Protein AF-0000000079570698 (afdb_homodimer)

Sequence (794 aa):
MSSHGIKDRVAIIGMGCTRFAEHWDKGADDLIVDAVTEALDSAGVARDAIDAYWLGTLTSGYSGMMLSSALKLDYKPVTRVENFCASGSESFRNACYAVASGAYDMVMAVGVEKLKDSGYSGLTRANPPDDGTSTSLSAPARFSMLVPAYAEKYGVDRGDIKKAMTRVAYKNHYNGARNSRAQFQAEVSEEKIAGAPAVAGDLGVFDCSGVSDGAAAAIIVRAEDAHKYTDNPLYVKALAFAAGPGTGTYDPAYDYTTFGEVVQSARDAYQQAEVDSPADELMMAEVHDCFTPTELVLMEDLGFSERGEAVADTMADKYALSGALPVNPDGGLKSFGHPIGASGLRMLYECWLQLREEAPPERQIAAKGKRYGLTHNLGGGPGECVSFVAIVGAEQGMSSHGIKDRVAIIGMGCTRFAEHWDKGADDLIVDAVTEALDSAGVARDAIDAYWLGTLTSGYSGMMLSSALKLDYKPVTRVENFCASGSESFRNACYAVASGAYDMVMAVGVEKLKDSGYSGLTRANPPDDGTSTSLSAPARFSMLVPAYAEKYGVDRGDIKKAMTRVAYKNHYNGARNSRAQFQAEVSEEKIAGAPAVAGDLGVFDCSGVSDGAAAAIIVRAEDAHKYTDNPLYVKALAFAAGPGTGTYDPAYDYTTFGEVVQSARDAYQQAEVDSPADELMMAEVHDCFTPTELVLMEDLGFSERGEAVADTMADKYALSGALPVNPDGGLKSFGHPIGASGLRMLYECWLQLREEAPPERQIAAKGKRYGLTHNLGGGPGECVSFVAIVGAEQG

Organism: NCBI:txid1891644

pLDDT: mean 91.13, std 14.53, range [31.05, 98.94]

Nearest PDB structures (foldseek):
  4yzo-assembly2_D  TM=9.457E-01  e=1.440E-38  Sulfurisphaera tokodaii str. 7
  4yzo-assembly2_B  TM=9.291E-01  e=1.626E-37  Sulfurisphaera tokodaii str. 7
  4yzo-assembly1_A  TM=9.042E-01  e=2.211E-36  Sulfurisphaera tokodaii str. 7
  6ok1-assembly1_C  TM=8.524E-01  e=3.784E-29  Thermomonospora curvata DSM 43183
  6ok1-assembly1_A  TM=8.498E-01  e=9.611E-29  Thermomonospora curvata DSM 43183

Secondary structure (DSSP, 8-state):
------TTSEEEEEEEEPPPB--SS--HHHHHHHHHHHHHHHHT--GGG--EEEEE-SSS--TTHHHHHHHT-SS--EEEE-BTBTHHHHHHHHHHHHHHTTS-SEEEEEEEE--GGG--SS---------S-S----HHHHHHTHHHHHHHHHT--HHHHHHHHHHHHHHHHHHHTT-TTSS--S---HHHHHTSPEEETTEEGGGBPPP-BEEEEEEEEEGGGGGGT-SSPEEEEEEEEEE--S-TTT-TT--SS--HHHHHHHHHHHHHHT-S-HHHHEEEEE---SBHHHHHHHHHHTTSS-TT-HHHHHHTTTTSTTSSS-B-TT-HHHHT---HHHHHHHHHHHHHHHHTT-S-GGGPPP-TT--EEEEEEEEEETTEEEEEEEEEESS--/------TTSEEEEEEEEPPPB--SS--HHHHHHHHHHHHHHHHT--GGG--EEEEE-SSS--TTHHHHHHHT-SS--EEEE-BTBTHHHHHHHHHHHHHHTTS-SEEEEEEEE--GGG--SS---------S-S----HHHHHHTHHHHHHHHHT--HHHHHHHHHHHHHHHHHHHTT-TTSS--S---HHHHHTSPEEETTEEGGGBPPP-BEEEEEEEEEGGGGGGT-SS-EEEEEEEEEE--S-TTT-TT--SS--HHHHHHHHHHHHHHT-S-HHHHEEEEE---SBHHHHHHHHHHTTSS-TT-HHHHHHTTTTSTTSSS-B-TT-HHHHT---HHHHHHHHHHHHHHHHTT-S-GGGPPP-TT--EEEEEEEEEETTEEEEEEEEEESS--

Foldseek 3Di:
DFDLFLALFKWFQFKFKAQKAQDPPDAQLRQQCRGVVRRCVSLVHDPVLAQAEEEFAAPSDDDQCSHCVSVVPDPHYYHYAYAFLCRQVVRVVVQQVCQSVVVHFKHKRKFWFNCVVVVDQAPPPPPDPDVPPPPPDGQVQQLLLQQVLLCVPQVNDSVLVLLLLLLLLQQLQVLQLQAPRAHRNDHDDSVCCSPADADYRSFHPSQAFGAITIMMMTMMGTSVCSVVRPPWIKTWQFKFKFFDPLCQVVDPPNRSLADPQLLVRLVSRCVSNVNDQCLQAALEEEEARRGSSVVLSSCCSNRNDPRSCSSVCSVVVCQHLAHSYPYNSNSHCRTRHRRSRHRQNVRVVVVVCQLRVNPPPVRRHDCVVHFKYKYKDWGDGRSGIMIIIIIIGRDHD/DFDLFLALFKWFQFKFKAQKAQDPPDAQLRQQCRGVVRRCVSLVHDPVLAQAEEEFAAPSDDDQCSHCVSVVPDPHYYHYAYAFLCRQVVRVVVQQVCQSVVVHFKHKRKFWFNCVVVVDQAPPDPPDPDVPPDPPDGQVQQLLLQQVLLCVVQVNDSVLVLLLLLLLLQQLLVLQLQAPRAHRNDHDDSVCCSPADADYRSFHPSQAFGAITIMMMTMMGTSVCSVVRPPWIKTWQFKFKFFDPLCQVVDPPNRSLAAPQLLVRLVSRCVSNVNDQCLQAALEEEEARRGSSVVLSSCCSNRNDPRSCSSVCSVVVCQHLAHSYPYNSNSHCRTRHRRSRHRQNVRVVVVVCQQRVNPPPVRRHDCVVHFKYKYKDWGDGRSGIMIIIIIIGRDHD

Structure (mmCIF, N/CA/C/O backbone):
data_AF-0000000079570698-model_v1
#
loop_
_entity.id
_entity.type
_entity.pdbx_description
1 polymer 'Acetyl-CoA acetyltransferase'
#
loop_
_atom_site.group_PDB
_atom_site.id
_atom_site.type_symbol
_atom_site.label_atom_id
_atom_site.label_alt_id
_atom_site.label_comp_id
_atom_site.label_asym_id
_atom_site.label_entity_id
_atom_site.label_seq_id
_atom_site.pdbx_PDB_ins_code
_atom_site.Cartn_x
_atom_site.Cartn_y
_atom_site.Cartn_z
_atom_site.occupancy
_atom_site.B_iso_or_equiv
_atom_site.auth_seq_id
_atom_site.auth_comp_id
_atom_site.auth_asym_id
_atom_site.auth_atom_id
_atom_site.pdbx_PDB_model_num
ATOM 1 N N . MET A 1 1 ? 19.641 -10.32 5.941 1 47.25 1 MET A N 1
ATOM 2 C CA . MET A 1 1 ? 18.609 -10.148 6.969 1 47.25 1 MET A CA 1
ATOM 3 C C . MET A 1 1 ? 17.219 -10.469 6.418 1 47.25 1 MET A C 1
ATOM 5 O O . MET A 1 1 ? 16.719 -9.773 5.531 1 47.25 1 MET A O 1
ATOM 9 N N . SER A 1 2 ? 16.891 -11.742 6.594 1 63.78 2 SER A N 1
ATOM 10 C CA . SER A 1 2 ? 15.664 -12.414 6.141 1 63.78 2 SER A CA 1
ATOM 11 C C . SER A 1 2 ? 14.453 -11.938 6.93 1 63.78 2 SER A C 1
ATOM 13 O O . SER A 1 2 ? 14.586 -11.445 8.055 1 63.78 2 SER A O 1
ATOM 15 N N . SER A 1 3 ? 13.359 -11.641 6.336 1 85.81 3 SER A N 1
ATOM 16 C CA . SER A 1 3 ? 12.078 -11.398 6.996 1 85.81 3 SER A CA 1
ATOM 17 C C . SER A 1 3 ? 11.805 -12.453 8.062 1 85.81 3 SER A C 1
ATOM 19 O O . SER A 1 3 ? 12.211 -13.609 7.926 1 85.81 3 SER A O 1
ATOM 21 N N . HIS A 1 4 ? 11.367 -12.086 9.266 1 91.75 4 HIS A N 1
ATOM 22 C CA . HIS A 1 4 ? 10.922 -13.023 10.289 1 91.75 4 HIS A CA 1
ATOM 23 C C . HIS A 1 4 ? 9.617 -13.703 9.875 1 91.75 4 HIS A C 1
ATOM 25 O O . HIS A 1 4 ? 9.305 -14.789 10.367 1 91.75 4 HIS A O 1
ATOM 31 N N . GLY A 1 5 ? 8.977 -13.086 8.969 1 94.25 5 GLY A N 1
ATOM 32 C CA . GLY A 1 5 ? 7.656 -13.547 8.57 1 94.25 5 GLY A CA 1
ATOM 33 C C . GLY A 1 5 ? 6.625 -13.438 9.68 1 94.25 5 GLY A C 1
ATOM 34 O O . GLY A 1 5 ? 6.871 -12.797 10.703 1 94.25 5 GLY A O 1
ATOM 35 N N . ILE A 1 6 ? 5.391 -13.906 9.422 1 98.19 6 ILE A N 1
ATOM 36 C CA . ILE A 1 6 ? 4.301 -13.93 10.391 1 98.19 6 ILE A CA 1
ATOM 37 C C . ILE A 1 6 ? 3.588 -15.281 10.336 1 98.19 6 ILE A C 1
ATOM 39 O O . ILE A 1 6 ? 2.357 -15.336 10.344 1 98.19 6 ILE A O 1
ATOM 43 N N . LYS A 1 7 ? 4.367 -16.344 10.273 1 98.12 7 LYS A N 1
ATOM 44 C CA . LYS A 1 7 ? 3.85 -17.688 10.094 1 98.12 7 LYS A CA 1
ATOM 45 C C . LYS A 1 7 ? 2.789 -18.031 11.141 1 98.12 7 LYS A C 1
ATOM 47 O O . LYS A 1 7 ? 3.039 -17.906 12.344 1 98.12 7 LYS A O 1
ATOM 52 N N . ASP A 1 8 ? 1.589 -18.406 10.766 1 98.38 8 ASP A N 1
ATOM 53 C CA . ASP A 1 8 ? 0.497 -18.953 11.57 1 98.38 8 ASP A CA 1
ATOM 54 C C . ASP A 1 8 ? -0.104 -17.875 12.477 1 98.38 8 ASP A C 1
ATOM 56 O O . ASP A 1 8 ? -0.759 -18.188 13.469 1 98.38 8 ASP A O 1
ATOM 60 N N . ARG A 1 9 ? 0.149 -16.609 12.141 1 98.56 9 ARG A N 1
ATOM 61 C CA . ARG A 1 9 ? -0.371 -15.555 12.992 1 98.56 9 ARG A CA 1
ATOM 62 C C . ARG A 1 9 ? -1.714 -15.047 12.477 1 98.56 9 ARG A C 1
ATOM 64 O O . ARG A 1 9 ? -2.492 -14.461 13.234 1 98.56 9 ARG A O 1
ATOM 71 N N . VAL A 1 10 ? -1.968 -15.234 11.164 1 98.88 10 VAL A N 1
ATOM 72 C CA . VAL A 1 10 ? -3.225 -14.789 10.57 1 98.88 10 VAL A CA 1
ATOM 73 C C . VAL A 1 10 ? -3.811 -15.914 9.711 1 98.88 10 VAL A C 1
ATOM 75 O O . VAL A 1 10 ? -3.109 -16.859 9.359 1 98.88 10 VAL A O 1
ATOM 78 N N . ALA A 1 11 ? -5.105 -15.797 9.414 1 98.94 11 ALA A N 1
ATOM 79 C CA . ALA A 1 11 ? -5.809 -16.812 8.641 1 98.94 11 ALA A CA 1
ATOM 80 C C . ALA A 1 11 ? -6.848 -16.188 7.719 1 98.94 11 ALA A C 1
ATOM 82 O O . ALA A 1 11 ? -7.363 -15.102 8.008 1 98.94 11 ALA A O 1
ATOM 83 N N . ILE A 1 12 ? -7.027 -16.828 6.648 1 98.94 12 ILE A N 1
ATOM 84 C CA . ILE A 1 12 ? -8.102 -16.484 5.727 1 98.94 12 ILE A CA 1
ATOM 85 C C . ILE A 1 12 ? -9.375 -17.234 6.117 1 98.94 12 ILE A C 1
ATOM 87 O O . ILE A 1 12 ? -9.352 -18.469 6.289 1 98.94 12 ILE A O 1
ATOM 91 N N . ILE A 1 13 ? -10.516 -16.484 6.195 1 98.88 13 ILE A N 1
ATOM 92 C CA . ILE A 1 13 ? -11.727 -17.156 6.656 1 98.88 13 ILE A CA 1
ATOM 93 C C . ILE A 1 13 ? -12.797 -17.109 5.566 1 98.88 13 ILE A C 1
ATOM 95 O O . ILE A 1 13 ? -13.852 -17.734 5.691 1 98.88 13 ILE A O 1
ATOM 99 N N . GLY A 1 14 ? -12.57 -16.375 4.523 1 98.81 14 GLY A N 1
ATOM 100 C CA . GLY A 1 14 ? -13.492 -16.281 3.398 1 98.81 14 GLY A CA 1
ATOM 101 C C . GLY A 1 14 ? -12.859 -15.633 2.178 1 98.81 14 GLY A C 1
ATOM 102 O O . GLY A 1 14 ? -11.992 -14.766 2.303 1 98.81 14 GLY A O 1
ATOM 103 N N . MET A 1 15 ? -13.336 -16.062 1.006 1 98.81 15 MET A N 1
ATOM 104 C CA . MET A 1 15 ? -12.828 -15.477 -0.233 1 98.81 15 MET A CA 1
ATOM 105 C C . MET A 1 15 ? -13.945 -15.352 -1.268 1 98.81 15 MET A C 1
ATOM 107 O O . MET A 1 15 ? -14.961 -16.031 -1.173 1 98.81 15 MET A O 1
ATOM 111 N N . GLY A 1 16 ? -13.773 -14.406 -2.139 1 98.69 16 GLY A N 1
ATOM 112 C CA . GLY A 1 16 ? -14.602 -14.227 -3.32 1 98.69 16 GLY A CA 1
ATOM 113 C C . GLY A 1 16 ? -13.797 -13.977 -4.582 1 98.69 16 GLY A C 1
ATOM 114 O O . GLY A 1 16 ? -12.688 -13.445 -4.52 1 98.69 16 GLY A O 1
ATOM 115 N N . CYS A 1 17 ? -14.289 -14.383 -5.707 1 98.44 17 CYS A N 1
ATOM 116 C CA . CYS A 1 17 ? -13.648 -14.219 -7.004 1 98.44 17 CYS A CA 1
ATOM 117 C C . CYS A 1 17 ? -14.688 -14.156 -8.117 1 98.44 17 CYS A C 1
ATOM 119 O O . CYS A 1 17 ? -15.523 -15.062 -8.242 1 98.44 17 CYS A O 1
ATOM 121 N N . THR A 1 18 ? -14.594 -13.172 -8.891 1 98.06 18 THR A N 1
ATOM 122 C CA . THR A 1 18 ? -15.516 -13.055 -10.016 1 98.06 18 THR A CA 1
ATOM 123 C C . THR A 1 18 ? -15.086 -13.961 -11.164 1 98.06 18 THR A C 1
ATOM 125 O O . THR A 1 18 ? -13.953 -14.438 -11.188 1 98.06 18 THR A O 1
ATOM 128 N N . ARG A 1 19 ? -16.047 -14.188 -12.039 1 96.44 19 ARG A N 1
ATOM 129 C CA . ARG A 1 19 ? -15.633 -14.734 -13.328 1 96.44 19 ARG A CA 1
ATOM 130 C C . ARG A 1 19 ? -14.742 -13.75 -14.078 1 96.44 19 ARG A C 1
ATOM 132 O O . ARG A 1 19 ? -15.031 -12.547 -14.125 1 96.44 19 ARG A O 1
ATOM 139 N N . PHE A 1 20 ? -13.641 -14.258 -14.555 1 95.62 20 PHE A N 1
ATOM 140 C CA . PHE A 1 20 ? -12.789 -13.398 -15.375 1 95.62 20 PHE A CA 1
ATOM 141 C C . PHE A 1 20 ? -13.227 -13.445 -16.844 1 95.62 20 PHE A C 1
ATOM 143 O O . PHE A 1 20 ? -13.492 -14.523 -17.375 1 95.62 20 PHE A O 1
ATOM 150 N N . ALA A 1 21 ? -13.422 -12.367 -17.391 1 92.94 21 ALA A N 1
ATOM 151 C CA . ALA A 1 21 ? -13.883 -12.203 -18.766 1 92.94 21 ALA A CA 1
ATOM 152 C C . ALA A 1 21 ? -13.711 -10.766 -19.234 1 92.94 21 ALA A C 1
ATOM 154 O O . ALA A 1 21 ? -13.227 -9.914 -18.484 1 92.94 21 ALA A O 1
ATOM 155 N N . GLU A 1 22 ? -14 -10.656 -20.5 1 88.62 22 GLU A N 1
ATOM 156 C CA . GLU A 1 22 ? -14.203 -9.289 -20.969 1 88.62 22 GLU A CA 1
ATOM 157 C C . GLU A 1 22 ? -15.594 -8.781 -20.594 1 88.62 22 GLU A C 1
ATOM 159 O O . GLU A 1 22 ? -16.547 -8.953 -21.344 1 88.62 22 GLU A O 1
ATOM 164 N N . HIS A 1 23 ? -15.633 -8.164 -19.453 1 89.06 23 HIS A N 1
ATOM 165 C CA . HIS A 1 23 ? -16.938 -7.695 -18.969 1 89.06 23 HIS A CA 1
ATOM 166 C C . HIS A 1 23 ? -17.297 -6.355 -19.594 1 89.06 23 HIS A C 1
ATOM 168 O O . HIS A 1 23 ? -16.875 -5.301 -19.125 1 89.06 23 HIS A O 1
ATOM 174 N N . TRP A 1 24 ? -18.219 -6.355 -20.453 1 83.81 24 TRP A N 1
ATOM 175 C CA . TRP A 1 24 ? -18.625 -5.125 -21.125 1 83.81 24 TRP A CA 1
ATOM 176 C C . TRP A 1 24 ? -19.766 -4.434 -20.375 1 83.81 24 TRP A C 1
ATOM 178 O O . TRP A 1 24 ? -19.953 -3.225 -20.5 1 83.81 24 TRP A O 1
ATOM 188 N N . ASP A 1 25 ? -20.406 -5.156 -19.531 1 88 25 ASP A N 1
ATOM 189 C CA . ASP A 1 25 ? -21.609 -4.652 -18.875 1 88 25 ASP A CA 1
ATOM 190 C C . ASP A 1 25 ? -21.328 -4.309 -17.406 1 88 25 ASP A C 1
ATOM 192 O O . ASP A 1 25 ? -22.234 -3.939 -16.672 1 88 25 ASP A O 1
ATOM 196 N N . LYS A 1 26 ? -20.141 -4.461 -17 1 90.56 26 LYS A N 1
ATOM 197 C CA . LYS A 1 26 ? -19.781 -4.195 -15.609 1 90.56 26 LYS A CA 1
ATOM 198 C C . LYS A 1 26 ? -18.578 -3.25 -15.531 1 90.56 26 LYS A C 1
ATOM 200 O O . LYS A 1 26 ? -17.656 -3.336 -16.344 1 90.56 26 LYS A O 1
ATOM 205 N N . GLY A 1 27 ? -18.703 -2.291 -14.625 1 91.75 27 GLY A N 1
ATOM 206 C CA . GLY A 1 27 ? -17.547 -1.482 -14.289 1 91.75 27 GLY A CA 1
ATOM 207 C C . GLY A 1 27 ? -16.703 -2.068 -13.164 1 91.75 27 GLY A C 1
ATOM 208 O O . GLY A 1 27 ? -17.047 -3.115 -12.617 1 91.75 27 GLY A O 1
ATOM 209 N N . ALA A 1 28 ? -15.578 -1.452 -12.945 1 93.25 28 ALA A N 1
ATOM 210 C CA . ALA A 1 28 ? -14.711 -1.875 -11.844 1 93.25 28 ALA A CA 1
ATOM 211 C C . ALA A 1 28 ? -15.484 -1.918 -10.523 1 93.25 28 ALA A C 1
ATOM 213 O O . ALA A 1 28 ? -15.266 -2.807 -9.703 1 93.25 28 ALA A O 1
ATOM 214 N N . ASP A 1 29 ? -16.375 -0.951 -10.328 1 95.5 29 ASP A N 1
ATOM 215 C CA . ASP A 1 29 ? -17.188 -0.89 -9.109 1 95.5 29 ASP A CA 1
ATOM 216 C C . ASP A 1 29 ? -18.047 -2.139 -8.961 1 95.5 29 ASP A C 1
ATOM 218 O O . ASP A 1 29 ? -18.141 -2.707 -7.875 1 95.5 29 ASP A O 1
ATOM 222 N N . ASP A 1 30 ? -18.672 -2.545 -10.023 1 96.62 30 ASP A N 1
ATOM 223 C CA . ASP A 1 30 ? -19.516 -3.738 -10.016 1 96.62 30 ASP A CA 1
ATOM 224 C C . ASP A 1 30 ? -18.703 -4.98 -9.656 1 96.62 30 ASP A C 1
ATOM 226 O O . ASP A 1 30 ? -19.156 -5.832 -8.898 1 96.62 30 ASP A O 1
ATOM 230 N N . LEU A 1 31 ? -17.562 -5.066 -10.258 1 97.69 31 LEU A N 1
ATOM 231 C CA . LEU A 1 31 ? -16.703 -6.219 -10.016 1 97.69 31 LEU A CA 1
ATOM 232 C C . LEU A 1 31 ? -16.266 -6.277 -8.555 1 97.69 31 LEU A C 1
ATOM 234 O O . LEU A 1 31 ? -16.219 -7.355 -7.961 1 97.69 31 LEU A O 1
ATOM 238 N N . ILE A 1 32 ? -15.906 -5.098 -7.992 1 98.31 32 ILE A N 1
ATOM 239 C CA . ILE A 1 32 ? -15.531 -5.016 -6.586 1 98.31 32 ILE A CA 1
ATOM 240 C C . ILE A 1 32 ? -16.688 -5.496 -5.719 1 98.31 32 ILE A C 1
ATOM 242 O O . ILE A 1 32 ? -16.5 -6.332 -4.828 1 98.31 32 ILE A O 1
ATOM 246 N N . VAL A 1 33 ? -17.875 -5.012 -5.984 1 98.44 33 VAL A N 1
ATOM 247 C CA . VAL A 1 33 ? -19.062 -5.359 -5.203 1 98.44 33 VAL A CA 1
ATOM 248 C C . VAL A 1 33 ? -19.297 -6.867 -5.273 1 98.44 33 VAL A C 1
ATOM 250 O O . VAL A 1 33 ? -19.578 -7.504 -4.254 1 98.44 33 VAL A O 1
ATOM 253 N N . ASP A 1 34 ? -19.188 -7.434 -6.457 1 98.38 34 ASP A N 1
ATOM 254 C CA . ASP A 1 34 ? -19.422 -8.859 -6.648 1 98.38 34 ASP A CA 1
ATOM 255 C C . ASP A 1 34 ? -18.422 -9.695 -5.836 1 98.38 34 ASP A C 1
ATOM 257 O O . ASP A 1 34 ? -18.828 -10.617 -5.121 1 98.38 34 ASP A O 1
ATOM 261 N N . ALA A 1 35 ? -17.156 -9.406 -5.957 1 98.69 35 ALA A N 1
ATOM 262 C CA . ALA A 1 35 ? -16.109 -10.172 -5.262 1 98.69 35 ALA A CA 1
ATOM 263 C C . ALA A 1 35 ? -16.25 -10.039 -3.75 1 98.69 35 ALA A C 1
ATOM 265 O O . ALA A 1 35 ? -16.125 -11.023 -3.018 1 98.69 35 ALA A O 1
ATOM 266 N N . VAL A 1 36 ? -16.484 -8.812 -3.266 1 98.81 36 VAL A N 1
ATOM 267 C CA . VAL A 1 36 ? -16.609 -8.539 -1.838 1 98.81 36 VAL A CA 1
ATOM 268 C C . VAL A 1 36 ? -17.828 -9.266 -1.282 1 98.81 36 VAL A C 1
ATOM 270 O O . VAL A 1 36 ? -17.766 -9.891 -0.221 1 98.81 36 VAL A O 1
ATOM 273 N N . THR A 1 37 ? -18.922 -9.18 -1.988 1 98.69 37 THR A N 1
ATOM 274 C CA . THR A 1 37 ? -20.156 -9.836 -1.553 1 98.69 37 THR A CA 1
ATOM 275 C C . THR A 1 37 ? -19.938 -11.344 -1.424 1 98.69 37 THR A C 1
ATOM 277 O O . THR A 1 37 ? -20.359 -11.953 -0.435 1 98.69 37 THR A O 1
ATOM 280 N N . GLU A 1 38 ? -19.328 -11.906 -2.422 1 98.69 38 GLU A N 1
ATOM 281 C CA . GLU A 1 38 ? -19.062 -13.336 -2.379 1 98.69 38 GLU A CA 1
ATOM 282 C C . GLU A 1 38 ? -18.156 -13.703 -1.207 1 98.69 38 GLU A C 1
ATOM 284 O O . GLU A 1 38 ? -18.344 -14.734 -0.567 1 98.69 38 GLU A O 1
ATOM 289 N N . ALA A 1 39 ? -17.156 -12.914 -0.932 1 98.81 39 ALA A N 1
ATOM 290 C CA . ALA A 1 39 ? -16.25 -13.164 0.195 1 98.81 39 ALA A CA 1
ATOM 291 C C . ALA A 1 39 ? -17.016 -13.109 1.52 1 98.81 39 ALA A C 1
ATOM 293 O O . ALA A 1 39 ? -16.797 -13.953 2.396 1 98.81 39 ALA A O 1
ATOM 294 N N . LEU A 1 40 ? -17.844 -12.086 1.688 1 98.69 40 LEU A N 1
ATOM 295 C CA . LEU A 1 40 ? -18.656 -11.945 2.896 1 98.69 40 LEU A CA 1
ATOM 296 C C . LEU A 1 40 ? -19.562 -13.156 3.084 1 98.69 40 LEU A C 1
ATOM 298 O O . LEU A 1 40 ? -19.672 -13.688 4.188 1 98.69 40 LEU A O 1
ATOM 302 N N . ASP A 1 41 ? -20.172 -13.57 1.98 1 98.38 41 ASP A N 1
ATOM 303 C CA . ASP A 1 41 ? -21.047 -14.734 2.02 1 98.38 41 ASP A CA 1
ATOM 304 C C . ASP A 1 41 ? -20.25 -15.992 2.402 1 98.38 41 ASP A C 1
ATOM 306 O O . ASP A 1 41 ? -20.734 -16.812 3.188 1 98.38 41 ASP A O 1
ATOM 310 N N . SER A 1 42 ? -19.094 -16.109 1.868 1 97.75 42 SER A N 1
ATOM 311 C CA . SER A 1 42 ? -18.234 -17.266 2.129 1 97.75 42 SER A CA 1
ATOM 312 C C . SER A 1 42 ? -17.859 -17.359 3.605 1 97.75 42 SER A C 1
ATOM 314 O O . SER A 1 42 ? -17.797 -18.453 4.168 1 97.75 42 SER A O 1
ATOM 316 N N . ALA A 1 43 ? -17.625 -16.281 4.258 1 97.94 43 ALA A N 1
ATOM 317 C CA . ALA A 1 43 ? -17.203 -16.219 5.656 1 97.94 43 ALA A CA 1
ATOM 318 C C . ALA A 1 43 ? -18.422 -16.172 6.59 1 97.94 43 ALA A C 1
ATOM 320 O O . ALA A 1 43 ? -18.297 -16.438 7.789 1 97.94 43 ALA A O 1
ATOM 321 N N . GLY A 1 44 ? -19.578 -15.773 6.027 1 97.94 44 GLY A N 1
ATOM 322 C CA . GLY A 1 44 ? -20.766 -15.586 6.844 1 97.94 44 GLY A CA 1
ATOM 323 C C . GLY A 1 44 ? -20.672 -14.383 7.758 1 97.94 44 GLY A C 1
ATOM 324 O O . GLY A 1 44 ? -21.125 -14.438 8.906 1 97.94 44 GLY A O 1
ATOM 325 N N . VAL A 1 45 ? -20.062 -13.359 7.348 1 97.75 45 VAL A N 1
ATOM 326 C CA . VAL A 1 45 ? -19.922 -12.164 8.18 1 97.75 45 VAL A CA 1
ATOM 327 C C . VAL A 1 45 ? -20.547 -10.969 7.465 1 97.75 45 VAL A C 1
ATOM 329 O O . VAL A 1 45 ? -20.641 -10.945 6.238 1 97.75 45 VAL A O 1
ATOM 332 N N . ALA A 1 46 ? -21 -9.992 8.281 1 97.44 46 ALA A N 1
ATOM 333 C CA . ALA A 1 46 ? -21.547 -8.75 7.746 1 97.44 46 ALA A CA 1
ATOM 334 C C . ALA A 1 46 ? -20.438 -7.793 7.328 1 97.44 46 ALA A C 1
ATOM 336 O O . ALA A 1 46 ? -19.328 -7.848 7.867 1 97.44 46 ALA A O 1
ATOM 337 N N . ARG A 1 47 ? -20.719 -6.977 6.391 1 96.69 47 ARG A N 1
ATOM 338 C CA . ARG A 1 47 ? -19.734 -6.02 5.898 1 96.69 47 ARG A CA 1
ATOM 339 C C . ARG A 1 47 ? -19.219 -5.141 7.031 1 96.69 47 ARG A C 1
ATOM 341 O O . ARG A 1 47 ? -18.047 -4.773 7.047 1 96.69 47 ARG A O 1
ATOM 348 N N . ASP A 1 48 ? -20.078 -4.754 7.973 1 95.75 48 ASP A N 1
ATOM 349 C CA . ASP A 1 48 ? -19.719 -3.859 9.07 1 95.75 48 ASP A CA 1
ATOM 350 C C . ASP A 1 48 ? -18.672 -4.496 9.977 1 95.75 48 ASP A C 1
ATOM 352 O O . ASP A 1 48 ? -18.016 -3.801 10.766 1 95.75 48 ASP A O 1
ATOM 356 N N . ALA A 1 49 ? -18.5 -5.824 9.891 1 96.69 49 ALA A N 1
ATOM 357 C CA . ALA A 1 49 ? -17.516 -6.527 10.711 1 96.69 49 ALA A CA 1
ATOM 358 C C . ALA A 1 49 ? -16.094 -6.27 10.211 1 96.69 49 ALA A C 1
ATOM 360 O O . ALA A 1 49 ? -15.117 -6.473 10.938 1 96.69 49 ALA A O 1
ATOM 361 N N . ILE A 1 50 ? -15.977 -5.895 8.969 1 98.31 50 ILE A N 1
ATOM 362 C CA . ILE A 1 50 ? -14.664 -5.629 8.398 1 98.31 50 ILE A CA 1
ATOM 363 C C . ILE A 1 50 ? -14.141 -4.289 8.914 1 98.31 50 ILE A C 1
ATOM 365 O O . ILE A 1 50 ? -14.797 -3.256 8.75 1 98.31 50 ILE A O 1
ATOM 369 N N . ASP A 1 51 ? -12.969 -4.289 9.438 1 98.12 51 ASP A N 1
ATOM 370 C CA . ASP A 1 51 ? -12.422 -3.104 10.094 1 98.12 51 ASP A CA 1
ATOM 371 C C . ASP A 1 51 ? -11.703 -2.203 9.086 1 98.12 51 ASP A C 1
ATOM 373 O O . ASP A 1 51 ? -11.648 -0.986 9.273 1 98.12 51 ASP A O 1
ATOM 377 N N . ALA A 1 52 ? -11.086 -2.75 8.133 1 98.62 52 ALA A N 1
ATOM 378 C CA . ALA A 1 52 ? -10.25 -2.018 7.184 1 98.62 52 ALA A CA 1
ATOM 379 C C . ALA A 1 52 ? -10.094 -2.801 5.883 1 98.62 52 ALA A C 1
ATOM 381 O O . ALA A 1 52 ? -10.328 -4.012 5.844 1 98.62 52 ALA A O 1
ATOM 382 N N . TYR A 1 53 ? -9.695 -2.113 4.836 1 98.81 53 TYR A N 1
ATOM 383 C CA . TYR A 1 53 ? -9.57 -2.701 3.51 1 98.81 53 TYR A CA 1
ATOM 384 C C . TYR A 1 53 ? -8.227 -2.344 2.883 1 98.81 53 TYR A C 1
ATOM 386 O O . TYR A 1 53 ? -7.68 -1.267 3.137 1 98.81 53 TYR A O 1
ATOM 394 N N . TRP A 1 54 ? -7.652 -3.178 2.104 1 98.88 54 TRP A N 1
ATOM 395 C CA . TRP A 1 54 ? -6.543 -2.943 1.187 1 98.88 54 TRP A CA 1
ATOM 396 C C . TRP A 1 54 ? -6.941 -3.277 -0.247 1 98.88 54 TRP A C 1
ATOM 398 O O . TRP A 1 54 ? -7.453 -4.367 -0.518 1 98.88 54 TRP A O 1
ATOM 408 N N . LEU A 1 55 ? -6.691 -2.375 -1.169 1 98.81 55 LEU A N 1
ATOM 409 C CA . LEU A 1 55 ? -7.094 -2.508 -2.564 1 98.81 55 LEU A CA 1
ATOM 410 C C . LEU A 1 55 ? -5.879 -2.549 -3.48 1 98.81 55 LEU A C 1
ATOM 412 O O . LEU A 1 55 ? -5.031 -1.654 -3.436 1 98.81 55 LEU A O 1
ATOM 416 N N . GLY A 1 56 ? -5.77 -3.6 -4.273 1 98.31 56 GLY A N 1
ATOM 417 C CA . GLY A 1 56 ? -4.75 -3.682 -5.305 1 98.31 56 GLY A CA 1
ATOM 418 C C . GLY A 1 56 ? -5.289 -3.43 -6.703 1 98.31 56 GLY A C 1
ATOM 419 O O . GLY A 1 56 ? -6.195 -4.129 -7.16 1 98.31 56 GLY A O 1
ATOM 420 N N . THR A 1 57 ? -4.781 -2.469 -7.41 1 96.25 57 THR A N 1
ATOM 421 C CA . THR A 1 57 ? -5.109 -2.191 -8.805 1 96.25 57 THR A CA 1
ATOM 422 C C . THR A 1 57 ? -3.986 -1.415 -9.484 1 96.25 57 THR A C 1
ATOM 424 O O . THR A 1 57 ? -3.264 -0.659 -8.828 1 96.25 57 THR A O 1
ATOM 427 N N . LEU A 1 58 ? -3.811 -1.636 -10.734 1 91.5 58 LEU A N 1
ATOM 428 C CA . LEU A 1 58 ? -2.773 -0.93 -11.477 1 91.5 58 LEU A CA 1
ATOM 429 C C . LEU A 1 58 ? -3.299 0.397 -12.016 1 91.5 58 LEU A C 1
ATOM 431 O O . LEU A 1 58 ? -2.764 1.459 -11.688 1 91.5 58 LEU A O 1
ATOM 435 N N . THR A 1 59 ? -4.418 0.327 -12.766 1 86.06 59 THR A N 1
ATOM 436 C CA . THR A 1 59 ? -4.789 1.548 -13.477 1 86.06 59 THR A CA 1
ATOM 437 C C . THR A 1 59 ? -6.297 1.773 -13.414 1 86.06 59 THR A C 1
ATOM 439 O O . THR A 1 59 ? -6.82 2.68 -14.07 1 86.06 59 THR A O 1
ATOM 442 N N . SER A 1 60 ? -6.984 0.951 -12.695 1 87.75 60 SER A N 1
ATOM 443 C CA . SER A 1 60 ? -8.438 1.038 -12.758 1 87.75 60 SER A CA 1
ATOM 444 C C . SER A 1 60 ? -8.961 2.221 -11.953 1 87.75 60 SER A C 1
ATOM 446 O O . SER A 1 60 ? -10.125 2.596 -12.078 1 87.75 60 SER A O 1
ATOM 448 N N . GLY A 1 61 ? -8.156 2.773 -11.18 1 87.12 61 GLY A N 1
ATOM 449 C CA . GLY A 1 61 ? -8.539 3.914 -10.359 1 87.12 61 GLY A CA 1
ATOM 450 C C . GLY A 1 61 ? -7.473 4.316 -9.359 1 87.12 61 GLY A C 1
ATOM 451 O O . GLY A 1 61 ? -6.434 3.664 -9.258 1 87.12 61 GLY A O 1
ATOM 452 N N . TYR A 1 62 ? -7.801 5.422 -8.695 1 90.75 62 TYR A N 1
ATOM 453 C CA . TYR A 1 62 ? -6.867 5.961 -7.711 1 90.75 62 TYR A CA 1
ATOM 454 C C . TYR A 1 62 ? -7.504 6.016 -6.328 1 90.75 62 TYR A C 1
ATOM 456 O O . TYR A 1 62 ? -8.727 5.992 -6.199 1 90.75 62 TYR A O 1
ATOM 464 N N . SER A 1 63 ? -6.559 5.941 -5.344 1 94.12 63 SER A N 1
ATOM 465 C CA . SER A 1 63 ? -6.965 6.117 -3.953 1 94.12 63 SER A CA 1
ATOM 466 C C . SER A 1 63 ? -7.863 4.977 -3.488 1 94.12 63 SER A C 1
ATOM 468 O O . SER A 1 63 ? -8.453 4.27 -4.309 1 94.12 63 SER A O 1
ATOM 470 N N . GLY A 1 64 ? -7.906 4.781 -2.221 1 95.5 64 GLY A N 1
ATOM 471 C CA . GLY A 1 64 ? -8.844 3.854 -1.61 1 95.5 64 GLY A CA 1
ATOM 472 C C . GLY A 1 64 ? -10.297 4.238 -1.841 1 95.5 64 GLY A C 1
ATOM 473 O O . GLY A 1 64 ? -11.195 3.418 -1.653 1 95.5 64 GLY A O 1
ATOM 474 N N . MET A 1 65 ? -10.539 5.434 -2.361 1 94.19 65 MET A N 1
ATOM 475 C CA . MET A 1 65 ? -11.898 5.902 -2.627 1 94.19 65 MET A CA 1
ATOM 476 C C . MET A 1 65 ? -12.57 5.039 -3.689 1 94.19 65 MET A C 1
ATOM 478 O O . MET A 1 65 ? -13.789 4.867 -3.674 1 94.19 65 MET A O 1
ATOM 482 N N . MET A 1 66 ? -11.773 4.457 -4.555 1 93.94 66 MET A N 1
ATOM 483 C CA . MET A 1 66 ? -12.336 3.559 -5.562 1 93.94 66 MET A CA 1
ATOM 484 C C . MET A 1 66 ? -13.164 2.455 -4.91 1 93.94 66 MET A C 1
ATOM 486 O O . MET A 1 66 ? -14.266 2.148 -5.367 1 93.94 66 MET A O 1
ATOM 490 N N . LEU A 1 67 ? -12.625 1.943 -3.875 1 97.62 67 LEU A N 1
ATOM 491 C CA . LEU A 1 67 ? -13.297 0.856 -3.178 1 97.62 67 LEU A CA 1
ATOM 492 C C . LEU A 1 67 ? -14.359 1.398 -2.225 1 97.62 67 LEU A C 1
ATOM 494 O O . LEU A 1 67 ? -15.477 0.885 -2.178 1 97.62 67 LEU A O 1
ATOM 498 N N . SER A 1 68 ? -14.016 2.434 -1.415 1 97.25 68 SER A N 1
ATOM 499 C CA . SER A 1 68 ? -14.938 2.939 -0.406 1 97.25 68 SER A CA 1
ATOM 500 C C . SER A 1 68 ? -16.203 3.49 -1.046 1 97.25 68 SER A C 1
ATOM 502 O O . SER A 1 68 ? -17.297 3.322 -0.506 1 97.25 68 SER A O 1
ATOM 504 N N . SER A 1 69 ? -16.078 4.16 -2.18 1 94.81 69 SER A N 1
ATOM 505 C CA . SER A 1 69 ? -17.25 4.699 -2.875 1 94.81 69 SER A CA 1
ATOM 506 C C . SER A 1 69 ? -18.109 3.584 -3.461 1 94.81 69 SER A C 1
ATOM 508 O O . SER A 1 69 ? -19.344 3.652 -3.412 1 94.81 69 SER A O 1
ATOM 510 N N . ALA A 1 70 ? -17.422 2.551 -4.074 1 95.19 70 ALA A N 1
ATOM 511 C CA . ALA A 1 70 ? -18.156 1.429 -4.668 1 95.19 70 ALA A CA 1
ATOM 512 C C . ALA A 1 70 ? -18.984 0.698 -3.625 1 95.19 70 ALA A C 1
ATOM 514 O O . ALA A 1 70 ? -20.109 0.266 -3.908 1 95.19 70 ALA A O 1
ATOM 515 N N . LEU A 1 71 ? -18.438 0.582 -2.432 1 97.06 71 LEU A N 1
ATOM 516 C CA . LEU A 1 71 ? -19.094 -0.18 -1.375 1 97.06 71 LEU A CA 1
ATOM 517 C C . LEU A 1 71 ? -19.891 0.74 -0.456 1 97.06 71 LEU A C 1
ATOM 519 O O . LEU A 1 71 ? -20.594 0.27 0.442 1 97.06 71 LEU A O 1
ATOM 523 N N . LYS A 1 72 ? -19.75 2.061 -0.59 1 94.94 72 LYS A N 1
ATOM 524 C CA . LYS A 1 72 ? -20.375 3.062 0.267 1 94.94 72 LYS A CA 1
ATOM 525 C C . LYS A 1 72 ? -20 2.842 1.731 1 94.94 72 LYS A C 1
ATOM 527 O O . LYS A 1 72 ? -20.875 2.783 2.598 1 94.94 72 LYS A O 1
ATOM 532 N N . LEU A 1 73 ? -18.719 2.682 1.879 1 95.19 73 LEU A N 1
ATOM 533 C CA . LEU A 1 73 ? -18.234 2.426 3.227 1 95.19 73 LEU A CA 1
ATOM 534 C C . LEU A 1 73 ? -18.344 3.674 4.098 1 95.19 73 LEU A C 1
ATOM 536 O O . LEU A 1 73 ? -18.125 4.789 3.623 1 95.19 73 LEU A O 1
ATOM 540 N N . ASP A 1 74 ? -18.719 3.471 5.344 1 93.31 74 ASP A N 1
ATOM 541 C CA . ASP A 1 74 ? -18.828 4.566 6.301 1 93.31 74 ASP A CA 1
ATOM 542 C C . ASP A 1 74 ? -17.484 4.812 6.996 1 93.31 74 ASP A C 1
ATOM 544 O O . ASP A 1 74 ? -17.312 4.441 8.156 1 93.31 74 ASP A O 1
ATOM 548 N N . TYR A 1 75 ? -16.562 5.492 6.336 1 95.5 75 TYR A N 1
ATOM 549 C CA . TYR A 1 75 ? -15.312 6.047 6.82 1 95.5 75 TYR A CA 1
ATOM 550 C C . TYR A 1 75 ? -14.367 4.941 7.277 1 95.5 75 TYR A C 1
ATOM 552 O O . TYR A 1 75 ? -13.539 5.152 8.164 1 95.5 75 TYR A O 1
ATOM 560 N N . LYS A 1 76 ? -14.477 3.705 6.754 1 97.5 76 LYS A N 1
ATOM 561 C CA . LYS A 1 76 ? -13.5 2.65 7.016 1 97.5 76 LYS A CA 1
ATOM 562 C C . LYS A 1 76 ? -12.195 2.916 6.273 1 97.5 76 LYS A C 1
ATOM 564 O O . LYS A 1 76 ? -12.195 3.447 5.16 1 97.5 76 LYS A O 1
ATOM 569 N N . PRO A 1 77 ? -11.094 2.6 6.938 1 98.12 77 PRO A N 1
ATOM 570 C CA . PRO A 1 77 ? -9.82 2.791 6.246 1 98.12 77 PRO A CA 1
ATOM 571 C C . PRO A 1 77 ? -9.68 1.905 5.008 1 98.12 77 PRO A C 1
ATOM 573 O O . PRO A 1 77 ? -10.031 0.722 5.047 1 98.12 77 PRO A O 1
ATOM 576 N N . VAL A 1 78 ? -9.219 2.461 3.863 1 98.56 78 VAL A N 1
ATOM 577 C CA . VAL A 1 78 ? -8.922 1.728 2.639 1 98.56 78 VAL A CA 1
ATOM 578 C C . VAL A 1 78 ? -7.562 2.168 2.094 1 98.56 78 VAL A C 1
ATOM 580 O O . VAL A 1 78 ? -7.383 3.328 1.719 1 98.56 78 VAL A O 1
ATOM 583 N N . THR A 1 79 ? -6.613 1.287 2.072 1 98.56 79 THR A N 1
ATOM 584 C CA . THR A 1 79 ? -5.305 1.537 1.477 1 98.56 79 THR A CA 1
ATOM 585 C C . THR A 1 79 ? -5.258 1.022 0.04 1 98.56 79 THR A C 1
ATOM 587 O O . THR A 1 79 ? -5.664 -0.109 -0.233 1 98.56 79 THR A O 1
ATOM 590 N N . ARG A 1 80 ? -4.789 1.827 -0.858 1 98.38 80 ARG A N 1
ATOM 591 C CA . ARG A 1 80 ? -4.539 1.345 -2.213 1 98.38 80 ARG A CA 1
ATOM 592 C C . ARG A 1 80 ? -3.059 1.066 -2.434 1 98.38 80 ARG A C 1
ATOM 594 O O . ARG A 1 80 ? -2.211 1.91 -2.131 1 98.38 80 ARG A O 1
ATOM 601 N N . VAL A 1 81 ? -2.762 -0.084 -3.006 1 98.31 81 VAL A N 1
ATOM 602 C CA . VAL A 1 81 ? -1.39 -0.472 -3.316 1 98.31 81 VAL A CA 1
ATOM 603 C C . VAL A 1 81 ? -1.27 -0.794 -4.805 1 98.31 81 VAL A C 1
ATOM 605 O O . VAL A 1 81 ? -2.264 -1.124 -5.457 1 98.31 81 VAL A O 1
ATOM 608 N N . GLU A 1 82 ? -0.091 -0.652 -5.336 1 96.81 82 GLU A N 1
ATOM 609 C CA . GLU A 1 82 ? 0.213 -0.983 -6.727 1 96.81 82 GLU A CA 1
ATOM 610 C C . GLU A 1 82 ? 1.654 -1.461 -6.879 1 96.81 82 GLU A C 1
ATOM 612 O O . GLU A 1 82 ? 2.582 -0.82 -6.379 1 96.81 82 GLU A O 1
ATOM 617 N N . ASN A 1 83 ? 1.843 -2.594 -7.449 1 97.69 83 ASN A N 1
ATOM 618 C CA . ASN A 1 83 ? 3.154 -3.16 -7.742 1 97.69 83 ASN A CA 1
ATOM 619 C C . ASN A 1 83 ? 3.113 -4.07 -8.961 1 97.69 83 ASN A C 1
ATOM 621 O O . ASN A 1 83 ? 3.484 -5.242 -8.883 1 97.69 83 ASN A O 1
ATOM 625 N N . PHE A 1 84 ? 2.725 -3.484 -10.102 1 95.69 84 PHE A N 1
ATOM 626 C CA . PHE A 1 84 ? 2.543 -4.219 -11.344 1 95.69 84 PHE A CA 1
ATOM 627 C C . PHE A 1 84 ? 1.653 -5.438 -11.133 1 95.69 84 PHE A C 1
ATOM 629 O O . PHE A 1 84 ? 0.617 -5.348 -10.469 1 95.69 84 PHE A O 1
ATOM 636 N N . CYS A 1 85 ? 1.989 -6.582 -11.727 1 95.69 85 CYS A N 1
ATOM 637 C CA . CYS A 1 85 ? 1.14 -7.77 -11.711 1 95.69 85 CYS A CA 1
ATOM 638 C C . CYS A 1 85 ? 1.082 -8.375 -10.312 1 95.69 85 CYS A C 1
ATOM 640 O O . CYS A 1 85 ? 0.278 -9.273 -10.055 1 95.69 85 CYS A O 1
ATOM 642 N N . ALA A 1 86 ? 1.824 -7.828 -9.375 1 97.75 86 ALA A N 1
ATOM 643 C CA . ALA A 1 86 ? 1.804 -8.344 -8 1 97.75 86 ALA A CA 1
ATOM 644 C C . ALA A 1 86 ? 0.873 -7.516 -7.121 1 97.75 86 ALA A C 1
ATOM 646 O O . ALA A 1 86 ? 0.844 -7.691 -5.902 1 97.75 86 ALA A O 1
ATOM 647 N N . SER A 1 87 ? 0.081 -6.621 -7.699 1 97.88 87 SER A N 1
ATOM 648 C CA . SER A 1 87 ? -0.729 -5.668 -6.949 1 97.88 87 SER A CA 1
ATOM 649 C C . SER A 1 87 ? -1.729 -6.383 -6.043 1 97.88 87 SER A C 1
ATOM 651 O O . SER A 1 87 ? -1.883 -6.023 -4.875 1 97.88 87 SER A O 1
ATOM 653 N N . GLY A 1 88 ? -2.445 -7.363 -6.586 1 98.31 88 GLY A N 1
ATOM 654 C CA . GLY A 1 88 ? -3.381 -8.109 -5.762 1 98.31 88 GLY A CA 1
ATOM 655 C C . GLY A 1 88 ? -2.713 -8.82 -4.602 1 98.31 88 GLY A C 1
ATOM 656 O O . GLY A 1 88 ? -3.246 -8.836 -3.488 1 98.31 88 GLY A O 1
ATOM 657 N N . SER A 1 89 ? -1.567 -9.406 -4.824 1 98.5 89 SER A N 1
ATOM 658 C CA . SER A 1 89 ? -0.796 -10.086 -3.789 1 98.5 89 SER A CA 1
ATOM 659 C C . SER A 1 89 ? -0.305 -9.102 -2.732 1 98.5 89 SER A C 1
ATOM 661 O O . SER A 1 89 ? -0.26 -9.422 -1.545 1 98.5 89 SER A O 1
ATOM 663 N N . GLU A 1 90 ? 0.036 -7.91 -3.174 1 98.19 90 GLU A N 1
ATOM 664 C CA . GLU A 1 90 ? 0.498 -6.871 -2.26 1 98.19 90 GLU A CA 1
ATOM 665 C C . GLU A 1 90 ? -0.623 -6.41 -1.331 1 98.19 90 GLU A C 1
ATOM 667 O O . GLU A 1 90 ? -0.376 -6.066 -0.174 1 98.19 90 GLU A O 1
ATOM 672 N N . SER A 1 91 ? -1.857 -6.285 -1.906 1 98.81 91 SER A N 1
ATOM 673 C CA . SER A 1 91 ? -2.982 -5.953 -1.038 1 98.81 91 SER A CA 1
ATOM 674 C C . SER A 1 91 ? -3.15 -6.984 0.071 1 98.81 91 SER A C 1
ATOM 676 O O . SER A 1 91 ? -3.371 -6.629 1.23 1 98.81 91 SER A O 1
ATOM 678 N N . PHE A 1 92 ? -2.977 -8.242 -0.254 1 98.94 92 PHE A N 1
ATOM 679 C CA . PHE A 1 92 ? -3.059 -9.336 0.704 1 98.94 92 PHE A CA 1
ATOM 680 C C . PHE A 1 92 ? -1.936 -9.25 1.729 1 98.94 92 PHE A C 1
ATOM 682 O O . PHE A 1 92 ? -2.182 -9.312 2.936 1 98.94 92 PHE A O 1
ATOM 689 N N . ARG A 1 93 ? -0.665 -9.062 1.29 1 98.88 93 ARG A N 1
ATOM 690 C CA . ARG A 1 93 ? 0.514 -9.016 2.148 1 98.88 93 ARG A CA 1
ATOM 691 C C . ARG A 1 93 ? 0.384 -7.906 3.189 1 98.88 93 ARG A C 1
ATOM 693 O O . ARG A 1 93 ? 0.574 -8.141 4.383 1 98.88 93 ARG A O 1
ATOM 700 N N . ASN A 1 94 ? -0.011 -6.766 2.791 1 98.88 94 ASN A N 1
ATOM 701 C CA . ASN A 1 94 ? -0.107 -5.633 3.701 1 98.88 94 ASN A CA 1
ATOM 702 C C . ASN A 1 94 ? -1.292 -5.773 4.652 1 98.88 94 ASN A C 1
ATOM 704 O O . ASN A 1 94 ? -1.2 -5.406 5.824 1 98.88 94 ASN A O 1
ATOM 708 N N . ALA A 1 95 ? -2.412 -6.293 4.145 1 98.88 95 ALA A N 1
ATOM 709 C CA . ALA A 1 95 ? -3.557 -6.562 5.016 1 98.88 95 ALA A CA 1
ATOM 710 C C . ALA A 1 95 ? -3.182 -7.535 6.129 1 98.88 95 ALA A C 1
ATOM 712 O O . ALA A 1 95 ? -3.576 -7.352 7.281 1 98.88 95 ALA A O 1
ATOM 713 N N . CYS A 1 96 ? -2.428 -8.547 5.777 1 98.94 96 CYS A N 1
ATOM 714 C CA . CYS A 1 96 ? -1.983 -9.523 6.762 1 98.94 96 CYS A CA 1
ATOM 715 C C . CYS A 1 96 ? -1.152 -8.859 7.855 1 98.94 96 CYS A C 1
ATOM 717 O O . CYS A 1 96 ? -1.311 -9.172 9.039 1 98.94 96 CYS A O 1
ATOM 719 N N . TYR A 1 97 ? -0.226 -7.938 7.473 1 98.81 97 TYR A N 1
ATOM 720 C CA . TYR A 1 97 ? 0.597 -7.25 8.461 1 98.81 97 TYR A CA 1
ATOM 721 C C . TYR A 1 97 ? -0.266 -6.434 9.414 1 98.81 97 TYR A C 1
ATOM 723 O O . TYR A 1 97 ? 0.021 -6.363 10.617 1 98.81 97 TYR A O 1
ATOM 731 N N . ALA A 1 98 ? -1.333 -5.809 8.906 1 98.69 98 ALA A N 1
ATOM 732 C CA . ALA A 1 98 ? -2.207 -4.977 9.727 1 98.69 98 ALA A CA 1
ATOM 733 C C . ALA A 1 98 ? -2.898 -5.805 10.805 1 98.69 98 ALA A C 1
ATOM 735 O O . ALA A 1 98 ? -3.031 -5.363 11.953 1 98.69 98 ALA A O 1
ATOM 736 N N . VAL A 1 99 ? -3.301 -7 10.461 1 98.75 99 VAL A N 1
ATOM 737 C CA . VAL A 1 99 ? -3.949 -7.883 11.43 1 98.75 99 VAL A CA 1
ATOM 738 C C . VAL A 1 99 ? -2.91 -8.445 12.398 1 98.75 99 VAL A C 1
ATOM 740 O O . VAL A 1 99 ? -3.125 -8.453 13.609 1 98.75 99 VAL A O 1
ATOM 743 N N . ALA A 1 100 ? -1.801 -8.914 11.828 1 98.69 100 ALA A N 1
ATOM 744 C CA . ALA A 1 100 ? -0.755 -9.516 12.656 1 98.69 100 ALA A CA 1
ATOM 745 C C . ALA A 1 100 ? -0.22 -8.508 13.672 1 98.69 100 ALA A C 1
ATOM 747 O O . ALA A 1 100 ? 0.206 -8.891 14.766 1 98.6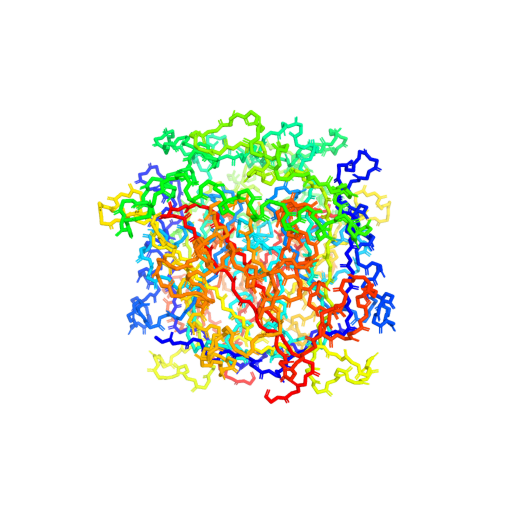9 100 ALA A O 1
ATOM 748 N N . SER A 1 101 ? -0.231 -7.219 13.367 1 98.25 101 SER A N 1
ATOM 749 C CA . SER A 1 101 ? 0.251 -6.164 14.258 1 98.25 101 SER A CA 1
ATOM 750 C C . SER A 1 101 ? -0.7 -5.953 15.43 1 98.25 101 SER A C 1
ATOM 752 O O . SER A 1 101 ? -0.331 -5.336 16.438 1 98.25 101 SER A O 1
ATOM 754 N N . GLY A 1 102 ? -1.951 -6.414 15.258 1 97.5 102 GLY A N 1
ATOM 755 C CA . GLY A 1 102 ? -2.973 -6.184 16.266 1 97.5 102 GLY A CA 1
ATOM 756 C C . GLY A 1 102 ? -3.752 -4.898 16.047 1 97.5 102 GLY A C 1
ATOM 757 O O . GLY A 1 102 ? -4.66 -4.578 16.812 1 97.5 102 GLY A O 1
ATOM 758 N N . ALA A 1 103 ? -3.455 -4.18 14.984 1 98 103 ALA A N 1
ATOM 759 C CA . ALA A 1 103 ? -4.137 -2.918 14.711 1 98 103 ALA A CA 1
ATOM 760 C C . ALA A 1 103 ? -5.617 -3.145 14.422 1 98 103 ALA A C 1
ATOM 762 O O . ALA A 1 103 ? -6.457 -2.311 14.766 1 98 103 ALA A O 1
ATOM 763 N N . TYR A 1 104 ? -5.922 -4.215 13.727 1 98 104 TYR A N 1
ATOM 764 C CA . TYR A 1 104 ? -7.285 -4.562 13.344 1 98 104 TYR A CA 1
ATOM 765 C C . TYR A 1 104 ? -7.578 -6.027 13.633 1 98 104 TYR A C 1
ATOM 767 O O . TYR A 1 104 ? -6.66 -6.855 13.664 1 98 104 TYR A O 1
ATOM 775 N N . ASP A 1 105 ? -8.836 -6.391 13.859 1 97.69 105 ASP A N 1
ATOM 776 C CA . ASP A 1 105 ? -9.234 -7.77 14.117 1 97.69 105 ASP A CA 1
ATOM 777 C C . ASP A 1 105 ? -9.586 -8.5 12.82 1 97.69 105 ASP A C 1
ATOM 779 O O . ASP A 1 105 ? -9.25 -9.672 12.648 1 97.69 105 ASP A O 1
ATOM 783 N N . MET A 1 106 ? -10.305 -7.84 11.961 1 98.38 106 MET A N 1
ATOM 784 C CA . MET A 1 106 ? -10.766 -8.422 10.703 1 98.38 106 MET A CA 1
ATOM 785 C C . MET A 1 106 ? -10.609 -7.426 9.555 1 98.38 106 MET A C 1
ATOM 787 O O . MET A 1 106 ? -11.141 -6.312 9.617 1 98.38 106 MET A O 1
ATOM 791 N N . VAL A 1 107 ? -9.859 -7.82 8.523 1 98.81 107 VAL A N 1
ATOM 792 C CA . VAL A 1 107 ? -9.664 -6.93 7.387 1 98.81 107 VAL A CA 1
ATOM 793 C C . VAL A 1 107 ? -9.969 -7.672 6.09 1 98.81 107 VAL A C 1
ATOM 795 O O . VAL A 1 107 ? -10.203 -8.883 6.102 1 98.81 107 VAL A O 1
ATOM 798 N N . MET A 1 108 ? -10.047 -6.914 4.984 1 98.88 108 MET A N 1
ATOM 799 C CA . MET A 1 108 ? -10.305 -7.516 3.68 1 98.88 108 MET A CA 1
ATOM 800 C C . MET A 1 108 ? -9.289 -7.027 2.65 1 98.88 108 MET A C 1
ATOM 802 O O . MET A 1 108 ? -9.023 -5.828 2.555 1 98.88 108 MET A O 1
ATOM 806 N N . ALA A 1 109 ? -8.602 -7.93 2.01 1 98.94 109 ALA A N 1
ATOM 807 C CA . ALA A 1 109 ? -7.824 -7.621 0.813 1 98.94 109 ALA A CA 1
ATOM 808 C C . ALA A 1 109 ? -8.672 -7.758 -0.446 1 98.94 109 ALA A C 1
ATOM 810 O O . ALA A 1 109 ? -9.375 -8.758 -0.622 1 98.94 109 ALA A O 1
ATOM 811 N N . VAL A 1 110 ? -8.648 -6.762 -1.297 1 98.88 110 VAL A N 1
ATOM 812 C CA . VAL A 1 110 ? -9.43 -6.75 -2.527 1 98.88 110 VAL A CA 1
ATOM 813 C C . VAL A 1 110 ? -8.523 -6.434 -3.715 1 98.88 110 VAL A C 1
ATOM 815 O O . VAL A 1 110 ? -7.598 -5.629 -3.6 1 98.88 110 VAL A O 1
ATOM 818 N N . GLY A 1 111 ? -8.641 -7.109 -4.805 1 98.62 111 GLY A N 1
ATOM 819 C CA . GLY A 1 111 ? -7.992 -6.828 -6.074 1 98.62 111 GLY A CA 1
ATOM 820 C C . GLY A 1 111 ? -8.969 -6.695 -7.227 1 98.62 111 GLY A C 1
ATOM 821 O O . GLY A 1 111 ? -9.961 -7.43 -7.297 1 98.62 111 GLY A O 1
ATOM 822 N N . VAL A 1 112 ? -8.711 -5.691 -8.07 1 98.12 112 VAL A N 1
ATOM 823 C CA . VAL A 1 112 ? -9.594 -5.5 -9.219 1 98.12 112 VAL A CA 1
ATOM 824 C C . VAL A 1 112 ? -8.805 -4.906 -10.383 1 98.12 112 VAL A C 1
ATOM 826 O O . VAL A 1 112 ? -7.863 -4.141 -10.18 1 98.12 112 VAL A O 1
ATOM 829 N N . GLU A 1 113 ? -9.141 -5.281 -11.562 1 95.38 113 GLU A N 1
ATOM 830 C CA . GLU A 1 113 ? -8.664 -4.594 -12.766 1 95.38 113 GLU A CA 1
ATOM 831 C C . GLU A 1 113 ? -9.711 -4.637 -13.875 1 95.38 113 GLU A C 1
ATOM 833 O O . GLU A 1 113 ? -10.32 -5.68 -14.117 1 95.38 113 GLU A O 1
ATOM 838 N N . LYS A 1 114 ? -9.93 -3.521 -14.398 1 91.31 114 LYS A N 1
ATOM 839 C CA . LYS A 1 114 ? -10.75 -3.363 -15.594 1 91.31 114 LYS A CA 1
ATOM 840 C C . LYS A 1 114 ? -9.906 -2.881 -16.781 1 91.31 114 LYS A C 1
ATOM 842 O O . LYS A 1 114 ? -9.648 -1.684 -16.906 1 91.31 114 LYS A O 1
ATOM 847 N N . LEU A 1 115 ? -9.516 -3.668 -17.656 1 74.19 115 LEU A N 1
ATOM 848 C CA . LEU A 1 115 ? -8.562 -3.348 -18.719 1 74.19 115 LEU A CA 1
ATOM 849 C C . LEU A 1 115 ? -9.281 -2.93 -19.984 1 74.19 115 LEU A C 1
ATOM 851 O O . LEU A 1 115 ? -8.758 -2.137 -20.766 1 74.19 115 LEU A O 1
ATOM 855 N N . LYS A 1 116 ? -10.398 -3.48 -20.297 1 60.22 116 LYS A N 1
ATOM 856 C CA . LYS A 1 116 ? -11.078 -3.25 -21.578 1 60.22 116 LYS A CA 1
ATOM 857 C C . LYS A 1 116 ? -11.484 -1.786 -21.719 1 60.22 116 LYS A C 1
ATOM 859 O O . LYS A 1 116 ? -11.508 -1.25 -22.828 1 60.22 116 LYS A O 1
ATOM 864 N N . ASP A 1 117 ? -11.875 -1.326 -20.578 1 48.09 117 ASP A N 1
ATOM 865 C CA . ASP A 1 117 ? -12.352 0.048 -20.688 1 48.09 117 ASP A CA 1
ATOM 866 C C . ASP A 1 117 ? -11.227 0.99 -21.109 1 48.09 117 ASP A C 1
ATOM 868 O O . ASP A 1 117 ? -11.469 2.141 -21.469 1 48.09 117 ASP A O 1
ATOM 872 N N . SER A 1 118 ? -10.016 0.467 -20.844 1 45.34 118 SER A N 1
ATOM 873 C CA . SER A 1 118 ? -8.914 1.344 -21.234 1 45.34 118 SER A CA 1
ATOM 874 C C . SER A 1 118 ? -8.742 1.37 -22.75 1 45.34 118 SER A C 1
ATOM 876 O O . SER A 1 118 ? -7.996 2.193 -23.281 1 45.34 118 SER A O 1
ATOM 878 N N . GLY A 1 119 ? -9.734 0.874 -23.5 1 38.94 119 GLY A N 1
ATOM 879 C CA . GLY A 1 119 ? -9.859 0.891 -24.953 1 38.94 119 GLY A CA 1
ATOM 880 C C . GLY A 1 119 ? -8.875 -0.028 -25.656 1 38.94 119 GLY A C 1
ATOM 881 O O . GLY A 1 119 ? -8.938 -0.204 -26.875 1 38.94 119 GLY A O 1
ATOM 882 N N . TYR A 1 120 ? -7.504 0.017 -25.281 1 36.47 120 TYR A N 1
ATOM 883 C CA . TYR A 1 120 ? -6.559 -0.575 -26.219 1 36.47 120 TYR A CA 1
ATOM 884 C C . TYR A 1 120 ? -6.41 -2.072 -25.984 1 36.47 120 TYR A C 1
ATOM 886 O O . TYR A 1 120 ? -6.531 -2.535 -24.844 1 36.47 120 TYR A O 1
ATOM 894 N N . SER A 1 121 ? -6.648 -2.826 -26.938 1 34.66 121 SER A N 1
ATOM 895 C CA . SER A 1 121 ? -6.441 -4.27 -26.953 1 34.66 121 SER A CA 1
ATOM 896 C C . SER A 1 121 ? -5.215 -4.66 -26.125 1 34.66 121 SER A C 1
ATOM 898 O O . SER A 1 121 ? -5.133 -5.781 -25.625 1 34.66 121 SER A O 1
ATOM 900 N N . GLY A 1 122 ? -3.994 -4.078 -26.281 1 34.69 122 GLY A N 1
ATOM 901 C CA . GLY A 1 122 ? -2.736 -4.461 -25.656 1 34.69 122 GLY A CA 1
ATOM 902 C C . GLY A 1 122 ? -2.486 -3.754 -24.344 1 34.69 122 GLY A C 1
ATOM 903 O O . GLY A 1 122 ? -3.16 -2.773 -24.016 1 34.69 122 GLY A O 1
ATOM 904 N N . LEU A 1 123 ? -1.855 -4.363 -23.359 1 38.5 123 LEU A N 1
ATOM 905 C CA . LEU A 1 123 ? -1.442 -3.754 -22.109 1 38.5 123 LEU A CA 1
ATOM 906 C C . LEU A 1 123 ? -0.892 -2.35 -22.328 1 38.5 123 LEU A C 1
ATOM 908 O O . LEU A 1 123 ? 0.275 -2.188 -22.703 1 38.5 123 LEU A O 1
ATOM 912 N N . THR A 1 124 ? -1.515 -1.425 -22.938 1 32.38 124 THR A N 1
ATOM 913 C CA . THR A 1 124 ? -0.862 -0.124 -23.047 1 32.38 124 THR A CA 1
ATOM 914 C C . THR A 1 124 ? -0.717 0.511 -21.656 1 32.38 124 THR A C 1
ATOM 916 O O . THR A 1 124 ? -1.713 0.754 -20.969 1 32.38 124 THR A O 1
ATOM 919 N N . ARG A 1 125 ? 0.257 0.2 -20.953 1 38.41 125 ARG A N 1
ATOM 920 C CA . ARG A 1 125 ? 0.644 0.878 -19.734 1 38.41 125 ARG A CA 1
ATOM 921 C C . ARG A 1 125 ? 0.774 2.381 -19.953 1 38.41 125 ARG A C 1
ATOM 923 O O . ARG A 1 125 ? 1.378 2.82 -20.922 1 38.41 125 ARG A O 1
ATOM 930 N N . ALA A 1 126 ? 0.036 3.24 -19.438 1 34.41 126 ALA A N 1
ATOM 931 C CA . ALA A 1 126 ? 0.399 4.656 -19.422 1 34.41 126 ALA A CA 1
ATOM 932 C C . ALA A 1 126 ? 1.8 4.855 -18.859 1 34.41 126 ALA A C 1
ATOM 934 O O . ALA A 1 126 ? 2.055 4.527 -17.688 1 34.41 126 ALA A O 1
ATOM 935 N N . ASN A 1 127 ? 2.939 4.629 -19.594 1 35.5 127 ASN A N 1
ATOM 936 C CA . ASN A 1 127 ? 4.305 4.898 -19.156 1 35.5 127 ASN A CA 1
ATOM 937 C C . ASN A 1 127 ? 4.418 6.266 -18.484 1 35.5 127 ASN A C 1
ATOM 939 O O . ASN A 1 127 ? 3.889 7.254 -18.984 1 35.5 127 ASN A O 1
ATOM 943 N N . PRO A 1 128 ? 4.727 6.324 -17.25 1 39.09 128 PRO A N 1
ATOM 944 C CA . PRO A 1 128 ? 5.082 7.676 -16.828 1 39.09 128 PRO A CA 1
ATOM 945 C C . PRO A 1 128 ? 5.91 8.43 -17.859 1 39.09 128 PRO A C 1
ATOM 947 O O . PRO A 1 128 ? 6.594 7.812 -18.672 1 39.09 128 PRO A O 1
ATOM 950 N N . PRO A 1 129 ? 5.723 9.711 -18.031 1 31.2 129 PRO A N 1
ATOM 951 C CA . PRO A 1 129 ? 6.551 10.438 -19 1 31.2 129 PRO A CA 1
ATOM 952 C C . PRO A 1 129 ? 8.047 10.188 -18.797 1 31.2 129 PRO A C 1
ATOM 954 O O . PRO A 1 129 ? 8.547 10.297 -17.688 1 31.2 129 PRO A O 1
ATOM 957 N N . ASP A 1 130 ? 8.539 9.062 -19.094 1 32.66 130 ASP A N 1
ATOM 958 C CA . ASP A 1 130 ? 10 8.961 -19.156 1 32.66 130 ASP A CA 1
ATOM 959 C C . ASP A 1 130 ? 10.547 9.781 -20.328 1 32.66 130 ASP A C 1
ATOM 961 O O . ASP A 1 130 ? 9.812 10.133 -21.25 1 32.66 130 ASP A O 1
ATOM 965 N N . ASP A 1 131 ? 11.648 10.344 -20.047 1 35.03 131 ASP A N 1
ATOM 966 C CA . ASP A 1 131 ? 12.336 11.125 -21.062 1 35.03 131 ASP A CA 1
ATOM 967 C C . ASP A 1 131 ? 12.438 10.352 -22.375 1 35.03 131 ASP A C 1
ATOM 969 O O . ASP A 1 131 ? 13.18 10.75 -23.281 1 35.03 131 ASP A O 1
ATOM 973 N N . GLY A 1 132 ? 11.68 9.406 -22.656 1 34.78 132 GLY A N 1
ATOM 974 C CA . GLY A 1 132 ? 11.664 8.758 -23.953 1 34.78 132 GLY A CA 1
ATOM 975 C C . GLY A 1 132 ? 12.766 7.723 -24.125 1 34.78 132 GLY A C 1
ATOM 976 O O . GLY A 1 132 ? 12.898 7.117 -25.188 1 34.78 132 GLY A O 1
ATOM 977 N N . THR A 1 133 ? 13.758 7.672 -23.375 1 34.03 133 THR A N 1
ATOM 978 C CA . THR A 1 133 ? 14.883 6.793 -23.688 1 34.03 133 THR A CA 1
ATOM 979 C C . THR A 1 133 ? 14.562 5.352 -23.297 1 34.03 133 THR A C 1
ATOM 981 O O . THR A 1 133 ? 15.383 4.457 -23.484 1 34.03 133 THR A O 1
ATOM 984 N N . SER A 1 134 ? 13.586 5 -22.562 1 38.69 134 SER A N 1
ATOM 985 C CA . SER A 1 134 ? 13.391 3.611 -22.156 1 38.69 134 SER A CA 1
ATOM 986 C C . SER A 1 134 ? 13.016 2.74 -23.344 1 38.69 134 SER A C 1
ATOM 988 O O . SER A 1 134 ? 12.203 3.141 -24.188 1 38.69 134 SER A O 1
ATOM 990 N N . THR A 1 135 ? 13.773 1.909 -23.75 1 39.97 135 THR A N 1
ATOM 991 C CA . THR A 1 135 ? 13.531 0.987 -24.859 1 39.97 135 THR A CA 1
ATOM 992 C C . THR A 1 135 ? 12.141 0.368 -24.75 1 39.97 135 THR A C 1
ATOM 994 O O . THR A 1 135 ? 11.719 -0.04 -23.672 1 39.97 135 THR A O 1
ATOM 997 N N . SER A 1 136 ? 11.234 0.756 -25.547 1 41.25 136 SER A N 1
ATOM 998 C CA . SER A 1 136 ? 9.836 0.403 -25.75 1 41.25 136 SER A CA 1
ATOM 999 C C . SER A 1 136 ? 9.68 -1.085 -26.047 1 41.25 136 SER A C 1
ATOM 1001 O O . SER A 1 136 ? 9.078 -1.462 -27.062 1 41.25 136 SER A O 1
ATOM 1003 N N . LEU A 1 137 ? 10.594 -2.002 -25.594 1 46.59 137 LEU A N 1
ATOM 1004 C CA . LEU A 1 137 ? 10.203 -3.352 -25.984 1 46.59 137 LEU A CA 1
ATOM 1005 C C . LEU A 1 137 ? 8.906 -3.764 -25.312 1 46.59 137 LEU A C 1
ATOM 1007 O O . LEU A 1 137 ? 8.727 -3.543 -24.109 1 46.59 137 LEU A O 1
ATOM 1011 N N . SER A 1 138 ? 7.977 -4.109 -26.109 1 54.06 138 SER A N 1
ATOM 1012 C CA . SER A 1 138 ? 6.715 -4.652 -25.609 1 54.06 138 SER A CA 1
ATOM 1013 C C . SER A 1 138 ? 6.945 -5.824 -24.672 1 54.06 138 SER A C 1
ATOM 1015 O O . SER A 1 138 ? 8.039 -6.402 -24.641 1 54.06 138 SER A O 1
ATOM 1017 N N . ALA A 1 139 ? 6.109 -6.117 -23.797 1 69.44 139 ALA A N 1
ATOM 1018 C CA . ALA A 1 139 ? 6.203 -7.227 -22.859 1 69.44 139 ALA A CA 1
ATOM 1019 C C . ALA A 1 139 ? 6.48 -8.539 -23.578 1 69.44 139 ALA A C 1
ATOM 1021 O O . ALA A 1 139 ? 7.422 -9.266 -23.234 1 69.44 139 ALA A O 1
ATOM 1022 N N . PRO A 1 140 ? 5.832 -8.836 -24.656 1 65.81 140 PRO A N 1
ATOM 1023 C CA . PRO A 1 140 ? 6.105 -10.109 -25.344 1 65.81 140 PRO A CA 1
ATOM 1024 C C . PRO A 1 140 ? 7.531 -10.188 -25.891 1 65.81 140 PRO A C 1
ATOM 1026 O O . PRO A 1 140 ? 8.148 -11.258 -25.844 1 65.81 140 PRO A O 1
ATOM 1029 N N . ALA A 1 141 ? 7.992 -9.078 -26.375 1 68.56 141 ALA A N 1
ATOM 1030 C CA . ALA A 1 141 ? 9.352 -9.07 -26.906 1 68.56 141 ALA A CA 1
ATOM 1031 C C . ALA A 1 141 ? 10.367 -9.383 -25.812 1 68.56 141 ALA A C 1
ATOM 1033 O O . ALA A 1 141 ? 11.305 -10.164 -26.031 1 68.56 141 ALA A O 1
ATOM 1034 N N . ARG A 1 142 ? 10.219 -8.945 -24.75 1 76.44 142 ARG A N 1
ATOM 1035 C CA . ARG A 1 142 ? 11.148 -9.148 -23.641 1 76.44 142 ARG A CA 1
ATOM 1036 C C . ARG A 1 142 ? 11.125 -10.594 -23.156 1 76.44 142 ARG A C 1
ATOM 1038 O O . ARG A 1 142 ? 12.18 -11.188 -22.922 1 76.44 142 ARG A O 1
ATOM 1045 N N . PHE A 1 143 ? 10.023 -11.102 -23.125 1 83.69 143 PHE A N 1
ATOM 1046 C CA . PHE A 1 143 ? 9.883 -12.461 -22.609 1 83.69 143 PHE A CA 1
ATOM 1047 C C . PHE A 1 143 ? 10.25 -13.492 -23.656 1 83.69 143 PHE A C 1
ATOM 1049 O O . PHE A 1 143 ? 10.57 -14.633 -23.344 1 83.69 143 PHE A O 1
ATOM 1056 N N . SER A 1 144 ? 10.219 -13.086 -24.906 1 82.94 144 SER A N 1
ATOM 1057 C CA . SER A 1 144 ? 10.594 -13.992 -25.984 1 82.94 144 SER A CA 1
ATOM 1058 C C . SER A 1 144 ? 12.086 -14.328 -25.922 1 82.94 144 SER A C 1
ATOM 1060 O O . SER A 1 144 ? 12.516 -15.336 -26.484 1 82.94 144 SER A O 1
ATOM 1062 N N . MET A 1 145 ? 12.812 -13.492 -25.281 1 87.06 145 MET A N 1
ATOM 1063 C CA . MET A 1 145 ? 14.25 -13.695 -25.188 1 87.06 145 MET A CA 1
ATOM 1064 C C . MET A 1 145 ? 14.578 -14.859 -24.266 1 87.06 145 MET A C 1
ATOM 1066 O O . MET A 1 145 ? 15.695 -15.383 -24.297 1 87.06 145 MET A O 1
ATOM 1070 N N . LEU A 1 146 ? 13.68 -15.32 -23.5 1 91.38 146 LEU A N 1
ATOM 1071 C CA . LEU A 1 146 ? 13.898 -16.406 -22.562 1 91.38 146 LEU A CA 1
ATOM 1072 C C . LEU A 1 146 ? 14.203 -17.719 -23.297 1 91.38 146 LEU A C 1
ATOM 1074 O O . LEU A 1 146 ? 15.023 -18.516 -22.844 1 91.38 146 LEU A O 1
ATOM 1078 N N . VAL A 1 147 ? 13.602 -17.891 -24.484 1 92.81 147 VAL A N 1
ATOM 1079 C CA . VAL A 1 147 ? 13.664 -19.156 -25.188 1 92.81 147 VAL A CA 1
ATOM 1080 C C . VAL A 1 147 ? 15.07 -19.375 -25.75 1 92.81 147 VAL A C 1
ATOM 1082 O O . VAL A 1 147 ? 15.734 -20.359 -25.422 1 92.81 147 VAL A O 1
ATOM 1085 N N . PRO A 1 148 ? 15.562 -18.438 -26.562 1 93 148 PRO A N 1
ATOM 1086 C CA . PRO A 1 148 ? 16.922 -18.641 -27.062 1 93 148 PRO A CA 1
ATOM 1087 C C . PRO A 1 148 ? 17.969 -18.641 -25.953 1 93 148 PRO A C 1
ATOM 1089 O O . PRO A 1 148 ? 18.969 -19.375 -26.031 1 93 148 PRO A O 1
ATOM 1092 N N . ALA A 1 149 ? 17.797 -17.859 -24.938 1 93.75 149 ALA A N 1
ATOM 1093 C CA . ALA A 1 149 ? 18.734 -17.781 -23.812 1 93.75 149 ALA A CA 1
ATOM 1094 C C . ALA A 1 149 ? 18.797 -19.109 -23.062 1 93.75 149 ALA A C 1
ATOM 1096 O O . ALA A 1 149 ? 19.875 -19.609 -22.75 1 93.75 149 ALA A O 1
ATOM 1097 N N . TYR A 1 150 ? 17.656 -19.641 -22.828 1 94.88 150 TYR A N 1
ATOM 1098 C CA . TYR A 1 150 ? 17.547 -20.906 -22.125 1 94.88 150 TYR A CA 1
ATOM 1099 C C . TYR A 1 150 ? 18.172 -22.031 -22.953 1 94.88 150 TYR A C 1
ATOM 1101 O O . TYR A 1 150 ? 18.922 -22.859 -22.406 1 94.88 150 TYR A O 1
ATOM 1109 N N . ALA A 1 151 ? 17.875 -22.078 -24.203 1 95.44 151 ALA A N 1
ATOM 1110 C CA . ALA A 1 151 ? 18.438 -23.062 -25.109 1 95.44 151 ALA A CA 1
ATOM 1111 C C . ALA A 1 151 ? 19.969 -23.031 -25.109 1 95.44 151 ALA A C 1
ATOM 1113 O O . ALA A 1 151 ? 20.609 -24.078 -25.016 1 95.44 151 ALA A O 1
ATOM 1114 N N . GLU A 1 152 ? 20.469 -21.891 -25.203 1 95.44 152 GLU A N 1
ATOM 1115 C CA . GLU A 1 152 ? 21.922 -21.703 -25.266 1 95.44 152 GLU A CA 1
ATOM 1116 C C . GLU A 1 152 ? 22.578 -22.094 -23.953 1 95.44 152 GLU A C 1
ATOM 1118 O O . GLU A 1 152 ? 23.578 -22.828 -23.938 1 95.44 152 GLU A O 1
ATOM 1123 N N . LYS A 1 153 ? 22.094 -21.719 -22.859 1 95.56 153 LYS A N 1
ATOM 1124 C CA . LYS A 1 153 ? 22.703 -21.922 -21.562 1 95.56 153 LYS A CA 1
ATOM 1125 C C . LYS A 1 153 ? 22.734 -23.391 -21.188 1 95.56 153 LYS A C 1
ATOM 1127 O O . LYS A 1 153 ? 23.719 -23.891 -20.656 1 95.56 153 LYS A O 1
ATOM 1132 N N . TYR A 1 154 ? 21.625 -24.047 -21.453 1 96.31 154 TYR A N 1
ATOM 1133 C CA . TYR A 1 154 ? 21.5 -25.391 -20.922 1 96.31 154 TYR A CA 1
ATOM 1134 C C . TYR A 1 154 ? 21.625 -26.438 -22.031 1 96.31 154 TYR A C 1
ATOM 1136 O O . TYR A 1 154 ? 21.516 -27.641 -21.781 1 96.31 154 TYR A O 1
ATOM 1144 N N . GLY A 1 155 ? 21.797 -26.031 -23.234 1 95.94 155 GLY A N 1
ATOM 1145 C CA . GLY A 1 155 ? 21.984 -26.938 -24.344 1 95.94 155 GLY A CA 1
ATOM 1146 C C . GLY A 1 155 ? 20.719 -27.719 -24.688 1 95.94 155 GLY A C 1
ATOM 1147 O O . GLY A 1 155 ? 20.797 -28.906 -25.047 1 95.94 155 GLY A O 1
ATOM 1148 N N . VAL A 1 156 ? 19.625 -27.109 -24.5 1 95.81 156 VAL A N 1
ATOM 1149 C CA . VAL A 1 156 ? 18.344 -27.734 -24.828 1 95.81 156 VAL A CA 1
ATOM 1150 C C . VAL A 1 156 ? 17.906 -27.328 -26.219 1 95.81 156 VAL A C 1
ATOM 1152 O O . VAL A 1 156 ? 17.984 -26.141 -26.594 1 95.81 156 VAL A O 1
ATOM 1155 N N . ASP A 1 157 ? 17.5 -28.312 -27.031 1 95.75 157 ASP A N 1
ATOM 1156 C CA . ASP A 1 157 ? 17.047 -28.031 -28.391 1 95.75 157 ASP A CA 1
ATOM 1157 C C . ASP A 1 157 ? 15.844 -27.094 -28.375 1 95.75 157 ASP A C 1
ATOM 1159 O O . ASP A 1 157 ? 14.922 -27.266 -27.578 1 95.75 157 ASP A O 1
ATOM 1163 N N . ARG A 1 158 ? 15.836 -26.141 -29.25 1 94.44 158 ARG A N 1
ATOM 1164 C CA . ARG A 1 158 ? 14.758 -25.156 -29.312 1 94.44 158 ARG A CA 1
ATOM 1165 C C . ARG A 1 158 ? 13.422 -25.828 -29.625 1 94.44 158 ARG A C 1
ATOM 1167 O O . ARG A 1 158 ? 12.375 -25.375 -29.156 1 94.44 158 ARG A O 1
ATOM 1174 N N . GLY A 1 159 ? 13.516 -26.812 -30.469 1 94.44 159 GLY A N 1
ATOM 1175 C CA . GLY A 1 159 ? 12.312 -27.578 -30.766 1 94.44 159 GLY A CA 1
ATOM 1176 C C . GLY A 1 159 ? 11.703 -28.219 -29.531 1 94.44 159 GLY A C 1
ATOM 1177 O O . GLY A 1 159 ? 10.477 -28.281 -29.391 1 94.44 159 GLY A O 1
ATOM 1178 N N . ASP A 1 160 ? 12.531 -28.734 -28.672 1 96.5 160 ASP A N 1
ATOM 1179 C CA . ASP A 1 160 ? 12.062 -29.344 -27.422 1 96.5 160 ASP A CA 1
ATOM 1180 C C . ASP A 1 160 ? 11.453 -28.281 -26.5 1 96.5 160 ASP A C 1
ATOM 1182 O O . ASP A 1 160 ? 10.461 -28.562 -25.812 1 96.5 160 ASP A O 1
ATOM 1186 N N . ILE A 1 161 ? 12.062 -27.125 -26.5 1 96.56 161 ILE A N 1
ATOM 1187 C CA . ILE A 1 161 ? 11.523 -26.031 -25.703 1 96.56 161 ILE A CA 1
ATOM 1188 C C . ILE A 1 161 ? 10.133 -25.656 -26.219 1 96.56 161 ILE A C 1
ATOM 1190 O O . ILE A 1 161 ? 9.203 -25.453 -25.438 1 96.56 161 ILE A O 1
ATOM 1194 N N . LYS A 1 162 ? 10 -25.547 -27.531 1 95 162 LYS A N 1
ATOM 1195 C CA . LYS A 1 162 ? 8.711 -25.234 -28.125 1 95 162 LYS A CA 1
ATOM 1196 C C . LYS A 1 162 ? 7.652 -26.266 -27.766 1 95 162 LYS A C 1
ATOM 1198 O O . LYS A 1 162 ? 6.496 -25.922 -27.516 1 95 162 LYS A O 1
ATOM 1203 N N . LYS A 1 163 ? 8.047 -27.516 -27.797 1 96.69 163 LYS A N 1
ATOM 1204 C CA . LYS A 1 163 ? 7.129 -28.578 -27.391 1 96.69 163 LYS A CA 1
ATOM 1205 C C . LYS A 1 163 ? 6.684 -28.406 -25.953 1 96.69 163 LYS A C 1
ATOM 1207 O O . LYS A 1 163 ? 5.512 -28.609 -25.625 1 96.69 163 LYS A O 1
ATOM 1212 N N . ALA A 1 164 ? 7.629 -28.094 -25.109 1 97.56 164 ALA A N 1
ATOM 1213 C CA . ALA A 1 164 ? 7.305 -27.875 -23.688 1 97.56 164 ALA A CA 1
ATOM 1214 C C . ALA A 1 164 ? 6.371 -26.688 -23.516 1 97.56 164 ALA A C 1
ATOM 1216 O O . ALA A 1 164 ? 5.457 -26.719 -22.688 1 97.56 164 ALA A O 1
ATOM 1217 N N . MET A 1 165 ? 6.668 -25.625 -24.25 1 96.81 165 MET A N 1
ATOM 1218 C CA . MET A 1 165 ? 5.789 -24.453 -24.234 1 96.81 165 MET A CA 1
ATOM 1219 C C . MET A 1 165 ? 4.371 -24.828 -24.641 1 96.81 165 MET A C 1
ATOM 1221 O O . MET A 1 165 ? 3.404 -24.391 -24.016 1 96.81 165 MET A O 1
ATOM 1225 N N . THR A 1 166 ? 4.262 -25.609 -25.688 1 96.62 166 THR A N 1
ATOM 1226 C CA . THR A 1 166 ? 2.965 -26.094 -26.156 1 96.62 166 THR A CA 1
ATOM 1227 C C . THR A 1 166 ? 2.273 -26.906 -25.062 1 96.62 166 THR A C 1
ATOM 1229 O O . THR A 1 166 ? 1.07 -26.766 -24.844 1 96.62 166 THR A O 1
ATOM 1232 N N . ARG A 1 167 ? 3.051 -27.766 -24.406 1 97.5 167 ARG A N 1
ATOM 1233 C CA . ARG A 1 167 ? 2.516 -28.578 -23.328 1 97.5 167 ARG A CA 1
ATOM 1234 C C . ARG A 1 167 ? 1.998 -27.719 -22.188 1 97.5 167 ARG A C 1
ATOM 1236 O O . ARG A 1 167 ? 0.974 -28.031 -21.578 1 97.5 167 ARG A O 1
ATOM 1243 N N . VAL A 1 168 ? 2.709 -26.656 -21.828 1 97.5 168 VAL A N 1
ATOM 1244 C CA . VAL A 1 168 ? 2.275 -25.719 -20.797 1 97.5 168 VAL A CA 1
ATOM 1245 C C . VAL A 1 168 ? 0.926 -25.109 -21.188 1 97.5 168 VAL A C 1
ATOM 1247 O O . VAL A 1 168 ? 0.005 -25.062 -20.359 1 97.5 168 VAL A O 1
ATOM 1250 N N . ALA A 1 169 ? 0.861 -24.625 -22.422 1 96.25 169 ALA A N 1
ATOM 1251 C CA . ALA A 1 169 ? -0.39 -24.047 -22.906 1 96.25 169 ALA A CA 1
ATOM 1252 C C . ALA A 1 169 ? -1.519 -25.062 -22.875 1 96.25 169 ALA A C 1
ATOM 1254 O O . ALA A 1 169 ? -2.637 -24.766 -22.453 1 96.25 169 ALA A O 1
ATOM 1255 N N . TYR A 1 170 ? -1.206 -26.234 -23.359 1 97 170 TYR A N 1
ATOM 1256 C CA . TYR A 1 170 ? -2.186 -27.312 -23.375 1 97 170 TYR A CA 1
ATOM 1257 C C . TYR A 1 170 ? -2.703 -27.594 -21.969 1 97 170 TYR A C 1
ATOM 1259 O O . TYR A 1 170 ? -3.914 -27.641 -21.734 1 97 170 TYR A O 1
ATOM 1267 N N . LYS A 1 171 ? -1.84 -27.781 -21.016 1 97 171 LYS A N 1
ATOM 1268 C CA . LYS A 1 171 ? -2.17 -28.047 -19.625 1 97 171 LYS A CA 1
ATOM 1269 C C . LYS A 1 171 ? -3.068 -26.953 -19.047 1 97 171 LYS A C 1
ATOM 1271 O O . LYS A 1 171 ? -4.082 -27.25 -18.406 1 97 171 LYS A O 1
ATOM 1276 N N . ASN A 1 172 ? -2.701 -25.719 -19.234 1 96.56 172 ASN A N 1
ATOM 1277 C CA . ASN A 1 172 ? -3.439 -24.609 -18.656 1 96.56 172 ASN A CA 1
ATOM 1278 C C . ASN A 1 172 ? -4.816 -24.453 -19.281 1 96.56 172 ASN A C 1
ATOM 1280 O O . ASN A 1 172 ? -5.785 -24.109 -18.609 1 96.56 172 ASN A O 1
ATOM 1284 N N . HIS A 1 173 ? -4.926 -24.688 -20.578 1 95.75 173 HIS A N 1
ATOM 1285 C CA . HIS A 1 173 ? -6.23 -24.656 -21.234 1 95.75 173 HIS A CA 1
ATOM 1286 C C . HIS A 1 173 ? -7.09 -25.844 -20.797 1 95.75 173 HIS A C 1
ATOM 1288 O O . HIS A 1 173 ? -8.312 -25.719 -20.688 1 95.75 173 HIS A O 1
ATOM 1294 N N . TYR A 1 174 ? -6.469 -26.969 -20.656 1 96.12 174 TYR A N 1
ATOM 1295 C CA . TYR A 1 174 ? -7.18 -28.125 -20.141 1 96.12 174 TYR A CA 1
ATOM 1296 C C . TYR A 1 174 ? -7.789 -27.828 -18.766 1 96.12 174 TYR A C 1
ATOM 1298 O O . TYR A 1 174 ? -8.961 -28.109 -18.531 1 96.12 174 TYR A O 1
ATOM 1306 N N . ASN A 1 175 ? -7.016 -27.312 -17.875 1 96.44 175 ASN A N 1
ATOM 1307 C CA . ASN A 1 175 ? -7.461 -26.953 -16.531 1 96.44 175 ASN A CA 1
ATOM 1308 C C . ASN A 1 175 ? -8.523 -25.859 -16.562 1 96.44 175 ASN A C 1
ATOM 1310 O O . ASN A 1 175 ? -9.523 -25.922 -15.852 1 96.44 175 ASN A O 1
ATOM 1314 N N . GLY A 1 176 ? -8.289 -24.812 -17.406 1 95.06 176 GLY A N 1
ATOM 1315 C CA . GLY A 1 176 ? -9.25 -23.719 -17.531 1 95.06 176 GLY A CA 1
ATOM 1316 C C . GLY A 1 176 ? -10.602 -24.172 -18.062 1 95.06 176 GLY A C 1
ATOM 1317 O O . GLY A 1 176 ? -11.633 -23.625 -17.672 1 95.06 176 GLY A O 1
ATOM 1318 N N . ALA A 1 177 ? -10.602 -25.172 -18.906 1 95.12 177 ALA A N 1
ATOM 1319 C CA . ALA A 1 177 ? -11.828 -25.703 -19.5 1 95.12 177 ALA A CA 1
ATOM 1320 C C . ALA A 1 177 ? -12.727 -26.312 -18.438 1 95.12 177 ALA A C 1
ATOM 1322 O O . ALA A 1 177 ? -13.938 -26.469 -18.656 1 95.12 177 ALA A O 1
ATOM 1323 N N . ARG A 1 178 ? -12.211 -26.594 -17.375 1 95 178 ARG A N 1
ATOM 1324 C CA . ARG A 1 178 ? -12.945 -27.234 -16.281 1 95 178 ARG A CA 1
ATOM 1325 C C . ARG A 1 178 ? -13.203 -26.266 -15.148 1 95 178 ARG A C 1
ATOM 1327 O O . ARG A 1 178 ? -13.531 -26.672 -14.031 1 95 178 ARG A O 1
ATOM 1334 N N . ASN A 1 179 ? -12.992 -25.031 -15.359 1 95.31 179 ASN A N 1
ATOM 1335 C CA . ASN A 1 179 ? -13.203 -23.953 -14.398 1 95.31 179 ASN A CA 1
ATOM 1336 C C . ASN A 1 179 ? -14.25 -22.953 -14.891 1 95.31 179 ASN A C 1
ATOM 1338 O O . ASN A 1 179 ? -13.984 -22.188 -15.812 1 95.31 179 ASN A O 1
ATOM 1342 N N . SER A 1 180 ? -15.406 -22.891 -14.281 1 94.56 180 SER A N 1
ATOM 1343 C CA . SER A 1 180 ? -16.531 -22.078 -14.727 1 94.56 180 SER A CA 1
ATOM 1344 C C . SER A 1 180 ? -16.234 -20.594 -14.578 1 94.56 180 SER A C 1
ATOM 1346 O O . SER A 1 180 ? -16.922 -19.75 -15.148 1 94.56 180 SER A O 1
ATOM 1348 N N . ARG A 1 181 ? -15.18 -20.203 -13.891 1 95.75 181 ARG A N 1
ATOM 1349 C CA . ARG A 1 181 ? -14.852 -18.797 -13.68 1 95.75 181 ARG A CA 1
ATOM 1350 C C . ARG A 1 181 ? -13.766 -18.344 -14.641 1 95.75 181 ARG A C 1
ATOM 1352 O O . ARG A 1 181 ? -13.461 -17.141 -14.711 1 95.75 181 ARG A O 1
ATOM 1359 N N . ALA A 1 182 ? -13.188 -19.266 -15.375 1 95.31 182 ALA A N 1
ATOM 1360 C CA . ALA A 1 182 ? -12.094 -18.938 -16.281 1 95.31 182 ALA A CA 1
ATOM 1361 C C . ALA A 1 182 ? -12.609 -18.219 -17.531 1 95.31 182 ALA A C 1
ATOM 1363 O O . ALA A 1 182 ? -13.742 -18.438 -17.953 1 95.31 182 ALA A O 1
ATOM 1364 N N . GLN A 1 183 ? -11.797 -17.375 -18.047 1 92.81 183 GLN A N 1
ATOM 1365 C CA . GLN A 1 183 ? -12.109 -16.656 -19.281 1 92.81 183 GLN A CA 1
ATOM 1366 C C . GLN A 1 183 ? -12.25 -17.625 -20.453 1 92.81 183 GLN A C 1
ATOM 1368 O O . GLN A 1 183 ? -13.188 -17.5 -21.25 1 92.81 183 GLN A O 1
ATOM 1373 N N . PHE A 1 184 ? -11.297 -18.531 -20.594 1 91.44 184 PHE A N 1
ATOM 1374 C CA . PHE A 1 184 ? -11.312 -19.516 -21.672 1 91.44 184 PHE A CA 1
ATOM 1375 C C . PHE A 1 184 ? -11.688 -20.891 -21.125 1 91.44 184 PHE A C 1
ATOM 1377 O O . PHE A 1 184 ? -10.922 -21.5 -20.375 1 91.44 184 PHE A O 1
ATOM 1384 N N . GLN A 1 185 ? -12.781 -21.469 -21.641 1 91.75 185 GLN A N 1
ATOM 1385 C CA . GLN A 1 185 ? -13.32 -22.703 -21.078 1 91.75 185 GLN A CA 1
ATOM 1386 C C . GLN A 1 185 ? -13.359 -23.812 -22.125 1 91.75 185 GLN A C 1
ATOM 1388 O O . GLN A 1 185 ? -14.188 -24.734 -22.031 1 91.75 185 GLN A O 1
ATOM 1393 N N . ALA A 1 186 ? -12.523 -23.641 -23.078 1 92.25 186 ALA A N 1
ATOM 1394 C CA . ALA A 1 186 ? -12.422 -24.672 -24.109 1 92.25 186 ALA A CA 1
ATOM 1395 C C . ALA A 1 186 ? -11.055 -25.344 -24.062 1 92.25 186 ALA A C 1
ATOM 1397 O O . ALA A 1 186 ? -10.031 -24.688 -23.891 1 92.25 186 ALA A O 1
ATOM 1398 N N . GLU A 1 187 ? -11.086 -26.625 -24.203 1 94.5 187 GLU A N 1
ATOM 1399 C CA . GLU A 1 187 ? -9.82 -27.328 -24.406 1 94.5 187 GLU A CA 1
ATOM 1400 C C . GLU A 1 187 ? -9.227 -27.016 -25.781 1 94.5 187 GLU A C 1
ATOM 1402 O O . GLU A 1 187 ? -9.969 -26.75 -26.734 1 94.5 187 GLU A O 1
ATOM 1407 N N . VAL A 1 188 ? -7.988 -26.969 -25.844 1 93.81 188 VAL A N 1
ATOM 1408 C CA . VAL A 1 188 ? -7.289 -26.75 -27.109 1 93.81 188 VAL A CA 1
ATOM 1409 C C . VAL A 1 188 ? -6.25 -27.844 -27.328 1 93.81 188 VAL A C 1
ATOM 1411 O O . VAL A 1 188 ? -5.457 -28.141 -26.438 1 93.81 188 VAL A O 1
ATOM 1414 N N . SER A 1 189 ? -6.25 -28.391 -28.5 1 95 189 SER A N 1
ATOM 1415 C CA . SER A 1 189 ? -5.316 -29.484 -28.781 1 95 189 SER A CA 1
ATOM 1416 C C . SER A 1 189 ? -3.889 -28.969 -28.906 1 95 189 SER A C 1
ATOM 1418 O O . SER A 1 189 ? -3.676 -27.797 -29.25 1 95 189 SER A O 1
ATOM 1420 N N . GLU A 1 190 ? -2.955 -29.859 -28.641 1 95.62 190 GLU A N 1
ATOM 1421 C CA . GLU A 1 190 ? -1.553 -29.484 -28.797 1 95.62 190 GLU A CA 1
ATOM 1422 C C . GLU A 1 190 ? -1.239 -29.109 -30.234 1 95.62 190 GLU A C 1
ATOM 1424 O O . GLU A 1 190 ? -0.437 -28.203 -30.484 1 95.62 190 GLU A O 1
ATOM 1429 N N . GLU A 1 191 ? -1.832 -29.828 -31.172 1 94.56 191 GLU A N 1
ATOM 1430 C CA . GLU A 1 191 ? -1.623 -29.531 -32.594 1 94.56 191 GLU A CA 1
ATOM 1431 C C . GLU A 1 191 ? -2.055 -28.109 -32.938 1 94.56 191 GLU A C 1
ATOM 1433 O O . GLU A 1 191 ? -1.339 -27.406 -33.625 1 94.56 191 GLU A O 1
ATOM 1438 N N . LYS A 1 192 ? -3.184 -27.75 -32.469 1 93.69 192 LYS A N 1
ATOM 1439 C CA . LYS A 1 192 ? -3.689 -26.406 -32.719 1 93.69 192 LYS A CA 1
ATOM 1440 C C . LYS A 1 192 ? -2.785 -25.359 -32.062 1 93.69 192 LYS A C 1
ATOM 1442 O O . LYS A 1 192 ? -2.535 -24.297 -32.656 1 93.69 192 LYS A O 1
ATOM 1447 N N . ILE A 1 193 ? -2.318 -25.609 -30.844 1 93.81 193 ILE A N 1
ATOM 1448 C CA . ILE A 1 193 ? -1.452 -24.688 -30.125 1 93.81 193 ILE A CA 1
ATOM 1449 C C . ILE A 1 193 ? -0.132 -24.531 -30.875 1 93.81 193 ILE A C 1
ATOM 1451 O O . ILE A 1 193 ? 0.337 -23.406 -31.078 1 93.81 193 ILE A O 1
ATOM 1455 N N . ALA A 1 194 ? 0.423 -25.609 -31.297 1 91.81 194 ALA A N 1
ATOM 1456 C CA . ALA A 1 194 ? 1.714 -25.594 -31.969 1 91.81 194 ALA A CA 1
ATOM 1457 C C . ALA A 1 194 ? 1.623 -24.875 -33.312 1 91.81 194 ALA A C 1
ATOM 1459 O O . ALA A 1 194 ? 2.596 -24.281 -33.781 1 91.81 194 ALA A O 1
ATOM 1460 N N . GLY A 1 195 ? 0.471 -24.906 -33.906 1 88.69 195 GLY A N 1
ATOM 1461 C CA . GLY A 1 195 ? 0.282 -24.344 -35.25 1 88.69 195 GLY A CA 1
ATOM 1462 C C . GLY A 1 195 ? -0.197 -22.906 -35.219 1 88.69 195 GLY A C 1
ATOM 1463 O O . GLY A 1 195 ? -0.395 -22.281 -36.25 1 88.69 195 GLY A O 1
ATOM 1464 N N . ALA A 1 196 ? -0.329 -22.438 -34.062 1 88.56 196 ALA A N 1
ATOM 1465 C CA . ALA A 1 196 ? -0.872 -21.094 -33.938 1 88.56 196 ALA A CA 1
ATOM 1466 C C . ALA A 1 196 ? 0.088 -20.047 -34.5 1 88.56 196 ALA A C 1
ATOM 1468 O O . ALA A 1 196 ? 1.305 -20.25 -34.5 1 88.56 196 ALA A O 1
ATOM 1469 N N . PRO A 1 197 ? -0.453 -18.906 -35.031 1 85.56 197 PRO A N 1
ATOM 1470 C CA . PRO A 1 197 ? 0.39 -17.844 -35.594 1 85.56 197 PRO A CA 1
ATOM 1471 C C . PRO A 1 197 ? 1.376 -17.266 -34.594 1 85.56 197 PRO A C 1
ATOM 1473 O O . PRO A 1 197 ? 1.045 -17.125 -33.406 1 85.56 197 PRO A O 1
ATOM 1476 N N . ALA A 1 198 ? 2.479 -16.797 -35.094 1 82.12 198 ALA A N 1
ATOM 1477 C CA . ALA A 1 198 ? 3.529 -16.219 -34.281 1 82.12 198 ALA A CA 1
ATOM 1478 C C . ALA A 1 198 ? 3.178 -14.781 -33.875 1 82.12 198 ALA A C 1
ATOM 1480 O O . ALA A 1 198 ? 2.623 -14.023 -34.656 1 82.12 198 ALA A O 1
ATOM 1481 N N . VAL A 1 199 ? 3.52 -14.414 -32.625 1 76.81 199 VAL A N 1
ATOM 1482 C CA . VAL A 1 199 ? 3.336 -13.062 -32.094 1 76.81 199 VAL A CA 1
ATOM 1483 C C . VAL A 1 199 ? 4.691 -12.375 -31.969 1 76.81 199 VAL A C 1
ATOM 1485 O O . VAL A 1 199 ? 4.867 -11.242 -32.406 1 76.81 199 VAL A O 1
ATOM 1488 N N . ALA A 1 200 ? 5.66 -12.961 -31.391 1 75.19 200 ALA A N 1
ATOM 1489 C CA . ALA A 1 200 ? 7.004 -12.445 -31.156 1 75.19 200 ALA A CA 1
ATOM 1490 C C . ALA A 1 200 ? 8.016 -13.578 -31.016 1 75.19 200 ALA A C 1
ATOM 1492 O O . ALA A 1 200 ? 7.895 -14.414 -30.125 1 75.19 200 ALA A O 1
ATOM 1493 N N . GLY A 1 201 ? 8.984 -13.531 -31.828 1 74.06 201 GLY A N 1
ATOM 1494 C CA . GLY A 1 201 ? 9.953 -14.617 -31.781 1 74.06 201 GLY A CA 1
ATOM 1495 C C . GLY A 1 201 ? 9.312 -15.992 -31.875 1 74.06 201 GLY A C 1
ATOM 1496 O O . GLY A 1 201 ? 8.531 -16.266 -32.781 1 74.06 201 GLY A O 1
ATOM 1497 N N . ASP A 1 202 ? 9.547 -16.766 -30.797 1 80.56 202 ASP A N 1
ATOM 1498 C CA . ASP A 1 202 ? 9.047 -18.141 -30.75 1 80.56 202 ASP A CA 1
ATOM 1499 C C . ASP A 1 202 ? 7.668 -18.203 -30.094 1 80.56 202 ASP A C 1
ATOM 1501 O O . ASP A 1 202 ? 7.098 -19.281 -29.922 1 80.56 202 ASP A O 1
ATOM 1505 N N . LEU A 1 203 ? 7.141 -17.109 -29.797 1 85.44 203 LEU A N 1
ATOM 1506 C CA . LEU A 1 203 ? 5.871 -17.094 -29.062 1 85.44 203 LEU A CA 1
ATOM 1507 C C . LEU A 1 203 ? 4.699 -16.984 -30.031 1 85.44 203 LEU A C 1
ATOM 1509 O O . LEU A 1 203 ? 4.699 -16.109 -30.922 1 85.44 203 LEU A O 1
ATOM 1513 N N . GLY A 1 204 ? 3.791 -17.875 -29.922 1 84.94 204 GLY A N 1
ATOM 1514 C CA . GLY A 1 204 ? 2.514 -17.781 -30.609 1 84.94 204 GLY A CA 1
ATOM 1515 C C . GLY A 1 204 ? 1.41 -17.203 -29.734 1 84.94 204 GLY A C 1
ATOM 1516 O O . GLY A 1 204 ? 1.636 -16.891 -28.562 1 84.94 204 GLY A O 1
ATOM 1517 N N . VAL A 1 205 ? 0.231 -17.078 -30.297 1 84.75 205 VAL A N 1
ATOM 1518 C CA . VAL A 1 205 ? -0.911 -16.453 -29.625 1 84.75 205 VAL A CA 1
ATOM 1519 C C . VAL A 1 205 ? -1.231 -17.234 -28.344 1 84.75 205 VAL A C 1
ATOM 1521 O O . VAL A 1 205 ? -1.569 -16.641 -27.312 1 84.75 205 VAL A O 1
ATOM 1524 N N . PHE A 1 206 ? -1.064 -18.547 -28.359 1 88.25 206 PHE A N 1
ATOM 1525 C CA . PHE A 1 206 ? -1.422 -19.359 -27.219 1 88.25 206 PHE A CA 1
ATOM 1526 C C . PHE A 1 206 ? -0.311 -19.344 -26.172 1 88.25 206 PHE A C 1
ATOM 1528 O O . PHE A 1 206 ? -0.457 -19.938 -25.094 1 88.25 206 PHE A O 1
ATOM 1535 N N . ASP A 1 207 ? 0.763 -18.641 -26.469 1 88.75 207 ASP A N 1
ATOM 1536 C CA . ASP A 1 207 ? 1.854 -18.5 -25.516 1 88.75 207 ASP A CA 1
ATOM 1537 C C . ASP A 1 207 ? 1.665 -17.266 -24.656 1 88.75 207 ASP A C 1
ATOM 1539 O O . ASP A 1 207 ? 2.412 -17.047 -23.703 1 88.75 207 ASP A O 1
ATOM 1543 N N . CYS A 1 208 ? 0.658 -16.5 -24.969 1 84.94 208 CYS A N 1
ATOM 1544 C CA . CYS A 1 208 ? 0.425 -15.219 -24.297 1 84.94 208 CYS A CA 1
ATOM 1545 C C . CYS A 1 208 ? -0.885 -15.242 -23.516 1 84.94 208 CYS A C 1
ATOM 1547 O O . CYS A 1 208 ? -1.873 -15.82 -23.969 1 84.94 208 CYS A O 1
ATOM 1549 N N . SER A 1 209 ? -0.794 -14.586 -22.359 1 82.69 209 SER A N 1
ATOM 1550 C CA . SER A 1 209 ? -2.018 -14.516 -21.578 1 82.69 209 SER A CA 1
ATOM 1551 C C . SER A 1 209 ? -3.008 -13.523 -22.172 1 82.69 209 SER A C 1
ATOM 1553 O O . SER A 1 209 ? -2.611 -12.57 -22.844 1 82.69 209 SER A O 1
ATOM 1555 N N . GLY A 1 210 ? -4.266 -13.82 -21.953 1 74.94 210 GLY A N 1
ATOM 1556 C CA . GLY A 1 210 ? -5.316 -12.93 -22.438 1 74.94 210 GLY A CA 1
ATOM 1557 C C . GLY A 1 210 ? -5.535 -11.734 -21.531 1 74.94 210 GLY A C 1
ATOM 1558 O O . GLY A 1 210 ? -4.98 -11.672 -20.422 1 74.94 210 GLY A O 1
ATOM 1559 N N . VAL A 1 211 ? -6.191 -10.766 -22.078 1 78.62 211 VAL A N 1
ATOM 1560 C CA . VAL A 1 211 ? -6.625 -9.602 -21.312 1 78.62 211 VAL A CA 1
ATOM 1561 C C . VAL A 1 211 ? -8 -9.867 -20.703 1 78.62 211 VAL A C 1
ATOM 1563 O O . VAL A 1 211 ? -8.914 -10.312 -21.391 1 78.62 211 VAL A O 1
ATOM 1566 N N . SER A 1 212 ? -8.109 -9.672 -19.438 1 90.19 212 SER A N 1
ATOM 1567 C CA . SER A 1 212 ? -9.383 -9.945 -18.781 1 90.19 212 SER A CA 1
ATOM 1568 C C . SER A 1 212 ? -9.656 -8.938 -17.672 1 90.19 212 SER A C 1
ATOM 1570 O O . SER A 1 212 ? -8.75 -8.227 -17.234 1 90.19 212 SER A O 1
ATOM 1572 N N . ASP A 1 213 ? -10.969 -8.828 -17.359 1 94.19 213 ASP A N 1
ATOM 1573 C CA . ASP A 1 213 ? -11.461 -8.078 -16.203 1 94.19 213 ASP A CA 1
ATOM 1574 C C . ASP A 1 213 ? -11.859 -9.023 -15.062 1 94.19 213 ASP A C 1
ATOM 1576 O O . ASP A 1 213 ? -12.336 -10.133 -15.305 1 94.19 213 ASP A O 1
ATOM 1580 N N . GLY A 1 214 ? -11.633 -8.555 -13.906 1 96.88 214 GLY A N 1
ATOM 1581 C CA . GLY A 1 214 ? -12.055 -9.375 -12.781 1 96.88 214 GLY A CA 1
ATOM 1582 C C . GLY A 1 214 ? -11.664 -8.781 -11.438 1 96.88 214 GLY A C 1
ATOM 1583 O O . GLY A 1 214 ? -10.984 -7.754 -11.375 1 96.88 214 GLY A O 1
ATOM 1584 N N . ALA A 1 215 ? -12.219 -9.344 -10.43 1 98.38 215 ALA A N 1
ATOM 1585 C CA . ALA A 1 215 ? -11.93 -8.961 -9.055 1 98.38 215 ALA A CA 1
ATOM 1586 C C . ALA A 1 215 ? -11.906 -10.18 -8.133 1 98.38 215 ALA A C 1
ATOM 1588 O O . ALA A 1 215 ? -12.5 -11.219 -8.453 1 98.38 215 ALA A O 1
ATOM 1589 N N . ALA A 1 216 ? -11.195 -10.117 -7.121 1 98.81 216 ALA A N 1
ATOM 1590 C CA . ALA A 1 216 ? -11.133 -11.133 -6.074 1 98.81 216 ALA A CA 1
ATOM 1591 C C . ALA A 1 216 ? -10.914 -10.492 -4.707 1 98.81 216 ALA A C 1
ATOM 1593 O O . ALA A 1 216 ? -10.461 -9.352 -4.613 1 98.81 216 ALA A O 1
ATOM 1594 N N . ALA A 1 217 ? -11.305 -11.188 -3.633 1 98.94 217 ALA A N 1
ATOM 1595 C CA . ALA A 1 217 ? -11.219 -10.648 -2.277 1 98.94 217 ALA A CA 1
ATOM 1596 C C . ALA A 1 217 ? -10.945 -11.75 -1.264 1 98.94 217 ALA A C 1
ATOM 1598 O O . ALA A 1 217 ? -11.359 -12.898 -1.461 1 98.94 217 ALA A O 1
ATOM 1599 N N . ALA A 1 218 ? -10.25 -11.438 -0.213 1 98.94 218 ALA A N 1
ATOM 1600 C CA . ALA A 1 218 ? -9.953 -12.336 0.897 1 98.94 218 ALA A CA 1
ATOM 1601 C C . ALA A 1 218 ? -10.203 -11.656 2.238 1 98.94 218 ALA A C 1
ATOM 1603 O O . ALA A 1 218 ? -9.805 -10.5 2.438 1 98.94 218 ALA A O 1
ATOM 1604 N N . ILE A 1 219 ? -10.883 -12.289 3.137 1 98.94 219 ILE A N 1
ATOM 1605 C CA . ILE A 1 219 ? -11.094 -11.805 4.496 1 98.94 219 ILE A CA 1
ATOM 1606 C C . ILE A 1 219 ? -10.078 -12.445 5.438 1 98.94 219 ILE A C 1
ATOM 1608 O O . ILE A 1 219 ? -9.969 -13.672 5.504 1 98.94 219 ILE A O 1
ATOM 1612 N N . ILE A 1 220 ? -9.383 -11.648 6.207 1 98.94 220 ILE A N 1
ATOM 1613 C CA . ILE A 1 220 ? -8.266 -12.078 7.035 1 98.94 220 ILE A CA 1
ATOM 1614 C C . ILE A 1 220 ? -8.539 -11.734 8.5 1 98.94 220 ILE A C 1
ATOM 1616 O O . ILE A 1 220 ? -8.977 -10.625 8.805 1 98.94 220 ILE A O 1
ATOM 1620 N N . VAL A 1 221 ? -8.305 -12.609 9.391 1 98.81 221 VAL A N 1
ATOM 1621 C CA . VAL A 1 221 ? -8.43 -12.406 10.836 1 98.81 221 VAL A CA 1
ATOM 1622 C C . VAL A 1 221 ? -7.184 -12.945 11.539 1 98.81 221 VAL A C 1
ATOM 1624 O O . VAL A 1 221 ? -6.289 -13.5 10.898 1 98.81 221 VAL A O 1
ATOM 1627 N N . ARG A 1 222 ? -7.098 -12.703 12.898 1 98.38 222 ARG A N 1
ATOM 1628 C CA . ARG A 1 222 ? -6.07 -13.375 13.688 1 98.38 222 ARG A CA 1
ATOM 1629 C C . ARG A 1 222 ? -6.277 -14.883 13.68 1 98.38 222 ARG A C 1
ATOM 1631 O O . ARG A 1 222 ? -7.41 -15.359 13.766 1 98.38 222 ARG A O 1
ATOM 1638 N N . ALA A 1 223 ? -5.176 -15.594 13.516 1 98.38 223 ALA A N 1
ATOM 1639 C CA . ALA A 1 223 ? -5.27 -17.047 13.445 1 98.38 223 ALA A CA 1
ATOM 1640 C C . ALA A 1 223 ? -6.059 -17.609 14.625 1 98.38 223 ALA A C 1
ATOM 1642 O O . ALA A 1 223 ? -6.84 -18.547 14.477 1 98.38 223 ALA A O 1
ATOM 1643 N N . GLU A 1 224 ? -5.879 -17.031 15.797 1 97.38 224 GLU A N 1
ATOM 1644 C CA . GLU A 1 224 ? -6.527 -17.531 17 1 97.38 224 GLU A CA 1
ATOM 1645 C C . GLU A 1 224 ? -8.039 -17.328 16.953 1 97.38 224 GLU A C 1
ATOM 1647 O O . GLU A 1 224 ? -8.789 -17.984 17.672 1 97.38 224 GLU A O 1
ATOM 1652 N N . ASP A 1 225 ? -8.508 -16.453 16.109 1 97.44 225 ASP A N 1
ATOM 1653 C CA . ASP A 1 225 ? -9.938 -16.141 16.016 1 97.44 225 ASP A CA 1
ATOM 1654 C C . ASP A 1 225 ? -10.578 -16.859 14.828 1 97.44 225 ASP A C 1
ATOM 1656 O O . ASP A 1 225 ? -11.789 -16.797 14.633 1 97.44 225 ASP A O 1
ATOM 1660 N N . ALA A 1 226 ? -9.836 -17.547 14.047 1 98.19 226 ALA A N 1
ATOM 1661 C CA . ALA A 1 226 ? -10.289 -18.062 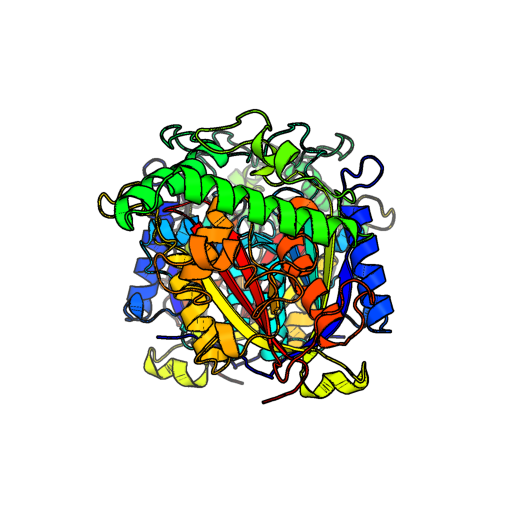12.758 1 98.19 226 ALA A CA 1
ATOM 1662 C C . ALA A 1 226 ? -11.477 -19.016 12.93 1 98.19 226 ALA A C 1
ATOM 1664 O O . ALA A 1 226 ? -12.43 -18.969 12.148 1 98.19 226 ALA A O 1
ATOM 1665 N N . HIS A 1 227 ? -11.477 -19.828 13.945 1 97.94 227 HIS A N 1
ATOM 1666 C CA . HIS A 1 227 ? -12.484 -20.859 14.109 1 97.94 227 HIS A CA 1
ATOM 1667 C C . HIS A 1 227 ? -13.789 -20.297 14.648 1 97.94 227 HIS A C 1
ATOM 1669 O O . HIS A 1 227 ? -14.812 -20.984 14.688 1 97.94 227 HIS A O 1
ATOM 1675 N N . LYS A 1 228 ? -13.773 -19.016 15.031 1 97.5 228 LYS A N 1
ATOM 1676 C CA . LYS A 1 228 ? -15.031 -18.328 15.344 1 97.5 228 LYS A CA 1
ATOM 1677 C C . LYS A 1 228 ? -15.898 -18.188 14.094 1 97.5 228 LYS A C 1
ATOM 1679 O O . LYS A 1 228 ? -17.125 -18.031 14.195 1 97.5 228 LYS A O 1
ATOM 1684 N N . TYR A 1 229 ? -15.25 -18.344 12.93 1 97.19 229 TYR A N 1
ATOM 1685 C CA . TYR A 1 229 ? -15.969 -17.984 11.711 1 97.19 229 TYR A CA 1
ATOM 1686 C C . TYR A 1 229 ? -16.094 -19.188 10.773 1 97.19 229 TYR A C 1
ATOM 1688 O O . TYR A 1 229 ? -17.031 -19.266 9.977 1 97.19 229 TYR A O 1
ATOM 1696 N N . THR A 1 230 ? -15.117 -20.031 10.828 1 97.19 230 THR A N 1
ATOM 1697 C CA . THR A 1 230 ? -15.125 -21.188 9.945 1 97.19 230 THR A CA 1
ATOM 1698 C C . THR A 1 230 ? -14.359 -22.359 10.57 1 97.19 230 THR A C 1
ATOM 1700 O O . THR A 1 230 ? -13.461 -22.141 11.391 1 97.19 230 THR A O 1
ATOM 1703 N N . ASP A 1 231 ? -14.688 -23.594 10.148 1 96.69 231 ASP A N 1
ATOM 1704 C CA . ASP A 1 231 ? -14 -24.781 10.641 1 96.69 231 ASP A CA 1
ATOM 1705 C C . ASP A 1 231 ? -12.75 -25.078 9.812 1 96.69 231 ASP A C 1
ATOM 1707 O O . ASP A 1 231 ? -11.891 -25.859 10.234 1 96.69 231 ASP A O 1
ATOM 1711 N N . ASN A 1 232 ? -12.695 -24.453 8.648 1 96.69 232 ASN A N 1
ATOM 1712 C CA . ASN A 1 232 ? -11.609 -24.781 7.727 1 96.69 232 ASN A CA 1
ATOM 1713 C C . ASN A 1 232 ? -10.906 -23.531 7.223 1 96.69 232 ASN A C 1
ATOM 1715 O O . ASN A 1 232 ? -10.852 -23.281 6.016 1 96.69 232 ASN A O 1
ATOM 1719 N N . PRO A 1 233 ? -10.305 -22.766 8.125 1 98.5 233 PRO A N 1
ATOM 1720 C CA . PRO A 1 233 ? -9.539 -21.594 7.664 1 98.5 233 PRO A CA 1
ATOM 1721 C C . PRO A 1 233 ? -8.25 -21.984 6.953 1 98.5 233 PRO A C 1
ATOM 1723 O O . PRO A 1 233 ? -7.836 -23.156 7.004 1 98.5 233 PRO A O 1
ATOM 1726 N N . LEU A 1 234 ? -7.699 -21.109 6.191 1 98.69 234 LEU A N 1
ATOM 1727 C CA . LEU A 1 234 ? -6.332 -21.25 5.703 1 98.69 234 LEU A CA 1
ATOM 1728 C C . LEU A 1 234 ? -5.375 -20.344 6.473 1 98.69 234 LEU A C 1
ATOM 1730 O O . LEU A 1 234 ? -5.633 -19.156 6.617 1 98.69 234 LEU A O 1
ATOM 1734 N N . TYR A 1 235 ? -4.324 -20.938 6.938 1 98.81 235 TYR A N 1
ATOM 1735 C CA . TYR A 1 235 ? -3.316 -20.188 7.684 1 98.81 235 TYR A CA 1
ATOM 1736 C C . TYR A 1 235 ? -2.219 -19.672 6.758 1 98.81 235 TYR A C 1
ATOM 1738 O O . TYR A 1 235 ? -1.792 -20.391 5.84 1 98.81 235 TYR A O 1
ATOM 1746 N N . VAL A 1 236 ? -1.847 -18.469 6.961 1 98.88 236 VAL A N 1
ATOM 1747 C CA . VAL A 1 236 ? -0.753 -17.875 6.191 1 98.88 236 VAL A CA 1
ATOM 1748 C C . VAL A 1 236 ? 0.586 -18.344 6.762 1 98.88 236 VAL A C 1
ATOM 1750 O O . VAL A 1 236 ? 0.868 -18.125 7.945 1 98.88 236 VAL A O 1
ATOM 1753 N N . LYS A 1 237 ? 1.392 -18.953 5.887 1 98.69 237 LYS A N 1
ATOM 1754 C CA . LYS A 1 237 ? 2.656 -19.531 6.332 1 98.69 237 LYS A CA 1
ATOM 1755 C C . LYS A 1 237 ? 3.834 -18.641 5.945 1 98.69 237 LYS A C 1
ATOM 1757 O O . LYS A 1 237 ? 4.867 -18.641 6.621 1 98.69 237 LYS A O 1
ATOM 1762 N N . ALA A 1 238 ? 3.689 -17.969 4.863 1 98.62 238 ALA A N 1
ATOM 1763 C CA . ALA A 1 238 ? 4.77 -17.109 4.371 1 98.62 238 ALA A CA 1
ATOM 1764 C C . ALA A 1 238 ? 4.23 -16.016 3.459 1 98.62 238 ALA A C 1
ATOM 1766 O O . ALA A 1 238 ? 3.266 -16.219 2.721 1 98.62 238 ALA A O 1
ATOM 1767 N N . LEU A 1 239 ? 4.758 -14.883 3.551 1 98.75 239 LEU A N 1
ATOM 1768 C CA . LEU A 1 239 ? 4.598 -13.742 2.654 1 98.75 239 LEU A CA 1
ATOM 1769 C C . LEU A 1 239 ? 5.949 -13.125 2.305 1 98.75 239 LEU A C 1
ATOM 1771 O O . LEU A 1 239 ? 6.562 -12.453 3.135 1 98.75 239 LEU A O 1
ATOM 1775 N N . ALA A 1 240 ? 6.41 -13.312 1.047 1 98.56 240 ALA A N 1
ATOM 1776 C CA . ALA A 1 240 ? 7.73 -12.82 0.658 1 98.56 240 ALA A CA 1
ATOM 1777 C C . ALA A 1 240 ? 7.648 -11.969 -0.604 1 98.56 240 ALA A C 1
ATOM 1779 O O . ALA A 1 240 ? 6.922 -12.305 -1.542 1 98.56 240 ALA A O 1
ATOM 1780 N N . PHE A 1 241 ? 8.297 -10.844 -0.609 1 98.31 241 PHE A N 1
ATOM 1781 C CA . PHE A 1 241 ? 8.336 -9.914 -1.731 1 98.31 241 PHE A CA 1
ATOM 1782 C C . PHE A 1 241 ? 9.773 -9.484 -2.025 1 98.31 241 PHE A C 1
ATOM 1784 O O . PHE A 1 241 ? 10.562 -9.273 -1.104 1 98.31 241 PHE A O 1
ATOM 1791 N N . ALA A 1 242 ? 10.133 -9.414 -3.279 1 97.94 242 ALA A N 1
ATOM 1792 C CA . ALA A 1 242 ? 11.453 -8.953 -3.707 1 97.94 242 ALA A CA 1
ATOM 1793 C C . ALA A 1 242 ? 11.344 -7.977 -4.871 1 97.94 242 ALA A C 1
ATOM 1795 O O . ALA A 1 242 ? 10.625 -8.227 -5.84 1 97.94 242 ALA A O 1
ATOM 1796 N N . ALA A 1 243 ? 11.953 -6.852 -4.723 1 97.38 243 ALA A N 1
ATOM 1797 C CA . ALA A 1 243 ? 12.109 -5.895 -5.816 1 97.38 243 ALA A CA 1
ATOM 1798 C C . ALA A 1 243 ? 13.531 -5.906 -6.355 1 97.38 243 ALA A C 1
ATOM 1800 O O . ALA A 1 243 ? 14.492 -5.809 -5.59 1 97.38 243 ALA A O 1
ATOM 1801 N N . GLY A 1 244 ? 13.672 -6.047 -7.645 1 94.69 244 GLY A N 1
ATOM 1802 C CA . GLY A 1 244 ? 14.992 -6.109 -8.25 1 94.69 244 GLY A CA 1
ATOM 1803 C C . GLY A 1 244 ? 15.68 -4.758 -8.328 1 94.69 244 GLY A C 1
ATOM 1804 O O . GLY A 1 244 ? 15.023 -3.719 -8.25 1 94.69 244 GLY A O 1
ATOM 1805 N N . PRO A 1 245 ? 17 -4.797 -8.398 1 92 245 PRO A N 1
ATOM 1806 C CA . PRO A 1 245 ? 17.75 -3.547 -8.484 1 92 245 PRO A CA 1
ATOM 1807 C C . PRO A 1 245 ? 17.562 -2.832 -9.82 1 92 245 PRO A C 1
ATOM 1809 O O . PRO A 1 245 ? 17.984 -1.679 -9.969 1 92 245 PRO A O 1
ATOM 1812 N N . GLY A 1 246 ? 16.953 -3.455 -10.781 1 85.81 246 GLY A N 1
ATOM 1813 C CA . GLY A 1 246 ? 16.688 -2.857 -12.078 1 85.81 246 GLY A CA 1
ATOM 1814 C C . GLY A 1 246 ? 17.922 -2.768 -12.961 1 85.81 246 GLY A C 1
ATOM 1815 O O . GLY A 1 246 ? 18.016 -1.883 -13.812 1 85.81 246 GLY A O 1
ATOM 1816 N N . THR A 1 247 ? 18.891 -3.604 -12.742 1 78.44 247 THR A N 1
ATOM 1817 C CA . THR A 1 247 ? 20.141 -3.529 -13.477 1 78.44 247 THR A CA 1
ATOM 1818 C C . THR A 1 247 ? 20.141 -4.496 -14.656 1 78.44 247 THR A C 1
ATOM 1820 O O . THR A 1 247 ? 21.016 -4.445 -15.516 1 78.44 247 THR A O 1
ATOM 1823 N N . GLY A 1 248 ? 19.172 -5.297 -14.742 1 68.56 248 GLY A N 1
ATOM 1824 C CA . GLY A 1 248 ? 19.219 -6.445 -15.633 1 68.56 248 GLY A CA 1
ATOM 1825 C C . GLY A 1 248 ? 19.281 -6.059 -17.094 1 68.56 248 GLY A C 1
ATOM 1826 O O . GLY A 1 248 ? 20.016 -6.672 -17.875 1 68.56 248 GLY A O 1
ATOM 1827 N N . THR A 1 249 ? 18.75 -4.922 -17.422 1 69.25 249 THR A N 1
ATOM 1828 C CA . THR A 1 249 ? 18.734 -4.59 -18.844 1 69.25 249 THR A CA 1
ATOM 1829 C C . THR A 1 249 ? 20.047 -3.955 -19.266 1 69.25 249 THR A C 1
ATOM 1831 O O . THR A 1 249 ? 20.391 -3.938 -20.438 1 69.25 249 THR A O 1
ATOM 1834 N N . TYR A 1 250 ? 20.719 -3.629 -18.172 1 70.75 250 TYR A N 1
ATOM 1835 C CA . TYR A 1 250 ? 22 -2.971 -18.469 1 70.75 250 TYR A CA 1
ATOM 1836 C C . TYR A 1 250 ? 23.172 -3.844 -18.047 1 70.75 250 TYR A C 1
ATOM 1838 O O . TYR A 1 250 ? 24.328 -3.52 -18.328 1 70.75 250 TYR A O 1
ATOM 1846 N N . ASP A 1 251 ? 22.828 -4.906 -17.375 1 73.25 251 ASP A N 1
ATOM 1847 C CA . ASP A 1 251 ? 23.859 -5.812 -16.875 1 73.25 251 ASP A CA 1
ATOM 1848 C C . ASP A 1 251 ? 24.234 -6.844 -17.938 1 73.25 251 ASP A C 1
ATOM 1850 O O . ASP A 1 251 ? 23.422 -7.699 -18.297 1 73.25 251 ASP A O 1
ATOM 1854 N N . PRO A 1 252 ? 25.359 -6.688 -18.391 1 71.44 252 PRO A N 1
ATOM 1855 C CA . PRO A 1 252 ? 25.781 -7.656 -19.391 1 71.44 252 PRO A CA 1
ATOM 1856 C C . PRO A 1 252 ? 25.797 -9.094 -18.875 1 71.44 252 PRO A C 1
ATOM 1858 O O . PRO A 1 252 ? 25.766 -10.039 -19.656 1 71.44 252 PRO A O 1
ATOM 1861 N N . ALA A 1 253 ? 25.812 -9.172 -17.641 1 77.19 253 ALA A N 1
ATOM 1862 C CA . ALA A 1 253 ? 25.891 -10.5 -17.047 1 77.19 253 ALA A CA 1
ATOM 1863 C C . ALA A 1 253 ? 24.5 -11.133 -16.922 1 77.19 253 ALA A C 1
ATOM 1865 O O . ALA A 1 253 ? 24.391 -12.336 -16.688 1 77.19 253 ALA A O 1
ATOM 1866 N N . TYR A 1 254 ? 23.547 -10.367 -17.156 1 82.62 254 TYR A N 1
ATOM 1867 C CA . TYR A 1 254 ? 22.188 -10.93 -17.109 1 82.62 254 TYR A CA 1
ATOM 1868 C C . TYR A 1 254 ? 21.922 -11.773 -18.359 1 82.62 254 TYR A C 1
ATOM 1870 O O . TYR A 1 254 ? 22.031 -11.289 -19.484 1 82.62 254 TYR A O 1
ATOM 1878 N N . ASP A 1 255 ? 21.5 -12.984 -18.203 1 85.75 255 ASP A N 1
ATOM 1879 C CA . ASP A 1 255 ? 21.484 -13.906 -19.344 1 85.75 255 ASP A CA 1
ATOM 1880 C C . ASP A 1 255 ? 20.062 -14.328 -19.688 1 85.75 255 ASP A C 1
ATOM 1882 O O . ASP A 1 255 ? 19.859 -15.234 -20.5 1 85.75 255 ASP A O 1
ATOM 1886 N N . TYR A 1 256 ? 19.031 -13.719 -19.016 1 88.19 256 TYR A N 1
ATOM 1887 C CA . TYR A 1 256 ? 17.625 -13.914 -19.344 1 88.19 256 TYR A CA 1
ATOM 1888 C C . TYR A 1 256 ? 17.188 -15.352 -19.078 1 88.19 256 TYR A C 1
ATOM 1890 O O . TYR A 1 256 ? 16.234 -15.844 -19.688 1 88.19 256 TYR A O 1
ATOM 1898 N N . THR A 1 257 ? 17.875 -16.094 -18.203 1 92.31 257 THR A N 1
ATOM 1899 C CA . THR A 1 257 ? 17.5 -17.484 -17.953 1 92.31 257 THR A CA 1
ATOM 1900 C C . THR A 1 257 ? 16.922 -17.641 -16.547 1 92.31 257 THR A C 1
ATOM 1902 O O . THR A 1 257 ? 16.484 -18.734 -16.172 1 92.31 257 THR A O 1
ATOM 1905 N N . THR A 1 258 ? 16.969 -16.547 -15.859 1 94.25 258 THR A N 1
ATOM 1906 C CA . THR A 1 258 ? 16.516 -16.562 -14.477 1 94.25 258 THR A CA 1
ATOM 1907 C C . THR A 1 258 ? 15.977 -15.195 -14.07 1 94.25 258 THR A C 1
ATOM 1909 O O . THR A 1 258 ? 16.375 -14.172 -14.633 1 94.25 258 THR A O 1
ATOM 1912 N N . PHE A 1 259 ? 14.961 -15.25 -13.266 1 95.25 259 PHE A N 1
ATOM 1913 C CA . PHE A 1 259 ? 14.539 -14.047 -12.555 1 95.25 259 PHE A CA 1
ATOM 1914 C C . PHE A 1 259 ? 15.102 -14.039 -11.141 1 95.25 259 PHE A C 1
ATOM 1916 O O . PHE A 1 259 ? 14.578 -14.711 -10.25 1 95.25 259 PHE A O 1
ATOM 1923 N N . GLY A 1 260 ? 16.141 -13.227 -10.93 1 95.44 260 GLY A N 1
ATOM 1924 C CA . GLY A 1 260 ? 16.734 -13.164 -9.609 1 95.44 260 GLY A CA 1
ATOM 1925 C C . GLY A 1 260 ? 15.742 -12.812 -8.516 1 95.44 260 GLY A C 1
ATOM 1926 O O . GLY A 1 260 ? 15.844 -13.312 -7.395 1 95.44 260 GLY A O 1
ATOM 1927 N N . GLU A 1 261 ? 14.781 -11.961 -8.812 1 96.69 261 GLU A N 1
ATOM 1928 C CA . GLU A 1 261 ? 13.727 -11.562 -7.887 1 96.69 261 GLU A CA 1
ATOM 1929 C C . GLU A 1 261 ? 12.906 -12.773 -7.426 1 96.69 261 GLU A C 1
ATOM 1931 O O . GLU A 1 261 ? 12.547 -12.875 -6.254 1 96.69 261 GLU A O 1
ATOM 1936 N N . VAL A 1 262 ? 12.648 -13.734 -8.328 1 98.06 262 VAL A N 1
ATOM 1937 C CA . VAL A 1 262 ? 11.852 -14.922 -8.023 1 98.06 262 VAL A CA 1
ATOM 1938 C C . VAL A 1 262 ? 12.648 -15.844 -7.105 1 98.06 262 VAL A C 1
ATOM 1940 O O . VAL A 1 262 ? 12.109 -16.359 -6.117 1 98.06 262 VAL A O 1
ATOM 1943 N N . VAL A 1 263 ? 13.883 -16.016 -7.426 1 97.88 263 VAL A N 1
ATOM 1944 C CA . VAL A 1 263 ? 14.742 -16.875 -6.621 1 97.88 263 VAL A CA 1
ATOM 1945 C C . VAL A 1 263 ? 14.797 -16.359 -5.188 1 97.88 263 VAL A C 1
ATOM 1947 O O . VAL A 1 263 ? 14.672 -17.125 -4.234 1 97.88 263 VAL A O 1
ATOM 1950 N N . GLN A 1 264 ? 14.938 -15.078 -5.055 1 97.56 264 GLN A N 1
ATOM 1951 C CA . GLN A 1 264 ? 15.078 -14.477 -3.734 1 97.56 264 GLN A CA 1
ATOM 1952 C C . GLN A 1 264 ? 13.766 -14.547 -2.957 1 97.56 264 GLN A C 1
ATOM 1954 O O . GLN A 1 264 ? 13.758 -14.867 -1.767 1 97.56 264 GLN A O 1
ATOM 1959 N N . SER A 1 265 ? 12.648 -14.164 -3.576 1 98.06 265 SER A N 1
ATOM 1960 C CA . SER A 1 265 ? 11.367 -14.211 -2.879 1 98.06 265 SER A CA 1
ATOM 1961 C C . SER A 1 265 ? 11 -15.641 -2.498 1 98.06 265 SER A C 1
ATOM 1963 O O . SER A 1 265 ? 10.445 -15.883 -1.425 1 98.06 265 SER A O 1
ATOM 1965 N N . ALA A 1 266 ? 11.289 -16.609 -3.375 1 98.44 266 ALA A N 1
ATOM 1966 C CA . ALA A 1 266 ? 11.031 -18.016 -3.061 1 98.44 266 ALA A CA 1
ATOM 1967 C C . ALA A 1 266 ? 11.859 -18.469 -1.858 1 98.44 266 ALA A C 1
ATOM 1969 O O . ALA A 1 266 ? 11.328 -19.094 -0.938 1 98.44 266 ALA A O 1
ATOM 1970 N N . ARG A 1 267 ? 13.133 -18.172 -1.92 1 97.81 267 ARG A N 1
ATOM 1971 C CA . ARG A 1 267 ? 14.016 -18.531 -0.813 1 97.81 267 ARG A CA 1
ATOM 1972 C C . ARG A 1 267 ? 13.492 -17.969 0.507 1 97.81 267 ARG A C 1
ATOM 1974 O O . ARG A 1 267 ? 13.445 -18.688 1.513 1 97.81 267 ARG A O 1
ATOM 1981 N N . ASP A 1 268 ? 13.109 -16.734 0.508 1 98.12 268 ASP A N 1
ATOM 1982 C CA . ASP A 1 268 ? 12.586 -16.078 1.707 1 98.12 268 ASP A CA 1
ATOM 1983 C C . ASP A 1 268 ? 11.297 -16.75 2.178 1 98.12 268 ASP A C 1
ATOM 1985 O O . ASP A 1 268 ? 11.117 -17 3.371 1 98.12 268 ASP A O 1
ATOM 1989 N N . ALA A 1 269 ? 10.406 -17.031 1.26 1 98.5 269 ALA A N 1
ATOM 1990 C CA . ALA A 1 269 ? 9.141 -17.672 1.6 1 98.5 269 ALA A CA 1
ATOM 1991 C C . ALA A 1 269 ? 9.367 -19.062 2.201 1 98.5 269 ALA A C 1
ATOM 1993 O O . ALA A 1 269 ? 8.727 -19.422 3.186 1 98.5 269 ALA A O 1
ATOM 1994 N N . TYR A 1 270 ? 10.242 -19.828 1.579 1 98.19 270 TYR A N 1
ATOM 1995 C CA . TYR A 1 270 ? 10.539 -21.172 2.068 1 98.19 270 TYR A CA 1
ATOM 1996 C C . TYR A 1 270 ? 11.141 -21.125 3.469 1 98.19 270 TYR A C 1
ATOM 1998 O O . TYR A 1 270 ? 10.828 -21.969 4.312 1 98.19 270 TYR A O 1
ATOM 2006 N N . GLN A 1 271 ? 11.992 -20.172 3.697 1 97.62 271 GLN A N 1
ATOM 2007 C CA . GLN A 1 271 ? 12.547 -20 5.035 1 97.62 271 GLN A CA 1
ATOM 2008 C C . GLN A 1 271 ? 11.453 -19.688 6.051 1 97.62 271 GLN A C 1
ATOM 2010 O O . GLN A 1 271 ? 11.422 -20.281 7.137 1 97.62 271 GLN A O 1
ATOM 2015 N N . GLN A 1 272 ? 10.555 -18.766 5.73 1 97.56 272 GLN A N 1
ATOM 2016 C CA . GLN A 1 272 ? 9.461 -18.391 6.621 1 97.56 272 GLN A CA 1
ATOM 2017 C C . GLN A 1 272 ? 8.578 -19.594 6.953 1 97.56 272 GLN A C 1
ATOM 2019 O O . GLN A 1 272 ? 8.188 -19.781 8.102 1 97.56 272 GLN A O 1
ATOM 2024 N N . ALA A 1 273 ? 8.281 -20.375 5.961 1 97.38 273 ALA A N 1
ATOM 2025 C CA . ALA A 1 273 ? 7.332 -21.484 6.098 1 97.38 273 ALA A CA 1
ATOM 2026 C C . ALA A 1 273 ? 8.039 -22.766 6.543 1 97.38 273 ALA A C 1
ATOM 2028 O O . ALA A 1 273 ? 7.387 -23.781 6.805 1 97.38 273 ALA A O 1
ATOM 2029 N N . GLU A 1 274 ? 9.383 -22.734 6.578 1 96.19 274 GLU A N 1
ATOM 2030 C CA . GLU A 1 274 ? 10.195 -23.906 6.91 1 96.19 274 GLU A CA 1
ATOM 2031 C C . GLU A 1 274 ? 9.977 -25.031 5.906 1 96.19 274 GLU A C 1
ATOM 2033 O O . GLU A 1 274 ? 9.703 -26.172 6.289 1 96.19 274 GLU A O 1
ATOM 2038 N N . VAL A 1 275 ? 10.016 -24.656 4.668 1 96.81 275 VAL A N 1
ATOM 2039 C CA . VAL A 1 275 ? 9.945 -25.609 3.557 1 96.81 275 VAL A CA 1
ATOM 2040 C C . VAL A 1 275 ? 11.344 -25.859 3.002 1 96.81 275 VAL A C 1
ATOM 2042 O O . VAL A 1 275 ? 12.031 -24.938 2.574 1 96.81 275 VAL A O 1
ATOM 2045 N N . ASP A 1 276 ? 11.766 -27.078 2.953 1 96.25 276 ASP A N 1
ATOM 2046 C CA . ASP A 1 276 ? 13.102 -27.438 2.5 1 96.25 276 ASP A CA 1
ATOM 2047 C C . ASP A 1 276 ? 13.086 -27.922 1.053 1 96.25 276 ASP A C 1
ATOM 2049 O O . ASP A 1 276 ? 13.984 -27.609 0.274 1 96.25 276 ASP A O 1
ATOM 2053 N N . SER A 1 277 ? 12.117 -28.703 0.758 1 96.12 277 SER A N 1
ATOM 2054 C CA . SER A 1 277 ? 11.961 -29.266 -0.583 1 96.12 277 SER A CA 1
ATOM 2055 C C . SER A 1 277 ? 10.594 -28.922 -1.169 1 96.12 277 SER A C 1
ATOM 2057 O O . SER A 1 277 ? 9.656 -29.719 -1.097 1 96.12 277 SER A O 1
ATOM 2059 N N . PRO A 1 278 ? 10.555 -27.766 -1.843 1 96.69 278 PRO A N 1
ATOM 2060 C CA . PRO A 1 278 ? 9.25 -27.297 -2.311 1 96.69 278 PRO A CA 1
ATOM 2061 C C . PRO A 1 278 ? 8.562 -28.281 -3.248 1 96.69 278 PRO A C 1
ATOM 2063 O O . PRO A 1 278 ? 7.359 -28.531 -3.123 1 96.69 278 PRO A O 1
ATOM 2066 N N . ALA A 1 279 ? 9.242 -28.938 -4.129 1 94.44 279 ALA A N 1
ATOM 2067 C CA . ALA A 1 279 ? 8.656 -29.891 -5.082 1 94.44 279 ALA A CA 1
ATOM 2068 C C . ALA A 1 279 ? 8 -31.062 -4.363 1 94.44 279 ALA A C 1
ATOM 2070 O O . ALA A 1 279 ? 7.023 -31.625 -4.852 1 94.44 279 ALA A O 1
ATOM 2071 N N . ASP A 1 280 ? 8.453 -31.359 -3.158 1 94.25 280 ASP A N 1
ATOM 2072 C CA . ASP A 1 280 ? 7.973 -32.531 -2.426 1 94.25 280 ASP A CA 1
ATOM 2073 C C . ASP A 1 280 ? 6.965 -32.125 -1.352 1 94.25 280 ASP A C 1
ATOM 2075 O O . ASP A 1 280 ? 6.164 -32.969 -0.908 1 94.25 280 ASP A O 1
ATOM 2079 N N . GLU A 1 281 ? 7.012 -30.906 -0.97 1 95.56 281 GLU A N 1
ATOM 2080 C CA . GLU A 1 281 ? 6.242 -30.516 0.214 1 95.56 281 GLU A CA 1
ATOM 2081 C C . GLU A 1 281 ? 5 -29.719 -0.167 1 95.56 281 GLU A C 1
ATOM 2083 O O . GLU A 1 281 ? 4.051 -29.625 0.615 1 95.56 281 GLU A O 1
ATOM 2088 N N . LEU A 1 282 ? 4.973 -29.141 -1.315 1 97.81 282 LEU A N 1
ATOM 2089 C CA . LEU A 1 282 ? 3.82 -28.359 -1.758 1 97.81 282 LEU A CA 1
ATOM 2090 C C . LEU A 1 282 ? 2.768 -29.266 -2.396 1 97.81 282 LEU A C 1
ATOM 2092 O O . LEU A 1 282 ? 3.1 -30.156 -3.184 1 97.81 282 LEU A O 1
ATOM 2096 N N . MET A 1 283 ? 1.538 -29.062 -2.037 1 97.69 283 MET A N 1
ATOM 2097 C CA . MET A 1 283 ? 0.421 -29.781 -2.652 1 97.69 283 MET A CA 1
ATOM 2098 C C . MET A 1 283 ? 0.142 -29.25 -4.055 1 97.69 283 MET A C 1
ATOM 2100 O O . MET A 1 283 ? -0.225 -30.016 -4.949 1 97.69 283 MET A O 1
ATOM 2104 N N . MET A 1 284 ? 0.301 -27.984 -4.215 1 98.25 284 MET A N 1
ATOM 2105 C CA . MET A 1 284 ? 0.014 -27.297 -5.477 1 98.25 284 MET A CA 1
ATOM 2106 C C . MET A 1 284 ? 0.734 -25.953 -5.551 1 98.25 284 MET A C 1
ATOM 2108 O O . MET A 1 284 ? 1.229 -25.453 -4.539 1 98.25 284 MET A O 1
ATOM 2112 N N . ALA A 1 285 ? 0.764 -25.422 -6.738 1 98.69 285 ALA A N 1
ATOM 2113 C CA . ALA A 1 285 ? 1.281 -24.078 -6.91 1 98.69 285 ALA A CA 1
ATOM 2114 C C . ALA A 1 285 ? 0.508 -23.328 -7.988 1 98.69 285 ALA A C 1
ATOM 2116 O O . ALA A 1 285 ? 0.091 -23.922 -8.984 1 98.69 285 ALA A O 1
ATOM 2117 N N . GLU A 1 286 ? 0.211 -22.094 -7.734 1 98.69 286 GLU A N 1
ATOM 2118 C CA . GLU A 1 286 ? -0.19 -21.141 -8.75 1 98.69 286 GLU A CA 1
ATOM 2119 C C . GLU A 1 286 ? 0.966 -20.203 -9.125 1 98.69 286 GLU A C 1
ATOM 2121 O O . GLU A 1 286 ? 1.493 -19.5 -8.266 1 98.69 286 GLU A O 1
ATOM 2126 N N . VAL A 1 287 ? 1.376 -20.234 -10.367 1 98.56 287 VAL A N 1
ATOM 2127 C CA . VAL A 1 287 ? 2.533 -19.422 -10.75 1 98.56 287 VAL A CA 1
ATOM 2128 C C . VAL A 1 287 ? 2.139 -18.453 -11.859 1 98.56 287 VAL A C 1
ATOM 2130 O O . VAL A 1 287 ? 1.13 -18.641 -12.539 1 98.56 287 VAL A O 1
ATOM 2133 N N . HIS A 1 288 ? 2.904 -17.406 -12 1 97.5 288 HIS A N 1
ATOM 2134 C CA . HIS A 1 288 ? 2.637 -16.312 -12.922 1 97.5 288 HIS A CA 1
ATOM 2135 C C . HIS A 1 288 ? 2.982 -16.703 -14.359 1 97.5 288 HIS A C 1
ATOM 2137 O O . HIS A 1 288 ? 4.008 -16.266 -14.891 1 97.5 288 HIS A O 1
ATOM 2143 N N . ASP A 1 289 ? 2.08 -17.266 -15.023 1 94.88 289 ASP A N 1
ATOM 2144 C CA . ASP A 1 289 ? 2.32 -17.781 -16.375 1 94.88 289 ASP A CA 1
ATOM 2145 C C . ASP A 1 289 ? 1.798 -16.812 -17.422 1 94.88 289 ASP A C 1
ATOM 2147 O O . ASP A 1 289 ? 1.076 -17.219 -18.344 1 94.88 289 ASP A O 1
ATOM 2151 N N . CYS A 1 290 ? 2.26 -15.609 -17.375 1 90.81 290 CYS A N 1
ATOM 2152 C CA . CYS A 1 290 ? 1.828 -14.633 -18.359 1 90.81 290 CYS A CA 1
ATOM 2153 C C . CYS A 1 290 ? 2.248 -15.055 -19.766 1 90.81 290 CYS A C 1
ATOM 2155 O O . CYS A 1 290 ? 1.578 -14.727 -20.75 1 90.81 290 CYS A O 1
ATOM 2157 N N . PHE A 1 291 ? 3.367 -15.789 -19.891 1 92.69 291 PHE A N 1
ATOM 2158 C CA . PHE A 1 291 ? 3.857 -16.438 -21.109 1 92.69 291 PHE A CA 1
ATOM 2159 C C . PHE A 1 291 ? 4.316 -17.859 -20.812 1 92.69 291 PHE A C 1
ATOM 2161 O O . PHE A 1 291 ? 4.777 -18.156 -19.719 1 92.69 291 PHE A O 1
ATOM 2168 N N . THR A 1 292 ? 4.227 -18.703 -21.797 1 94.94 292 THR A N 1
ATOM 2169 C CA . THR A 1 292 ? 4.551 -20.109 -21.594 1 94.94 292 THR A CA 1
ATOM 2170 C C . THR A 1 292 ? 6.02 -20.281 -21.219 1 94.94 292 THR A C 1
ATOM 2172 O O . THR A 1 292 ? 6.355 -21.109 -20.359 1 94.94 292 THR A O 1
ATOM 2175 N N . PRO A 1 293 ? 6.973 -19.562 -21.875 1 94.81 293 PRO A N 1
ATOM 2176 C CA . PRO A 1 293 ? 8.367 -19.719 -21.453 1 94.81 293 PRO A CA 1
ATOM 2177 C C . PRO A 1 293 ? 8.609 -19.25 -20.031 1 94.81 293 PRO A C 1
ATOM 2179 O O . PRO A 1 293 ? 9.516 -19.734 -19.344 1 94.81 293 PRO A O 1
ATOM 2182 N N . THR A 1 294 ? 7.824 -18.25 -19.609 1 95.69 294 THR A N 1
ATOM 2183 C CA . THR A 1 294 ? 7.953 -17.766 -18.234 1 95.69 294 THR A CA 1
ATOM 2184 C C . THR A 1 294 ? 7.648 -18.891 -17.234 1 95.69 294 THR A C 1
ATOM 2186 O O . THR A 1 294 ? 8.359 -19.047 -16.234 1 95.69 294 THR A O 1
ATOM 2189 N N . GLU A 1 295 ? 6.574 -19.625 -17.469 1 97.56 295 GLU A N 1
ATOM 2190 C CA . GLU A 1 295 ? 6.258 -20.75 -16.578 1 97.56 295 GLU A CA 1
ATOM 2191 C C . GLU A 1 295 ? 7.418 -21.734 -16.5 1 97.56 295 GLU A C 1
ATOM 2193 O O . GLU A 1 295 ? 7.742 -22.234 -15.422 1 97.56 295 GLU A O 1
ATOM 2198 N N . LEU A 1 296 ? 8.039 -22.047 -17.656 1 97.5 296 LEU A N 1
ATOM 2199 C CA . LEU A 1 296 ? 9.156 -22.984 -17.656 1 97.5 296 LEU A CA 1
ATOM 2200 C C . LEU A 1 296 ? 10.281 -22.5 -16.75 1 97.5 296 LEU A C 1
ATOM 2202 O O . LEU A 1 296 ? 10.766 -23.25 -15.906 1 97.5 296 LEU A O 1
ATOM 2206 N N . VAL A 1 297 ? 10.656 -21.25 -16.891 1 97.31 297 VAL A N 1
ATOM 2207 C CA . VAL A 1 297 ? 11.75 -20.672 -16.109 1 97.31 297 VAL A CA 1
ATOM 2208 C C . VAL A 1 297 ? 11.359 -20.641 -14.633 1 97.31 297 VAL A C 1
ATOM 2210 O O . VAL A 1 297 ? 12.195 -20.891 -13.758 1 97.31 297 VAL A O 1
ATOM 2213 N N . LEU A 1 298 ? 10.125 -20.375 -14.352 1 98.38 298 LEU A N 1
ATOM 2214 C CA . LEU A 1 298 ? 9.641 -20.281 -12.977 1 98.38 298 LEU A CA 1
ATOM 2215 C C . LEU A 1 298 ? 9.719 -21.641 -12.281 1 98.38 298 LEU A C 1
ATOM 2217 O O . LEU A 1 298 ? 9.93 -21.703 -11.07 1 98.38 298 LEU A O 1
ATOM 2221 N N . MET A 1 299 ? 9.516 -22.766 -13.055 1 98.62 299 MET A N 1
ATOM 2222 C CA . MET A 1 299 ? 9.633 -24.094 -12.438 1 98.62 299 MET A CA 1
ATOM 2223 C C . MET A 1 299 ? 11 -24.266 -11.789 1 98.62 299 MET A C 1
ATOM 2225 O O . MET A 1 299 ? 11.125 -24.906 -10.742 1 98.62 299 MET A O 1
ATOM 2229 N N . GLU A 1 300 ? 11.953 -23.719 -12.43 1 98.31 300 GLU A N 1
ATOM 2230 C CA . GLU A 1 300 ? 13.32 -23.828 -11.93 1 98.31 300 GLU A CA 1
ATOM 2231 C C . GLU A 1 300 ? 13.602 -22.781 -10.844 1 98.31 300 GLU A C 1
ATOM 2233 O O . GLU A 1 300 ? 14.156 -23.109 -9.797 1 98.31 300 GLU A O 1
ATOM 2238 N N . ASP A 1 301 ? 13.18 -21.531 -11.078 1 98.38 301 ASP A N 1
ATOM 2239 C CA . ASP A 1 301 ? 13.438 -20.438 -10.156 1 98.38 301 ASP A CA 1
ATOM 2240 C C . ASP A 1 301 ? 12.734 -20.672 -8.82 1 98.38 301 ASP A C 1
ATOM 2242 O O . ASP A 1 301 ? 13.234 -20.25 -7.77 1 98.38 301 ASP A O 1
ATOM 2246 N N . LEU A 1 302 ? 11.602 -21.375 -8.797 1 98.75 302 LEU A N 1
ATOM 2247 C CA . LEU A 1 302 ? 10.828 -21.625 -7.59 1 98.75 302 LEU A CA 1
ATOM 2248 C C . LEU A 1 302 ? 11.258 -22.938 -6.941 1 98.75 302 LEU A C 1
ATOM 2250 O O . LEU A 1 302 ? 10.758 -23.297 -5.875 1 98.75 302 LEU A O 1
ATOM 2254 N N . GLY A 1 303 ? 12.117 -23.641 -7.586 1 98.31 303 GLY A N 1
ATOM 2255 C CA . GLY A 1 303 ? 12.68 -24.859 -7 1 98.31 303 GLY A CA 1
ATOM 2256 C C . GLY A 1 303 ? 11.859 -26.094 -7.289 1 98.31 303 GLY A C 1
ATOM 2257 O O . GLY A 1 303 ? 12.008 -27.109 -6.605 1 98.31 303 GLY A O 1
ATOM 2258 N N . PHE A 1 304 ? 11 -26.078 -8.273 1 98.5 304 PHE A N 1
ATOM 2259 C CA . PHE A 1 304 ? 10.172 -27.219 -8.617 1 98.5 304 PHE A CA 1
ATOM 2260 C C . PHE A 1 304 ? 10.93 -28.203 -9.508 1 98.5 304 PHE A C 1
ATOM 2262 O O . PHE A 1 304 ? 10.633 -29.391 -9.531 1 98.5 304 PHE A O 1
ATOM 2269 N N . SER A 1 305 ? 11.828 -27.688 -10.258 1 98.12 305 SER A N 1
ATOM 2270 C CA . SER A 1 305 ? 12.742 -28.438 -11.109 1 98.12 305 SER A CA 1
ATOM 2271 C C . SER A 1 305 ? 14.18 -27.984 -10.906 1 98.12 305 SER A C 1
ATOM 2273 O O . SER A 1 305 ? 14.43 -26.844 -10.508 1 98.12 305 SER A O 1
ATOM 2275 N N . GLU A 1 306 ? 15.109 -28.906 -11.18 1 97.44 306 GLU A N 1
ATOM 2276 C CA . GLU A 1 306 ? 16.516 -28.5 -11.242 1 97.44 306 GLU A CA 1
ATOM 2277 C C . GLU A 1 306 ? 16.766 -27.594 -12.453 1 97.44 306 GLU A C 1
ATOM 2279 O O . GLU A 1 306 ? 16.016 -27.641 -13.43 1 97.44 306 GLU A O 1
ATOM 2284 N N . ARG A 1 307 ? 17.812 -26.797 -12.336 1 97.19 307 ARG A N 1
ATOM 2285 C CA . ARG A 1 307 ? 18.188 -25.922 -13.445 1 97.19 307 ARG A CA 1
ATOM 2286 C C . ARG A 1 307 ? 18.406 -26.734 -14.719 1 97.19 307 ARG A C 1
ATOM 2288 O O . ARG A 1 307 ? 19.125 -27.734 -14.703 1 97.19 307 ARG A O 1
ATOM 2295 N N . GLY A 1 308 ? 17.703 -26.344 -15.742 1 96.88 308 GLY A N 1
ATOM 2296 C CA . GLY A 1 308 ? 17.875 -26.984 -17.031 1 96.88 308 GLY A CA 1
ATOM 2297 C C . GLY A 1 308 ? 16.938 -28.172 -17.234 1 96.88 308 GLY A C 1
ATOM 2298 O O . GLY A 1 308 ? 16.906 -28.766 -18.312 1 96.88 308 GLY A O 1
ATOM 2299 N N . GLU A 1 309 ? 16.109 -28.453 -16.266 1 97.88 309 GLU A N 1
ATOM 2300 C CA . GLU A 1 309 ? 15.312 -29.672 -16.344 1 97.88 309 GLU A CA 1
ATOM 2301 C C . GLU A 1 309 ? 13.828 -29.375 -16.484 1 97.88 309 GLU A C 1
ATOM 2303 O O . GLU A 1 309 ? 13.008 -30.281 -16.594 1 97.88 309 GLU A O 1
ATOM 2308 N N . ALA A 1 310 ? 13.438 -28.156 -16.547 1 97.94 310 ALA A N 1
ATOM 2309 C CA . ALA A 1 310 ? 12.031 -27.766 -16.594 1 97.94 310 ALA A CA 1
ATOM 2310 C C . ALA A 1 310 ? 11.359 -28.328 -17.844 1 97.94 310 ALA A C 1
ATOM 2312 O O . ALA A 1 310 ? 10.188 -28.734 -17.812 1 97.94 310 ALA A O 1
ATOM 2313 N N . VAL A 1 311 ? 12.07 -28.312 -18.953 1 98.06 311 VAL A N 1
ATOM 2314 C CA . VAL A 1 311 ? 11.531 -28.797 -20.219 1 98.06 311 VAL A CA 1
ATOM 2315 C C . VAL A 1 311 ? 11.195 -30.281 -20.094 1 98.06 311 VAL A C 1
ATOM 2317 O O . VAL A 1 311 ? 10.078 -30.703 -20.406 1 98.06 311 VAL A O 1
ATOM 2320 N N . ALA A 1 312 ? 12.133 -31.062 -19.641 1 98.31 312 ALA A N 1
ATOM 2321 C CA . ALA A 1 312 ? 11.93 -32.5 -19.484 1 98.31 312 ALA A CA 1
ATOM 2322 C C . ALA A 1 312 ? 10.82 -32.781 -18.484 1 98.31 312 ALA A C 1
ATOM 2324 O O . ALA A 1 312 ? 9.984 -33.656 -18.703 1 98.31 312 ALA A O 1
ATOM 2325 N N . ASP A 1 313 ? 10.797 -32.125 -17.375 1 98.56 313 ASP A N 1
ATOM 2326 C CA . ASP A 1 313 ? 9.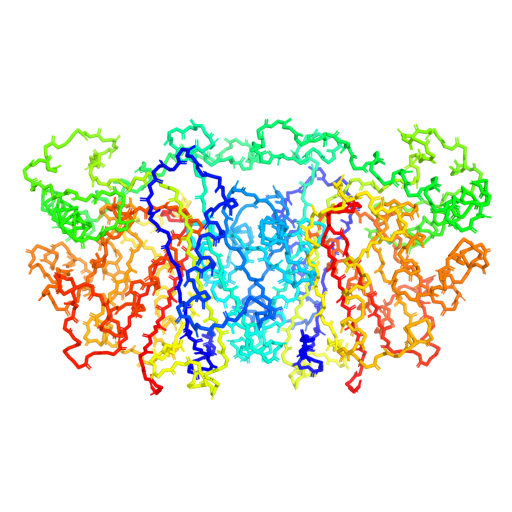805 -32.344 -16.328 1 98.56 313 ASP A CA 1
ATOM 2327 C C . ASP A 1 313 ? 8.406 -31.969 -16.828 1 98.56 313 ASP A C 1
ATOM 2329 O O . ASP A 1 313 ? 7.43 -32.656 -16.469 1 98.56 313 ASP A O 1
ATOM 2333 N N . THR A 1 314 ? 8.312 -30.906 -17.578 1 98.44 314 THR A N 1
ATOM 2334 C CA . THR A 1 314 ? 7.031 -30.5 -18.156 1 98.44 314 THR A CA 1
ATOM 2335 C C . THR A 1 314 ? 6.512 -31.562 -19.109 1 98.44 314 THR A C 1
ATOM 2337 O O . THR A 1 314 ? 5.332 -31.922 -19.062 1 98.44 314 THR A O 1
ATOM 2340 N N . MET A 1 315 ? 7.406 -32.094 -19.953 1 98.12 315 MET A N 1
ATOM 2341 C CA . MET A 1 315 ? 7.02 -33.094 -20.938 1 98.12 315 MET A CA 1
ATOM 2342 C C . MET A 1 315 ? 6.656 -34.406 -20.25 1 98.12 315 MET A C 1
ATOM 2344 O O . MET A 1 315 ? 5.887 -35.219 -20.797 1 98.12 315 MET A O 1
ATOM 2348 N N . ALA A 1 316 ? 7.152 -34.594 -19.078 1 98.31 316 ALA A N 1
ATOM 2349 C CA . ALA A 1 316 ? 6.84 -35.781 -18.297 1 98.31 316 ALA A CA 1
ATOM 2350 C C . ALA A 1 316 ? 5.574 -35.594 -17.469 1 98.31 316 ALA A C 1
ATOM 2352 O O . ALA A 1 316 ? 5.215 -36.438 -16.656 1 98.31 316 ALA A O 1
ATOM 2353 N N . ASP A 1 317 ? 4.898 -34.5 -17.531 1 98 317 ASP A N 1
ATOM 2354 C CA . ASP A 1 317 ? 3.629 -34.156 -16.891 1 98 317 ASP A CA 1
ATOM 2355 C C . ASP A 1 317 ? 3.785 -34.062 -15.375 1 98 317 ASP A C 1
ATOM 2357 O O . ASP A 1 317 ? 2.863 -34.406 -14.625 1 98 317 ASP A O 1
ATOM 2361 N N . LYS A 1 318 ? 4.965 -33.656 -14.953 1 97.88 318 LYS A N 1
ATOM 2362 C CA . LYS A 1 318 ? 5.227 -33.438 -13.531 1 97.88 318 LYS A CA 1
ATOM 2363 C C . LYS A 1 318 ? 4.27 -32.406 -12.945 1 97.88 318 LYS A C 1
ATOM 2365 O O . LYS A 1 318 ? 3.904 -32.469 -11.766 1 97.88 318 LYS A O 1
ATOM 2370 N N . TYR A 1 319 ? 3.795 -31.484 -13.766 1 98.12 319 TYR A N 1
ATOM 2371 C CA . TYR A 1 319 ? 3.059 -30.328 -13.266 1 98.12 319 TYR A CA 1
ATOM 2372 C C . TYR A 1 319 ? 1.585 -30.406 -13.648 1 98.12 319 TYR A C 1
ATOM 2374 O O . TYR A 1 319 ? 0.825 -29.469 -13.43 1 98.12 319 TYR A O 1
ATOM 2382 N N . ALA A 1 320 ? 1.155 -31.516 -14.273 1 96.56 320 ALA A N 1
ATOM 2383 C CA . ALA A 1 320 ? -0.25 -31.75 -14.594 1 96.56 320 ALA A CA 1
ATOM 2384 C C . ALA A 1 320 ? -1.076 -31.953 -13.328 1 96.56 320 ALA A C 1
ATOM 2386 O O . ALA A 1 320 ? -0.522 -32.125 -12.234 1 96.56 320 ALA A O 1
ATOM 2387 N N . LEU A 1 321 ? -2.34 -31.938 -13.398 1 94.81 321 LEU A N 1
ATOM 2388 C CA . LEU A 1 321 ? -3.246 -32.062 -12.258 1 94.81 321 LEU A CA 1
ATOM 2389 C C . LEU A 1 321 ? -2.934 -33.344 -11.461 1 94.81 321 LEU A C 1
ATOM 2391 O O . LEU A 1 321 ? -3.014 -33.344 -10.234 1 94.81 321 LEU A O 1
ATOM 2395 N N . SER A 1 322 ? -2.59 -34.406 -12.188 1 93.31 322 SER A N 1
ATOM 2396 C CA . SER A 1 322 ? -2.314 -35.656 -11.547 1 93.31 322 SER A CA 1
ATOM 2397 C C . SER A 1 322 ? -0.819 -35.875 -11.328 1 93.31 322 SER A C 1
ATOM 2399 O O . SER A 1 322 ? -0.386 -36.938 -10.906 1 93.31 322 SER A O 1
ATOM 2401 N N . GLY A 1 323 ? -0.049 -34.844 -11.656 1 95.62 323 GLY A N 1
ATOM 2402 C CA . GLY A 1 323 ? 1.396 -34.969 -11.555 1 95.62 323 GLY A CA 1
ATOM 2403 C C . GLY A 1 323 ? 1.906 -34.844 -10.133 1 95.62 323 GLY A C 1
ATOM 2404 O O . GLY A 1 323 ? 1.117 -34.781 -9.188 1 95.62 323 GLY A O 1
ATOM 2405 N N . ALA A 1 324 ? 3.205 -34.844 -9.953 1 96.06 324 ALA A N 1
ATOM 2406 C CA . ALA A 1 324 ? 3.863 -34.781 -8.648 1 96.06 324 ALA A CA 1
ATOM 2407 C C . ALA A 1 324 ? 3.598 -33.438 -7.965 1 96.06 324 ALA A C 1
ATOM 2409 O O . ALA A 1 324 ? 3.455 -33.375 -6.742 1 96.06 324 ALA A O 1
ATOM 2410 N N . LEU A 1 325 ? 3.541 -32.344 -8.758 1 97.75 325 LEU A N 1
ATOM 2411 C CA . LEU A 1 325 ? 3.248 -31 -8.266 1 97.75 325 LEU A CA 1
ATOM 2412 C C . LEU A 1 325 ? 2.34 -30.25 -9.242 1 97.75 325 LEU A C 1
ATOM 2414 O O . LEU A 1 325 ? 2.822 -29.562 -10.141 1 97.75 325 LEU A O 1
ATOM 2418 N N . PRO A 1 326 ? 1.038 -30.391 -9.047 1 98.06 326 PRO A N 1
ATOM 2419 C CA . PRO A 1 326 ? 0.124 -29.672 -9.93 1 98.06 326 PRO A CA 1
ATOM 2420 C C . PRO A 1 326 ? 0.375 -28.156 -9.93 1 98.06 326 PRO A C 1
ATOM 2422 O O . PRO A 1 326 ? 0.476 -27.547 -8.859 1 98.06 326 PRO A O 1
ATOM 2425 N N . VAL A 1 327 ? 0.527 -27.578 -11.094 1 98.31 327 VAL A N 1
ATOM 2426 C CA . VAL A 1 327 ? 0.756 -26.156 -11.281 1 98.31 327 VAL A CA 1
ATOM 2427 C C . VAL A 1 327 ? -0.382 -25.547 -12.102 1 98.31 327 VAL A C 1
ATOM 2429 O O . VAL A 1 327 ? -0.734 -26.062 -13.164 1 98.31 327 VAL A O 1
ATOM 2432 N N . ASN A 1 328 ? -0.949 -24.453 -11.57 1 98 328 ASN A N 1
ATOM 2433 C CA . ASN A 1 328 ? -2.033 -23.703 -12.203 1 98 328 ASN A CA 1
ATOM 2434 C C . ASN A 1 328 ? -3.234 -24.609 -12.492 1 98 328 ASN A C 1
ATOM 2436 O O . ASN A 1 328 ? -3.732 -24.641 -13.617 1 98 328 ASN A O 1
ATOM 2440 N N . PRO A 1 329 ? -3.729 -25.234 -11.43 1 97.56 329 PRO A N 1
ATOM 2441 C CA . PRO A 1 329 ? -4.867 -26.125 -11.625 1 97.56 329 PRO A CA 1
ATOM 2442 C C . PRO A 1 329 ? -6.129 -25.391 -12.07 1 97.56 329 PRO A C 1
ATOM 2444 O O . PRO A 1 329 ? -7.078 -26.016 -12.547 1 97.56 329 PRO A O 1
ATOM 2447 N N . ASP A 1 330 ? -6.18 -24.094 -11.906 1 96.94 330 ASP A N 1
ATOM 2448 C CA . ASP A 1 330 ? -7.371 -23.344 -12.273 1 96.94 330 ASP A CA 1
ATOM 2449 C C . ASP A 1 330 ? -7.277 -22.828 -13.711 1 96.94 330 ASP A C 1
ATOM 2451 O O . ASP A 1 330 ? -8.203 -22.188 -14.211 1 96.94 330 ASP A O 1
ATOM 2455 N N . GLY A 1 331 ? -6.207 -23.031 -14.352 1 96.06 331 GLY A N 1
ATOM 2456 C CA . GLY A 1 331 ? -6 -22.578 -15.719 1 96.06 331 GLY A CA 1
ATOM 2457 C C . GLY A 1 331 ? -4.957 -21.484 -15.828 1 96.06 331 GLY A C 1
ATOM 2458 O O . GLY A 1 331 ? -4.57 -21.109 -16.938 1 96.06 331 GLY A O 1
ATOM 2459 N N . GLY A 1 332 ? -4.52 -20.969 -14.695 1 96.12 332 GLY A N 1
ATOM 2460 C CA . GLY A 1 332 ? -3.463 -19.969 -14.672 1 96.12 332 GLY A CA 1
ATOM 2461 C C . GLY A 1 332 ? -3.863 -18.656 -15.336 1 96.12 332 GLY A C 1
ATOM 2462 O O . GLY A 1 332 ? -5.035 -18.453 -15.648 1 96.12 332 GLY A O 1
ATOM 2463 N N . LEU A 1 333 ? -2.9 -17.766 -15.477 1 94.62 333 LEU A N 1
ATOM 2464 C CA . LEU A 1 333 ? -3.152 -16.469 -16.125 1 94.62 333 LEU A CA 1
ATOM 2465 C C . LEU A 1 333 ? -3.574 -16.672 -17.578 1 94.62 333 LEU A C 1
ATOM 2467 O O . LEU A 1 333 ? -4.379 -15.891 -18.094 1 94.62 333 LEU A O 1
ATOM 2471 N N . LYS A 1 334 ? -3.061 -17.672 -18.141 1 91.12 334 LYS A N 1
ATOM 2472 C CA . LYS A 1 334 ? -3.225 -17.922 -19.562 1 91.12 334 LYS A CA 1
ATOM 2473 C C . LYS A 1 334 ? -4.68 -18.219 -19.906 1 91.12 334 LYS A C 1
ATOM 2475 O O . LYS A 1 334 ? -5.23 -17.656 -20.859 1 91.12 334 LYS A O 1
ATOM 2480 N N . SER A 1 335 ? -5.242 -19.109 -19.172 1 92.5 335 SER A N 1
ATOM 2481 C CA . SER A 1 335 ? -6.586 -19.562 -19.531 1 92.5 335 SER A CA 1
ATOM 2482 C C . SER A 1 335 ? -7.633 -18.922 -18.625 1 92.5 335 SER A C 1
ATOM 2484 O O . SER A 1 335 ? -8.703 -18.516 -19.094 1 92.5 335 SER A O 1
ATOM 2486 N N . PHE A 1 336 ? -7.395 -18.875 -17.297 1 94.31 336 PHE A N 1
ATOM 2487 C CA . PHE A 1 336 ? -8.328 -18.25 -16.375 1 94.31 336 PHE A CA 1
ATOM 2488 C C . PHE A 1 336 ? -8.469 -16.766 -16.656 1 94.31 336 PHE A C 1
ATOM 2490 O O . PHE A 1 336 ? -9.578 -16.234 -16.641 1 94.31 336 PHE A O 1
ATOM 2497 N N . GLY A 1 337 ? -7.32 -16.141 -16.828 1 92.38 337 GLY A N 1
ATOM 2498 C CA . GLY A 1 337 ? -7.281 -14.711 -17.078 1 92.38 337 GLY A CA 1
ATOM 2499 C C . GLY A 1 337 ? -6.324 -13.969 -16.172 1 92.38 337 GLY A C 1
ATOM 2500 O O . GLY A 1 337 ? -5.934 -14.484 -15.125 1 92.38 337 GLY A O 1
ATOM 2501 N N . HIS A 1 338 ? -6.035 -12.719 -16.703 1 92.5 338 HIS A N 1
ATOM 2502 C CA . HIS A 1 338 ? -5.004 -12.008 -15.961 1 92.5 338 HIS A CA 1
ATOM 2503 C C . HIS A 1 338 ? -5.379 -10.539 -15.773 1 92.5 338 HIS A C 1
ATOM 2505 O O . HIS A 1 338 ? -4.648 -9.648 -16.219 1 92.5 338 HIS A O 1
ATOM 2511 N N . PRO A 1 339 ? -6.469 -10.273 -15.078 1 93.75 339 PRO A N 1
ATOM 2512 C CA . PRO A 1 339 ? -6.605 -8.898 -14.586 1 93.75 339 PRO A CA 1
ATOM 2513 C C . PRO A 1 339 ? -5.562 -8.547 -13.523 1 93.75 339 PRO A C 1
ATOM 2515 O O . PRO A 1 339 ? -5.598 -9.086 -12.414 1 93.75 339 PRO A O 1
ATOM 2518 N N . ILE A 1 340 ? -4.742 -7.613 -13.805 1 92.19 340 ILE A N 1
ATOM 2519 C CA . ILE A 1 340 ? -3.49 -7.352 -13.102 1 92.19 340 ILE A CA 1
ATOM 2520 C C . ILE A 1 340 ? -3.752 -7.234 -11.602 1 92.19 340 ILE A C 1
ATOM 2522 O O . ILE A 1 340 ? -3.133 -7.938 -10.797 1 92.19 340 ILE A O 1
ATOM 2526 N N . GLY A 1 341 ? -4.691 -6.434 -11.203 1 95.62 341 GLY A N 1
ATOM 2527 C CA . GLY A 1 341 ? -4.934 -6.172 -9.797 1 95.62 341 GLY A CA 1
ATOM 2528 C C . GLY A 1 341 ? -5.609 -7.328 -9.086 1 95.62 341 GLY A C 1
ATOM 2529 O O . GLY A 1 341 ? -5.582 -7.406 -7.852 1 95.62 341 GLY A O 1
ATOM 2530 N N . ALA A 1 342 ? -6.172 -8.289 -9.789 1 97.25 342 ALA A N 1
ATOM 2531 C CA . ALA A 1 342 ? 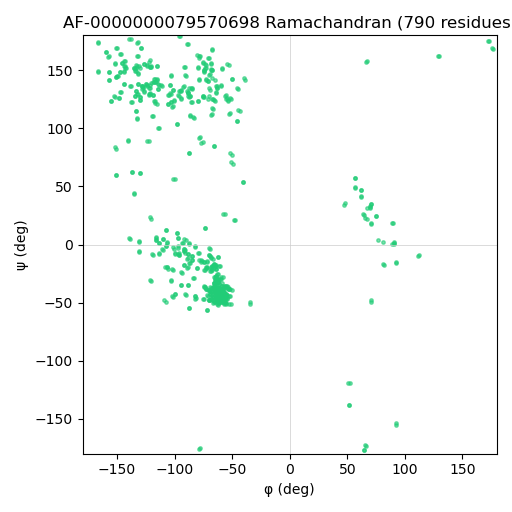-7 -9.328 -9.18 1 97.25 342 ALA A CA 1
ATOM 2532 C C . ALA A 1 342 ? -6.273 -10.672 -9.172 1 97.25 342 ALA A C 1
ATOM 2534 O O . ALA A 1 342 ? -6.613 -11.562 -8.391 1 97.25 342 ALA A O 1
ATOM 2535 N N . SER A 1 343 ? -5.297 -10.797 -10 1 97.12 343 SER A N 1
ATOM 2536 C CA . SER A 1 343 ? -4.703 -12.094 -10.297 1 97.12 343 SER A CA 1
ATOM 2537 C C . SER A 1 343 ? -4.141 -12.75 -9.039 1 97.12 343 SER A C 1
ATOM 2539 O O . SER A 1 343 ? -4.34 -13.945 -8.82 1 97.12 343 SER A O 1
ATOM 2541 N N . GLY A 1 344 ? -3.42 -11.938 -8.25 1 98.12 344 GLY A N 1
ATOM 2542 C CA . GLY A 1 344 ? -2.824 -12.5 -7.047 1 98.12 344 GLY A CA 1
ATOM 2543 C C . GLY A 1 344 ? -3.846 -13.102 -6.102 1 98.12 344 GLY A C 1
ATOM 2544 O O . GLY A 1 344 ? -3.635 -14.188 -5.559 1 98.12 344 GLY A O 1
ATOM 2545 N N . LEU A 1 345 ? -4.914 -12.453 -5.879 1 98.81 345 LEU A N 1
ATOM 2546 C CA . LEU A 1 345 ? -5.949 -12.938 -4.973 1 98.81 345 LEU A CA 1
ATOM 2547 C C . LEU A 1 345 ? -6.723 -14.094 -5.598 1 98.81 345 LEU A C 1
ATOM 2549 O O . LEU A 1 345 ? -7.16 -15.008 -4.895 1 98.81 345 LEU A O 1
ATOM 2553 N N . ARG A 1 346 ? -6.953 -14.023 -6.938 1 98.38 346 ARG A N 1
ATOM 2554 C CA . ARG A 1 346 ? -7.559 -15.156 -7.629 1 98.38 346 ARG A CA 1
ATOM 2555 C C . ARG A 1 346 ? -6.73 -16.422 -7.43 1 98.38 346 ARG A C 1
ATOM 2557 O O . ARG A 1 346 ? -7.285 -17.5 -7.195 1 98.38 346 ARG A O 1
ATOM 2564 N N . MET A 1 347 ? -5.406 -16.328 -7.523 1 98.44 347 MET A N 1
ATOM 2565 C CA . MET A 1 347 ? -4.52 -17.469 -7.297 1 98.44 347 MET A CA 1
ATOM 2566 C C . MET A 1 347 ? -4.691 -18.016 -5.887 1 98.44 347 MET A C 1
ATOM 2568 O O . MET A 1 347 ? -4.734 -19.234 -5.691 1 98.44 347 MET A O 1
ATOM 2572 N N . LEU A 1 348 ? -4.801 -17.141 -4.918 1 98.75 348 LEU A N 1
ATOM 2573 C CA . LEU A 1 348 ? -5.055 -17.547 -3.541 1 98.75 348 LEU A CA 1
ATOM 2574 C C . LEU A 1 348 ? -6.402 -18.25 -3.418 1 98.75 348 LEU A C 1
ATOM 2576 O O . LEU A 1 348 ? -6.559 -19.172 -2.607 1 98.75 348 LEU A O 1
ATOM 2580 N N . TYR A 1 349 ? -7.379 -17.766 -4.168 1 98.75 349 TYR A N 1
ATOM 2581 C CA . TYR A 1 349 ? -8.711 -18.375 -4.188 1 98.75 349 TYR A CA 1
ATOM 2582 C C . TYR A 1 349 ? -8.641 -19.844 -4.59 1 98.75 349 TYR A C 1
ATOM 2584 O O . TYR A 1 349 ? -9.359 -20.672 -4.039 1 98.75 349 TYR A O 1
ATOM 2592 N N . GLU A 1 350 ? -7.805 -20.141 -5.555 1 98.44 350 GLU A N 1
ATOM 2593 C CA . GLU A 1 350 ? -7.629 -21.531 -5.93 1 98.44 350 GLU A CA 1
ATOM 2594 C C . GLU A 1 350 ? -7.059 -22.359 -4.773 1 98.44 350 GLU A C 1
ATOM 2596 O O . GLU A 1 350 ? -7.504 -23.469 -4.516 1 98.44 350 GLU A O 1
ATOM 2601 N N . CYS A 1 351 ? -6.039 -21.828 -4.129 1 98.56 351 CYS A N 1
ATOM 2602 C CA . CYS A 1 351 ? -5.527 -22.5 -2.941 1 98.56 351 CYS A CA 1
ATOM 2603 C C . CYS A 1 351 ? -6.633 -22.719 -1.917 1 98.56 351 CYS A C 1
ATOM 2605 O O . CYS A 1 351 ? -6.707 -23.781 -1.291 1 98.56 351 CYS A O 1
ATOM 2607 N N . TRP A 1 352 ? -7.449 -21.703 -1.735 1 98.44 352 TRP A N 1
ATOM 2608 C CA . TRP A 1 352 ? -8.57 -21.75 -0.808 1 98.44 352 TRP A CA 1
ATOM 2609 C C . TRP A 1 352 ? -9.5 -22.906 -1.123 1 98.44 352 TRP A C 1
ATOM 2611 O O . TRP A 1 352 ? -9.859 -23.688 -0.233 1 98.44 352 TRP A O 1
ATOM 2621 N N . LEU A 1 353 ? -9.836 -23.078 -2.365 1 97.75 353 LEU A N 1
ATOM 2622 C CA . LEU A 1 353 ? -10.727 -24.172 -2.771 1 97.75 353 LEU A CA 1
ATOM 2623 C C . LEU A 1 353 ? -10.055 -25.516 -2.611 1 97.75 353 LEU A C 1
ATOM 2625 O O . LEU A 1 353 ? -10.633 -26.438 -2.033 1 97.75 353 LEU A O 1
ATOM 2629 N N . GLN A 1 354 ? -8.844 -25.656 -3.088 1 97.88 354 GLN A N 1
ATOM 2630 C CA . GLN A 1 354 ? -8.148 -26.938 -3.158 1 97.88 354 GLN A CA 1
ATOM 2631 C C . GLN A 1 354 ? -7.809 -27.453 -1.764 1 97.88 354 GLN A C 1
ATOM 2633 O O . GLN A 1 354 ? -8.039 -28.625 -1.455 1 97.88 354 GLN A O 1
ATOM 2638 N N . LEU A 1 355 ? -7.262 -26.594 -0.912 1 97.44 355 LEU A N 1
ATOM 2639 C CA . LEU A 1 355 ? -6.789 -27.016 0.401 1 97.44 355 LEU A CA 1
ATOM 2640 C C . LEU A 1 355 ? -7.965 -27.312 1.33 1 97.44 355 LEU A C 1
ATOM 2642 O O . LEU A 1 355 ? -7.816 -28.031 2.318 1 97.44 355 LEU A O 1
ATOM 2646 N N . ARG A 1 356 ? -9.117 -26.781 0.983 1 96.31 356 ARG A N 1
ATOM 2647 C CA . ARG A 1 356 ? -10.32 -27.016 1.769 1 96.31 356 ARG A CA 1
ATOM 2648 C C . ARG A 1 356 ? -11.148 -28.156 1.168 1 96.31 356 ARG A C 1
ATOM 2650 O O . ARG A 1 356 ? -12.227 -28.469 1.674 1 96.31 356 ARG A O 1
ATOM 2657 N N . GLU A 1 357 ? -10.703 -28.688 0.052 1 95.56 357 GLU A N 1
ATOM 2658 C CA . GLU A 1 357 ? -11.375 -29.766 -0.666 1 95.56 357 GLU A CA 1
ATOM 2659 C C . GLU A 1 357 ? -12.758 -29.344 -1.145 1 95.56 357 GLU A C 1
ATOM 2661 O O . GLU A 1 357 ? -13.734 -30.078 -0.994 1 95.56 357 GLU A O 1
ATOM 2666 N N . GLU A 1 358 ? -12.758 -28.109 -1.622 1 95.44 358 GLU A N 1
ATOM 2667 C CA . GLU A 1 358 ? -14.008 -27.547 -2.115 1 95.44 358 GLU A CA 1
ATOM 2668 C C . GLU A 1 358 ? -13.93 -27.25 -3.611 1 95.44 358 GLU A C 1
ATOM 2670 O O . GLU A 1 358 ? -14.859 -26.672 -4.184 1 95.44 358 GLU A O 1
ATOM 2675 N N . ALA A 1 359 ? -12.797 -27.625 -4.234 1 95.5 359 ALA A N 1
ATOM 2676 C CA . ALA A 1 359 ? -12.711 -27.484 -5.684 1 95.5 359 ALA A CA 1
ATOM 2677 C C . ALA A 1 359 ? -13.656 -28.469 -6.383 1 95.5 359 ALA A C 1
ATOM 2679 O O . ALA A 1 359 ? -14.008 -29.5 -5.824 1 95.5 359 ALA A O 1
ATOM 2680 N N . PRO A 1 360 ? -14.133 -28.078 -7.555 1 91.56 360 PRO A N 1
ATOM 2681 C CA . PRO A 1 360 ? -14.922 -29.062 -8.305 1 91.56 360 PRO A CA 1
ATOM 2682 C C . PRO A 1 360 ? -14.227 -30.406 -8.43 1 91.56 360 PRO A C 1
ATOM 2684 O O . PRO A 1 360 ? -13.008 -30.453 -8.633 1 91.56 360 PRO A O 1
ATOM 2687 N N . PRO A 1 361 ? -15 -31.453 -8.344 1 91.75 361 PRO A N 1
ATOM 2688 C CA . PRO A 1 361 ? -14.414 -32.812 -8.32 1 91.75 361 PRO A CA 1
ATOM 2689 C C . PRO A 1 361 ? -13.484 -33.062 -9.5 1 91.75 361 PRO A C 1
ATOM 2691 O O . PRO A 1 361 ? -12.461 -33.75 -9.344 1 91.75 361 PRO A O 1
ATOM 2694 N N . GLU A 1 362 ? -13.82 -32.531 -10.617 1 89.25 362 GLU A N 1
ATOM 2695 C CA . GLU A 1 362 ? -13.047 -32.781 -11.836 1 89.25 362 GLU A CA 1
ATOM 2696 C C . GLU A 1 362 ? -11.68 -32.094 -11.773 1 89.25 362 GLU A C 1
ATOM 2698 O O . GLU A 1 362 ? -10.789 -32.406 -12.562 1 89.25 362 GLU A O 1
ATOM 2703 N N . ARG A 1 363 ? -11.5 -31.234 -10.734 1 91.62 363 ARG A N 1
ATOM 2704 C CA . ARG A 1 363 ? -10.234 -30.5 -10.672 1 91.62 363 ARG A CA 1
ATOM 2705 C C . ARG A 1 363 ? -9.617 -30.594 -9.281 1 91.62 363 ARG A C 1
ATOM 2707 O O . ARG A 1 363 ? -8.57 -30 -9.016 1 91.62 363 ARG A O 1
ATOM 2714 N N . GLN A 1 364 ? -10.266 -31.328 -8.43 1 95.5 364 GLN A N 1
ATOM 2715 C CA . GLN A 1 364 ? -9.742 -31.453 -7.074 1 95.5 364 GLN A CA 1
ATOM 2716 C C . GLN A 1 364 ? -8.414 -32.219 -7.066 1 95.5 364 GLN A C 1
ATOM 2718 O O . GLN A 1 364 ? -8.312 -33.312 -7.629 1 95.5 364 GLN A O 1
ATOM 2723 N N . ILE A 1 365 ? -7.391 -31.594 -6.477 1 95.75 365 ILE A N 1
ATOM 2724 C CA . ILE A 1 365 ? -6.055 -32.156 -6.371 1 95.75 365 ILE A CA 1
ATOM 2725 C C . ILE A 1 365 ? -5.973 -33.062 -5.141 1 95.75 365 ILE A C 1
ATOM 2727 O O . ILE A 1 365 ? -6.441 -32.688 -4.062 1 95.75 365 ILE A O 1
ATOM 2731 N N . ALA A 1 366 ? -5.395 -34.25 -5.293 1 91.56 366 ALA A N 1
ATOM 2732 C CA . ALA A 1 366 ? -5.152 -35.094 -4.148 1 91.56 366 ALA A CA 1
ATOM 2733 C C . ALA A 1 366 ? -4.062 -34.531 -3.244 1 91.56 366 ALA A C 1
ATOM 2735 O O . ALA A 1 366 ? -2.998 -34.125 -3.721 1 91.56 366 ALA A O 1
ATOM 2736 N N . ALA A 1 367 ? -4.352 -34.406 -1.947 1 86.88 367 ALA A N 1
ATOM 2737 C CA . ALA A 1 367 ? -3.41 -33.781 -1.007 1 86.88 367 ALA A CA 1
ATOM 2738 C C . ALA A 1 367 ? -2.117 -34.594 -0.938 1 86.88 367 ALA A C 1
ATOM 2740 O O . ALA A 1 367 ? -1.031 -34.031 -0.796 1 86.88 367 ALA A O 1
ATOM 2741 N N . LYS A 1 368 ? -2.086 -35.875 -1.082 1 88.31 368 LYS A N 1
ATOM 2742 C CA . LYS A 1 368 ? -0.944 -36.781 -1.056 1 88.31 368 LYS A CA 1
ATOM 2743 C C . LYS A 1 368 ? -0.05 -36.5 0.151 1 88.31 368 LYS A C 1
ATOM 2745 O O . LYS A 1 368 ? 1.176 -36.469 0.026 1 88.31 368 LYS A O 1
ATOM 2750 N N . GLY A 1 369 ? -0.613 -36.125 1.285 1 89.56 369 GLY A N 1
ATOM 2751 C CA . GLY A 1 369 ? 0.114 -35.812 2.512 1 89.56 369 GLY A CA 1
ATOM 2752 C C . GLY A 1 369 ? 0.771 -34.469 2.506 1 89.56 369 GLY A C 1
ATOM 2753 O O . GLY A 1 369 ? 1.493 -34.094 3.441 1 89.56 369 GLY A O 1
ATOM 2754 N N . LYS A 1 370 ? 0.558 -33.75 1.479 1 91.94 370 LYS A N 1
ATOM 2755 C CA . LYS A 1 370 ? 1.103 -32.375 1.373 1 91.94 370 LYS A CA 1
ATOM 2756 C C . LYS A 1 370 ? 0.109 -31.359 1.889 1 91.94 370 LYS A C 1
ATOM 2758 O O . LYS A 1 370 ? -1.102 -31.578 1.873 1 91.94 370 LYS A O 1
ATOM 2763 N N . ARG A 1 371 ? 0.686 -30.219 2.363 1 88.12 371 ARG A N 1
ATOM 2764 C CA . ARG A 1 371 ? -0.226 -29.391 3.156 1 88.12 371 ARG A CA 1
ATOM 2765 C C . ARG A 1 371 ? -0.184 -27.938 2.707 1 88.12 371 ARG A C 1
ATOM 2767 O O . ARG A 1 371 ? -0.945 -27.109 3.207 1 88.12 371 ARG A O 1
ATOM 2774 N N . TYR A 1 372 ? 0.675 -27.594 1.811 1 97.38 372 TYR A N 1
ATOM 2775 C CA . TYR A 1 372 ? 0.845 -26.172 1.517 1 97.38 372 TYR A CA 1
ATOM 2776 C C . TYR A 1 372 ? 0.486 -25.875 0.067 1 97.38 372 TYR A C 1
ATOM 2778 O O . TYR A 1 372 ? 0.69 -26.703 -0.817 1 97.38 372 TYR A O 1
ATOM 2786 N N . GLY A 1 373 ? -0.161 -24.812 -0.153 1 98.56 373 GLY A N 1
ATOM 2787 C CA . GLY A 1 373 ? -0.281 -24.188 -1.465 1 98.56 373 GLY A CA 1
ATOM 2788 C C . GLY A 1 373 ? 0.592 -22.953 -1.628 1 98.56 373 GLY A C 1
ATOM 2789 O O . GLY A 1 373 ? 0.739 -22.172 -0.694 1 98.56 373 GLY A O 1
ATOM 2790 N N . LEU A 1 374 ? 1.229 -22.844 -2.789 1 98.88 374 LEU A N 1
ATOM 2791 C CA . LEU A 1 374 ? 2.088 -21.703 -3.076 1 98.88 374 LEU A CA 1
ATOM 2792 C C . LEU A 1 374 ? 1.507 -20.859 -4.207 1 98.88 374 LEU A C 1
ATOM 2794 O O . LEU A 1 374 ? 1.015 -21.391 -5.199 1 98.88 374 LEU A O 1
ATOM 2798 N N . THR A 1 375 ? 1.475 -19.547 -4.035 1 98.88 375 THR A N 1
ATOM 2799 C CA . THR A 1 375 ? 1.142 -18.625 -5.117 1 98.88 375 THR A CA 1
ATOM 2800 C C . THR A 1 375 ? 2.324 -17.719 -5.441 1 98.88 375 THR A C 1
ATOM 2802 O O . THR A 1 375 ? 3.059 -17.312 -4.543 1 98.88 375 THR A O 1
ATOM 2805 N N . HIS A 1 376 ? 2.561 -17.469 -6.695 1 98.81 376 HIS A N 1
ATOM 2806 C CA . HIS A 1 376 ? 3.656 -16.625 -7.148 1 98.81 376 HIS A CA 1
ATOM 2807 C C . HIS A 1 376 ? 3.18 -15.609 -8.188 1 98.81 376 HIS A C 1
ATOM 2809 O O . HIS A 1 376 ? 2.475 -15.969 -9.133 1 98.81 376 HIS A O 1
ATOM 2815 N N . ASN A 1 377 ? 3.512 -14.344 -7.969 1 98.44 377 ASN A N 1
ATOM 2816 C CA . ASN A 1 377 ? 3.287 -13.289 -8.953 1 98.44 377 ASN A CA 1
ATOM 2817 C C . ASN A 1 377 ? 4.594 -12.609 -9.344 1 98.44 377 ASN A C 1
ATOM 2819 O O . ASN A 1 377 ? 5.457 -12.375 -8.5 1 98.44 377 ASN A O 1
ATOM 2823 N N . LEU A 1 378 ? 4.695 -12.359 -10.609 1 96.62 378 LEU A N 1
ATOM 2824 C CA . LEU A 1 378 ? 5.801 -11.617 -11.195 1 96.62 378 LEU A CA 1
ATOM 2825 C C . LEU A 1 378 ? 5.305 -10.32 -11.828 1 96.62 378 LEU A C 1
ATOM 2827 O O . LEU A 1 378 ? 4.363 -10.328 -12.633 1 96.62 378 LEU A O 1
ATOM 2831 N N . GLY A 1 379 ? 5.863 -9.18 -11.344 1 94.06 379 GLY A N 1
ATOM 2832 C CA . GLY A 1 379 ? 5.559 -7.898 -11.969 1 94.06 379 GLY A CA 1
ATOM 2833 C C . GLY A 1 379 ? 6.742 -7.289 -12.688 1 94.06 379 GLY A C 1
ATOM 2834 O O . GLY A 1 379 ? 7.855 -7.27 -12.164 1 94.06 379 GLY A O 1
ATOM 2835 N N . GLY A 1 380 ? 6.48 -6.738 -13.914 1 91.06 3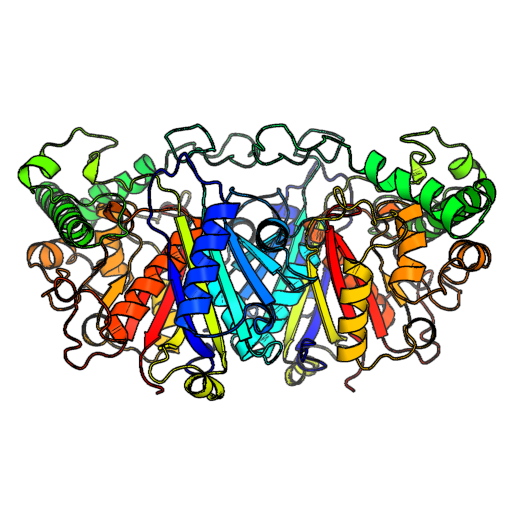80 GLY A N 1
ATOM 2836 C CA . GLY A 1 380 ? 7.57 -6.273 -14.766 1 91.06 380 GLY A CA 1
ATOM 2837 C C . GLY A 1 380 ? 8.062 -7.328 -15.734 1 91.06 380 GLY A C 1
ATOM 2838 O O . GLY A 1 380 ? 7.277 -8.133 -16.234 1 91.06 380 GLY A O 1
ATOM 2839 N N . GLY A 1 381 ? 9.32 -7.223 -16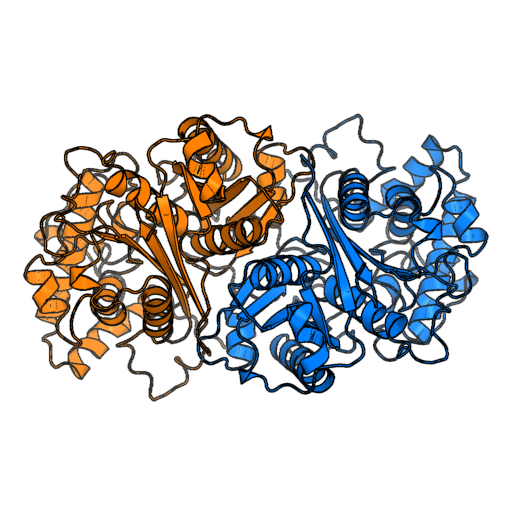.141 1 88.5 381 GLY A N 1
ATOM 2840 C CA . GLY A 1 381 ? 9.898 -8.164 -17.078 1 88.5 381 GLY A CA 1
ATOM 2841 C C . GLY A 1 381 ? 11.328 -8.547 -16.75 1 88.5 381 GLY A C 1
ATOM 2842 O O . GLY A 1 381 ? 11.891 -8.062 -15.758 1 88.5 381 GLY A O 1
ATOM 2843 N N . PRO A 1 382 ? 11.828 -9.422 -17.531 1 88.06 382 PRO A N 1
ATOM 2844 C CA . PRO A 1 382 ? 13.18 -9.93 -17.266 1 88.06 382 PRO A CA 1
ATOM 2845 C C . PRO A 1 382 ? 14.195 -8.805 -17.062 1 88.06 382 PRO A C 1
ATOM 2847 O O . PRO A 1 382 ? 14.336 -7.938 -17.938 1 88.06 382 PRO A O 1
ATOM 2850 N N . GLY A 1 383 ? 14.891 -8.852 -15.938 1 87.5 383 GLY A N 1
ATOM 2851 C CA . GLY A 1 383 ? 15.914 -7.859 -15.633 1 87.5 383 GLY A CA 1
ATOM 2852 C C . GLY A 1 383 ? 15.391 -6.68 -14.844 1 87.5 383 GLY A C 1
ATOM 2853 O O . GLY A 1 383 ? 16.172 -5.891 -14.297 1 87.5 383 GLY A O 1
ATOM 2854 N N . GLU A 1 384 ? 14.133 -6.52 -14.797 1 90.75 384 GLU A N 1
ATOM 2855 C CA . GLU A 1 384 ? 13.477 -5.43 -14.078 1 90.75 384 GLU A CA 1
ATOM 2856 C C . GLU A 1 384 ? 12.086 -5.836 -13.617 1 90.75 384 GLU A C 1
ATOM 2858 O O . GLU A 1 384 ? 11.086 -5.5 -14.258 1 90.75 384 GLU A O 1
ATOM 2863 N N . CYS A 1 385 ? 12.086 -6.508 -12.469 1 94.38 385 CYS A N 1
ATOM 2864 C CA . CYS A 1 385 ? 10.773 -6.988 -12.055 1 94.38 385 CYS A CA 1
ATOM 2865 C C . CYS A 1 385 ? 10.688 -7.082 -10.531 1 94.38 385 CYS A C 1
ATOM 2867 O O . CYS A 1 385 ? 11.641 -6.742 -9.828 1 94.38 385 CYS A O 1
ATOM 2869 N N . VAL A 1 386 ? 9.523 -7.281 -10.078 1 97.19 386 VAL A N 1
ATOM 2870 C CA . VAL A 1 386 ? 9.227 -7.621 -8.688 1 97.19 386 VAL A CA 1
ATOM 2871 C C . VAL A 1 386 ? 8.633 -9.031 -8.609 1 97.19 386 VAL A C 1
ATOM 2873 O O . VAL A 1 386 ? 8.141 -9.555 -9.617 1 97.19 386 VAL A O 1
ATOM 2876 N N . SER A 1 387 ? 8.82 -9.633 -7.488 1 98.19 387 SER A N 1
ATOM 2877 C CA . SER A 1 387 ? 8.312 -10.992 -7.289 1 98.19 387 SER A CA 1
ATOM 2878 C C . SER A 1 387 ? 7.684 -11.148 -5.906 1 98.19 387 SER A C 1
ATOM 2880 O O . SER A 1 387 ? 8.203 -10.617 -4.922 1 98.19 387 SER A O 1
ATOM 2882 N N . PHE A 1 388 ? 6.551 -11.797 -5.891 1 98.69 388 PHE A N 1
ATOM 2883 C CA . PHE A 1 388 ? 5.855 -12.117 -4.652 1 98.69 388 PHE A CA 1
ATOM 2884 C C . PHE A 1 388 ? 5.602 -13.617 -4.547 1 98.69 388 PHE A C 1
ATOM 2886 O O . PHE A 1 388 ? 5.238 -14.266 -5.531 1 98.69 388 PHE A O 1
ATOM 2893 N N . VAL A 1 389 ? 5.832 -14.211 -3.342 1 98.81 389 VAL A N 1
ATOM 2894 C CA . VAL A 1 389 ? 5.492 -15.602 -3.051 1 98.81 389 VAL A CA 1
ATOM 2895 C C . VAL A 1 389 ? 4.703 -15.68 -1.745 1 98.81 389 VAL A C 1
ATOM 2897 O O . VAL A 1 389 ? 5.117 -15.117 -0.729 1 98.81 389 VAL A O 1
ATOM 2900 N N . ALA A 1 390 ? 3.574 -16.297 -1.774 1 98.81 390 ALA A N 1
ATOM 2901 C CA . ALA A 1 390 ? 2.826 -16.625 -0.567 1 98.81 390 ALA A CA 1
ATOM 2902 C C . ALA A 1 390 ? 2.684 -18.141 -0.415 1 98.81 390 ALA A C 1
ATOM 2904 O O . ALA A 1 390 ? 2.602 -18.859 -1.409 1 98.81 390 ALA A O 1
ATOM 2905 N N . ILE A 1 391 ? 2.762 -18.609 0.795 1 98.81 391 ILE A N 1
ATOM 2906 C CA . ILE A 1 391 ? 2.475 -19.984 1.137 1 98.81 391 ILE A CA 1
ATOM 2907 C C . ILE A 1 391 ? 1.359 -20.047 2.178 1 98.81 391 ILE A C 1
ATOM 2909 O O . ILE A 1 391 ? 1.398 -19.328 3.178 1 98.81 391 ILE A O 1
ATOM 2913 N N . VAL A 1 392 ? 0.338 -20.844 1.927 1 98.81 392 VAL A N 1
ATOM 2914 C CA . VAL A 1 392 ? -0.784 -21.031 2.842 1 98.81 392 VAL A CA 1
ATOM 2915 C C . VAL A 1 392 ? -0.983 -22.516 3.131 1 98.81 392 VAL A C 1
ATOM 2917 O O . VAL A 1 392 ? -0.525 -23.375 2.367 1 98.81 392 VAL A O 1
ATOM 2920 N N . GLY A 1 393 ? -1.578 -22.812 4.25 1 98.19 393 GLY A N 1
ATOM 2921 C CA . GLY A 1 393 ? -1.856 -24.188 4.648 1 98.19 393 GLY A CA 1
ATOM 2922 C C . GLY A 1 393 ? -3.133 -24.312 5.457 1 98.19 393 GLY A C 1
ATOM 2923 O O . GLY A 1 393 ? -3.629 -23.344 6.016 1 98.19 393 GLY A O 1
ATOM 2924 N N . ALA A 1 394 ? -3.625 -25.531 5.578 1 96.25 394 ALA A N 1
ATOM 2925 C CA . ALA A 1 394 ? -4.918 -25.797 6.203 1 96.25 394 ALA A CA 1
ATOM 2926 C C . ALA A 1 394 ? -4.773 -26 7.707 1 96.25 394 ALA A C 1
ATOM 2928 O O . ALA A 1 394 ? -5.762 -25.984 8.445 1 96.25 394 ALA A O 1
ATOM 2929 N N . GLU A 1 395 ? -3.535 -26.141 8.156 1 95.12 395 GLU A N 1
ATOM 2930 C CA . GLU A 1 395 ? -3.299 -26.391 9.578 1 95.12 395 GLU A CA 1
ATOM 2931 C C . GLU A 1 395 ? -2.168 -25.5 10.102 1 95.12 395 GLU A C 1
ATOM 2933 O O . GLU A 1 395 ? -1.28 -25.109 9.344 1 95.12 395 GLU A O 1
ATOM 2938 N N . GLN A 1 396 ? -2.297 -25.219 11.383 1 93.94 396 GLN A N 1
ATOM 2939 C CA . GLN A 1 396 ? -1.188 -24.516 12.016 1 93.94 396 GLN A CA 1
ATOM 2940 C C . GLN A 1 396 ? 0.014 -25.438 12.211 1 93.94 396 GLN A C 1
ATOM 2942 O O . GLN A 1 396 ? -0.139 -26.656 12.289 1 93.94 396 GLN A O 1
ATOM 2947 N N . GLY A 1 397 ? 1.245 -24.812 12.211 1 87.62 397 GLY A N 1
ATOM 2948 C CA . GLY A 1 397 ? 2.475 -25.562 12.406 1 87.62 397 GLY A CA 1
ATOM 2949 C C . GLY A 1 397 ? 3.252 -25.781 11.117 1 87.62 397 GLY A C 1
ATOM 2950 O O . GLY A 1 397 ? 2.703 -25.641 10.023 1 87.62 397 GLY A O 1
ATOM 2951 N N . MET B 1 1 ? -16.547 0.102 15.312 1 45.88 1 MET B N 1
ATOM 2952 C CA . MET B 1 1 ? -15.406 -0.695 15.742 1 45.88 1 MET B CA 1
ATOM 2953 C C . MET B 1 1 ? -14.094 0.018 15.422 1 45.88 1 MET B C 1
ATOM 2955 O O . MET B 1 1 ? -13.859 0.403 14.281 1 45.88 1 MET B O 1
ATOM 2959 N N . SER B 1 2 ? -13.578 0.664 16.453 1 62.62 2 SER B N 1
ATOM 2960 C CA . SER B 1 2 ? -12.375 1.487 16.469 1 62.62 2 SER B CA 1
ATOM 2961 C C . SER B 1 2 ? -11.125 0.635 16.297 1 62.62 2 SER B C 1
ATOM 2963 O O . SER B 1 2 ? -11.133 -0.556 16.625 1 62.62 2 SER B O 1
ATOM 2965 N N . SER B 1 3 ? -10.203 0.986 15.445 1 84.69 3 SER B N 1
ATOM 2966 C CA . SER B 1 3 ? -8.875 0.38 15.383 1 84.69 3 SER B CA 1
ATOM 2967 C C . SER B 1 3 ? -8.273 0.238 16.766 1 84.69 3 SER B C 1
ATOM 2969 O O . SER B 1 3 ? -8.547 1.044 17.656 1 84.69 3 SER B O 1
ATOM 2971 N N . HIS B 1 4 ? -7.68 -0.883 17.125 1 91.19 4 HIS B N 1
ATOM 2972 C CA . HIS B 1 4 ? -6.934 -1.057 18.359 1 91.19 4 HIS B CA 1
ATOM 2973 C C . HIS B 1 4 ? -5.676 -0.192 18.375 1 91.19 4 HIS B C 1
ATOM 2975 O O . HIS B 1 4 ? -5.16 0.146 19.438 1 91.19 4 HIS B O 1
ATOM 2981 N N . GLY B 1 5 ? -5.301 0.178 17.219 1 93.94 5 GLY B N 1
ATOM 2982 C CA . GLY B 1 5 ? -4.051 0.907 17.062 1 93.94 5 GLY B CA 1
ATOM 2983 C C . GLY B 1 5 ? -2.83 0.087 17.438 1 93.94 5 GLY B C 1
ATOM 2984 O O . GLY B 1 5 ? -2.92 -1.131 17.594 1 93.94 5 GLY B O 1
ATOM 2985 N N . ILE B 1 6 ? -1.635 0.706 17.391 1 98.12 6 ILE B N 1
ATOM 2986 C CA . ILE B 1 6 ? -0.373 0.077 17.766 1 98.12 6 ILE B CA 1
ATOM 2987 C C . ILE B 1 6 ? 0.445 1.034 18.641 1 98.12 6 ILE B C 1
ATOM 2989 O O . ILE B 1 6 ? 1.651 1.188 18.438 1 98.12 6 ILE B O 1
ATOM 2993 N N . LYS B 1 7 ? -0.214 1.676 19.578 1 98.06 7 LYS B N 1
ATOM 2994 C CA . LYS B 1 7 ? 0.387 2.715 20.406 1 98.06 7 LYS B CA 1
ATOM 2995 C C . LYS B 1 7 ? 1.664 2.213 21.078 1 98.06 7 LYS B C 1
ATOM 2997 O O . LYS B 1 7 ? 1.653 1.184 21.75 1 98.06 7 LYS B O 1
ATOM 3002 N N . ASP B 1 8 ? 2.799 2.865 20.906 1 98.38 8 ASP B N 1
ATOM 3003 C CA . ASP B 1 8 ? 4.078 2.688 21.594 1 98.38 8 ASP B CA 1
ATOM 3004 C C . ASP B 1 8 ? 4.742 1.376 21.172 1 98.38 8 ASP B C 1
ATOM 3006 O O . ASP B 1 8 ? 5.613 0.869 21.891 1 98.38 8 ASP B O 1
ATOM 3010 N N . ARG B 1 9 ? 4.301 0.825 20.062 1 98.5 9 ARG B N 1
ATOM 3011 C CA . ARG B 1 9 ? 4.875 -0.45 19.641 1 98.5 9 ARG B CA 1
ATOM 3012 C C . ARG B 1 9 ? 6.027 -0.24 18.672 1 98.5 9 ARG B C 1
ATOM 3014 O O . ARG B 1 9 ? 6.883 -1.114 18.5 1 98.5 9 ARG B O 1
ATOM 3021 N N . VAL B 1 10 ? 6.027 0.911 17.969 1 98.88 10 VAL B N 1
ATOM 3022 C CA . VAL B 1 10 ? 7.09 1.22 17.016 1 98.88 10 VAL B CA 1
ATOM 3023 C C . VAL B 1 10 ? 7.594 2.641 17.25 1 98.88 10 VAL B C 1
ATOM 3025 O O . VAL B 1 10 ? 6.934 3.441 17.922 1 98.88 10 VAL B O 1
ATOM 3028 N N . ALA B 1 11 ? 8.781 2.932 16.719 1 98.94 11 ALA B N 1
ATOM 3029 C CA . ALA B 1 11 ? 9.406 4.234 16.906 1 98.94 11 ALA B CA 1
ATOM 3030 C C . ALA B 1 11 ? 10.172 4.656 15.648 1 98.94 11 ALA B C 1
ATOM 3032 O O . ALA B 1 11 ? 10.625 3.807 14.875 1 98.94 11 ALA B O 1
ATOM 3033 N N . ILE B 1 12 ? 10.203 5.906 15.477 1 98.94 12 ILE B N 1
ATOM 3034 C CA . ILE B 1 12 ? 11.039 6.508 14.438 1 98.94 12 ILE B CA 1
ATOM 3035 C C . ILE B 1 12 ? 12.43 6.801 14.992 1 98.94 12 ILE B C 1
ATOM 3037 O O . ILE B 1 12 ? 12.562 7.43 16.047 1 98.94 12 ILE B O 1
ATOM 3041 N N . ILE B 1 13 ? 13.477 6.387 14.227 1 98.88 13 ILE B N 1
ATOM 3042 C CA . ILE B 1 13 ? 14.82 6.566 14.781 1 98.88 13 ILE B CA 1
ATOM 3043 C C . ILE B 1 13 ? 15.633 7.48 13.867 1 98.88 13 ILE B C 1
ATOM 3045 O O . ILE B 1 13 ? 16.75 7.875 14.211 1 98.88 13 ILE B O 1
ATOM 3049 N N . GLY B 1 14 ? 15.133 7.812 12.727 1 98.75 14 GLY B N 1
ATOM 3050 C CA . GLY B 1 14 ? 15.789 8.711 11.781 1 98.75 14 GLY B CA 1
ATOM 3051 C C . GLY B 1 14 ? 14.867 9.188 10.68 1 98.75 14 GLY B C 1
ATOM 3052 O O . GLY B 1 14 ? 13.969 8.461 10.25 1 98.75 14 GLY B O 1
ATOM 3053 N N . MET B 1 15 ? 15.133 10.414 10.227 1 98.81 15 MET B N 1
ATOM 3054 C CA . MET B 1 15 ? 14.336 10.953 9.125 1 98.81 15 MET B CA 1
ATOM 3055 C C . MET B 1 15 ? 15.195 11.781 8.188 1 98.81 15 MET B C 1
ATOM 3057 O O . MET B 1 15 ? 16.281 12.234 8.562 1 98.81 15 MET B O 1
ATOM 3061 N N . GLY B 1 16 ? 14.766 11.852 6.961 1 98.69 16 GLY B N 1
ATOM 3062 C CA . GLY B 1 16 ? 15.32 12.734 5.949 1 98.69 16 GLY B CA 1
ATOM 3063 C C . GLY B 1 16 ? 14.258 13.469 5.156 1 98.69 16 GLY B C 1
ATOM 3064 O O . GLY B 1 16 ? 13.133 12.984 5.008 1 98.69 16 GLY B O 1
ATOM 3065 N N . CYS B 1 17 ? 14.547 14.648 4.707 1 98.38 17 CYS B N 1
ATOM 3066 C CA . CYS B 1 17 ? 13.648 15.484 3.926 1 98.38 17 CYS B CA 1
ATOM 3067 C C . CYS B 1 17 ? 14.43 16.422 3.004 1 98.38 17 CYS B C 1
ATOM 3069 O O . CYS B 1 17 ? 15.297 17.156 3.457 1 98.38 17 CYS B O 1
ATOM 3071 N N . THR B 1 18 ? 14.086 16.375 1.799 1 98.06 18 THR B N 1
ATOM 3072 C CA . THR B 1 18 ? 14.742 17.266 0.85 1 98.06 18 THR B CA 1
ATOM 3073 C C . THR B 1 18 ? 14.18 18.688 0.948 1 98.06 18 THR B C 1
ATOM 3075 O O . THR B 1 18 ? 13.109 18.891 1.521 1 98.06 18 THR B O 1
ATOM 3078 N N . ARG B 1 19 ? 14.961 19.594 0.4 1 96.38 19 ARG B N 1
ATOM 3079 C CA . ARG B 1 19 ? 14.352 20.891 0.134 1 96.38 19 ARG B CA 1
ATOM 3080 C C . ARG B 1 19 ? 13.234 20.781 -0.903 1 96.38 19 ARG B C 1
ATOM 3082 O O . ARG B 1 19 ? 13.398 20.094 -1.914 1 96.38 19 ARG B O 1
ATOM 3089 N N . PHE B 1 20 ? 12.117 21.344 -0.573 1 95.44 20 PHE B N 1
ATOM 3090 C CA . PHE B 1 20 ? 11.039 21.359 -1.556 1 95.44 20 PHE B CA 1
ATOM 3091 C C . PHE B 1 20 ? 11.172 22.562 -2.482 1 95.44 20 PHE B C 1
ATOM 3093 O O . PHE B 1 20 ? 11.414 23.688 -2.023 1 95.44 20 PHE B O 1
ATOM 3100 N N . ALA B 1 21 ? 11.156 22.344 -3.691 1 92.75 21 ALA B N 1
ATOM 3101 C CA . ALA B 1 21 ? 11.305 23.359 -4.734 1 92.75 21 ALA B CA 1
ATOM 3102 C C . ALA B 1 21 ? 10.906 22.797 -6.098 1 92.75 21 ALA B C 1
ATOM 3104 O O . ALA B 1 21 ? 10.5 21.641 -6.207 1 92.75 21 ALA B O 1
ATOM 3105 N N . GLU B 1 22 ? 10.922 23.734 -7 1 88.5 22 GLU B N 1
ATOM 3106 C CA . GLU B 1 22 ? 10.898 23.266 -8.383 1 88.5 22 GLU B CA 1
ATOM 3107 C C . GLU B 1 22 ? 12.281 22.781 -8.82 1 88.5 22 GLU B C 1
ATOM 3109 O O . GLU B 1 22 ? 13.086 23.578 -9.32 1 88.5 22 GLU B O 1
ATOM 3114 N N . HIS B 1 23 ? 12.477 21.516 -8.641 1 88.94 23 HIS B N 1
ATOM 3115 C CA . HIS B 1 23 ? 13.789 20.984 -8.969 1 88.94 23 HIS B CA 1
ATOM 3116 C C . HIS B 1 23 ? 13.891 20.656 -10.461 1 88.94 23 HIS B C 1
ATOM 3118 O O . HIS B 1 23 ? 13.453 19.594 -10.906 1 88.94 23 HIS B O 1
ATOM 3124 N N . TRP B 1 24 ? 14.633 21.406 -11.156 1 83.62 24 TRP B N 1
ATOM 3125 C CA . TRP B 1 24 ? 14.773 21.203 -12.594 1 83.62 24 TRP B CA 1
ATOM 3126 C C . TRP B 1 24 ? 15.961 20.297 -12.898 1 83.62 24 TRP B C 1
ATOM 3128 O O . TRP B 1 24 ? 16.016 19.672 -13.961 1 83.62 24 TRP B O 1
ATOM 3138 N N . ASP B 1 25 ? 16.828 20.156 -11.969 1 87.94 25 ASP B N 1
ATOM 3139 C CA . ASP B 1 25 ? 18.094 19.453 -12.203 1 87.94 25 ASP B CA 1
ATOM 3140 C C . ASP B 1 25 ? 18.078 18.078 -11.539 1 87.94 25 ASP B C 1
ATOM 3142 O O . ASP B 1 25 ? 19.078 17.375 -11.555 1 87.94 25 ASP B O 1
ATOM 3146 N N . LYS B 1 26 ? 17.031 17.734 -10.93 1 90.5 26 LYS B N 1
ATOM 3147 C CA . LYS B 1 26 ? 16.922 16.469 -10.234 1 90.5 26 LYS B CA 1
ATOM 3148 C C . LYS B 1 26 ? 15.68 15.695 -10.672 1 90.5 26 LYS B C 1
ATOM 3150 O O . LYS B 1 26 ? 14.633 16.281 -10.906 1 90.5 26 LYS B O 1
ATOM 3155 N N . GLY B 1 27 ? 15.891 14.414 -10.898 1 91.75 27 GLY B N 1
ATOM 3156 C CA . GLY B 1 27 ? 14.742 13.539 -11.094 1 91.75 27 GLY B CA 1
ATOM 3157 C C . GLY B 1 27 ? 14.211 12.953 -9.797 1 91.75 27 GLY B C 1
ATOM 3158 O O . GLY B 1 27 ? 14.758 13.211 -8.727 1 91.75 27 GLY B O 1
ATOM 3159 N N . ALA B 1 28 ? 13.086 12.289 -9.914 1 93.12 28 ALA B N 1
ATOM 3160 C CA . ALA B 1 28 ? 12.508 11.617 -8.75 1 93.12 28 ALA B CA 1
ATOM 3161 C C . ALA B 1 28 ? 13.523 10.695 -8.078 1 93.12 28 ALA B C 1
ATOM 3163 O O . ALA B 1 28 ? 13.555 10.594 -6.855 1 93.12 28 ALA B O 1
ATOM 3164 N N . ASP B 1 29 ? 14.336 10.031 -8.883 1 95.44 29 ASP B N 1
ATOM 3165 C CA . ASP B 1 29 ? 15.352 9.125 -8.367 1 95.44 29 ASP B CA 1
ATOM 3166 C C . ASP B 1 29 ? 16.344 9.875 -7.48 1 95.44 29 ASP B C 1
ATOM 3168 O O . ASP B 1 29 ? 16.719 9.391 -6.41 1 95.44 29 ASP B O 1
ATOM 3172 N N . ASP B 1 30 ? 16.797 11.016 -7.941 1 96.56 30 ASP B N 1
ATOM 3173 C CA . ASP B 1 30 ? 17.734 11.836 -7.18 1 96.56 30 ASP B CA 1
ATOM 3174 C C . ASP B 1 30 ? 17.125 12.258 -5.84 1 96.56 30 ASP B C 1
ATOM 3176 O O . ASP B 1 30 ? 17.812 12.242 -4.816 1 96.56 30 ASP B O 1
ATOM 3180 N N . LEU B 1 31 ? 15.914 12.664 -5.902 1 97.62 31 LEU B N 1
ATOM 3181 C CA . LEU B 1 31 ? 15.234 13.117 -4.691 1 97.62 31 LEU B CA 1
ATOM 3182 C C . LEU B 1 31 ? 15.102 11.977 -3.682 1 97.62 31 LEU B C 1
ATOM 3184 O O . LEU B 1 31 ? 15.289 12.188 -2.48 1 97.62 31 LEU B O 1
ATOM 3188 N N . ILE B 1 32 ? 14.75 10.773 -4.184 1 98.31 32 ILE B N 1
ATOM 3189 C CA . ILE B 1 32 ? 14.664 9.594 -3.328 1 98.31 32 ILE B CA 1
ATOM 3190 C C . ILE B 1 32 ? 16.016 9.336 -2.666 1 98.31 32 ILE B C 1
ATOM 3192 O O . ILE B 1 32 ? 16.094 9.156 -1.449 1 98.31 32 ILE B O 1
ATOM 3196 N N . VAL B 1 33 ? 17.062 9.352 -3.445 1 98.44 33 VAL B N 1
ATOM 3197 C CA . VAL B 1 33 ? 18.406 9.078 -2.943 1 98.44 33 VAL B CA 1
ATOM 3198 C C . VAL B 1 33 ? 18.781 10.094 -1.867 1 98.44 33 VAL B C 1
ATOM 3200 O O . VAL B 1 33 ? 19.328 9.734 -0.82 1 98.44 33 VAL B O 1
ATOM 3203 N N . ASP B 1 34 ? 18.484 11.359 -2.113 1 98.38 34 ASP B N 1
ATOM 3204 C CA . ASP B 1 34 ? 18.828 12.422 -1.171 1 98.38 34 ASP B CA 1
ATOM 3205 C C . ASP B 1 34 ? 18.109 12.219 0.161 1 98.38 34 ASP B C 1
ATOM 3207 O O . ASP B 1 34 ? 18.719 12.281 1.224 1 98.38 34 ASP B O 1
ATOM 3211 N N . ALA B 1 35 ? 16.797 12.008 0.122 1 98.69 35 ALA B N 1
ATOM 3212 C CA . ALA B 1 35 ? 16 11.852 1.338 1 98.69 35 ALA B CA 1
ATOM 3213 C C . ALA B 1 35 ? 16.438 10.609 2.113 1 98.69 35 ALA B C 1
ATOM 3215 O O . ALA B 1 35 ? 16.547 10.648 3.342 1 98.69 35 ALA B O 1
ATOM 3216 N N . VAL B 1 36 ? 16.625 9.484 1.414 1 98.81 36 VAL B N 1
ATOM 3217 C CA . VAL B 1 36 ? 17.016 8.227 2.031 1 98.81 36 VAL B CA 1
ATOM 3218 C C . VAL B 1 36 ? 18.391 8.367 2.68 1 98.81 36 VAL B C 1
ATOM 3220 O O . VAL B 1 36 ? 18.609 7.926 3.812 1 98.81 36 VAL B O 1
ATOM 3223 N N . THR B 1 37 ? 19.312 8.969 1.971 1 98.69 37 THR B N 1
ATOM 3224 C CA . THR B 1 37 ? 20.656 9.156 2.494 1 98.69 37 THR B CA 1
ATOM 3225 C C . THR B 1 37 ? 20.625 9.977 3.781 1 98.69 37 THR B C 1
ATOM 3227 O O . THR B 1 37 ? 21.297 9.633 4.762 1 98.69 37 THR B O 1
ATOM 3230 N N . GLU B 1 38 ? 19.875 11.039 3.74 1 98.69 38 GLU B N 1
ATOM 3231 C CA . GLU B 1 38 ? 19.766 11.883 4.93 1 98.69 38 GLU B CA 1
ATOM 3232 C C . GLU B 1 38 ? 19.156 11.109 6.094 1 98.69 38 GLU B C 1
ATOM 3234 O O . GLU B 1 38 ? 19.562 11.281 7.242 1 98.69 38 GLU B O 1
ATOM 3239 N N . ALA B 1 39 ? 18.156 10.305 5.852 1 98.75 39 ALA B N 1
ATOM 3240 C CA . ALA B 1 39 ? 17.531 9.5 6.902 1 98.75 39 ALA B CA 1
ATOM 3241 C C . ALA B 1 39 ? 18.531 8.516 7.504 1 98.75 39 ALA B C 1
ATOM 3243 O O . ALA B 1 39 ? 18.578 8.344 8.727 1 98.75 39 ALA B O 1
ATOM 3244 N N . LEU B 1 40 ? 19.281 7.832 6.648 1 98.62 40 LEU B N 1
ATOM 3245 C CA . LEU B 1 40 ? 20.297 6.887 7.105 1 98.62 40 LEU B CA 1
ATOM 3246 C C . LEU B 1 40 ? 21.344 7.59 7.969 1 98.62 40 LEU B C 1
ATOM 3248 O O . LEU B 1 40 ? 21.719 7.078 9.023 1 98.62 40 LEU B O 1
ATOM 3252 N N . ASP B 1 41 ? 21.75 8.758 7.504 1 98.38 41 ASP B N 1
ATOM 3253 C CA . ASP B 1 41 ? 22.719 9.547 8.266 1 98.38 41 ASP B CA 1
ATOM 3254 C C . ASP B 1 41 ? 22.141 9.953 9.617 1 98.38 41 ASP B C 1
ATOM 3256 O O . ASP B 1 41 ? 22.844 9.914 10.633 1 98.38 41 ASP B O 1
ATOM 3260 N N . SER B 1 42 ? 20.922 10.336 9.617 1 97.69 42 SER B N 1
ATOM 3261 C CA . SER B 1 42 ? 20.234 10.766 10.836 1 97.69 42 SER B CA 1
ATOM 3262 C C . SER B 1 42 ? 20.188 9.641 11.867 1 97.69 42 SER B C 1
ATOM 3264 O O . SER B 1 42 ? 20.344 9.883 13.062 1 97.69 42 SER B O 1
ATOM 3266 N N . ALA B 1 43 ? 19.969 8.438 11.469 1 97.94 43 ALA B N 1
ATOM 3267 C CA . ALA B 1 43 ? 19.844 7.285 12.352 1 97.94 43 ALA B CA 1
ATOM 3268 C C . ALA B 1 43 ? 21.203 6.652 12.633 1 97.94 43 ALA B C 1
ATOM 3270 O O . ALA B 1 43 ? 21.359 5.879 13.586 1 97.94 43 ALA B O 1
ATOM 3271 N N . GLY B 1 44 ? 22.188 6.953 11.758 1 97.88 44 GLY B N 1
ATOM 3272 C CA . GLY B 1 44 ? 23.5 6.324 11.867 1 97.88 44 GLY B CA 1
ATOM 3273 C C . GLY B 1 44 ? 23.484 4.852 11.5 1 97.88 44 GLY B C 1
ATOM 3274 O O . GLY B 1 44 ? 24.156 4.039 12.148 1 97.88 44 GLY B O 1
ATOM 3275 N N . VAL B 1 45 ? 22.703 4.465 10.578 1 97.81 45 VAL B N 1
ATOM 3276 C CA . VAL B 1 45 ? 22.625 3.061 10.188 1 97.81 45 VAL B CA 1
ATOM 3277 C C . VAL B 1 45 ? 22.969 2.924 8.703 1 97.81 45 VAL B C 1
ATOM 3279 O O . VAL B 1 45 ? 22.828 3.877 7.934 1 97.81 45 VAL B O 1
ATOM 3282 N N . ALA B 1 46 ? 23.484 1.726 8.344 1 97.38 46 ALA B N 1
ATOM 3283 C CA . ALA B 1 46 ? 23.781 1.419 6.949 1 97.38 46 ALA B CA 1
ATOM 3284 C C . ALA B 1 46 ? 22.516 1.036 6.188 1 97.38 46 ALA B C 1
ATOM 3286 O O . ALA B 1 46 ? 21.547 0.545 6.777 1 97.38 46 ALA B O 1
ATOM 3287 N N . ARG B 1 47 ? 22.531 1.275 4.934 1 96.62 47 ARG B N 1
ATOM 3288 C CA . ARG B 1 47 ? 21.375 0.962 4.098 1 96.62 47 ARG B CA 1
ATOM 3289 C C . ARG B 1 47 ? 21.016 -0.514 4.203 1 96.62 47 ARG B C 1
ATOM 3291 O O . ARG B 1 47 ? 19.828 -0.869 4.16 1 96.62 47 ARG B O 1
ATOM 3298 N N . ASP B 1 48 ? 21.984 -1.401 4.309 1 95.75 48 ASP B N 1
ATOM 3299 C CA . ASP B 1 48 ? 21.781 -2.844 4.344 1 95.75 48 ASP B CA 1
ATOM 3300 C C . ASP B 1 48 ? 21 -3.252 5.594 1 95.75 48 ASP B C 1
ATOM 3302 O O . ASP B 1 48 ? 20.453 -4.355 5.66 1 95.75 48 ASP B O 1
ATOM 3306 N N . ALA B 1 49 ? 20.953 -2.373 6.602 1 96.75 49 ALA B N 1
ATOM 3307 C CA . ALA B 1 49 ? 20.219 -2.66 7.836 1 96.75 49 ALA B CA 1
ATOM 3308 C C . ALA B 1 49 ? 18.703 -2.568 7.617 1 96.75 49 ALA B C 1
ATOM 3310 O O . ALA B 1 49 ? 17.922 -3.104 8.406 1 96.75 49 ALA B O 1
ATOM 3311 N N . ILE B 1 50 ? 18.312 -1.854 6.598 1 98.31 50 ILE B N 1
ATOM 3312 C CA . ILE B 1 50 ? 16.891 -1.708 6.312 1 98.31 50 ILE B CA 1
ATOM 3313 C C . ILE B 1 50 ? 16.359 -2.998 5.691 1 98.31 50 ILE B C 1
ATOM 3315 O O . ILE B 1 50 ? 16.859 -3.457 4.664 1 98.31 50 ILE B O 1
ATOM 3319 N N . ASP B 1 51 ? 15.32 -3.52 6.242 1 98.12 51 ASP B N 1
ATOM 3320 C CA . ASP B 1 51 ? 14.805 -4.82 5.824 1 98.12 51 ASP B CA 1
ATOM 3321 C C . ASP B 1 51 ? 13.812 -4.676 4.668 1 98.12 51 ASP B C 1
ATOM 3323 O O . ASP B 1 51 ? 13.672 -5.582 3.848 1 98.12 51 ASP B O 1
ATOM 3327 N N . ALA B 1 52 ? 13.07 -3.658 4.652 1 98.62 52 ALA B N 1
ATOM 3328 C CA . ALA B 1 52 ? 11.992 -3.459 3.68 1 98.62 52 ALA B CA 1
ATOM 3329 C C . ALA B 1 52 ? 11.656 -1.979 3.539 1 98.62 52 ALA B C 1
ATOM 3331 O O . ALA B 1 52 ? 11.992 -1.171 4.406 1 98.62 52 ALA B O 1
ATOM 3332 N N . TYR B 1 53 ? 10.984 -1.639 2.459 1 98.81 53 TYR B N 1
ATOM 3333 C CA . TYR B 1 53 ? 10.648 -0.255 2.143 1 98.81 53 TYR B CA 1
ATOM 3334 C C . TYR B 1 53 ? 9.18 -0.125 1.76 1 98.81 53 TYR B C 1
ATOM 3336 O O . TYR B 1 53 ? 8.594 -1.051 1.193 1 98.81 53 TYR B O 1
ATOM 3344 N N . TRP B 1 54 ? 8.547 0.946 2.051 1 98.88 54 TRP B N 1
ATOM 3345 C CA . TRP B 1 54 ? 7.258 1.401 1.54 1 98.88 54 TRP B CA 1
ATOM 3346 C C . TRP B 1 54 ? 7.391 2.758 0.857 1 98.88 54 TRP B C 1
ATOM 3348 O O . TRP B 1 54 ? 7.945 3.697 1.432 1 98.88 54 TRP B O 1
ATOM 3358 N N . LEU B 1 55 ? 6.871 2.887 -0.345 1 98.81 55 LEU B N 1
ATOM 3359 C CA . LEU B 1 55 ? 7 4.09 -1.16 1 98.81 55 LEU B CA 1
ATOM 3360 C C . LEU B 1 55 ? 5.629 4.707 -1.435 1 98.81 55 LEU B C 1
ATOM 3362 O O . LEU B 1 55 ? 4.727 4.027 -1.932 1 98.81 55 LEU B O 1
ATOM 3366 N N . GLY B 1 56 ? 5.473 5.957 -1.073 1 98.31 56 GLY B N 1
ATOM 3367 C CA . GLY B 1 56 ? 4.277 6.711 -1.421 1 98.31 56 GLY B CA 1
ATOM 3368 C C . GLY B 1 56 ? 4.496 7.684 -2.562 1 98.31 56 GLY B C 1
ATOM 3369 O O . GLY B 1 56 ? 5.355 8.562 -2.48 1 98.31 56 GLY B O 1
ATOM 3370 N N . THR B 1 57 ? 3.76 7.59 -3.629 1 96.19 57 THR B N 1
ATOM 3371 C CA . THR B 1 57 ? 3.771 8.523 -4.746 1 96.19 57 THR B CA 1
ATOM 3372 C C . THR B 1 57 ? 2.463 8.453 -5.527 1 96.19 57 THR B C 1
ATOM 3374 O O . THR B 1 57 ? 1.815 7.406 -5.57 1 96.19 57 THR B O 1
ATOM 3377 N N . LEU B 1 58 ? 2.068 9.539 -6.07 1 91.44 58 LEU B N 1
ATOM 3378 C CA . LEU B 1 58 ? 0.84 9.578 -6.859 1 91.44 58 LEU B CA 1
ATOM 3379 C C . LEU B 1 58 ? 1.115 9.211 -8.312 1 91.44 58 LEU B C 1
ATOM 3381 O O . LEU B 1 58 ? 0.556 8.234 -8.828 1 91.44 58 LEU B O 1
ATOM 3385 N N . THR B 1 59 ? 2.061 9.938 -8.945 1 85.81 59 THR B N 1
ATOM 3386 C CA . THR B 1 59 ? 2.16 9.75 -10.391 1 85.81 59 THR B CA 1
ATOM 3387 C C . THR B 1 59 ? 3.621 9.719 -10.828 1 85.81 59 THR B C 1
ATOM 3389 O O . THR B 1 59 ? 3.914 9.703 -12.031 1 85.81 59 THR B O 1
ATOM 3392 N N . SER B 1 60 ? 4.516 9.742 -9.898 1 87.25 60 SER B N 1
ATOM 3393 C CA . SER B 1 60 ? 5.91 9.883 -10.297 1 87.25 60 SER B CA 1
ATOM 3394 C C . SER B 1 60 ? 6.465 8.57 -10.844 1 87.25 60 SER B C 1
ATOM 3396 O O . SER B 1 60 ? 7.531 8.555 -11.461 1 87.25 60 SER B O 1
ATOM 3398 N N . GLY B 1 61 ? 5.789 7.551 -10.625 1 86.75 61 GLY B N 1
ATOM 3399 C CA . GLY B 1 61 ? 6.211 6.246 -11.102 1 86.75 61 GLY B CA 1
ATOM 3400 C C . GLY B 1 61 ? 5.336 5.113 -10.594 1 86.75 61 GLY B C 1
ATOM 3401 O O . GLY B 1 61 ? 4.414 5.344 -9.805 1 86.75 61 GLY B O 1
ATOM 3402 N N . TYR B 1 62 ? 5.684 3.932 -11.125 1 90.56 62 TYR B N 1
ATOM 3403 C CA . TYR B 1 62 ? 4.914 2.746 -10.758 1 90.56 62 TYR B CA 1
ATOM 3404 C C . TYR B 1 62 ? 5.809 1.698 -10.102 1 90.56 62 TYR B C 1
ATOM 3406 O O . TYR B 1 62 ? 7.031 1.722 -10.273 1 90.56 62 TYR B O 1
ATOM 3414 N N . SER B 1 63 ? 5.098 0.903 -9.258 1 94 63 SER B N 1
ATOM 3415 C CA . SER B 1 63 ? 5.75 -0.247 -8.641 1 94 63 SER B CA 1
ATOM 3416 C C . SER B 1 63 ? 6.832 0.193 -7.66 1 94 63 SER B C 1
ATOM 3418 O O . SER B 1 63 ? 7.32 1.323 -7.73 1 94 63 SER B O 1
ATOM 3420 N N . GLY B 1 64 ? 7.145 -0.665 -6.758 1 95.44 64 GLY B N 1
ATOM 3421 C CA . GLY B 1 64 ? 8.273 -0.469 -5.863 1 95.44 64 GLY B CA 1
ATOM 3422 C C . GLY B 1 64 ? 9.602 -0.394 -6.59 1 95.44 64 GLY B C 1
ATOM 3423 O O . GLY B 1 64 ? 10.602 0.059 -6.023 1 95.44 64 GLY B O 1
ATOM 3424 N N . MET B 1 65 ? 9.625 -0.715 -7.871 1 94.19 65 MET B N 1
ATOM 3425 C CA . MET B 1 65 ? 10.852 -0.675 -8.664 1 94.19 65 MET B CA 1
ATOM 3426 C C . MET B 1 65 ? 11.375 0.751 -8.773 1 94.19 65 MET B C 1
ATOM 3428 O O . MET B 1 65 ? 12.586 0.963 -8.883 1 94.19 65 MET B O 1
ATOM 3432 N N . MET B 1 66 ? 10.484 1.702 -8.68 1 93.88 66 MET B N 1
ATOM 3433 C CA . MET B 1 66 ? 10.914 3.098 -8.711 1 93.88 66 MET B CA 1
ATOM 3434 C C . MET B 1 66 ? 11.961 3.363 -7.633 1 93.88 66 MET B C 1
ATOM 3436 O O . MET B 1 66 ? 12.977 4.008 -7.898 1 93.88 66 MET B O 1
ATOM 3440 N N . LEU B 1 67 ? 11.688 2.848 -6.508 1 97.56 67 LEU B N 1
ATOM 3441 C CA . LEU B 1 67 ? 12.594 3.057 -5.383 1 97.56 67 LEU B CA 1
ATOM 3442 C C . LEU B 1 67 ? 13.766 2.084 -5.441 1 97.56 67 LEU B C 1
ATOM 3444 O O . LEU B 1 67 ? 14.914 2.477 -5.238 1 97.56 67 LEU B O 1
ATOM 3448 N N . SER B 1 68 ? 13.5 0.778 -5.691 1 97.12 68 SER B N 1
ATOM 3449 C CA . SER B 1 68 ? 14.555 -0.229 -5.664 1 97.12 68 SER B CA 1
ATOM 3450 C C . SER B 1 68 ? 15.609 0.045 -6.73 1 97.12 68 SER B C 1
ATOM 3452 O O . SER B 1 68 ? 16.797 -0.162 -6.5 1 97.12 68 SER B O 1
ATOM 3454 N N . SER B 1 69 ? 15.188 0.491 -7.902 1 94.75 69 SER B N 1
ATOM 3455 C CA . SER B 1 69 ? 16.125 0.808 -8.969 1 94.75 69 SER B CA 1
ATOM 3456 C C . SER B 1 69 ? 16.953 2.043 -8.633 1 94.75 69 SER B C 1
ATOM 3458 O O . SER B 1 69 ? 18.156 2.088 -8.906 1 94.75 69 SER B O 1
ATOM 3460 N N . ALA B 1 70 ? 16.266 3.09 -8.062 1 95.06 70 ALA B N 1
ATOM 3461 C CA . ALA B 1 70 ? 16.969 4.324 -7.695 1 95.06 70 ALA B CA 1
ATOM 3462 C C . ALA B 1 70 ? 18.062 4.055 -6.672 1 95.06 70 ALA B C 1
ATOM 3464 O O . ALA B 1 70 ? 19.141 4.656 -6.734 1 95.06 70 ALA B O 1
ATOM 3465 N N . LEU B 1 71 ? 17.766 3.152 -5.758 1 97 71 LEU B N 1
ATOM 3466 C CA . LEU B 1 71 ? 18.703 2.877 -4.668 1 97 71 LEU B CA 1
ATOM 3467 C C . LEU B 1 71 ? 19.578 1.667 -4.988 1 97 71 LEU B C 1
ATOM 3469 O O . LEU B 1 71 ? 20.484 1.334 -4.227 1 97 71 LEU B O 1
ATOM 3473 N N . LYS B 1 72 ? 19.281 0.934 -6.066 1 94.81 72 LYS B N 1
ATOM 3474 C CA . LYS B 1 72 ? 19.969 -0.297 -6.453 1 94.81 72 LYS B CA 1
ATOM 3475 C C . LYS B 1 72 ? 19.922 -1.326 -5.324 1 94.81 72 LYS B C 1
ATOM 3477 O O . LYS B 1 72 ? 20.953 -1.874 -4.938 1 94.81 72 LYS B O 1
ATOM 3482 N N . LEU B 1 73 ? 18.719 -1.474 -4.855 1 95.19 73 LEU B N 1
ATOM 3483 C CA . LEU B 1 73 ? 18.531 -2.402 -3.744 1 95.19 73 LEU B CA 1
ATOM 3484 C C . LEU B 1 73 ? 18.703 -3.844 -4.207 1 95.19 73 LEU B C 1
ATOM 3486 O O . LEU B 1 73 ? 18.297 -4.203 -5.309 1 95.19 73 LEU B O 1
ATOM 3490 N N . ASP B 1 74 ? 19.344 -4.645 -3.369 1 93.31 74 ASP B N 1
ATOM 3491 C CA . ASP B 1 74 ? 19.531 -6.062 -3.66 1 93.31 74 ASP B CA 1
ATOM 3492 C C . ASP B 1 74 ? 18.344 -6.887 -3.172 1 93.31 74 ASP B C 1
ATOM 3494 O O . ASP B 1 74 ? 18.438 -7.57 -2.15 1 93.31 74 ASP B O 1
ATOM 3498 N N . TYR B 1 75 ? 17.25 -6.887 -3.918 1 95.56 75 TYR B N 1
ATOM 3499 C CA . TYR B 1 75 ? 16.062 -7.734 -3.805 1 95.56 75 TYR B CA 1
ATOM 3500 C C . TYR B 1 75 ? 15.344 -7.492 -2.482 1 95.56 75 TYR B C 1
ATOM 3502 O O . TYR B 1 75 ? 14.695 -8.391 -1.947 1 95.56 75 TYR B O 1
ATOM 3510 N N . LYS B 1 76 ? 15.469 -6.297 -1.864 1 97.56 76 LYS B N 1
ATOM 3511 C CA . LYS B 1 76 ? 14.672 -5.934 -0.693 1 97.56 76 LYS B CA 1
ATOM 3512 C C . LYS B 1 76 ? 13.219 -5.656 -1.077 1 97.56 76 LYS B C 1
ATOM 3514 O O . LYS B 1 76 ? 12.953 -5.129 -2.156 1 97.56 76 LYS B O 1
ATOM 3519 N N . PRO B 1 77 ? 12.32 -6.078 -0.205 1 98.19 77 PRO B N 1
ATOM 3520 C CA . PRO B 1 77 ? 10.922 -5.785 -0.51 1 98.19 77 PRO B CA 1
ATOM 3521 C C . PRO B 1 77 ? 10.625 -4.289 -0.539 1 98.19 77 PRO B C 1
ATOM 3523 O O . PRO B 1 77 ? 11.086 -3.547 0.332 1 98.19 77 PRO B O 1
ATOM 3526 N N . VAL B 1 78 ? 9.883 -3.797 -1.568 1 98.5 78 VAL B N 1
ATOM 3527 C CA . VAL B 1 78 ? 9.414 -2.42 -1.678 1 98.5 78 VAL B CA 1
ATOM 3528 C C . VAL B 1 78 ? 7.938 -2.408 -2.07 1 98.5 78 VAL B C 1
ATOM 3530 O O . VAL B 1 78 ? 7.574 -2.869 -3.154 1 98.5 78 VAL B O 1
ATOM 3533 N N . THR B 1 79 ? 7.094 -1.926 -1.217 1 98.56 79 THR B N 1
ATOM 3534 C CA . THR B 1 79 ? 5.676 -1.749 -1.505 1 98.56 79 THR B CA 1
ATOM 3535 C C . THR B 1 79 ? 5.387 -0.32 -1.956 1 98.56 79 THR B C 1
ATOM 3537 O O . THR B 1 79 ? 5.836 0.638 -1.324 1 98.56 79 THR B O 1
ATOM 3540 N N . ARG B 1 80 ? 4.668 -0.176 -3.027 1 98.38 80 ARG B N 1
ATOM 3541 C CA . ARG B 1 80 ? 4.199 1.151 -3.414 1 98.38 80 ARG B CA 1
ATOM 3542 C C . ARG B 1 80 ? 2.738 1.352 -3.023 1 98.38 80 ARG B C 1
ATOM 3544 O O . ARG B 1 80 ? 1.891 0.506 -3.314 1 98.38 80 ARG B O 1
ATOM 3551 N N . VAL B 1 81 ? 2.449 2.486 -2.418 1 98.31 81 VAL B N 1
ATOM 3552 C CA . VAL B 1 81 ? 1.091 2.84 -2.021 1 98.31 81 VAL B CA 1
ATOM 3553 C C . VAL B 1 81 ? 0.702 4.18 -2.646 1 98.31 81 VAL B C 1
ATOM 3555 O O . VAL B 1 81 ? 1.569 4.988 -2.984 1 98.31 81 VAL B O 1
ATOM 3558 N N . GLU B 1 82 ? -0.565 4.379 -2.842 1 96.81 82 GLU B N 1
ATOM 3559 C CA . GLU B 1 82 ? -1.109 5.633 -3.359 1 96.81 82 GLU B CA 1
ATOM 3560 C C . GLU B 1 82 ? -2.498 5.906 -2.791 1 96.81 82 GLU B C 1
ATOM 3562 O O . GLU B 1 82 ? -3.365 5.031 -2.803 1 96.81 82 GLU B O 1
ATOM 3567 N N . ASN B 1 83 ? -2.686 7.039 -2.217 1 97.69 83 ASN B N 1
ATOM 3568 C CA . ASN B 1 83 ? -3.971 7.488 -1.691 1 97.69 83 ASN B CA 1
ATOM 3569 C C . ASN B 1 83 ? -4.09 9.008 -1.729 1 97.69 83 ASN B C 1
ATOM 3571 O O . ASN B 1 83 ? -4.328 9.641 -0.701 1 97.69 83 ASN B O 1
ATOM 3575 N N . PHE B 1 84 ? -3.998 9.57 -2.939 1 95.69 84 PHE B N 1
ATOM 3576 C CA . PHE B 1 84 ? -4.004 11.016 -3.156 1 95.69 84 PHE B CA 1
ATOM 3577 C C . PHE B 1 84 ? -2.975 11.695 -2.266 1 95.69 84 PHE B C 1
ATOM 3579 O O . PHE B 1 84 ? -1.838 11.234 -2.15 1 95.69 84 PHE B O 1
ATOM 3586 N N . CYS B 1 85 ? -3.303 12.844 -1.663 1 95.69 85 CYS B N 1
ATOM 3587 C CA . CYS B 1 85 ? -2.355 13.656 -0.907 1 95.69 85 CYS B CA 1
ATOM 3588 C C . CYS B 1 85 ? -1.959 12.961 0.391 1 95.69 85 CYS B C 1
ATOM 3590 O O . CYS B 1 85 ? -1.034 13.398 1.076 1 95.69 85 CYS B O 1
ATOM 3592 N N . ALA B 1 86 ? -2.547 11.812 0.674 1 97.75 86 ALA B N 1
ATOM 3593 C CA . ALA B 1 86 ? -2.203 11.078 1.888 1 97.75 86 ALA B CA 1
ATOM 3594 C C . ALA B 1 86 ? -1.197 9.969 1.59 1 97.75 86 ALA B C 1
ATOM 3596 O O . ALA B 1 86 ? -0.902 9.141 2.455 1 97.75 86 ALA B O 1
ATOM 3597 N N . SER B 1 87 ? -0.631 9.93 0.395 1 97.88 87 SER B N 1
ATOM 3598 C CA . SER B 1 87 ? 0.218 8.828 -0.055 1 97.88 87 SER B CA 1
ATOM 3599 C C . SER B 1 87 ? 1.443 8.672 0.84 1 97.88 87 SER B C 1
ATOM 3601 O O . SER B 1 87 ? 1.795 7.562 1.233 1 97.88 87 SER B O 1
ATOM 3603 N N . GLY B 1 88 ? 2.133 9.773 1.133 1 98.31 88 GLY B N 1
ATOM 3604 C CA . GLY B 1 88 ? 3.283 9.703 2.02 1 98.31 88 GLY B CA 1
ATOM 3605 C C . GLY B 1 88 ? 2.938 9.18 3.402 1 98.31 88 GLY B C 1
ATOM 3606 O O . GLY B 1 88 ? 3.684 8.383 3.975 1 98.31 88 GLY B O 1
ATOM 3607 N N . SER B 1 89 ? 1.822 9.609 3.947 1 98.5 89 SER B N 1
ATOM 3608 C CA . SER B 1 89 ? 1.346 9.156 5.25 1 98.5 89 SER B CA 1
ATOM 3609 C C . SER B 1 89 ? 0.985 7.672 5.219 1 98.5 89 SER B C 1
ATOM 3611 O O . SER B 1 89 ? 1.214 6.953 6.195 1 98.5 89 SER B O 1
ATOM 3613 N N . GLU B 1 90 ? 0.453 7.242 4.105 1 98.25 90 GLU B N 1
ATOM 3614 C CA . GLU B 1 90 ? 0.085 5.836 3.947 1 98.25 90 GLU B CA 1
ATOM 3615 C C . GLU B 1 90 ? 1.32 4.941 3.918 1 98.25 90 GLU B C 1
ATOM 3617 O O . GLU B 1 90 ? 1.281 3.805 4.395 1 98.25 90 GLU B O 1
ATOM 3622 N N . SER B 1 91 ? 2.396 5.426 3.221 1 98.75 91 SER B N 1
ATOM 3623 C CA . SER B 1 91 ? 3.635 4.656 3.256 1 98.75 91 SER B CA 1
ATOM 3624 C C . SER B 1 91 ? 4.121 4.461 4.688 1 98.75 91 SER B C 1
ATOM 3626 O O . SER B 1 91 ? 4.539 3.361 5.062 1 98.75 91 SER B O 1
ATOM 3628 N N . PHE B 1 92 ? 4.02 5.477 5.504 1 98.94 92 PHE B N 1
ATOM 3629 C CA . PHE B 1 92 ? 4.402 5.43 6.91 1 98.94 92 PHE B CA 1
ATOM 3630 C C . PHE B 1 92 ? 3.504 4.469 7.68 1 98.94 92 PHE B C 1
ATOM 3632 O O . PHE B 1 92 ? 3.994 3.598 8.398 1 98.94 92 PHE B O 1
ATOM 3639 N N . ARG B 1 93 ? 2.16 4.574 7.535 1 98.88 93 ARG B N 1
ATOM 3640 C CA . ARG B 1 93 ? 1.181 3.76 8.242 1 98.88 93 ARG B CA 1
ATOM 3641 C C . ARG B 1 93 ? 1.408 2.275 7.984 1 98.88 93 ARG B C 1
ATOM 3643 O O . ARG B 1 93 ? 1.488 1.479 8.922 1 98.88 93 ARG B O 1
ATOM 3650 N N . ASN B 1 94 ? 1.598 1.911 6.781 1 98.88 94 ASN B N 1
ATOM 3651 C CA . ASN B 1 94 ? 1.766 0.505 6.43 1 98.88 94 ASN B CA 1
ATOM 3652 C C . ASN B 1 94 ? 3.127 -0.024 6.871 1 98.88 94 ASN B C 1
ATOM 3654 O O . ASN B 1 94 ? 3.24 -1.171 7.309 1 98.88 94 ASN B O 1
ATOM 3658 N N . ALA B 1 95 ? 4.168 0.803 6.75 1 98.88 95 ALA B N 1
ATOM 3659 C CA . ALA B 1 95 ? 5.484 0.41 7.246 1 98.88 95 ALA B CA 1
ATOM 3660 C C . ALA B 1 95 ? 5.445 0.119 8.742 1 98.88 95 ALA B C 1
ATOM 3662 O O . ALA B 1 95 ? 6.043 -0.851 9.211 1 98.88 95 ALA B O 1
ATOM 3663 N N . CYS B 1 96 ? 4.734 0.945 9.469 1 98.94 96 CYS B N 1
ATOM 3664 C CA . CYS B 1 96 ? 4.602 0.75 10.906 1 98.94 96 CYS B CA 1
ATOM 3665 C C . CYS B 1 96 ? 3.945 -0.591 11.219 1 98.94 96 CYS B C 1
ATOM 3667 O O . CYS B 1 96 ? 4.367 -1.295 12.133 1 98.94 96 CYS B O 1
ATOM 3669 N N . TYR B 1 97 ? 2.871 -0.962 10.461 1 98.81 97 TYR B N 1
ATOM 3670 C CA . TYR B 1 97 ? 2.203 -2.238 10.688 1 98.81 97 TYR B CA 1
ATOM 3671 C C . TYR B 1 97 ? 3.156 -3.404 10.453 1 98.81 97 TYR B C 1
ATOM 3673 O O . TYR B 1 97 ? 3.111 -4.406 11.172 1 98.81 97 TYR B O 1
ATOM 3681 N N . ALA B 1 98 ? 4.039 -3.295 9.438 1 98.69 98 ALA B N 1
ATOM 3682 C CA . ALA B 1 98 ? 4.973 -4.367 9.109 1 98.69 98 ALA B CA 1
ATOM 3683 C C . ALA B 1 98 ? 5.945 -4.617 10.258 1 98.69 98 ALA B C 1
ATOM 3685 O O . ALA B 1 98 ? 6.266 -5.766 10.57 1 98.69 98 ALA B O 1
ATOM 3686 N N . VAL B 1 99 ? 6.379 -3.561 10.906 1 98.75 99 VAL B N 1
ATOM 3687 C CA . VAL B 1 99 ? 7.289 -3.691 12.031 1 98.75 99 VAL B CA 1
ATOM 3688 C C . VAL B 1 99 ? 6.523 -4.191 13.258 1 98.75 99 VAL B C 1
ATOM 3690 O O . VAL B 1 99 ? 6.98 -5.105 13.953 1 98.75 99 VAL B O 1
ATOM 3693 N N . ALA B 1 100 ? 5.375 -3.568 13.516 1 98.69 100 ALA B N 1
ATOM 3694 C CA . ALA B 1 100 ? 4.582 -3.938 14.68 1 98.69 100 ALA B CA 1
ATOM 3695 C C . ALA B 1 100 ? 4.164 -5.406 14.625 1 98.69 100 ALA B C 1
ATOM 3697 O O . ALA B 1 100 ? 4.012 -6.055 15.664 1 98.69 100 ALA B O 1
ATOM 3698 N N . SER B 1 101 ? 3.99 -5.977 13.438 1 98.25 101 SER B N 1
ATOM 3699 C CA . SER B 1 101 ? 3.596 -7.371 13.25 1 98.25 101 SER B CA 1
ATOM 3700 C C . SER B 1 101 ? 4.738 -8.32 13.594 1 98.25 101 SER B C 1
ATOM 3702 O O . SER B 1 101 ? 4.523 -9.516 13.789 1 98.25 101 SER B O 1
ATOM 3704 N N . GLY B 1 102 ? 5.965 -7.773 13.602 1 97.56 102 GLY B N 1
ATOM 3705 C CA . GLY B 1 102 ? 7.141 -8.602 13.82 1 97.56 102 GLY B CA 1
ATOM 3706 C C . GLY B 1 102 ? 7.73 -9.148 12.531 1 97.56 102 GLY B C 1
ATOM 3707 O O . GLY B 1 102 ? 8.742 -9.859 12.562 1 97.56 102 GLY B O 1
ATOM 3708 N N . ALA B 1 103 ? 7.156 -8.812 11.406 1 98.06 103 ALA B N 1
ATOM 3709 C CA . ALA B 1 103 ? 7.645 -9.32 10.125 1 98.06 103 ALA B CA 1
ATOM 3710 C C . ALA B 1 103 ? 9.055 -8.805 9.828 1 98.06 103 ALA B C 1
ATOM 3712 O O . ALA B 1 103 ? 9.859 -9.516 9.219 1 98.06 103 ALA B O 1
ATOM 3713 N N . TYR B 1 104 ? 9.312 -7.57 10.18 1 98.06 104 TYR B N 1
ATOM 3714 C CA . TYR B 1 104 ? 10.602 -6.926 9.945 1 98.06 104 TYR B CA 1
ATOM 3715 C C . TYR B 1 104 ? 11.086 -6.203 11.195 1 98.06 104 TYR B C 1
ATOM 3717 O O . TYR B 1 104 ? 10.281 -5.801 12.039 1 98.06 104 TYR B O 1
ATOM 3725 N N . ASP B 1 105 ? 12.398 -6.023 11.352 1 97.81 105 ASP B N 1
ATOM 3726 C CA . ASP B 1 105 ? 12.969 -5.324 12.5 1 97.81 105 ASP B CA 1
ATOM 3727 C C . ASP B 1 105 ? 13.125 -3.832 12.211 1 97.81 105 ASP B C 1
ATOM 3729 O O . ASP B 1 105 ? 12.883 -2.998 13.086 1 97.81 105 ASP B O 1
ATOM 3733 N N . MET B 1 106 ? 13.578 -3.508 11.047 1 98.38 106 MET B N 1
ATOM 3734 C CA . MET B 1 106 ? 13.828 -2.127 10.648 1 98.38 106 MET B CA 1
ATOM 3735 C C . MET B 1 106 ? 13.352 -1.876 9.219 1 98.38 106 MET B C 1
ATOM 3737 O O . MET B 1 106 ? 13.773 -2.568 8.297 1 98.38 106 MET B O 1
ATOM 3741 N N . VAL B 1 107 ? 12.453 -0.904 9.055 1 98.81 107 VAL B N 1
ATOM 3742 C CA . VAL B 1 107 ? 11.945 -0.599 7.727 1 98.81 107 VAL B CA 1
ATOM 3743 C C . VAL B 1 107 ? 12.055 0.901 7.461 1 98.81 107 VAL B C 1
ATOM 3745 O O . VAL B 1 107 ? 12.398 1.673 8.359 1 98.81 107 VAL B O 1
ATOM 3748 N N . MET B 1 108 ? 11.828 1.288 6.191 1 98.88 108 MET B N 1
ATOM 3749 C CA . MET B 1 108 ? 11.875 2.699 5.824 1 98.88 108 MET B CA 1
ATOM 3750 C C . MET B 1 108 ? 10.633 3.094 5.031 1 98.88 108 MET B C 1
ATOM 3752 O O . MET B 1 108 ? 10.242 2.393 4.094 1 98.88 108 MET B O 1
ATOM 3756 N N . ALA B 1 109 ? 9.922 4.082 5.484 1 98.94 109 ALA B N 1
ATOM 3757 C CA . ALA B 1 109 ? 8.891 4.742 4.688 1 98.94 109 ALA B CA 1
ATOM 3758 C C . ALA B 1 109 ? 9.477 5.883 3.865 1 98.94 109 ALA B C 1
ATOM 3760 O O . ALA B 1 109 ? 10.219 6.719 4.391 1 98.94 109 ALA B O 1
ATOM 3761 N N . VAL B 1 110 ? 9.188 5.922 2.588 1 98.88 110 VAL B N 1
ATOM 3762 C CA . VAL B 1 110 ? 9.695 6.941 1.682 1 98.88 110 VAL B CA 1
ATOM 3763 C C . VAL B 1 110 ? 8.547 7.574 0.907 1 98.88 110 VAL B C 1
ATOM 3765 O O . VAL B 1 110 ? 7.586 6.891 0.54 1 98.88 110 VAL B O 1
ATOM 3768 N N . GLY B 1 111 ? 8.508 8.844 0.755 1 98.62 111 GLY B N 1
ATOM 3769 C CA . GLY B 1 111 ? 7.594 9.586 -0.095 1 98.62 111 GLY B CA 1
ATOM 3770 C C . GLY B 1 111 ? 8.305 10.492 -1.086 1 98.62 111 GLY B C 1
ATOM 3771 O O . GLY B 1 111 ? 9.328 11.102 -0.759 1 98.62 111 GLY B O 1
ATOM 3772 N N . VAL B 1 112 ? 7.785 10.508 -2.32 1 98.12 112 VAL B N 1
ATOM 3773 C CA . VAL B 1 112 ? 8.398 11.359 -3.336 1 98.12 112 VAL B CA 1
ATOM 3774 C C . VAL B 1 112 ? 7.332 11.812 -4.332 1 98.12 112 VAL B C 1
ATOM 3776 O O . VAL B 1 112 ? 6.379 11.086 -4.613 1 98.12 112 VAL B O 1
ATOM 3779 N N . GLU B 1 113 ? 7.449 12.992 -4.816 1 95.25 113 GLU B N 1
ATOM 3780 C CA . GLU B 1 113 ? 6.68 13.438 -5.973 1 95.25 113 GLU B CA 1
ATOM 3781 C C . GLU B 1 113 ? 7.48 14.43 -6.82 1 95.25 113 GLU B C 1
ATOM 3783 O O . GLU B 1 113 ? 8.125 15.328 -6.281 1 95.25 113 GLU B O 1
ATOM 3788 N N . LYS B 1 114 ? 7.48 14.172 -8.039 1 91.19 114 LYS B N 1
ATOM 3789 C CA . LYS B 1 114 ? 8.023 15.078 -9.047 1 91.19 114 LYS B CA 1
ATOM 3790 C C . LYS B 1 114 ? 6.922 15.602 -9.961 1 91.19 114 LYS B C 1
ATOM 3792 O O . LYS B 1 114 ? 6.539 14.938 -10.93 1 91.19 114 LYS B O 1
ATOM 3797 N N . LEU B 1 115 ? 6.434 16.734 -9.789 1 74.31 115 LEU B N 1
ATOM 3798 C CA . LEU B 1 115 ? 5.258 17.25 -10.484 1 74.31 115 LEU B CA 1
ATOM 3799 C C . LEU B 1 115 ? 5.668 18.047 -11.719 1 74.31 115 LEU B C 1
ATOM 3801 O O . LEU B 1 115 ? 4.922 18.109 -12.695 1 74.31 115 LEU B O 1
ATOM 3805 N N . LYS B 1 116 ? 6.746 18.75 -11.688 1 60.62 116 LYS B N 1
ATOM 3806 C CA . LYS B 1 116 ? 7.137 19.656 -12.766 1 60.62 116 LYS B CA 1
ATOM 3807 C C . LYS B 1 116 ? 7.363 18.891 -14.07 1 60.62 116 LYS B C 1
ATOM 3809 O O . LYS B 1 116 ? 7.113 19.422 -15.148 1 60.62 116 LYS B O 1
ATOM 3814 N N . ASP B 1 117 ? 7.93 17.766 -13.812 1 48.19 117 ASP B N 1
ATOM 3815 C CA . ASP B 1 117 ? 8.242 17.047 -15.047 1 48.19 117 ASP B CA 1
ATOM 3816 C C . ASP B 1 117 ? 6.973 16.672 -15.805 1 48.19 117 ASP B C 1
ATOM 3818 O O . ASP B 1 117 ? 7.031 16.25 -16.969 1 48.19 117 ASP B O 1
ATOM 3822 N N . SER B 1 118 ? 5.906 16.672 -15.008 1 45.41 118 SER B N 1
ATOM 3823 C CA . SER B 1 118 ? 4.672 16.328 -15.703 1 45.41 118 SER B CA 1
ATOM 3824 C C . SER B 1 118 ? 4.203 17.469 -16.594 1 45.41 118 SER B C 1
ATOM 3826 O O . SER B 1 118 ? 3.281 17.297 -17.391 1 45.41 118 SER B O 1
ATOM 3828 N N . GLY B 1 119 ? 5.059 18.453 -16.859 1 38.81 119 GLY B N 1
ATOM 3829 C CA . GLY B 1 119 ? 4.898 19.594 -17.766 1 38.81 119 GLY B CA 1
ATOM 3830 C C . GLY B 1 119 ? 3.893 20.609 -17.266 1 38.81 119 GLY B C 1
ATOM 3831 O O . GLY B 1 119 ? 3.74 21.672 -17.859 1 38.81 119 GLY B O 1
ATOM 3832 N N . TYR B 1 120 ? 2.619 20.172 -16.844 1 36.44 120 TYR B N 1
ATOM 3833 C CA . TYR B 1 120 ? 1.579 21.188 -16.75 1 36.44 120 TYR B CA 1
ATOM 3834 C C . TYR B 1 120 ? 1.62 21.906 -15.406 1 36.44 120 TYR B C 1
ATOM 3836 O O . TYR B 1 120 ? 1.986 21.297 -14.391 1 36.44 120 TYR B O 1
ATOM 3844 N N . SER B 1 121 ? 1.749 23.125 -15.398 1 34.53 121 SER B N 1
ATOM 3845 C CA . SER B 1 121 ? 1.687 24 -14.234 1 34.53 121 SER B CA 1
ATOM 3846 C C . SER B 1 121 ? 0.68 23.484 -13.211 1 34.53 121 SER B C 1
ATOM 3848 O O . SER B 1 121 ? 0.78 23.797 -12.023 1 34.53 121 SER B O 1
ATOM 3850 N N . GLY B 1 122 ? -0.591 23.125 -13.539 1 34.62 122 GLY B N 1
ATOM 3851 C CA . GLY B 1 122 ? -1.673 22.766 -12.633 1 34.62 122 GLY B CA 1
ATOM 3852 C C . GLY B 1 122 ? -1.734 21.281 -12.328 1 34.62 122 GLY B C 1
ATOM 3853 O O . GLY B 1 122 ? -1.11 20.469 -13.023 1 34.62 122 GLY B O 1
ATOM 3854 N N . LEU B 1 123 ? -2.094 20.859 -11.141 1 38.34 123 LEU B N 1
ATOM 3855 C CA . LEU B 1 123 ? -2.316 19.469 -10.766 1 38.34 123 LEU B CA 1
ATOM 3856 C C . LEU B 1 123 ? -3.037 18.719 -11.883 1 38.34 123 LEU B C 1
ATOM 3858 O O . LEU B 1 123 ? -4.262 18.797 -12 1 38.34 123 LEU B O 1
ATOM 3862 N N . THR B 1 124 ? -2.646 18.672 -13.094 1 32.06 124 THR B N 1
ATOM 3863 C CA . THR B 1 124 ? -3.426 17.859 -14.023 1 32.06 124 THR B CA 1
ATOM 3864 C C . THR B 1 124 ? -3.338 16.391 -13.656 1 32.06 124 THR B C 1
ATOM 3866 O O . THR B 1 124 ? -2.25 15.805 -13.641 1 32.06 124 THR B O 1
ATOM 3869 N N . ARG B 1 125 ? -4.109 15.945 -12.797 1 38.78 125 ARG B N 1
ATOM 3870 C CA . ARG B 1 125 ? -4.289 14.523 -12.516 1 38.78 125 ARG B CA 1
ATOM 3871 C C . ARG B 1 125 ? -4.609 13.75 -13.789 1 38.78 125 ARG B C 1
ATOM 3873 O O . ARG B 1 125 ? -5.453 14.172 -14.586 1 38.78 125 ARG B O 1
ATOM 3880 N N . ALA B 1 126 ? -3.875 12.914 -14.328 1 34.38 126 ALA B N 1
ATOM 3881 C CA . ALA B 1 126 ? -4.367 11.984 -15.336 1 34.38 126 ALA B CA 1
ATOM 3882 C C . ALA B 1 126 ? -5.633 11.273 -14.867 1 34.38 126 ALA B C 1
ATOM 3884 O O . ALA B 1 126 ? -5.605 10.539 -13.867 1 34.38 126 ALA B O 1
ATOM 3885 N N . ASN B 1 127 ? -6.859 11.867 -14.867 1 35.22 127 ASN B N 1
ATOM 3886 C CA . ASN B 1 127 ? -8.125 11.219 -14.539 1 35.22 127 ASN B CA 1
ATOM 3887 C C . ASN B 1 127 ? -8.227 9.836 -15.18 1 35.22 127 ASN B C 1
ATOM 3889 O O . ASN B 1 127 ? -7.906 9.672 -16.359 1 35.22 127 ASN B O 1
ATOM 3893 N N . PRO B 1 128 ? -8.266 8.828 -14.438 1 38.97 128 PRO B N 1
ATOM 3894 C CA . PRO B 1 128 ? -8.656 7.613 -15.164 1 38.97 128 PRO B CA 1
ATOM 3895 C C . PRO B 1 128 ? -9.75 7.871 -16.203 1 38.97 128 PRO B C 1
ATOM 3897 O O . PRO B 1 128 ? -10.523 8.82 -16.062 1 38.97 128 PRO B O 1
ATOM 3900 N N . PRO B 1 129 ? -9.719 7.246 -17.359 1 31.05 129 PRO B N 1
ATOM 3901 C CA . PRO B 1 129 ? -10.797 7.457 -18.328 1 31.05 129 PRO B CA 1
ATOM 3902 C C . PRO B 1 129 ? -12.18 7.309 -17.703 1 31.05 129 PRO B C 1
ATOM 3904 O O . PRO B 1 129 ? -12.453 6.316 -17.016 1 31.05 129 PRO B O 1
ATOM 3907 N N . ASP B 1 130 ? -12.617 8.148 -16.875 1 32.28 130 ASP B N 1
ATOM 3908 C CA . ASP B 1 130 ? -14.031 8.117 -16.531 1 32.28 130 ASP B CA 1
ATOM 3909 C C . ASP B 1 130 ? -14.898 8.461 -17.75 1 32.28 130 ASP B C 1
ATOM 3911 O O . ASP B 1 130 ? -14.414 9.039 -18.719 1 32.28 130 ASP B O 1
ATOM 3915 N N . ASP B 1 131 ? -15.945 7.77 -17.812 1 34.28 131 ASP B N 1
ATOM 3916 C CA . ASP B 1 131 ? -16.906 8.008 -18.891 1 34.28 131 ASP B CA 1
ATOM 3917 C C . ASP B 1 131 ? -17.203 9.5 -19.031 1 34.28 131 ASP B C 1
ATOM 3919 O O . ASP B 1 131 ? -18.156 9.883 -19.719 1 34.28 131 ASP B O 1
ATOM 3923 N N . GLY B 1 132 ? -16.438 10.375 -18.609 1 34.88 132 GLY B N 1
ATOM 3924 C CA . GLY B 1 132 ? -16.641 11.797 -18.891 1 34.88 132 GLY B CA 1
ATOM 3925 C C . GLY B 1 132 ? -17.656 12.438 -17.953 1 34.88 132 GLY B C 1
ATOM 3926 O O . GLY B 1 132 ? -17.969 13.625 -18.094 1 34.88 132 GLY B O 1
ATOM 3927 N N . THR B 1 133 ? -18.453 11.766 -17.297 1 34.12 133 THR B N 1
ATOM 3928 C CA . THR B 1 133 ? -19.516 12.422 -16.562 1 34.12 133 THR B CA 1
ATOM 3929 C C . THR B 1 133 ? -19 13.047 -15.273 1 34.12 133 THR B C 1
ATOM 3931 O O . THR B 1 133 ? -19.75 13.672 -14.523 1 34.12 133 THR B O 1
ATOM 3934 N N . SER B 1 134 ? -17.875 12.773 -14.75 1 38.53 134 SER B N 1
ATOM 3935 C CA . SER B 1 134 ? -17.469 13.359 -13.477 1 38.53 134 SER B CA 1
ATOM 3936 C C . SER B 1 134 ? -17.234 14.859 -13.602 1 38.53 134 SER B C 1
ATOM 3938 O O . SER B 1 134 ? -16.641 15.328 -14.578 1 38.53 134 SER B O 1
ATOM 3940 N N . THR B 1 135 ? -17.969 15.641 -13.047 1 39.88 135 THR B N 1
ATOM 3941 C CA . THR B 1 135 ? -17.859 17.094 -13.055 1 39.88 135 THR B CA 1
ATOM 3942 C C . THR B 1 135 ? -16.422 17.531 -12.805 1 39.88 135 THR B C 1
ATOM 3944 O O . THR B 1 135 ? -15.742 16.984 -11.93 1 39.88 135 THR B O 1
ATOM 3947 N N . SER B 1 136 ? -15.734 17.984 -13.766 1 40.84 136 SER B N 1
ATOM 3948 C CA . SER B 1 136 ? -14.383 18.516 -13.914 1 40.84 136 SER B CA 1
ATOM 3949 C C . SER B 1 136 ? -14.148 19.688 -12.969 1 40.84 136 SER B C 1
ATOM 3951 O O . SER B 1 136 ? -13.688 20.75 -13.391 1 40.84 136 SER B O 1
ATOM 3953 N N . LEU B 1 137 ? -14.859 19.797 -11.789 1 46.84 137 LEU B N 1
ATOM 3954 C CA . LEU B 1 137 ? -14.438 20.984 -11.062 1 46.84 137 LEU B CA 1
ATOM 3955 C C . LEU B 1 137 ? -12.992 20.859 -10.594 1 46.84 137 LEU B C 1
ATOM 3957 O O . LEU B 1 137 ? -12.594 19.812 -10.086 1 46.84 137 LEU B O 1
ATOM 3961 N N . SER B 1 138 ? -12.227 21.797 -10.977 1 53.44 138 SER B N 1
ATOM 3962 C CA . SER B 1 138 ? -10.844 21.875 -10.516 1 53.44 138 SER B CA 1
ATOM 3963 C C . SER B 1 138 ? -10.766 21.859 -8.992 1 53.44 138 SER B C 1
ATOM 3965 O O . SER B 1 138 ? -11.773 22.094 -8.312 1 53.44 138 SER B O 1
ATOM 3967 N N . ALA B 1 139 ? -9.758 21.469 -8.406 1 68.75 139 ALA B N 1
ATOM 3968 C CA . ALA B 1 139 ? -9.547 21.422 -6.961 1 68.75 139 ALA B CA 1
ATOM 3969 C C . ALA B 1 139 ? -9.844 22.781 -6.324 1 68.75 139 ALA B C 1
ATOM 3971 O O . ALA B 1 139 ? -10.617 22.875 -5.371 1 68.75 139 ALA B O 1
ATOM 3972 N N . PRO B 1 140 ? -9.406 23.875 -6.883 1 65.19 140 PRO B N 1
ATOM 3973 C CA . PRO B 1 140 ? -9.695 25.172 -6.262 1 65.19 140 PRO B CA 1
ATOM 3974 C C . PRO B 1 140 ? -11.18 25.5 -6.238 1 65.19 140 PRO B C 1
ATOM 3976 O O . PRO B 1 140 ? -11.68 26.078 -5.266 1 65.19 140 PRO B O 1
ATOM 3979 N N . ALA B 1 141 ? -11.836 25.125 -7.309 1 68.12 141 ALA B N 1
ATOM 3980 C CA . ALA B 1 141 ? -13.273 25.391 -7.363 1 68.12 141 ALA B CA 1
ATOM 3981 C C . ALA B 1 141 ? -14.016 24.641 -6.258 1 68.12 141 ALA B C 1
ATOM 3983 O O . ALA B 1 141 ? -14.898 25.203 -5.602 1 68.12 141 ALA B O 1
ATOM 3984 N N . ARG B 1 142 ? -13.68 23.562 -5.973 1 76.12 142 ARG B N 1
ATOM 3985 C CA . ARG B 1 142 ? -14.352 22.75 -4.965 1 76.12 142 ARG B CA 1
ATOM 3986 C C . ARG B 1 142 ? -14.094 23.281 -3.562 1 76.12 142 ARG B C 1
ATOM 3988 O O . ARG B 1 142 ? -15.016 23.375 -2.746 1 76.12 142 ARG B O 1
ATOM 3995 N N . PHE B 1 143 ? -12.961 23.688 -3.365 1 83.06 143 PHE B N 1
ATOM 3996 C CA . PHE B 1 143 ? -12.594 24.156 -2.031 1 83.06 143 PHE B CA 1
ATOM 3997 C C . PHE B 1 143 ? -13.07 25.578 -1.798 1 83.06 143 PHE B C 1
ATOM 3999 O O . PHE B 1 143 ? -13.203 26.016 -0.653 1 83.06 143 PHE B O 1
ATOM 4006 N N . SER B 1 144 ? -13.336 26.281 -2.859 1 82.5 144 SER B N 1
ATOM 4007 C CA . SER B 1 144 ? -13.828 27.641 -2.734 1 82.5 144 SER B CA 1
ATOM 4008 C C . SER B 1 144 ? -15.242 27.672 -2.146 1 82.5 144 SER B C 1
ATOM 4010 O O . SER B 1 144 ? -15.68 28.688 -1.616 1 82.5 144 SER B O 1
ATOM 4012 N N . MET B 1 145 ? -15.891 26.594 -2.26 1 86.69 145 MET B N 1
ATOM 4013 C CA . MET B 1 145 ? -17.266 26.5 -1.758 1 86.69 145 MET B CA 1
ATOM 4014 C C . MET B 1 145 ? -17.281 26.484 -0.233 1 86.69 145 ME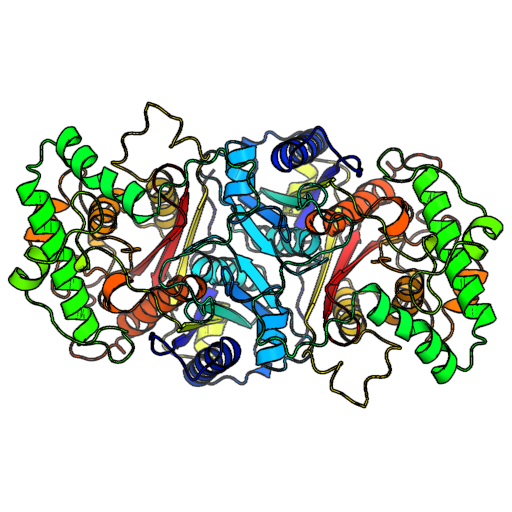T B C 1
ATOM 4016 O O . MET B 1 145 ? -18.328 26.719 0.38 1 86.69 145 MET B O 1
ATOM 4020 N N . LEU B 1 146 ? -16.203 26.266 0.396 1 91.19 146 LEU B N 1
ATOM 4021 C CA . LEU B 1 146 ? -16.109 26.203 1.851 1 91.19 146 LEU B CA 1
ATOM 4022 C C . LEU B 1 146 ? -16.438 27.562 2.473 1 91.19 146 LEU B C 1
ATOM 4024 O O . LEU B 1 146 ? -17.078 27.625 3.527 1 91.19 146 LEU B O 1
ATOM 4028 N N . VAL B 1 147 ? -16.078 28.641 1.77 1 92.62 147 VAL B N 1
ATOM 4029 C CA . VAL B 1 147 ? -16.156 29.984 2.342 1 92.62 147 VAL B CA 1
ATOM 4030 C C . VAL B 1 147 ? -17.609 30.406 2.449 1 92.62 147 VAL B C 1
ATOM 4032 O O . VAL B 1 147 ? -18.109 30.703 3.543 1 92.62 147 VAL B O 1
ATOM 4035 N N . PRO B 1 148 ? -18.344 30.391 1.343 1 92.88 148 PRO B N 1
ATOM 4036 C CA . PRO B 1 148 ? -19.75 30.781 1.476 1 92.88 148 PRO B CA 1
ATOM 4037 C C . PRO B 1 148 ? -20.547 29.828 2.352 1 92.88 148 PRO B C 1
ATOM 4039 O O . PRO B 1 148 ? -21.469 30.25 3.062 1 92.88 148 PRO B O 1
ATOM 4042 N N . ALA B 1 149 ? -20.266 28.562 2.318 1 93.62 149 ALA B N 1
ATOM 4043 C CA . ALA B 1 149 ? -20.969 27.562 3.123 1 93.62 149 ALA B CA 1
ATOM 4044 C C . ALA B 1 149 ? -20.734 27.812 4.613 1 93.62 149 ALA B C 1
ATOM 4046 O O . ALA B 1 149 ? -21.672 27.766 5.41 1 93.62 149 ALA B O 1
ATOM 4047 N N . TYR B 1 150 ? -19.531 28.047 4.93 1 94.75 150 TYR B N 1
ATOM 4048 C CA . TYR B 1 150 ? -19.156 28.328 6.316 1 94.75 150 TYR B CA 1
ATOM 4049 C C . TYR B 1 150 ? -19.828 29.594 6.816 1 94.75 150 TYR B C 1
ATOM 4051 O O . TYR B 1 150 ? -20.359 29.625 7.93 1 94.75 150 TYR B O 1
ATOM 4059 N N . ALA B 1 151 ? -19.781 30.625 6.035 1 95.31 151 ALA B N 1
ATOM 4060 C CA . ALA B 1 151 ? -20.406 31.891 6.371 1 95.31 151 ALA B CA 1
ATOM 4061 C C . ALA B 1 151 ? -21.906 31.719 6.656 1 95.31 151 ALA B C 1
ATOM 4063 O O . ALA B 1 151 ? -22.422 32.25 7.648 1 95.31 151 ALA B O 1
ATOM 4064 N N . GLU B 1 152 ? -22.531 31.031 5.812 1 95.31 152 GLU B N 1
ATOM 4065 C CA . GLU B 1 152 ? -23.969 30.828 5.926 1 95.31 152 GLU B CA 1
ATOM 4066 C C . GLU B 1 152 ? -24.312 29.984 7.152 1 95.31 152 GLU B C 1
ATOM 4068 O O . GLU B 1 152 ? -25.203 30.328 7.922 1 95.31 152 GLU B O 1
ATOM 4073 N N . LYS B 1 153 ? -23.656 28.953 7.414 1 95.56 153 LYS B N 1
ATOM 4074 C CA . LYS B 1 153 ? -23.969 28.016 8.477 1 95.56 153 LYS B CA 1
ATOM 4075 C C . LYS B 1 153 ? -23.766 28.641 9.852 1 95.56 153 LYS B C 1
ATOM 4077 O O . LYS B 1 153 ? -24.578 28.453 10.758 1 95.56 153 LYS B O 1
ATOM 4082 N N . TYR B 1 154 ? -22.688 29.359 9.969 1 96.19 154 TYR B N 1
ATOM 4083 C CA . TYR B 1 154 ? -22.312 29.812 11.305 1 96.19 154 TYR B CA 1
ATOM 4084 C C . TYR B 1 154 ? -22.562 31.297 11.469 1 96.19 154 TYR B C 1
ATOM 4086 O O . TYR B 1 154 ? -22.281 31.875 12.531 1 96.19 154 TYR B O 1
ATOM 4094 N N . GLY B 1 155 ? -23.016 31.953 10.469 1 95.88 155 GLY B N 1
ATOM 4095 C CA . GLY B 1 155 ? -23.344 33.375 10.547 1 95.88 155 GLY B CA 1
ATOM 4096 C C . GLY B 1 155 ? -22.109 34.25 10.695 1 95.88 155 GLY B C 1
ATOM 4097 O O . GLY B 1 155 ? -22.141 35.281 11.398 1 95.88 155 GLY B O 1
ATOM 4098 N N . VAL B 1 156 ? -21.047 33.812 10.117 1 95.75 156 VAL B N 1
ATOM 4099 C CA . VAL B 1 156 ? -19.812 34.594 10.156 1 95.75 156 VAL B CA 1
ATOM 4100 C C . VAL B 1 156 ? -19.703 35.469 8.906 1 95.75 156 VAL B C 1
ATOM 4102 O O . VAL B 1 156 ? -19.984 35 7.793 1 95.75 156 VAL B O 1
ATOM 4105 N N . ASP B 1 157 ? -19.375 36.75 9.102 1 95.62 157 ASP B N 1
ATOM 4106 C CA . ASP B 1 157 ? -19.234 37.656 7.977 1 95.62 157 ASP B CA 1
ATOM 4107 C C . ASP B 1 157 ? -18.156 37.188 7.012 1 95.62 157 ASP B C 1
ATOM 4109 O O . ASP B 1 157 ? -17.078 36.781 7.441 1 95.62 157 ASP B O 1
ATOM 4113 N N . ARG B 1 158 ? -18.422 37.25 5.75 1 94.38 158 ARG B N 1
ATOM 4114 C CA . ARG B 1 158 ? -17.469 36.812 4.734 1 94.38 158 ARG B CA 1
ATOM 4115 C C . ARG B 1 158 ? -16.172 37.594 4.797 1 94.38 158 ARG B C 1
ATOM 4117 O O . ARG B 1 158 ? -15.094 37.062 4.527 1 94.38 158 ARG B O 1
ATOM 4124 N N . GLY B 1 159 ? -16.328 38.875 5.074 1 94.38 159 GLY B N 1
ATOM 4125 C CA . GLY B 1 159 ? -15.141 39.688 5.246 1 94.38 159 GLY B CA 1
ATOM 4126 C C . GLY B 1 159 ? -14.234 39.188 6.363 1 94.38 159 GLY B C 1
ATOM 4127 O O . GLY B 1 159 ? -13.008 39.25 6.242 1 94.38 159 GLY B O 1
ATOM 4128 N N . ASP B 1 160 ? -14.828 38.75 7.445 1 96.44 160 ASP B N 1
ATOM 4129 C CA . ASP B 1 160 ? -14.062 38.219 8.562 1 96.44 160 ASP B CA 1
ATOM 4130 C C . ASP B 1 160 ? -13.375 36.906 8.188 1 96.44 160 ASP B C 1
ATOM 4132 O O . ASP B 1 160 ? -12.25 36.656 8.609 1 96.44 160 ASP B O 1
ATOM 4136 N N . ILE B 1 161 ? -14.086 36.125 7.402 1 96.5 161 ILE B N 1
ATOM 4137 C CA . ILE B 1 161 ? -13.5 34.875 6.922 1 96.5 161 ILE B CA 1
ATOM 4138 C C . ILE B 1 161 ? -12.289 35.188 6.051 1 96.5 161 ILE B C 1
ATOM 4140 O O . ILE B 1 161 ? -11.242 34.531 6.18 1 96.5 161 ILE B O 1
ATOM 4144 N N . LYS B 1 162 ? -12.422 36.156 5.164 1 94.94 162 LYS B N 1
ATOM 4145 C CA . LYS B 1 162 ? -11.32 36.531 4.289 1 94.94 162 LYS B CA 1
ATOM 4146 C C . LYS B 1 162 ? -10.117 37 5.098 1 94.94 162 LYS B C 1
ATOM 4148 O O . LYS B 1 162 ? -8.977 36.719 4.754 1 94.94 162 LYS B O 1
ATOM 4153 N N . LYS B 1 163 ? -10.398 37.781 6.137 1 96.56 163 LYS B N 1
ATOM 4154 C CA . LYS B 1 163 ? -9.32 38.219 7.016 1 96.56 163 LYS B CA 1
ATOM 4155 C C . LYS B 1 163 ? -8.609 37.031 7.664 1 96.56 163 LYS B C 1
ATOM 4157 O O . LYS B 1 163 ? -7.379 37.031 7.777 1 96.56 163 LYS B O 1
ATOM 4162 N N . ALA B 1 164 ? -9.383 36.094 8.102 1 97.44 164 ALA B N 1
ATOM 4163 C CA . ALA B 1 164 ? -8.805 34.906 8.719 1 97.44 164 ALA B CA 1
ATOM 4164 C C . ALA B 1 164 ? -7.977 34.094 7.707 1 97.44 164 ALA B C 1
ATOM 4166 O O . ALA B 1 164 ? -6.918 33.594 8.047 1 97.44 164 ALA B O 1
ATOM 4167 N N . MET B 1 165 ? -8.516 34 6.504 1 96.69 165 MET B N 1
ATOM 4168 C CA . MET B 1 165 ? -7.766 33.312 5.438 1 96.69 165 MET B CA 1
ATOM 4169 C C . MET B 1 165 ? -6.43 34 5.203 1 96.69 165 MET B C 1
ATOM 4171 O O . MET B 1 165 ? -5.402 33.344 5.047 1 96.69 165 MET B O 1
ATOM 4175 N N . THR B 1 166 ? -6.453 35.312 5.145 1 96.5 166 THR B N 1
ATOM 4176 C CA . THR B 1 166 ? -5.238 36.125 4.984 1 96.5 166 THR B CA 1
ATOM 4177 C C . THR B 1 166 ? -4.266 35.844 6.129 1 96.5 166 THR B C 1
ATOM 4179 O O . THR B 1 166 ? -3.062 35.719 5.91 1 96.5 166 THR B O 1
ATOM 4182 N N . ARG B 1 167 ? -4.816 35.781 7.344 1 97.38 167 ARG B N 1
ATOM 4183 C CA . ARG B 1 167 ? -3.998 35.531 8.523 1 97.38 167 ARG B CA 1
ATOM 4184 C C . ARG B 1 167 ? -3.344 34.156 8.438 1 97.38 167 ARG B C 1
ATOM 4186 O O . ARG B 1 167 ? -2.191 33.969 8.836 1 97.38 167 ARG B O 1
ATOM 4193 N N . VAL B 1 168 ? -4.074 33.156 7.961 1 97.38 168 VAL B N 1
ATOM 4194 C CA . VAL B 1 168 ? -3.535 31.797 7.766 1 97.38 168 VAL B CA 1
ATOM 4195 C C . VAL B 1 168 ? -2.354 31.859 6.797 1 97.38 168 VAL B C 1
ATOM 4197 O O . VAL B 1 168 ? -1.296 31.281 7.066 1 97.38 168 VAL B O 1
ATOM 4200 N N . ALA B 1 169 ? -2.586 32.531 5.66 1 96.12 169 ALA B N 1
ATOM 4201 C CA . ALA B 1 169 ? -1.521 32.656 4.668 1 96.12 169 ALA B CA 1
ATOM 4202 C C . ALA B 1 169 ? -0.314 33.375 5.258 1 96.12 169 ALA B C 1
ATOM 4204 O O . ALA B 1 169 ? 0.83 32.969 5.039 1 96.12 169 ALA B O 1
ATOM 4205 N N . TYR B 1 170 ? -0.605 34.469 5.922 1 96.81 170 TYR B N 1
ATOM 4206 C CA . TYR B 1 170 ? 0.453 35.25 6.559 1 96.81 170 TYR B CA 1
ATOM 4207 C C . TYR B 1 170 ? 1.267 34.375 7.512 1 96.81 170 TYR B C 1
ATOM 4209 O O . TYR B 1 170 ? 2.498 34.344 7.445 1 96.81 170 TYR B O 1
ATOM 4217 N N . LYS B 1 171 ? 0.629 33.656 8.398 1 96.88 171 LYS B N 1
ATOM 4218 C CA . LYS B 1 171 ? 1.258 32.781 9.375 1 96.88 171 LYS B CA 1
ATOM 4219 C C . LYS B 1 171 ? 2.145 31.75 8.695 1 96.88 171 LYS B C 1
ATOM 4221 O O . LYS B 1 171 ? 3.291 31.547 9.102 1 96.88 171 LYS B O 1
ATOM 4226 N N . ASN B 1 172 ? 1.632 31.094 7.707 1 96.5 172 ASN B N 1
ATOM 4227 C CA . ASN B 1 172 ? 2.361 30.016 7.055 1 96.5 172 ASN B CA 1
ATOM 4228 C C . ASN B 1 172 ? 3.559 30.531 6.27 1 96.5 172 ASN B C 1
ATOM 4230 O O . ASN B 1 172 ? 4.605 29.891 6.215 1 96.5 172 ASN B O 1
ATOM 4234 N N . HIS B 1 173 ? 3.422 31.703 5.645 1 95.62 173 HIS B N 1
ATOM 4235 C CA . HIS B 1 173 ? 4.562 32.312 4.965 1 95.62 173 HIS B CA 1
ATOM 4236 C C . HIS B 1 173 ? 5.602 32.781 5.965 1 95.62 173 HIS B C 1
ATOM 4238 O O . HIS B 1 173 ? 6.805 32.75 5.695 1 95.62 173 HIS B O 1
ATOM 4244 N N . TYR B 1 174 ? 5.137 33.344 7.055 1 96 174 TYR B N 1
ATOM 4245 C CA . TYR B 1 174 ? 6.051 33.719 8.125 1 96 174 TYR B CA 1
ATOM 4246 C C . TYR B 1 174 ? 6.887 32.531 8.586 1 96 174 TYR B C 1
ATOM 4248 O O . TYR B 1 174 ? 8.109 32.656 8.711 1 96 174 TYR B O 1
ATOM 4256 N N . ASN B 1 175 ? 6.262 31.438 8.875 1 96.31 175 ASN B N 1
ATOM 4257 C CA . ASN B 1 175 ? 6.93 30.219 9.312 1 96.31 175 ASN B CA 1
ATOM 4258 C C . ASN B 1 175 ? 7.855 29.672 8.234 1 96.31 175 ASN B C 1
ATOM 4260 O O . ASN B 1 175 ? 8.977 29.25 8.523 1 96.31 175 ASN B O 1
ATOM 4264 N N . GLY B 1 176 ? 7.355 29.641 6.965 1 94.88 176 GLY B N 1
ATOM 4265 C CA . GLY B 1 176 ? 8.156 29.156 5.852 1 94.88 176 GLY B CA 1
ATOM 4266 C C . GLY B 1 176 ? 9.414 29.969 5.625 1 94.88 176 GLY B C 1
ATOM 4267 O O . GLY B 1 176 ? 10.445 29.422 5.219 1 94.88 176 GLY B O 1
ATOM 4268 N N . ALA B 1 177 ? 9.344 31.25 5.875 1 95 177 ALA B N 1
ATOM 4269 C CA . ALA B 1 177 ? 10.469 32.156 5.68 1 95 177 ALA B CA 1
ATOM 4270 C C . ALA B 1 177 ? 11.617 31.812 6.625 1 95 177 ALA B C 1
ATOM 4272 O O . ALA B 1 177 ? 12.773 32.188 6.375 1 95 177 ALA B O 1
ATOM 4273 N N . ARG B 1 178 ? 11.352 31.109 7.59 1 94.88 178 ARG B N 1
ATOM 4274 C CA . ARG B 1 178 ? 12.344 30.734 8.594 1 94.88 178 ARG B CA 1
ATOM 4275 C C . ARG B 1 178 ? 12.734 29.281 8.461 1 94.88 178 ARG B C 1
ATOM 4277 O O . ARG B 1 178 ? 13.312 28.703 9.391 1 94.88 178 ARG B O 1
ATOM 4284 N N . ASN B 1 179 ? 12.375 28.656 7.418 1 95.12 179 ASN B N 1
ATOM 4285 C CA . ASN B 1 179 ? 12.672 27.25 7.117 1 95.12 179 ASN B CA 1
ATOM 4286 C C . ASN B 1 179 ? 13.484 27.109 5.836 1 95.12 179 ASN B C 1
ATOM 4288 O O . ASN B 1 179 ? 12.969 27.312 4.738 1 95.12 179 ASN B O 1
ATOM 4292 N N . SER B 1 180 ? 14.742 26.719 5.922 1 94.38 180 SER B N 1
ATOM 4293 C CA . SER B 1 180 ? 15.664 26.656 4.793 1 94.38 180 SER B CA 1
ATOM 4294 C C . SER B 1 180 ? 15.25 25.594 3.791 1 94.38 180 SER B C 1
ATOM 4296 O O . SER B 1 180 ? 15.727 25.578 2.654 1 94.38 180 SER B O 1
ATOM 4298 N N . ARG B 1 181 ? 14.328 24.719 4.121 1 95.62 181 ARG B N 1
ATOM 4299 C CA . ARG B 1 181 ? 13.922 23.641 3.227 1 95.62 181 ARG B CA 1
ATOM 4300 C C . ARG B 1 181 ? 12.625 23.984 2.506 1 95.62 181 ARG B C 1
ATOM 4302 O O . ARG B 1 181 ? 12.195 23.266 1.604 1 95.62 181 ARG B O 1
ATOM 4309 N N . ALA B 1 182 ? 12.008 25.078 2.9 1 95 182 ALA B N 1
ATOM 4310 C CA . ALA B 1 182 ? 10.727 25.469 2.32 1 95 182 ALA B CA 1
ATOM 4311 C C . ALA B 1 182 ? 10.906 26.031 0.917 1 95 182 ALA B C 1
ATOM 4313 O O . ALA B 1 182 ? 11.945 26.625 0.608 1 95 182 ALA B O 1
ATOM 4314 N N . GLN B 1 183 ? 9.922 25.828 0.122 1 92.38 183 GLN B N 1
ATOM 4315 C CA . GLN B 1 183 ? 9.914 26.375 -1.234 1 92.38 183 GLN B CA 1
ATOM 4316 C C . GLN B 1 183 ? 9.914 27.906 -1.221 1 92.38 183 GLN B C 1
ATOM 4318 O O . GLN B 1 183 ? 10.648 28.531 -1.98 1 92.38 183 GLN B O 1
ATOM 4323 N N . PHE B 1 184 ? 9.047 28.484 -0.397 1 90.62 184 PHE B N 1
ATOM 4324 C CA . PHE B 1 184 ? 8.945 29.938 -0.275 1 90.62 184 PHE B CA 1
ATOM 4325 C C . PHE B 1 184 ? 9.562 30.406 1.037 1 90.62 184 PHE B C 1
ATOM 4327 O O . PHE B 1 184 ? 9.039 30.125 2.115 1 90.62 184 PHE B O 1
ATOM 4334 N N . GLN B 1 185 ? 10.57 31.266 0.942 1 91.31 185 GLN B N 1
ATOM 4335 C CA . GLN B 1 185 ? 11.336 31.656 2.125 1 91.31 185 GLN B CA 1
ATOM 4336 C C . GLN B 1 185 ? 11.266 33.156 2.355 1 91.31 185 GLN B C 1
ATOM 4338 O O . GLN B 1 185 ? 12.18 33.75 2.951 1 91.31 185 GLN B O 1
ATOM 4343 N N . ALA B 1 186 ? 10.242 33.719 1.804 1 91.69 186 ALA B N 1
ATOM 4344 C CA . ALA B 1 186 ? 10.039 35.156 2.008 1 91.69 186 ALA B CA 1
ATOM 4345 C C . ALA B 1 186 ? 8.773 35.406 2.822 1 91.69 186 ALA B C 1
ATOM 4347 O O . ALA B 1 186 ? 7.75 34.75 2.611 1 91.69 186 ALA B O 1
ATOM 4348 N N . GLU B 1 187 ? 8.898 36.312 3.73 1 94.25 187 GLU B N 1
ATOM 4349 C CA . GLU B 1 187 ? 7.688 36.781 4.402 1 94.25 187 GLU B CA 1
ATOM 4350 C C . GLU B 1 187 ? 6.812 37.594 3.455 1 94.25 187 GLU B C 1
ATOM 4352 O O . GLU B 1 187 ? 7.312 38.25 2.529 1 94.25 187 GLU B O 1
ATOM 4357 N N . VAL B 1 188 ? 5.582 37.5 3.637 1 93.44 188 VAL B N 1
ATOM 4358 C CA . VAL B 1 188 ? 4.625 38.25 2.84 1 93.44 188 VAL B CA 1
ATOM 4359 C C . VAL B 1 188 ? 3.672 39.031 3.764 1 93.44 188 VAL B C 1
ATOM 4361 O O . VAL B 1 188 ? 3.109 38.438 4.695 1 93.44 188 VAL B O 1
ATOM 4364 N N . SER B 1 189 ? 3.488 40.281 3.488 1 94.69 189 SER B N 1
ATOM 4365 C CA . SER B 1 189 ? 2.627 41.062 4.352 1 94.69 189 SER B CA 1
ATOM 4366 C C . SER B 1 189 ? 1.158 40.719 4.156 1 94.69 189 SER B C 1
ATOM 4368 O O . SER B 1 189 ? 0.769 40.219 3.094 1 94.69 189 SER B O 1
ATOM 4370 N N . GLU B 1 190 ? 0.391 40.969 5.195 1 95.38 190 GLU B N 1
ATOM 4371 C CA . GLU B 1 190 ? -1.043 40.719 5.098 1 95.38 190 GLU B CA 1
ATOM 4372 C C . GLU B 1 190 ? -1.677 41.562 3.994 1 95.38 190 GLU B C 1
ATOM 4374 O O . GLU B 1 190 ? -2.594 41.125 3.307 1 95.38 190 GLU B O 1
ATOM 4379 N N . GLU B 1 191 ? -1.221 42.812 3.875 1 94.31 191 GLU B N 1
ATOM 4380 C CA . GLU B 1 191 ? -1.738 43.688 2.848 1 94.31 191 GLU B CA 1
ATOM 4381 C C . GLU B 1 191 ? -1.527 43.125 1.451 1 94.31 191 GLU B C 1
ATOM 4383 O O . GLU B 1 191 ? -2.436 43.125 0.619 1 94.31 191 GLU B O 1
ATOM 4388 N N . LYS B 1 192 ? -0.372 42.625 1.242 1 93.12 192 LYS B N 1
ATOM 4389 C CA . LYS B 1 192 ? -0.057 42.031 -0.049 1 93.12 192 LYS B CA 1
ATOM 4390 C C . LYS B 1 192 ? -0.912 40.781 -0.299 1 93.12 192 LYS B C 1
ATOM 4392 O O . LYS B 1 192 ? -1.379 40.562 -1.418 1 93.12 192 LYS B O 1
ATOM 4397 N N . ILE B 1 193 ? -1.085 39.969 0.724 1 93.56 193 ILE B N 1
ATOM 4398 C CA . ILE B 1 193 ? -1.874 38.75 0.617 1 93.56 193 ILE B CA 1
ATOM 4399 C C . ILE B 1 193 ? -3.328 39.094 0.306 1 93.56 193 ILE B C 1
ATOM 4401 O O . ILE B 1 193 ? -3.936 38.5 -0.594 1 93.56 193 ILE B O 1
ATOM 4405 N N . ALA B 1 194 ? -3.85 40.031 1.007 1 91.44 194 ALA B N 1
ATOM 4406 C CA . ALA B 1 194 ? -5.246 40.438 0.854 1 91.44 194 ALA B CA 1
ATOM 4407 C C . ALA B 1 194 ? -5.5 41.031 -0.527 1 91.44 194 ALA B C 1
ATOM 4409 O O . ALA B 1 194 ? -6.598 40.906 -1.072 1 91.44 194 ALA B O 1
ATOM 4410 N N . GLY B 1 195 ? -4.504 41.625 -1.104 1 88.06 195 GLY B N 1
ATOM 4411 C CA . GLY B 1 195 ? -4.641 42.312 -2.379 1 88.06 195 GLY B CA 1
ATOM 4412 C C . GLY B 1 195 ? -4.312 41.438 -3.568 1 88.06 195 GLY B C 1
ATOM 4413 O O . GLY B 1 195 ? -4.395 41.875 -4.719 1 88.06 195 GLY B O 1
ATOM 4414 N N . ALA B 1 196 ? -3.996 40.25 -3.258 1 88 196 ALA B N 1
ATOM 4415 C CA . ALA B 1 196 ? -3.576 39.375 -4.336 1 88 196 ALA B CA 1
ATOM 4416 C C . ALA B 1 196 ? -4.73 39.062 -5.289 1 88 196 ALA B C 1
ATOM 4418 O O . ALA B 1 196 ? -5.895 39.094 -4.883 1 88 196 ALA B O 1
ATOM 4419 N N . PRO B 1 197 ? -4.41 38.812 -6.598 1 84.62 197 PRO B N 1
ATOM 4420 C CA . PRO B 1 197 ? -5.453 38.5 -7.582 1 84.62 197 PRO B CA 1
ATOM 4421 C C . PRO B 1 197 ? -6.266 37.281 -7.227 1 84.62 197 PRO B C 1
ATOM 4423 O O . PRO B 1 197 ? -5.719 36.312 -6.695 1 84.62 197 PRO B O 1
ATOM 4426 N N . ALA B 1 198 ? -7.492 37.25 -7.672 1 81.56 198 ALA B N 1
ATOM 4427 C CA . ALA B 1 198 ? -8.406 36.156 -7.41 1 81.56 198 ALA B CA 1
ATOM 4428 C C . ALA B 1 198 ? -8.117 34.969 -8.344 1 81.56 198 ALA B C 1
ATOM 4430 O O . ALA B 1 198 ? -7.812 35.156 -9.523 1 81.56 198 ALA B O 1
ATOM 4431 N N . VAL B 1 199 ? -8.234 33.75 -7.828 1 76.19 199 VAL B N 1
ATOM 4432 C CA . VAL B 1 199 ? -8.078 32.531 -8.594 1 76.19 199 VAL B CA 1
ATOM 4433 C C . VAL B 1 199 ? -9.43 31.844 -8.766 1 76.19 199 VAL B C 1
ATOM 4435 O O . VAL B 1 199 ? -9.805 31.469 -9.883 1 76.19 199 VAL B O 1
ATOM 4438 N N . ALA B 1 200 ? -10.203 31.672 -7.781 1 74.44 200 ALA B N 1
ATOM 4439 C CA . ALA B 1 200 ? -11.516 31.031 -7.77 1 74.44 200 ALA B CA 1
ATOM 4440 C C . ALA B 1 200 ? -12.359 31.531 -6.605 1 74.44 200 ALA B C 1
ATOM 4442 O O . ALA B 1 200 ? -11.984 31.375 -5.441 1 74.44 200 ALA B O 1
ATOM 4443 N N . GLY B 1 201 ? -13.477 32.031 -6.926 1 73 201 GLY B N 1
ATOM 4444 C CA . GLY B 1 201 ? -14.305 32.594 -5.867 1 73 201 GLY B CA 1
ATOM 4445 C C . GLY B 1 201 ? -13.562 33.562 -4.984 1 73 201 GLY B C 1
ATOM 4446 O O . GLY B 1 201 ? -12.961 34.531 -5.48 1 73 201 GLY B O 1
ATOM 4447 N N . ASP B 1 202 ? -13.5 33.219 -3.699 1 80.12 202 ASP B N 1
ATOM 4448 C CA . ASP B 1 202 ? -12.867 34.062 -2.711 1 80.12 202 ASP B CA 1
ATOM 4449 C C . ASP B 1 202 ? -11.391 33.75 -2.545 1 80.12 202 ASP B C 1
ATOM 4451 O O . ASP B 1 202 ? -10.695 34.344 -1.721 1 80.12 202 ASP B O 1
ATOM 4455 N N . LEU B 1 203 ? -10.914 32.875 -3.316 1 84.81 203 LEU B N 1
ATOM 4456 C CA . LEU B 1 203 ? -9.531 32.438 -3.148 1 84.81 203 LEU B CA 1
ATOM 4457 C C . LEU B 1 203 ? -8.594 33.219 -4.051 1 84.81 203 LEU B C 1
ATOM 4459 O O . LEU B 1 203 ? -8.852 33.375 -5.25 1 84.81 203 LEU B O 1
ATOM 4463 N N . GLY B 1 204 ? -7.598 33.812 -3.469 1 84.19 204 GLY B N 1
ATOM 4464 C CA . GLY B 1 204 ? -6.504 34.406 -4.215 1 84.19 204 GLY B CA 1
ATOM 4465 C C . GLY B 1 204 ? -5.309 33.469 -4.359 1 84.19 204 GLY B C 1
ATOM 4466 O O . GLY B 1 204 ? -5.32 32.344 -3.854 1 84.19 204 GLY B O 1
ATOM 4467 N N . VAL B 1 205 ? -4.289 33.938 -5.039 1 84.19 205 VAL B N 1
ATOM 4468 C CA . VAL B 1 205 ? -3.102 33.156 -5.34 1 84.19 205 VAL B CA 1
ATOM 4469 C C . VAL B 1 205 ? -2.451 32.688 -4.039 1 84.19 205 VAL B C 1
ATOM 4471 O O . VAL B 1 205 ? -1.972 31.547 -3.949 1 84.19 205 VAL B O 1
ATOM 4474 N N . PHE B 1 206 ? -2.5 33.5 -3.012 1 87.75 206 PHE B N 1
ATOM 4475 C CA . PHE B 1 206 ? -1.84 33.156 -1.756 1 87.75 206 PHE B CA 1
ATOM 4476 C C . PHE B 1 206 ? -2.709 32.219 -0.917 1 87.75 206 PHE B C 1
ATOM 4478 O O . PHE B 1 206 ? -2.291 31.781 0.15 1 87.75 206 PHE B O 1
ATOM 4485 N N . ASP B 1 207 ? -3.883 31.922 -1.425 1 88.19 207 ASP B N 1
ATOM 4486 C CA . ASP B 1 207 ? -4.766 30.984 -0.741 1 88.19 207 ASP B CA 1
ATOM 4487 C C . ASP B 1 207 ? -4.527 29.547 -1.228 1 88.19 207 ASP B C 1
ATOM 4489 O O . ASP B 1 207 ? -5.086 28.594 -0.676 1 88.19 207 ASP B O 1
ATOM 4493 N N . CYS B 1 208 ? -3.686 29.422 -2.199 1 84.5 208 CYS B N 1
ATOM 4494 C CA . CYS B 1 208 ? -3.447 28.125 -2.838 1 84.5 208 CYS B CA 1
ATOM 4495 C C . CYS B 1 208 ? -2.012 27.656 -2.613 1 84.5 208 CYS B C 1
ATOM 4497 O O . CYS B 1 208 ? -1.083 28.469 -2.637 1 84.5 208 CYS B O 1
ATOM 4499 N N . SER B 1 209 ? -1.933 26.344 -2.408 1 82.19 209 SER B N 1
ATOM 4500 C CA . SER B 1 209 ? -0.589 25.812 -2.223 1 82.19 209 SER B CA 1
ATOM 4501 C C . SER B 1 209 ? 0.172 25.75 -3.543 1 82.19 209 SER B C 1
ATOM 4503 O O . SER B 1 209 ? -0.435 25.641 -4.609 1 82.19 209 SER B O 1
ATOM 4505 N N . GLY B 1 210 ? 1.473 25.891 -3.432 1 74.44 210 GLY B N 1
ATOM 4506 C CA . GLY B 1 210 ? 2.326 25.812 -4.605 1 74.44 210 GLY B CA 1
ATOM 4507 C C . GLY B 1 210 ? 2.594 24.375 -5.047 1 74.44 210 GLY B C 1
ATOM 4508 O O . GLY B 1 210 ? 2.289 23.438 -4.316 1 74.44 210 GLY B O 1
ATOM 4509 N N . VAL B 1 211 ? 3.002 24.266 -6.27 1 78.38 211 VAL B N 1
ATOM 4510 C CA . VAL B 1 211 ? 3.461 22.984 -6.805 1 78.38 211 VAL B CA 1
ATOM 4511 C C . VAL B 1 211 ? 4.949 22.812 -6.516 1 78.38 211 VAL B C 1
ATOM 4513 O O . VAL B 1 211 ? 5.75 23.719 -6.777 1 78.38 211 VAL B O 1
ATOM 4516 N N . SER B 1 212 ? 5.293 21.734 -5.926 1 90.12 212 SER B N 1
ATOM 4517 C CA . SER B 1 212 ? 6.695 21.516 -5.578 1 90.12 212 SER B CA 1
ATOM 4518 C C . SER B 1 212 ? 7.09 20.047 -5.75 1 90.12 212 SER B C 1
ATOM 4520 O O . SER B 1 212 ? 6.223 19.172 -5.863 1 90.12 212 SER B O 1
ATOM 4522 N N . ASP B 1 213 ? 8.422 19.859 -5.906 1 94.06 213 ASP B N 1
ATOM 4523 C CA . ASP B 1 213 ? 9.062 18.562 -5.898 1 94.06 213 ASP B CA 1
ATOM 4524 C C . ASP B 1 213 ? 9.773 18.297 -4.57 1 94.06 213 ASP B C 1
ATOM 4526 O O . ASP B 1 213 ? 10.297 19.234 -3.953 1 94.06 213 ASP B O 1
ATOM 4530 N N . GLY B 1 214 ? 9.742 17.094 -4.195 1 96.81 214 GLY B N 1
ATOM 4531 C CA . GLY B 1 214 ? 10.461 16.766 -2.973 1 96.81 214 GLY B CA 1
ATOM 4532 C C . GLY B 1 214 ? 10.289 15.328 -2.549 1 96.81 214 GLY B C 1
ATOM 4533 O O . GLY B 1 214 ? 9.539 14.57 -3.168 1 96.81 214 GLY B O 1
ATOM 4534 N N . ALA B 1 215 ? 11.086 14.953 -1.611 1 98.31 215 ALA B N 1
ATOM 4535 C CA . ALA B 1 215 ? 11.047 13.617 -1.023 1 98.31 215 ALA B CA 1
ATOM 4536 C C . ALA B 1 215 ? 11.328 13.672 0.475 1 98.31 215 ALA B C 1
ATOM 4538 O O . ALA B 1 215 ? 11.938 14.625 0.966 1 98.31 215 ALA B O 1
ATOM 4539 N N . ALA B 1 216 ? 10.828 12.773 1.169 1 98.81 216 ALA B N 1
ATOM 4540 C CA . ALA B 1 216 ? 11.078 12.594 2.598 1 98.81 216 ALA B CA 1
ATOM 4541 C C . ALA B 1 216 ? 11.07 11.109 2.971 1 98.81 216 ALA B C 1
ATOM 4543 O O . ALA B 1 216 ? 10.539 10.281 2.234 1 98.81 216 ALA B O 1
ATOM 4544 N N . ALA B 1 217 ? 11.742 10.75 4.07 1 98.94 217 ALA B N 1
ATOM 4545 C CA . ALA B 1 217 ? 11.883 9.352 4.484 1 98.94 217 ALA B CA 1
ATOM 4546 C C . ALA B 1 217 ? 11.93 9.234 6.004 1 98.94 217 ALA B C 1
ATOM 4548 O O . ALA B 1 217 ? 12.398 10.148 6.691 1 98.94 217 ALA B O 1
ATOM 4549 N N . ALA B 1 218 ? 11.438 8.164 6.527 1 98.94 218 ALA B N 1
ATOM 4550 C CA . ALA B 1 218 ? 11.461 7.836 7.949 1 98.94 218 ALA B CA 1
ATOM 4551 C C . ALA B 1 218 ? 11.898 6.395 8.172 1 98.94 218 ALA B C 1
ATOM 4553 O O . ALA B 1 218 ? 11.445 5.484 7.48 1 98.94 218 ALA B O 1
ATOM 4554 N N . ILE B 1 219 ? 12.812 6.16 9.07 1 98.94 219 ILE B N 1
ATOM 4555 C CA . ILE B 1 219 ? 13.242 4.824 9.469 1 98.94 219 ILE B CA 1
ATOM 4556 C C . ILE B 1 219 ? 12.5 4.395 10.734 1 98.94 219 ILE B C 1
ATOM 4558 O O . ILE B 1 219 ? 12.531 5.102 11.742 1 98.94 219 ILE B O 1
ATOM 4562 N N . ILE B 1 220 ? 11.891 3.238 10.719 1 98.94 220 ILE B N 1
ATOM 4563 C CA . ILE B 1 220 ? 11.016 2.758 11.773 1 98.94 220 ILE B CA 1
ATOM 4564 C C . ILE B 1 220 ? 11.539 1.438 12.328 1 98.94 220 ILE B C 1
ATOM 4566 O O . ILE B 1 220 ? 11.914 0.544 11.562 1 98.94 220 ILE B O 1
ATOM 4570 N N . VAL B 1 221 ? 11.586 1.264 13.594 1 98.81 221 VAL B N 1
ATOM 4571 C CA . VAL B 1 221 ? 11.977 0.038 14.281 1 98.81 221 VAL B CA 1
ATOM 4572 C C . VAL B 1 221 ? 10.961 -0.298 15.367 1 98.81 221 VAL B C 1
ATOM 4574 O O . VAL B 1 221 ? 10.008 0.458 15.594 1 98.81 221 VAL B O 1
ATOM 4577 N N . ARG B 1 222 ? 11.133 -1.506 16.016 1 98.38 222 ARG B N 1
ATOM 4578 C CA . ARG B 1 222 ? 10.359 -1.799 17.203 1 98.38 222 ARG B CA 1
ATOM 4579 C C . ARG B 1 222 ? 10.711 -0.832 18.344 1 98.38 222 ARG B C 1
ATOM 4581 O O . ARG B 1 222 ? 11.875 -0.482 18.531 1 98.38 222 ARG B O 1
ATOM 4588 N N . ALA B 1 223 ? 9.664 -0.374 19 1 98.38 223 ALA B N 1
ATOM 4589 C CA . ALA B 1 223 ? 9.883 0.598 20.078 1 98.38 223 ALA B CA 1
ATOM 4590 C C . ALA B 1 223 ? 10.945 0.106 21.047 1 98.38 223 ALA B C 1
ATOM 4592 O O . ALA B 1 223 ? 11.766 0.889 21.531 1 98.38 223 ALA B O 1
ATOM 4593 N N . GLU B 1 224 ? 10.953 -1.17 21.344 1 97.31 224 GLU B N 1
ATOM 4594 C CA . GLU B 1 224 ? 11.875 -1.732 22.328 1 97.31 224 GLU B CA 1
ATOM 4595 C C . GLU B 1 224 ? 13.312 -1.674 21.828 1 97.31 224 GLU B C 1
ATOM 4597 O O . GLU B 1 224 ? 14.258 -1.746 22.609 1 97.31 224 GLU B O 1
ATOM 4602 N N . ASP B 1 225 ? 13.516 -1.519 20.547 1 97.44 225 ASP B N 1
ATOM 4603 C CA . ASP B 1 225 ? 14.859 -1.499 19.969 1 97.44 225 ASP B CA 1
ATOM 4604 C C . ASP B 1 225 ? 15.312 -0.069 19.672 1 97.44 225 ASP B C 1
ATOM 4606 O O . ASP B 1 225 ? 16.453 0.155 19.266 1 97.44 225 ASP B O 1
ATOM 4610 N N . ALA B 1 226 ? 14.5 0.893 19.906 1 98.19 226 ALA B N 1
ATOM 4611 C CA . ALA B 1 226 ? 14.734 2.254 19.422 1 98.19 226 ALA B CA 1
ATOM 4612 C C . ALA B 1 226 ? 16.016 2.834 20.031 1 98.19 226 ALA B C 1
ATOM 4614 O O . ALA B 1 226 ? 16.781 3.502 19.328 1 98.19 226 ALA B O 1
ATOM 4615 N N . HIS B 1 227 ? 16.312 2.555 21.266 1 97.94 227 HIS B N 1
ATOM 4616 C CA . HIS B 1 227 ? 17.422 3.18 21.969 1 97.94 227 HIS B CA 1
ATOM 4617 C C . HIS B 1 227 ? 18.75 2.533 21.594 1 97.94 227 HIS B C 1
ATOM 4619 O O . HIS B 1 227 ? 19.812 3.037 21.953 1 97.94 227 HIS B O 1
ATOM 4625 N N . LYS B 1 228 ? 18.688 1.431 20.828 1 97.5 228 LYS B N 1
ATOM 4626 C CA . LYS B 1 228 ? 19.906 0.891 20.234 1 97.5 228 LYS B CA 1
ATOM 4627 C C . LYS B 1 228 ? 20.484 1.854 19.203 1 97.5 228 LYS B C 1
ATOM 4629 O O . LYS B 1 228 ? 21.688 1.798 18.906 1 97.5 228 LYS B O 1
ATOM 4634 N N . TYR B 1 229 ? 19.641 2.795 18.766 1 97.19 229 TYR B N 1
ATOM 4635 C CA . TYR B 1 229 ? 20.062 3.584 17.609 1 97.19 229 TYR B CA 1
ATOM 4636 C C . TYR B 1 229 ? 20.094 5.07 17.953 1 97.19 229 TYR B C 1
ATOM 4638 O O . TYR B 1 229 ? 20.859 5.828 17.344 1 97.19 229 TYR B O 1
ATOM 4646 N N . THR B 1 230 ? 19.25 5.457 18.828 1 97.12 230 THR B N 1
ATOM 4647 C CA . THR B 1 230 ? 19.188 6.867 19.188 1 97.12 230 THR B CA 1
ATOM 4648 C C . THR B 1 230 ? 18.688 7.035 20.625 1 97.12 230 THR B C 1
ATOM 4650 O O . THR B 1 230 ? 17.953 6.188 21.141 1 97.12 230 THR B O 1
ATOM 4653 N N . ASP B 1 231 ? 19.031 8.18 21.266 1 96.62 231 ASP B N 1
ATOM 4654 C CA . ASP B 1 231 ? 18.578 8.477 22.609 1 96.62 231 ASP B CA 1
ATOM 4655 C C . ASP B 1 231 ? 17.219 9.18 22.594 1 96.62 231 ASP B C 1
ATOM 4657 O O . ASP B 1 231 ? 16.547 9.25 23.625 1 96.62 231 ASP B O 1
ATOM 4661 N N . ASN B 1 232 ? 16.875 9.672 21.438 1 96.69 232 ASN B N 1
ATOM 4662 C CA . ASN B 1 232 ? 15.664 10.484 21.359 1 96.69 232 ASN B CA 1
ATOM 4663 C C . ASN B 1 232 ? 14.75 10.023 20.219 1 96.69 232 ASN B C 1
ATOM 4665 O O . ASN B 1 232 ? 14.422 10.805 19.328 1 96.69 232 ASN B O 1
ATOM 4669 N N . PRO B 1 233 ? 14.273 8.789 20.281 1 98.5 233 PRO B N 1
ATOM 4670 C CA . PRO B 1 233 ? 13.32 8.344 19.266 1 98.5 233 PRO B CA 1
ATOM 4671 C C . PRO B 1 233 ? 11.953 9.016 19.406 1 98.5 233 PRO B C 1
ATOM 4673 O O . PRO B 1 233 ? 11.672 9.656 20.406 1 98.5 233 PRO B O 1
ATOM 4676 N N . LEU B 1 234 ? 11.18 8.992 18.359 1 98.69 234 LEU B N 1
ATOM 4677 C CA . LEU B 1 234 ? 9.766 9.336 18.469 1 98.69 234 LEU B CA 1
ATOM 4678 C C . LEU B 1 234 ? 8.898 8.078 18.422 1 98.69 234 LEU B C 1
ATOM 4680 O O . LEU B 1 234 ? 9.055 7.242 17.531 1 98.69 234 LEU B O 1
ATOM 4684 N N . TYR B 1 235 ? 8.023 7.98 19.359 1 98.81 235 TYR B N 1
ATOM 4685 C CA . TYR B 1 235 ? 7.117 6.84 19.438 1 98.81 235 TYR B CA 1
ATOM 4686 C C . TYR B 1 235 ? 5.812 7.133 18.719 1 98.81 235 TYR B C 1
ATOM 4688 O O . TYR B 1 235 ? 5.285 8.242 18.797 1 98.81 235 TYR B O 1
ATOM 4696 N N . VAL B 1 236 ? 5.383 6.172 17.969 1 98.88 236 VAL B N 1
ATOM 4697 C CA . VAL B 1 236 ? 4.105 6.301 17.281 1 98.88 236 VAL B CA 1
ATOM 4698 C C . VAL B 1 236 ? 2.961 6.012 18.25 1 98.88 236 VAL B C 1
ATOM 4700 O O . VAL B 1 236 ? 2.902 4.934 18.844 1 98.88 236 VAL B O 1
ATOM 4703 N N . LYS B 1 237 ? 2.055 7.004 18.359 1 98.69 237 LYS B N 1
ATOM 4704 C CA . LYS B 1 237 ? 0.97 6.891 19.328 1 98.69 237 LYS B CA 1
ATOM 4705 C C . LYS B 1 237 ? -0.342 6.52 18.641 1 98.69 237 LYS B C 1
ATOM 4707 O O . LYS B 1 237 ? -1.211 5.895 19.266 1 98.69 237 LYS B O 1
ATOM 4712 N N . ALA B 1 238 ? -0.49 6.945 17.438 1 98.56 238 ALA B N 1
ATOM 4713 C CA . ALA B 1 238 ? -1.725 6.688 16.703 1 98.56 238 ALA B CA 1
ATOM 4714 C C . ALA B 1 238 ? -1.49 6.758 15.203 1 98.56 238 ALA B C 1
ATOM 4716 O O . ALA B 1 238 ? -0.68 7.559 14.734 1 98.56 238 ALA B O 1
ATOM 4717 N N . LEU B 1 239 ? -2.096 5.934 14.492 1 98.75 239 LEU B N 1
ATOM 4718 C CA . LEU B 1 239 ? -2.23 5.93 13.039 1 98.75 239 LEU B CA 1
ATOM 4719 C C . LEU B 1 239 ? -3.68 5.684 12.625 1 98.75 239 LEU B C 1
ATOM 4721 O O . LEU B 1 239 ? -4.176 4.559 12.734 1 98.75 239 LEU B O 1
ATOM 4725 N N . ALA B 1 240 ? -4.363 6.723 12.102 1 98.56 240 ALA B N 1
ATOM 4726 C CA . ALA B 1 240 ? -5.777 6.586 11.758 1 98.56 240 ALA B CA 1
ATOM 4727 C C . ALA B 1 240 ? -6.031 7.039 10.32 1 98.56 240 ALA B C 1
ATOM 4729 O O . ALA B 1 240 ? -5.473 8.039 9.867 1 98.56 240 ALA B O 1
ATOM 4730 N N . PHE B 1 241 ? -6.77 6.273 9.586 1 98.25 241 PHE B N 1
ATOM 4731 C CA . PHE B 1 241 ? -7.129 6.559 8.203 1 98.25 241 PHE B CA 1
ATOM 4732 C C . PHE B 1 241 ? -8.625 6.379 7.984 1 98.25 241 PHE B C 1
ATOM 4734 O O . PHE B 1 241 ? -9.234 5.449 8.523 1 98.25 241 PHE B O 1
ATOM 4741 N N . ALA B 1 242 ? -9.234 7.281 7.25 1 97.94 242 ALA B N 1
ATOM 4742 C CA . ALA B 1 242 ? -10.656 7.195 6.906 1 97.94 242 ALA B CA 1
ATOM 4743 C C . ALA B 1 242 ? -10.875 7.488 5.426 1 97.94 242 ALA B C 1
ATOM 4745 O O . ALA B 1 242 ? -10.344 8.461 4.891 1 97.94 242 ALA B O 1
ATOM 4746 N N . ALA B 1 243 ? -11.562 6.613 4.762 1 97.38 243 ALA B N 1
ATOM 4747 C CA . ALA B 1 243 ? -12.023 6.848 3.396 1 97.38 243 ALA B CA 1
ATOM 4748 C C . ALA B 1 243 ? -13.523 7.133 3.369 1 97.38 243 ALA B C 1
ATOM 4750 O O . ALA B 1 243 ? -14.32 6.383 3.945 1 97.38 243 ALA B O 1
ATOM 4751 N N . GLY B 1 244 ? -13.906 8.211 2.729 1 94.81 244 GLY B N 1
ATOM 4752 C CA . GLY B 1 244 ? -15.312 8.586 2.68 1 94.81 244 GLY B CA 1
ATOM 4753 C C . GLY B 1 244 ? -16.125 7.73 1.725 1 94.81 244 GLY B C 1
ATOM 4754 O O . GLY B 1 244 ? -15.57 7.078 0.84 1 94.81 244 GLY B O 1
ATOM 4755 N N . PRO B 1 245 ? -17.422 7.684 1.967 1 92.06 245 PRO B N 1
ATOM 4756 C CA . PRO B 1 245 ? -18.297 6.887 1.103 1 92.06 245 PRO B CA 1
ATOM 4757 C C . PRO B 1 245 ? -18.453 7.488 -0.293 1 92.06 245 PRO B C 1
ATOM 4759 O O . PRO B 1 245 ? -19 6.84 -1.189 1 92.06 245 PRO B O 1
ATOM 4762 N N . GLY B 1 246 ? -17.984 8.672 -0.525 1 86 246 GLY B N 1
ATOM 4763 C CA . GLY B 1 246 ? -18.047 9.328 -1.824 1 86 246 GLY B CA 1
ATOM 4764 C C . GLY B 1 246 ? -19.422 9.836 -2.174 1 86 246 GLY B C 1
ATOM 4765 O O . GLY B 1 246 ? -19.781 9.938 -3.352 1 86 246 GLY B O 1
ATOM 4766 N N . THR B 1 247 ? -20.234 10.102 -1.201 1 78.75 247 THR B N 1
ATOM 4767 C CA . THR B 1 247 ? -21.625 10.5 -1.444 1 78.75 247 THR B CA 1
ATOM 4768 C C . THR B 1 247 ? -21.75 12.023 -1.399 1 78.75 247 THR B C 1
ATOM 4770 O O . THR B 1 247 ? -22.797 12.57 -1.76 1 78.75 247 THR B O 1
ATOM 4773 N N . GLY B 1 248 ? -20.75 12.672 -1.018 1 68.56 248 GLY B N 1
ATOM 4774 C CA . GLY B 1 248 ? -20.859 14.078 -0.646 1 68.56 248 GLY B CA 1
ATOM 4775 C C . GLY B 1 248 ? -21.266 14.969 -1.804 1 68.56 248 GLY B C 1
ATOM 4776 O O . GLY B 1 248 ? -22.078 15.875 -1.639 1 68.56 248 GLY B O 1
ATOM 4777 N N . THR B 1 249 ? -20.922 14.57 -2.99 1 69.44 249 THR B N 1
ATOM 4778 C CA . THR B 1 249 ? -21.234 15.469 -4.098 1 69.44 249 THR B CA 1
ATOM 4779 C C . THR B 1 249 ? -22.672 15.258 -4.574 1 69.44 249 THR B C 1
ATOM 4781 O O . THR B 1 249 ? -23.25 16.125 -5.23 1 69.44 249 THR B O 1
ATOM 4784 N N . TYR B 1 250 ? -23.125 14.148 -4.043 1 70.94 250 TYR B N 1
ATOM 4785 C CA . TYR B 1 250 ? -24.484 13.828 -4.469 1 70.94 250 TYR B CA 1
ATOM 4786 C C . TYR B 1 250 ? -25.453 13.922 -3.301 1 70.94 250 TYR B C 1
ATOM 4788 O O . TYR B 1 250 ? -26.672 13.82 -3.488 1 70.94 250 TYR B O 1
ATOM 4796 N N . ASP B 1 251 ? -24.891 14.102 -2.148 1 73.25 251 ASP B N 1
ATOM 4797 C CA . ASP B 1 251 ? -25.703 14.188 -0.939 1 73.25 251 ASP B CA 1
ATOM 4798 C C . ASP B 1 251 ? -26.188 15.609 -0.697 1 73.25 251 ASP B C 1
ATOM 4800 O O . ASP B 1 251 ? -25.391 16.5 -0.413 1 73.25 251 ASP B O 1
ATOM 4804 N N . PRO B 1 252 ? -27.391 15.734 -0.847 1 71.31 252 PRO B N 1
ATOM 4805 C CA . PRO B 1 252 ? -27.906 17.078 -0.62 1 71.31 252 PRO B CA 1
ATOM 4806 C C . PRO B 1 252 ? -27.672 17.578 0.806 1 71.31 252 PRO B C 1
ATOM 4808 O O . PRO B 1 252 ? -27.719 18.781 1.062 1 71.31 252 PRO B O 1
ATOM 4811 N N . ALA B 1 253 ? -27.422 16.688 1.616 1 76.75 253 ALA B N 1
ATOM 4812 C CA . ALA B 1 253 ? -27.25 17.047 3.02 1 76.75 253 ALA B CA 1
ATOM 4813 C C . ALA B 1 253 ? -25.812 17.484 3.295 1 76.75 253 ALA B C 1
ATOM 4815 O O . ALA B 1 253 ? -25.516 18.062 4.348 1 76.75 253 ALA B O 1
ATOM 4816 N N . TYR B 1 254 ? -25 17.281 2.361 1 82.38 254 TYR B N 1
ATOM 4817 C CA . TYR B 1 254 ? -23.625 17.734 2.537 1 82.38 254 TYR B CA 1
ATOM 4818 C C . TYR B 1 254 ? -23.531 19.25 2.393 1 82.38 254 TYR B C 1
ATOM 4820 O O . TYR B 1 254 ? -23.922 19.812 1.364 1 82.38 254 TYR B O 1
ATOM 4828 N N . ASP B 1 255 ? -22.969 19.938 3.346 1 85.44 255 ASP B N 1
ATOM 4829 C CA . ASP B 1 255 ? -23.109 21.391 3.373 1 85.44 255 ASP B CA 1
ATOM 4830 C C . ASP B 1 255 ? -21.75 22.078 3.197 1 85.44 255 ASP B C 1
ATOM 4832 O O . ASP B 1 255 ? -21.625 23.281 3.365 1 85.44 255 ASP B O 1
ATOM 4836 N N . TYR B 1 256 ? -20.656 21.266 2.926 1 88.06 256 TYR B N 1
ATOM 4837 C CA . TYR B 1 256 ? -19.344 21.781 2.584 1 88.06 256 TYR B CA 1
ATOM 4838 C C . TYR B 1 256 ? -18.719 22.516 3.771 1 88.06 256 TYR B C 1
ATOM 4840 O O . TYR B 1 256 ? -17.859 23.375 3.594 1 88.06 256 TYR B O 1
ATOM 4848 N N . THR B 1 257 ? -19.141 22.25 5.012 1 92.19 257 THR B N 1
ATOM 4849 C CA . THR B 1 257 ? -18.594 22.953 6.164 1 92.19 257 THR B CA 1
ATOM 4850 C C . THR B 1 257 ? -17.734 22.031 7.016 1 92.19 257 THR B C 1
ATOM 4852 O O . THR B 1 257 ? -17.125 22.469 7.996 1 92.19 257 THR B O 1
ATOM 4855 N N . THR B 1 258 ? -17.75 20.812 6.59 1 94.19 258 THR B N 1
ATOM 4856 C CA . THR B 1 258 ? -17.016 19.797 7.344 1 94.19 258 THR B CA 1
ATOM 4857 C C . THR B 1 258 ? -16.547 18.672 6.422 1 94.19 258 THR B C 1
ATOM 4859 O O . THR B 1 258 ? -17.156 18.422 5.379 1 94.19 258 THR B O 1
ATOM 4862 N N . PHE B 1 259 ? -15.391 18.188 6.742 1 95.19 259 PHE B N 1
ATOM 4863 C CA . PHE B 1 259 ? -14.961 16.922 6.156 1 95.19 259 PHE B CA 1
ATOM 4864 C C . PHE B 1 259 ? -15.227 15.758 7.109 1 95.19 259 PHE B C 1
ATOM 4866 O O . PHE B 1 259 ? -14.469 15.547 8.062 1 95.19 259 PHE B O 1
ATOM 4873 N N . GLY B 1 260 ? -16.281 14.992 6.816 1 95.44 260 GLY B N 1
ATOM 4874 C CA . GLY B 1 260 ? -16.609 13.867 7.684 1 95.44 260 GLY B CA 1
ATOM 4875 C C . GLY B 1 260 ? -15.445 12.906 7.867 1 95.44 260 GLY B C 1
ATOM 4876 O O . GLY B 1 260 ? -15.266 12.344 8.945 1 95.44 260 GLY B O 1
ATOM 4877 N N . GLU B 1 261 ? -14.648 12.695 6.84 1 96.69 261 GLU B N 1
ATOM 4878 C CA . GLU B 1 261 ? -13.469 11.836 6.871 1 96.69 261 GLU B CA 1
ATOM 4879 C C . GLU B 1 261 ? -12.461 12.312 7.914 1 96.69 261 GLU B C 1
ATOM 4881 O O . GLU B 1 261 ? -11.867 11.5 8.625 1 96.69 261 GLU B O 1
ATOM 4886 N N . VAL B 1 262 ? -12.297 13.641 8.07 1 98.06 262 VAL B N 1
ATOM 4887 C CA . VAL B 1 262 ? -11.344 14.227 9.008 1 98.06 262 VAL B CA 1
ATOM 4888 C C . VAL B 1 262 ? -11.836 14.023 10.438 1 98.06 262 VAL B C 1
ATOM 4890 O O . VAL B 1 262 ? -11.07 13.625 11.32 1 98.06 262 VAL B O 1
ATOM 4893 N N . VAL B 1 263 ? -13.086 14.242 10.625 1 97.88 263 VAL B N 1
ATOM 4894 C CA . VAL B 1 263 ? -13.68 14.078 11.945 1 97.88 263 VAL B CA 1
ATOM 4895 C C . VAL B 1 263 ? -13.5 12.633 12.414 1 97.88 263 VAL B C 1
ATOM 4897 O O . VAL B 1 263 ? -13.109 12.391 13.562 1 97.88 263 VAL B O 1
ATOM 4900 N N . GLN B 1 264 ? -13.742 11.727 11.539 1 97.5 264 GLN B N 1
ATOM 4901 C CA . GLN B 1 264 ? -13.664 10.312 11.898 1 97.5 264 GLN B CA 1
ATOM 4902 C C . GLN B 1 264 ? -12.227 9.883 12.148 1 97.5 264 GLN B C 1
ATOM 4904 O O . GLN B 1 264 ? -11.945 9.164 13.109 1 97.5 264 GLN B O 1
ATOM 4909 N N . SER B 1 265 ? -11.297 10.227 11.258 1 98.06 265 SER B N 1
ATOM 4910 C CA . SER B 1 265 ? -9.906 9.844 11.453 1 98.06 265 SER B CA 1
ATOM 4911 C C . SER B 1 265 ? -9.328 10.477 12.711 1 98.06 265 SER B C 1
ATOM 4913 O O . SER B 1 265 ? -8.547 9.852 13.43 1 98.06 265 SER B O 1
ATOM 4915 N N . ALA B 1 266 ? -9.688 11.742 12.992 1 98.38 266 ALA B N 1
ATOM 4916 C CA . ALA B 1 266 ? -9.242 12.398 14.219 1 98.38 266 ALA B CA 1
ATOM 4917 C C . ALA B 1 266 ? -9.758 11.672 15.453 1 98.38 266 ALA B C 1
ATOM 4919 O O . ALA B 1 266 ? -8.992 11.406 16.391 1 98.38 266 ALA B O 1
ATOM 4920 N N . ARG B 1 267 ? -11.031 11.414 15.445 1 97.75 267 ARG B N 1
ATOM 4921 C CA . ARG B 1 267 ? -11.633 10.695 16.562 1 97.75 267 ARG B CA 1
ATOM 4922 C C . ARG B 1 267 ? -10.914 9.375 16.828 1 97.75 267 ARG B C 1
ATOM 4924 O O . ARG B 1 267 ? -10.594 9.047 17.969 1 97.75 267 ARG B O 1
ATOM 4931 N N . ASP B 1 268 ? -10.664 8.633 15.781 1 98.06 268 ASP B N 1
ATOM 4932 C CA . ASP B 1 268 ? -9.977 7.344 15.891 1 98.06 268 ASP B CA 1
ATOM 4933 C C . ASP B 1 268 ? -8.562 7.523 16.422 1 98.06 268 ASP B C 1
ATOM 4935 O O . ASP B 1 268 ? -8.125 6.773 17.297 1 98.06 268 ASP B O 1
ATOM 4939 N N . ALA B 1 269 ? -7.848 8.5 15.914 1 98.44 269 ALA B N 1
ATOM 4940 C CA . ALA B 1 269 ? -6.48 8.758 16.359 1 98.44 269 ALA B CA 1
ATOM 4941 C C . ALA B 1 269 ? -6.449 9.141 17.844 1 98.44 269 ALA B C 1
ATOM 4943 O O . ALA B 1 269 ? -5.586 8.672 18.594 1 98.44 269 ALA B O 1
ATOM 4944 N N . TYR B 1 270 ? -7.355 10.016 18.25 1 98.19 270 TYR B N 1
ATOM 4945 C CA . TYR B 1 270 ? -7.406 10.453 19.641 1 98.19 270 TYR B CA 1
ATOM 4946 C C . TYR B 1 270 ? -7.719 9.281 20.562 1 98.19 270 TYR B C 1
ATOM 4948 O O . TYR B 1 270 ? -7.168 9.188 21.656 1 98.19 270 TYR B O 1
ATOM 4956 N N . GLN B 1 271 ? -8.594 8.422 20.125 1 97.62 271 GLN B N 1
ATOM 4957 C CA . GLN B 1 271 ? -8.883 7.227 20.922 1 97.62 271 GLN B CA 1
ATOM 4958 C C . GLN B 1 271 ? -7.641 6.352 21.062 1 97.62 271 GLN B C 1
ATOM 4960 O O . GLN B 1 271 ? -7.332 5.883 22.172 1 97.62 271 GLN B O 1
ATOM 4965 N N . GLN B 1 272 ? -6.922 6.113 19.984 1 97.5 272 GLN B N 1
ATOM 4966 C CA . GLN B 1 272 ? -5.715 5.293 20 1 97.5 272 GLN B CA 1
ATOM 4967 C C . GLN B 1 272 ? -4.676 5.879 20.953 1 97.5 272 GLN B C 1
ATOM 4969 O O . GLN B 1 272 ? -4.039 5.145 21.719 1 97.5 272 GLN B O 1
ATOM 4974 N N . ALA B 1 273 ? -4.504 7.164 20.906 1 97.38 273 ALA B N 1
ATOM 4975 C CA . ALA B 1 273 ? -3.443 7.844 21.641 1 97.38 273 ALA B CA 1
ATOM 4976 C C . ALA B 1 273 ? -3.914 8.227 23.047 1 97.38 273 ALA B C 1
ATOM 4978 O O . ALA B 1 273 ? -3.127 8.719 23.859 1 97.38 273 ALA B O 1
ATOM 4979 N N . GLU B 1 274 ? -5.219 8.047 23.312 1 96.12 274 GLU B N 1
ATOM 4980 C CA . GLU B 1 274 ? -5.828 8.438 24.578 1 96.12 274 GLU B CA 1
ATOM 4981 C C . GLU B 1 274 ? -5.711 9.945 24.812 1 96.12 274 GLU B C 1
ATOM 4983 O O . GLU B 1 274 ? -5.254 10.383 25.875 1 96.12 274 GLU B O 1
ATOM 4988 N N . VAL B 1 275 ? -6.035 10.672 23.797 1 96.81 275 VAL B N 1
ATOM 4989 C CA . VAL B 1 275 ? -6.098 12.125 23.844 1 96.81 275 VAL B CA 1
ATOM 4990 C C . VAL B 1 275 ? -7.547 12.578 24 1 96.81 275 VAL B C 1
ATOM 4992 O O . VAL B 1 275 ? -8.398 12.258 23.156 1 96.81 275 VAL B O 1
ATOM 4995 N N . ASP B 1 276 ? -7.848 13.336 25 1 96.25 276 ASP B N 1
ATOM 4996 C CA . ASP B 1 276 ? -9.211 13.773 25.266 1 96.25 276 ASP B CA 1
ATOM 4997 C C . ASP B 1 276 ? -9.438 15.203 24.766 1 96.25 276 ASP B C 1
ATOM 4999 O O . ASP B 1 276 ? -10.5 15.523 24.234 1 96.25 276 ASP B O 1
ATOM 5003 N N . SER B 1 277 ? -8.469 16.016 25.016 1 96.06 277 SER B N 1
ATOM 5004 C CA . SER B 1 277 ? -8.531 17.422 24.609 1 96.06 277 SER B CA 1
ATOM 5005 C C . SER B 1 277 ? -7.352 17.797 23.703 1 96.06 277 SER B C 1
ATOM 5007 O O . SER B 1 277 ? -6.344 18.312 24.188 1 96.06 277 SER B O 1
ATOM 5009 N N . PRO B 1 278 ? -7.566 17.609 22.406 1 96.69 278 PRO B N 1
ATOM 5010 C CA . PRO B 1 278 ? -6.438 17.797 21.5 1 96.69 278 PRO B CA 1
ATOM 5011 C C . PRO B 1 278 ? -5.855 19.203 21.562 1 96.69 278 PRO B C 1
ATOM 5013 O O . PRO B 1 278 ? -4.633 19.375 21.578 1 96.69 278 PRO B O 1
ATOM 5016 N N . ALA B 1 279 ? -6.633 20.25 21.688 1 94.25 279 ALA B N 1
ATOM 5017 C CA . ALA B 1 279 ? -6.16 21.625 21.719 1 94.25 279 ALA B CA 1
ATOM 5018 C C . ALA B 1 279 ? -5.258 21.859 22.938 1 94.25 279 ALA B C 1
ATOM 5020 O O . ALA B 1 279 ? -4.348 22.688 22.875 1 94.25 279 ALA B O 1
ATOM 5021 N N . ASP B 1 280 ? -5.426 21.078 23.984 1 94.12 280 ASP B N 1
ATOM 5022 C CA . ASP B 1 280 ? -4.695 21.281 25.234 1 94.12 280 ASP B CA 1
ATOM 5023 C C . ASP B 1 280 ? -3.535 20.312 25.359 1 94.12 280 ASP B C 1
ATOM 5025 O O . ASP B 1 280 ? -2.58 20.562 26.094 1 94.12 280 ASP B O 1
ATOM 5029 N N . GLU B 1 281 ? -3.623 19.234 24.641 1 95.5 281 GLU B N 1
ATOM 5030 C CA . GLU B 1 281 ? -2.674 18.156 24.906 1 95.5 281 GLU B CA 1
ATOM 5031 C C . GLU B 1 281 ? -1.621 18.062 23.797 1 95.5 281 GLU B C 1
ATOM 5033 O O . GLU B 1 281 ? -0.547 17.5 24 1 95.5 281 GLU B O 1
ATOM 5038 N N . LEU B 1 282 ? -1.883 18.609 22.656 1 97.81 282 LEU B N 1
ATOM 5039 C CA . LEU B 1 282 ? -0.929 18.578 21.547 1 97.81 282 LEU B CA 1
ATOM 5040 C C . LEU B 1 282 ? 0.055 19.734 21.656 1 97.81 282 LEU B C 1
ATOM 5042 O O . LEU B 1 282 ? -0.34 20.859 21.938 1 97.81 282 LEU B O 1
ATOM 5046 N N . MET B 1 283 ? 1.303 19.469 21.469 1 97.62 283 MET B N 1
ATOM 5047 C CA . MET B 1 283 ? 2.336 20.5 21.422 1 97.62 283 MET B CA 1
ATOM 5048 C C . MET B 1 283 ? 2.271 21.266 20.109 1 97.62 283 MET B C 1
ATOM 5050 O O . MET B 1 283 ? 2.523 22.484 20.094 1 97.62 283 MET B O 1
ATOM 5054 N N . MET B 1 284 ? 1.955 20.578 19.062 1 98.25 284 MET B N 1
ATOM 5055 C CA . MET B 1 284 ? 1.913 21.156 17.734 1 98.25 284 MET B CA 1
ATOM 5056 C C . MET B 1 284 ? 1.066 20.312 16.797 1 98.25 284 MET B C 1
ATOM 5058 O O . MET B 1 284 ? 0.743 19.156 17.109 1 98.25 284 MET B O 1
ATOM 5062 N N . ALA B 1 285 ? 0.739 20.891 15.68 1 98.69 285 ALA B N 1
ATOM 5063 C CA . ALA B 1 285 ? 0.07 20.109 14.633 1 98.69 285 ALA B CA 1
ATOM 5064 C C . ALA B 1 285 ? 0.532 20.562 13.242 1 98.69 285 ALA B C 1
ATOM 5066 O O . ALA B 1 285 ? 0.8 21.734 13.023 1 98.69 285 ALA B O 1
ATOM 5067 N N . GLU B 1 286 ? 0.756 19.625 12.391 1 98.69 286 GLU B N 1
ATOM 5068 C CA . GLU B 1 286 ? 0.846 19.844 10.953 1 98.69 286 GLU B CA 1
ATOM 5069 C C . GLU B 1 286 ? -0.446 19.438 10.25 1 98.69 286 GLU B C 1
ATOM 5071 O O . GLU B 1 286 ? -0.857 18.281 10.32 1 98.69 286 GLU B O 1
ATOM 5076 N N . VAL B 1 287 ? -1.092 20.375 9.602 1 98.56 287 VAL B N 1
ATOM 5077 C CA . VAL B 1 287 ? -2.375 20.062 8.984 1 98.56 287 VAL B CA 1
ATOM 5078 C C . VAL B 1 287 ? -2.307 20.359 7.48 1 98.56 287 VAL B C 1
ATOM 5080 O O . VAL B 1 287 ? -1.441 21.094 7.023 1 98.56 287 VAL B O 1
ATOM 5083 N N . HIS B 1 288 ? -3.18 19.719 6.742 1 97.44 288 HIS B N 1
ATOM 5084 C CA . HIS B 1 288 ? -3.215 19.781 5.289 1 97.44 288 HIS B CA 1
ATOM 5085 C C . HIS B 1 288 ? -3.797 21.109 4.805 1 97.44 288 HIS B C 1
ATOM 5087 O O . HIS B 1 288 ? -4.957 21.172 4.387 1 97.44 288 HIS B O 1
ATOM 5093 N N . ASP B 1 289 ? -2.986 22.062 4.645 1 94.62 289 ASP B N 1
ATOM 5094 C CA . ASP B 1 289 ? -3.439 23.406 4.281 1 94.62 289 ASP B CA 1
ATOM 5095 C C . ASP B 1 289 ? -3.232 23.672 2.793 1 94.62 289 ASP B C 1
ATOM 5097 O O . ASP B 1 289 ? -2.668 24.703 2.414 1 94.62 289 ASP B O 1
ATOM 5101 N N . CYS B 1 290 ? -3.797 22.828 1.989 1 90.62 290 CYS B N 1
ATOM 5102 C CA . CYS B 1 290 ? -3.67 23.031 0.55 1 90.62 290 CYS B CA 1
ATOM 5103 C C . CYS B 1 290 ? -4.316 24.344 0.122 1 90.62 290 CYS B C 1
ATOM 5105 O O . CYS B 1 290 ? -3.895 24.953 -0.857 1 90.62 290 CYS B O 1
ATOM 5107 N N . PHE B 1 291 ? -5.359 24.797 0.842 1 92.56 291 PHE B N 1
ATOM 5108 C CA . PHE B 1 291 ? -6.02 26.094 0.713 1 92.56 291 PHE B CA 1
ATOM 5109 C C . PHE B 1 291 ? -6.27 26.703 2.082 1 92.56 291 PHE B C 1
ATOM 5111 O O . PHE B 1 291 ? -6.469 25.984 3.066 1 92.56 291 PHE B O 1
ATOM 5118 N N . THR B 1 292 ? -6.305 28 2.127 1 94.75 292 THR B N 1
ATOM 5119 C CA . THR B 1 292 ? -6.438 28.688 3.408 1 94.75 292 THR B CA 1
ATOM 5120 C C . THR B 1 292 ? -7.777 28.359 4.062 1 94.75 292 THR B C 1
ATOM 5122 O O . THR B 1 292 ? -7.855 28.188 5.281 1 94.75 292 THR B O 1
ATOM 5125 N N . PRO B 1 293 ? -8.914 28.312 3.295 1 94.62 293 PRO B N 1
ATOM 5126 C CA . PRO B 1 293 ? -10.172 27.953 3.959 1 94.62 293 PRO B CA 1
ATOM 5127 C C . PRO B 1 293 ? -10.164 26.531 4.496 1 94.62 293 PRO B C 1
ATOM 5129 O O . PRO B 1 293 ? -10.867 26.234 5.469 1 94.62 293 PRO B O 1
ATOM 5132 N N . THR B 1 294 ? -9.422 25.656 3.832 1 95.56 294 THR B N 1
ATOM 5133 C CA . THR B 1 294 ? -9.312 24.281 4.309 1 95.56 294 THR B CA 1
ATOM 5134 C C . THR B 1 294 ? -8.711 24.25 5.711 1 95.56 294 THR B C 1
ATOM 5136 O O . THR B 1 294 ? -9.18 23.5 6.574 1 95.56 294 THR B O 1
ATOM 5139 N N . GLU B 1 295 ? -7.637 25 5.922 1 97.44 295 GLU B N 1
ATOM 5140 C CA . GLU B 1 295 ? -7.039 25.047 7.254 1 97.44 295 GLU B CA 1
ATOM 5141 C C . GLU B 1 295 ? -8.062 25.484 8.305 1 97.44 295 GLU B C 1
ATOM 5143 O O . GLU B 1 295 ? -8.102 24.938 9.398 1 97.44 295 GLU B O 1
ATOM 5148 N N . LEU B 1 296 ? -8.867 26.5 7.969 1 97.38 296 LEU B N 1
ATOM 5149 C CA . LEU B 1 296 ? -9.867 26.984 8.914 1 97.38 296 LEU B CA 1
ATOM 5150 C C . LEU B 1 296 ? -10.828 25.875 9.312 1 97.38 296 LEU B C 1
ATOM 5152 O O . LEU B 1 296 ? -11.062 25.641 10.5 1 97.38 296 LEU B O 1
ATOM 5156 N N . VAL B 1 297 ? -11.352 25.156 8.344 1 97.25 297 VAL B N 1
ATOM 5157 C CA . VAL B 1 297 ? -12.312 24.094 8.594 1 97.25 297 VAL B CA 1
ATOM 5158 C C . VAL B 1 297 ? -11.641 22.969 9.375 1 97.25 297 VAL B C 1
ATOM 5160 O O . VAL B 1 297 ? -12.25 22.359 10.266 1 97.25 297 VAL B O 1
ATOM 5163 N N . LEU B 1 298 ? -10.406 22.703 9.086 1 98.31 298 LEU B N 1
ATOM 5164 C CA . LEU B 1 298 ? -9.664 21.625 9.734 1 98.31 298 LEU B CA 1
ATOM 5165 C C . LEU B 1 298 ? -9.469 21.922 11.219 1 98.31 298 LEU B C 1
ATOM 5167 O O . LEU B 1 298 ? -9.43 21 12.039 1 98.31 298 LEU B O 1
ATOM 5171 N N . MET B 1 299 ? -9.312 23.25 11.594 1 98.62 299 MET B N 1
ATOM 5172 C CA . MET B 1 299 ? -9.172 23.578 13.008 1 98.62 299 MET B CA 1
ATOM 5173 C C . MET B 1 299 ? -10.359 23.062 13.812 1 98.62 299 MET B C 1
ATOM 5175 O O . MET B 1 299 ? -10.203 22.641 14.961 1 98.62 299 MET B O 1
ATOM 5179 N N . GLU B 1 300 ? -11.469 23.125 13.188 1 98.25 300 GLU B N 1
ATOM 5180 C CA . GLU B 1 300 ? -12.688 22.672 13.852 1 98.25 300 GLU B CA 1
ATOM 5181 C C . GLU B 1 300 ? -12.844 21.156 13.75 1 98.25 300 GLU B C 1
ATOM 5183 O O . GLU B 1 300 ? -13.141 20.484 14.742 1 98.25 300 GLU B O 1
ATOM 5188 N N . ASP B 1 301 ? -12.602 20.594 12.562 1 98.31 301 ASP B N 1
ATOM 5189 C CA . ASP B 1 301 ? -12.773 19.172 12.32 1 98.31 301 ASP B CA 1
ATOM 5190 C C . ASP B 1 301 ? -11.797 18.344 13.156 1 98.31 301 ASP B C 1
ATOM 5192 O O . ASP B 1 301 ? -12.109 17.219 13.562 1 98.31 301 ASP B O 1
ATOM 5196 N N . LEU B 1 302 ? -10.625 18.875 13.477 1 98.75 302 LEU B N 1
ATOM 5197 C CA . LEU B 1 302 ? -9.602 18.188 14.25 1 98.75 302 LEU B CA 1
ATOM 5198 C C . LEU B 1 302 ? -9.766 18.453 15.742 1 98.75 302 LEU B C 1
ATOM 5200 O O . LEU B 1 302 ? -9.031 17.906 16.562 1 98.75 302 LEU B O 1
ATOM 5204 N N . GLY B 1 303 ? -10.656 19.328 16.078 1 98.31 303 GLY B N 1
ATOM 5205 C CA . GLY B 1 303 ? -10.977 19.562 17.469 1 98.31 303 GLY B CA 1
ATOM 5206 C C . GLY B 1 303 ? -10.117 20.641 18.109 1 98.31 303 GLY B C 1
ATOM 5207 O O . GLY B 1 303 ? -10.023 20.734 19.328 1 98.31 303 GLY B O 1
ATOM 5208 N N . PHE B 1 304 ? -9.484 21.469 17.312 1 98.5 304 PHE B N 1
ATOM 5209 C CA . PHE B 1 304 ? -8.633 22.531 17.844 1 98.5 304 PHE B CA 1
ATOM 5210 C C . PHE B 1 304 ? -9.461 23.766 18.219 1 98.5 304 PHE B C 1
ATOM 5212 O O . PHE B 1 304 ? -9.062 24.547 19.062 1 98.5 304 PHE B O 1
ATOM 5219 N N . SER B 1 305 ? -10.531 23.938 17.547 1 98.12 305 SER B N 1
ATOM 5220 C CA . SER B 1 305 ? -11.523 24.984 17.781 1 98.12 305 SER B CA 1
ATOM 5221 C C . SER B 1 305 ? -12.93 24.406 17.844 1 98.12 305 SER B C 1
ATOM 5223 O O . SER B 1 305 ? -13.203 23.359 17.266 1 98.12 305 SER B O 1
ATOM 5225 N N . GLU B 1 306 ? -13.789 25.094 18.594 1 97.38 306 GLU B N 1
ATOM 5226 C CA . GLU B 1 306 ? -15.203 24.75 18.531 1 97.38 306 GLU B CA 1
ATOM 5227 C C . GLU B 1 306 ? -15.789 25.109 17.156 1 97.38 306 GLU B C 1
ATOM 5229 O O . GLU B 1 306 ? -15.258 25.969 16.453 1 97.38 306 GLU B O 1
ATOM 5234 N N . ARG B 1 307 ? -16.859 24.406 16.812 1 97.12 307 ARG B N 1
ATOM 5235 C CA . ARG B 1 307 ? -17.531 24.688 15.555 1 97.12 307 ARG B CA 1
ATOM 5236 C C . ARG B 1 307 ? -17.922 26.156 15.461 1 97.12 307 ARG B C 1
ATOM 5238 O O . ARG B 1 307 ? -18.531 26.703 16.391 1 97.12 307 ARG B O 1
ATOM 5245 N N . GLY B 1 308 ? -17.5 26.766 14.398 1 96.75 308 GLY B N 1
ATOM 5246 C CA . GLY B 1 308 ? -17.844 28.156 14.156 1 96.75 308 GLY B CA 1
ATOM 5247 C C . GLY B 1 308 ? -16.859 29.125 14.758 1 96.75 308 GLY B C 1
ATOM 5248 O O . GLY B 1 308 ? -16.984 30.344 14.562 1 96.75 308 GLY B O 1
ATOM 5249 N N . GLU B 1 309 ? -15.836 28.656 15.391 1 97.81 309 GLU B N 1
ATOM 5250 C CA . GLU B 1 309 ? -14.961 29.562 16.125 1 97.81 309 GLU B CA 1
ATOM 5251 C C . GLU B 1 309 ? -13.57 29.625 15.508 1 97.81 309 GLU B C 1
ATOM 5253 O O . GLU B 1 309 ? -12.695 30.359 15.977 1 97.81 309 GLU B O 1
ATOM 5258 N N . ALA B 1 310 ? -13.312 28.938 14.453 1 97.88 310 ALA B N 1
ATOM 5259 C CA . ALA B 1 310 ? -11.992 28.875 13.836 1 97.88 310 ALA B CA 1
ATOM 5260 C C . ALA B 1 310 ? -11.531 30.25 13.383 1 97.88 310 ALA B C 1
ATOM 5262 O O . ALA B 1 310 ? -10.352 30.594 13.484 1 97.88 310 ALA B O 1
ATOM 5263 N N . VAL B 1 311 ? -12.453 31.031 12.859 1 98 311 VAL B N 1
ATOM 5264 C CA . VAL B 1 311 ? -12.133 32.375 12.367 1 98 311 VAL B CA 1
ATOM 5265 C C . VAL B 1 311 ? -11.641 33.25 13.516 1 98 311 VAL B C 1
ATOM 5267 O O . VAL B 1 311 ? -10.57 33.844 13.422 1 98 311 VAL B O 1
ATOM 5270 N N . ALA B 1 312 ? -12.383 33.281 14.578 1 98.25 312 ALA B N 1
ATOM 5271 C CA . ALA B 1 312 ? -12.008 34.094 15.742 1 98.25 312 ALA B CA 1
ATOM 5272 C C . ALA B 1 312 ? -10.703 33.594 16.359 1 98.25 312 ALA B C 1
ATOM 5274 O O . ALA B 1 312 ? -9.844 34.406 16.719 1 98.25 312 ALA B O 1
ATOM 5275 N N . ASP B 1 313 ? -10.523 32.312 16.5 1 98.5 313 ASP B N 1
ATOM 5276 C CA . ASP B 1 313 ? -9.32 31.75 17.078 1 98.5 313 ASP B CA 1
ATOM 5277 C C . ASP B 1 313 ? -8.094 32.031 16.234 1 98.5 313 ASP B C 1
ATOM 5279 O O . ASP B 1 313 ? -7.008 32.281 16.766 1 98.5 313 ASP B O 1
ATOM 5283 N N . THR B 1 314 ? -8.258 31.953 14.93 1 98.38 314 THR B N 1
ATOM 5284 C CA . THR B 1 314 ? -7.168 32.281 14.016 1 98.38 314 THR B CA 1
ATOM 5285 C C . THR B 1 314 ? -6.746 33.719 14.156 1 98.38 314 THR B C 1
ATOM 5287 O O . THR B 1 314 ? -5.555 34.031 14.219 1 98.38 314 THR B O 1
ATOM 5290 N N . MET B 1 315 ? -7.738 34.625 14.234 1 98.12 315 MET B N 1
ATOM 5291 C CA . MET B 1 315 ? -7.465 36.062 14.344 1 98.12 315 MET B CA 1
ATOM 5292 C C . MET B 1 315 ? -6.844 36.375 15.703 1 98.12 315 MET B C 1
ATOM 5294 O O . MET B 1 315 ? -6.125 37.375 15.836 1 98.12 315 MET B O 1
ATOM 5298 N N . ALA B 1 316 ? -7.074 35.531 16.625 1 98.31 316 ALA B N 1
ATOM 5299 C CA . ALA B 1 316 ? -6.496 35.719 17.953 1 98.31 316 ALA B CA 1
ATOM 5300 C C . ALA B 1 316 ? -5.113 35.094 18.047 1 98.31 316 ALA B C 1
ATOM 5302 O O . ALA B 1 316 ? -4.516 35.031 19.125 1 98.31 316 ALA B O 1
ATOM 5303 N N . ASP B 1 317 ? -4.582 34.5 17.031 1 98 317 ASP B N 1
ATOM 5304 C CA . ASP B 1 317 ? -3.248 33.938 16.906 1 98 317 ASP B CA 1
ATOM 5305 C C . ASP B 1 317 ? -3.102 32.688 17.781 1 98 317 ASP B C 1
ATOM 5307 O O . ASP B 1 317 ? -2.018 32.406 18.297 1 98 317 ASP B O 1
ATOM 5311 N N . LYS B 1 318 ? -4.211 31.984 17.938 1 97.88 318 LYS B N 1
ATOM 5312 C CA . LYS B 1 318 ? -4.195 30.734 18.688 1 97.88 318 LYS B CA 1
ATOM 5313 C C . LYS B 1 318 ? -3.244 29.719 18.047 1 97.88 318 LYS B C 1
ATOM 5315 O O . LYS B 1 318 ? -2.645 28.906 18.75 1 97.88 318 LYS B O 1
ATOM 5320 N N . TYR B 1 319 ? -3.035 29.812 16.75 1 98.12 319 TYR B N 1
ATOM 5321 C CA . TYR B 1 319 ? -2.33 28.781 16.016 1 98.12 319 TYR B CA 1
ATOM 5322 C C . TYR B 1 319 ? -0.963 29.266 15.547 1 98.12 319 TYR B C 1
ATOM 5324 O O . TYR B 1 319 ? -0.273 28.578 14.789 1 98.12 319 TYR B O 1
ATOM 5332 N N . ALA B 1 320 ? -0.563 30.5 15.945 1 96.5 320 ALA B N 1
ATOM 5333 C CA . ALA B 1 320 ? 0.763 31.031 15.648 1 96.5 320 ALA B CA 1
ATOM 5334 C C . ALA B 1 320 ? 1.847 30.266 16.391 1 96.5 320 ALA B C 1
ATOM 5336 O O . ALA B 1 320 ? 1.546 29.469 17.281 1 96.5 320 ALA B O 1
ATOM 5337 N N . LEU B 1 321 ? 3.061 30.422 16.078 1 94.75 321 LEU B N 1
ATOM 5338 C CA . LEU B 1 321 ? 4.188 29.719 16.672 1 94.75 321 LEU B CA 1
ATOM 5339 C C . LEU B 1 321 ? 4.172 29.859 18.203 1 94.75 321 LEU B C 1
ATOM 5341 O O . LEU B 1 321 ? 4.5 28.922 18.922 1 94.75 321 LEU B O 1
ATOM 5345 N N . SER B 1 322 ? 3.789 31.047 18.641 1 93.06 322 SER B N 1
ATOM 5346 C CA . SER B 1 322 ? 3.779 31.328 20.078 1 93.06 322 SER B CA 1
ATOM 5347 C C . SER B 1 322 ? 2.383 31.141 20.656 1 93.06 322 SER B C 1
ATOM 5349 O O . SER B 1 322 ? 2.148 31.469 21.828 1 93.06 322 SER B O 1
ATOM 5351 N N . GLY B 1 323 ? 1.466 30.672 19.844 1 95.44 323 GLY B N 1
ATOM 5352 C CA . GLY B 1 323 ? 0.09 30.531 20.281 1 95.44 323 GLY B CA 1
ATOM 5353 C C . GLY B 1 323 ? -0.132 29.297 21.141 1 95.44 323 GLY B C 1
ATOM 5354 O O . GLY B 1 323 ? 0.823 28.609 21.516 1 95.44 323 GLY B O 1
ATOM 5355 N N . ALA B 1 324 ? -1.361 29.031 21.516 1 96 324 ALA B N 1
ATOM 5356 C CA . ALA B 1 324 ? -1.745 27.922 22.391 1 96 324 ALA B CA 1
ATOM 5357 C C . ALA B 1 324 ? -1.479 26.578 21.719 1 96 324 ALA B C 1
ATOM 5359 O O . ALA B 1 324 ? -1.097 25.609 22.375 1 96 324 ALA B O 1
ATOM 5360 N N . LEU B 1 325 ? -1.688 26.516 20.375 1 97.69 325 LEU B N 1
ATOM 5361 C CA . LEU B 1 325 ? -1.437 25.312 19.578 1 97.69 325 LEU B CA 1
ATOM 5362 C C . LEU B 1 325 ? -0.823 25.688 18.234 1 97.69 325 LEU B C 1
ATOM 5364 O O . LEU B 1 325 ? -1.543 25.906 17.25 1 97.69 325 LEU B O 1
ATOM 5368 N N . PRO B 1 326 ? 0.501 25.766 18.203 1 98.06 326 PRO B N 1
ATOM 5369 C CA . PRO B 1 326 ? 1.141 26.078 16.922 1 98.06 326 PRO B CA 1
ATOM 5370 C C . PRO B 1 326 ? 0.749 25.109 15.805 1 98.06 326 PRO B C 1
ATOM 5372 O O . PRO B 1 326 ? 0.806 23.891 15.992 1 98.06 326 PRO B O 1
ATOM 5375 N N . VAL B 1 327 ? 0.311 25.625 14.68 1 98.31 327 VAL B N 1
ATOM 5376 C CA . VAL B 1 327 ? -0.087 24.859 13.508 1 98.31 327 VAL B CA 1
ATOM 5377 C C . VAL B 1 327 ? 0.799 25.219 12.32 1 98.31 327 VAL B C 1
ATOM 5379 O O . VAL B 1 327 ? 0.98 26.406 12.016 1 98.31 327 VAL B O 1
ATOM 5382 N N . ASN B 1 328 ? 1.348 24.188 11.68 1 97.94 328 ASN B N 1
ATOM 5383 C CA . ASN B 1 328 ? 2.203 24.312 10.5 1 97.94 328 ASN B CA 1
ATOM 5384 C C . ASN B 1 328 ? 3.402 25.219 10.781 1 97.94 328 ASN B C 1
ATOM 5386 O O . ASN B 1 328 ? 3.662 26.156 10.031 1 97.94 328 ASN B O 1
ATOM 5390 N N . PRO B 1 329 ? 4.156 24.828 11.797 1 97.5 329 PRO B N 1
ATOM 5391 C CA . PRO B 1 329 ? 5.316 25.656 12.148 1 97.5 329 PRO B CA 1
ATOM 5392 C C . PRO B 1 329 ? 6.387 25.672 11.055 1 97.5 329 PRO B C 1
ATOM 5394 O O . PRO B 1 329 ? 7.277 26.516 11.07 1 97.5 329 PRO B O 1
ATOM 5397 N N . ASP B 1 330 ? 6.34 24.734 10.141 1 96.88 330 ASP B N 1
ATOM 5398 C CA . ASP B 1 330 ? 7.352 24.656 9.094 1 96.88 330 ASP B CA 1
ATOM 5399 C C . ASP B 1 330 ? 6.922 25.438 7.855 1 96.88 330 ASP B C 1
ATOM 5401 O O . ASP B 1 330 ? 7.656 25.5 6.867 1 96.88 330 ASP B O 1
ATOM 5405 N N . GLY B 1 331 ? 5.762 25.969 7.84 1 96 331 GLY B N 1
ATOM 5406 C CA . GLY B 1 331 ? 5.238 26.719 6.715 1 96 331 GLY B CA 1
ATOM 5407 C C . GLY B 1 331 ? 4.094 26.031 6.004 1 96 331 GLY B C 1
ATOM 5408 O O . GLY B 1 331 ? 3.447 26.609 5.133 1 96 331 GLY B O 1
ATOM 5409 N N . GLY B 1 332 ? 3.861 24.75 6.371 1 96 332 GLY B N 1
ATOM 5410 C CA . GLY B 1 332 ? 2.738 24.016 5.824 1 96 332 GLY B CA 1
ATOM 5411 C C . GLY B 1 332 ? 2.867 23.75 4.336 1 96 332 GLY B C 1
ATOM 5412 O O . GLY B 1 332 ? 3.926 23.969 3.748 1 96 332 GLY B O 1
ATOM 5413 N N . LEU B 1 333 ? 1.802 23.203 3.756 1 94.38 333 LEU B N 1
ATOM 5414 C CA . LEU B 1 333 ? 1.791 22.922 2.324 1 94.38 333 LEU B CA 1
ATOM 5415 C C . LEU B 1 333 ? 1.929 24.203 1.515 1 94.38 333 LEU B C 1
ATOM 5417 O O . LEU B 1 333 ? 2.537 24.203 0.442 1 94.38 333 LEU B O 1
ATOM 5421 N N . LYS B 1 334 ? 1.414 25.219 2.053 1 90.75 334 LYS B N 1
ATOM 5422 C CA . LYS B 1 334 ? 1.314 26.5 1.348 1 90.75 334 LYS B CA 1
ATOM 5423 C C . LYS B 1 334 ? 2.695 27.094 1.089 1 90.75 334 LYS B C 1
ATOM 5425 O O . LYS B 1 334 ? 2.996 27.516 -0.031 1 90.75 334 LYS B O 1
ATOM 5430 N N . SER B 1 335 ? 3.473 27.156 2.109 1 92.06 335 SER B N 1
ATOM 5431 C CA . SER B 1 335 ? 4.758 27.828 1.979 1 92.06 335 SER B CA 1
ATOM 5432 C C . SER B 1 335 ? 5.898 26.828 1.814 1 92.06 335 SER B C 1
ATOM 5434 O O . SER B 1 335 ? 6.809 27.047 1.014 1 92.06 335 SER B O 1
ATOM 5436 N N . PHE B 1 336 ? 5.926 25.75 2.615 1 94.06 336 PHE B N 1
ATOM 5437 C CA . PHE B 1 336 ? 6.965 24.734 2.506 1 94.06 336 PHE B CA 1
ATOM 5438 C C . PHE B 1 336 ? 6.898 24.031 1.152 1 94.06 336 PHE B C 1
ATOM 5440 O O . PHE B 1 336 ? 7.93 23.797 0.517 1 94.06 336 PHE B O 1
ATOM 5447 N N . GLY B 1 337 ? 5.688 23.672 0.792 1 92.12 337 GLY B N 1
ATOM 5448 C CA . GLY B 1 337 ? 5.457 22.969 -0.458 1 92.12 337 GLY B CA 1
ATOM 5449 C C . GLY B 1 337 ? 4.633 21.703 -0.287 1 92.12 337 GLY B C 1
ATOM 5450 O O . GLY B 1 337 ? 4.52 21.188 0.822 1 92.12 337 GLY B O 1
ATOM 5451 N N . HIS B 1 338 ? 4.125 21.312 -1.509 1 92.31 338 HIS B N 1
ATOM 5452 C CA . HIS B 1 338 ? 3.205 20.188 -1.402 1 92.31 338 HIS B CA 1
ATOM 5453 C C . HIS B 1 338 ? 3.457 19.156 -2.506 1 92.31 338 HIS B C 1
ATOM 5455 O O . HIS B 1 338 ? 2.568 18.891 -3.314 1 92.31 338 HIS B O 1
ATOM 5461 N N . PRO B 1 339 ? 4.637 18.562 -2.521 1 93.69 339 PRO B N 1
ATOM 5462 C CA . PRO B 1 339 ? 4.734 17.328 -3.316 1 93.69 339 PRO B CA 1
ATOM 5463 C C . PRO B 1 339 ? 3.898 16.188 -2.742 1 93.69 339 PRO B C 1
ATOM 5465 O O . PRO B 1 339 ? 4.211 15.672 -1.667 1 93.69 339 PRO B O 1
ATOM 5468 N N . ILE B 1 340 ? 2.947 15.75 -3.459 1 92.19 340 ILE B N 1
ATOM 5469 C CA . ILE B 1 340 ? 1.846 14.914 -2.99 1 92.19 340 ILE B CA 1
ATOM 5470 C C . ILE B 1 340 ? 2.396 13.711 -2.23 1 92.19 340 ILE B C 1
ATOM 5472 O O . ILE B 1 340 ? 2.031 13.477 -1.076 1 92.19 340 ILE B O 1
ATOM 5476 N N . GLY B 1 341 ? 3.311 12.992 -2.801 1 95.69 341 GLY B N 1
ATOM 5477 C CA . GLY B 1 341 ? 3.805 11.758 -2.205 1 95.69 341 GLY B CA 1
ATOM 5478 C C . GLY B 1 341 ? 4.723 12 -1.021 1 95.69 341 GLY B C 1
ATOM 5479 O O . GLY B 1 341 ? 4.949 11.094 -0.212 1 95.69 341 GLY B O 1
ATOM 5480 N N . ALA B 1 342 ? 5.23 13.203 -0.826 1 97.19 342 ALA B N 1
ATOM 5481 C CA . ALA B 1 342 ? 6.262 13.469 0.176 1 97.19 342 ALA B CA 1
ATOM 5482 C C . ALA B 1 342 ? 5.688 14.227 1.366 1 97.19 342 ALA B C 1
ATOM 5484 O O . ALA B 1 342 ? 6.266 14.219 2.455 1 97.19 342 ALA B O 1
ATOM 5485 N N . SER B 1 343 ? 4.574 14.844 1.172 1 97.06 343 SER B N 1
ATOM 5486 C CA . SER B 1 343 ? 4.062 15.836 2.117 1 97.06 343 SER B CA 1
ATOM 5487 C C . SER B 1 343 ? 3.834 15.211 3.492 1 97.06 343 SER B C 1
ATOM 5489 O O . SER B 1 343 ? 4.191 15.805 4.512 1 97.06 343 SER B O 1
ATOM 5491 N N . GLY B 1 344 ? 3.205 14.023 3.488 1 98.12 344 GLY B N 1
ATOM 5492 C CA . GLY B 1 344 ? 2.922 13.383 4.762 1 98.12 344 GLY B CA 1
ATOM 5493 C C . GLY B 1 344 ? 4.168 13.125 5.59 1 98.12 344 GLY B C 1
ATOM 5494 O O . GLY B 1 344 ? 4.176 13.367 6.801 1 98.12 344 GLY B O 1
ATOM 5495 N N . LEU B 1 345 ? 5.188 12.656 5.004 1 98.81 345 LEU B N 1
ATOM 5496 C CA . LEU B 1 345 ? 6.43 12.359 5.711 1 98.81 345 LEU B CA 1
ATOM 5497 C C . LEU B 1 345 ? 7.168 13.641 6.074 1 98.81 345 LEU B C 1
ATOM 5499 O O . LEU B 1 345 ? 7.824 13.711 7.117 1 98.81 345 LEU B O 1
ATOM 5503 N N . ARG B 1 346 ? 7.113 14.656 5.172 1 98.31 346 ARG B N 1
ATOM 5504 C CA . ARG B 1 346 ? 7.676 15.961 5.512 1 98.31 346 ARG B CA 1
ATOM 5505 C C . ARG B 1 346 ? 7.035 16.516 6.777 1 98.31 346 ARG B C 1
ATOM 5507 O O . ARG B 1 346 ? 7.723 17.062 7.641 1 98.31 346 ARG B O 1
ATOM 5514 N N . MET B 1 347 ? 5.715 16.391 6.926 1 98.44 347 MET B N 1
ATOM 5515 C CA . MET B 1 347 ? 5.008 16.844 8.117 1 98.44 347 MET B CA 1
ATOM 5516 C C . MET B 1 347 ? 5.512 16.125 9.359 1 98.44 347 MET B C 1
ATOM 5518 O O . MET B 1 347 ? 5.707 16.734 10.406 1 98.44 347 MET B O 1
ATOM 5522 N N . LEU B 1 348 ? 5.734 14.836 9.234 1 98.69 348 LEU B N 1
ATOM 5523 C CA . LEU B 1 348 ? 6.301 14.055 10.328 1 98.69 348 LEU B CA 1
ATOM 5524 C C . LEU B 1 348 ? 7.707 14.531 10.664 1 98.69 348 LEU B C 1
ATOM 5526 O O . LEU B 1 348 ? 8.117 14.492 11.828 1 98.69 348 LEU B O 1
ATOM 5530 N N . TYR B 1 349 ? 8.461 14.906 9.648 1 98.75 349 TYR B N 1
ATOM 5531 C CA . TYR B 1 349 ? 9.812 15.43 9.828 1 98.75 349 TYR B CA 1
ATOM 5532 C C . TYR B 1 349 ? 9.805 16.656 10.742 1 98.75 349 TYR B C 1
ATOM 5534 O O . TYR B 1 349 ? 10.703 16.812 11.57 1 98.75 349 TYR B O 1
ATOM 5542 N N . GLU B 1 350 ? 8.82 17.5 10.562 1 98.44 350 GLU B N 1
ATOM 5543 C CA . GLU B 1 350 ? 8.711 18.656 11.453 1 98.44 350 GLU B CA 1
ATOM 5544 C C . GLU B 1 350 ? 8.469 18.203 12.891 1 98.44 350 GLU B C 1
ATOM 5546 O O . GLU B 1 350 ? 9.062 18.75 13.828 1 98.44 350 GLU B O 1
ATOM 5551 N N . CYS B 1 351 ? 7.555 17.281 13.078 1 98.56 351 CYS B N 1
ATOM 5552 C CA . CYS B 1 351 ? 7.359 16.734 14.414 1 98.56 351 CYS B CA 1
ATOM 5553 C C . CYS B 1 351 ? 8.664 16.188 14.977 1 98.56 351 CYS B C 1
ATOM 5555 O O . CYS B 1 351 ? 8.969 16.375 16.156 1 98.56 351 CYS B O 1
ATOM 5557 N N . TRP B 1 352 ? 9.406 15.492 14.133 1 98.44 352 TRP B N 1
ATOM 5558 C CA . TRP B 1 352 ? 10.695 14.906 14.492 1 98.44 352 TRP B CA 1
ATOM 5559 C C . TRP B 1 352 ? 11.648 15.977 15.016 1 98.44 352 TRP B C 1
ATOM 5561 O O . TRP B 1 352 ? 12.25 15.805 16.078 1 98.44 352 TRP B O 1
ATOM 5571 N N . LEU B 1 353 ? 11.734 17.078 14.344 1 97.75 353 LEU B N 1
ATOM 5572 C CA . LEU B 1 353 ? 12.633 18.156 14.75 1 97.75 353 LEU B CA 1
ATOM 5573 C C . LEU B 1 353 ? 12.133 18.812 16.031 1 97.75 353 LEU B C 1
ATOM 5575 O O . LEU B 1 353 ? 12.906 19 16.984 1 97.75 353 LEU B O 1
ATOM 5579 N N . GLN B 1 354 ? 10.875 19.141 16.094 1 97.88 354 GLN B N 1
ATOM 5580 C CA . GLN B 1 354 ? 10.312 19.938 17.188 1 97.88 354 GLN B CA 1
ATOM 5581 C C . GLN B 1 354 ? 10.312 19.141 18.5 1 97.88 354 GLN B C 1
ATOM 5583 O O . GLN B 1 354 ? 10.711 19.656 19.547 1 97.88 354 GLN B O 1
ATOM 5588 N N . LEU B 1 355 ? 9.867 17.891 18.453 1 97.44 355 LEU B N 1
ATOM 5589 C CA . LEU B 1 355 ? 9.719 17.094 19.656 1 97.44 355 LEU B CA 1
ATOM 5590 C C . LEU B 1 355 ? 11.086 16.672 20.203 1 97.44 355 LEU B C 1
ATOM 5592 O O . LEU B 1 355 ? 11.211 16.344 21.391 1 97.44 355 LEU B O 1
ATOM 5596 N N . ARG B 1 356 ? 12.078 16.719 19.344 1 96.31 356 ARG B N 1
ATOM 5597 C CA . ARG B 1 356 ? 13.438 16.375 19.766 1 96.31 356 ARG B CA 1
ATOM 5598 C C . ARG B 1 356 ? 14.234 17.641 20.109 1 96.31 356 ARG B C 1
ATOM 5600 O O . ARG B 1 356 ? 15.422 17.547 20.438 1 96.31 356 ARG B O 1
ATOM 5607 N N . GLU B 1 357 ? 13.633 18.797 19.953 1 95.56 357 GLU B N 1
ATOM 5608 C CA . GLU B 1 357 ? 14.242 20.094 20.219 1 95.56 357 GLU B CA 1
ATOM 5609 C C . GLU B 1 357 ? 15.445 20.328 19.328 1 95.56 357 GLU B C 1
ATOM 5611 O O . GLU B 1 357 ? 16.5 20.781 19.781 1 95.56 357 GLU B O 1
ATOM 5616 N N . GLU B 1 358 ? 15.219 19.922 18.078 1 95.38 358 GLU B N 1
ATOM 5617 C CA . GLU B 1 358 ? 16.281 20.078 17.094 1 95.38 358 GLU B CA 1
ATOM 5618 C C . GLU B 1 358 ? 15.875 21.047 15.984 1 95.38 358 GLU B C 1
ATOM 5620 O O . GLU B 1 358 ? 16.609 21.219 15.008 1 95.38 358 GLU B O 1
ATOM 5625 N N . ALA B 1 359 ? 14.68 21.641 16.141 1 95.44 359 ALA B N 1
ATOM 5626 C CA . ALA B 1 359 ? 14.289 22.672 15.172 1 95.44 359 ALA B CA 1
ATOM 5627 C C . ALA B 1 359 ? 15.164 23.922 15.32 1 95.44 359 ALA B C 1
ATOM 5629 O O . ALA B 1 359 ? 15.719 24.172 16.391 1 95.44 359 ALA B O 1
ATOM 5630 N N . PRO B 1 360 ? 15.344 24.625 14.211 1 91.25 360 PRO B N 1
ATOM 5631 C CA . PRO B 1 360 ? 16.062 25.906 14.359 1 91.25 360 PRO B CA 1
ATOM 5632 C C . PRO B 1 360 ? 15.492 26.766 15.477 1 91.25 360 PRO B C 1
ATOM 5634 O O . PRO B 1 360 ? 14.273 26.844 15.648 1 91.25 360 PRO B O 1
ATOM 5637 N N . PRO B 1 361 ? 16.375 27.438 16.172 1 91.62 361 PRO B N 1
ATOM 5638 C CA . PRO B 1 361 ? 15.945 28.203 17.344 1 91.62 361 PRO B CA 1
ATOM 5639 C C . PRO B 1 361 ? 14.82 29.188 17.031 1 91.62 361 PRO B C 1
ATOM 5641 O O . PRO B 1 361 ? 13.922 29.391 17.844 1 91.62 361 PRO B O 1
ATOM 5644 N N . GLU B 1 362 ? 14.859 29.766 15.875 1 89.12 362 GLU B N 1
ATOM 5645 C CA . GLU B 1 362 ? 13.883 30.781 15.492 1 89.12 362 GLU B CA 1
ATOM 5646 C C . GLU B 1 362 ? 12.5 30.172 15.305 1 89.12 362 GLU B C 1
ATOM 5648 O O . GLU B 1 362 ? 11.5 30.906 15.258 1 89.12 362 GLU B O 1
ATOM 5653 N N . ARG B 1 363 ? 12.445 28.812 15.297 1 91.38 363 ARG B N 1
ATOM 5654 C CA . ARG B 1 363 ? 11.156 28.172 15.031 1 91.38 363 ARG B CA 1
ATOM 5655 C C . ARG B 1 363 ? 10.852 27.094 16.062 1 91.38 363 ARG B C 1
ATOM 5657 O O . ARG B 1 363 ? 9.844 26.406 15.969 1 91.38 363 ARG B O 1
ATOM 5664 N N . GLN B 1 364 ? 11.734 26.969 17 1 95.38 364 GLN B N 1
ATOM 5665 C CA . GLN B 1 364 ? 11.523 25.953 18.016 1 95.38 364 GLN B CA 1
ATOM 5666 C C . GLN B 1 364 ? 10.305 26.281 18.891 1 95.38 364 GLN B C 1
ATOM 5668 O O . GLN B 1 364 ? 10.203 27.375 19.422 1 95.38 364 GLN B O 1
ATOM 5673 N N . ILE B 1 365 ? 9.367 25.328 18.984 1 95.81 365 ILE B N 1
ATOM 5674 C CA . ILE B 1 365 ? 8.141 25.484 19.766 1 95.81 365 ILE B CA 1
ATOM 5675 C C . ILE B 1 365 ? 8.398 25.062 21.203 1 95.81 365 ILE B C 1
ATOM 5677 O O . ILE B 1 365 ? 9.031 24.031 21.453 1 95.81 365 ILE B O 1
ATOM 5681 N N . ALA B 1 366 ? 7.93 25.859 22.141 1 91.56 366 ALA B N 1
ATOM 5682 C CA . ALA B 1 366 ? 8.016 25.484 23.547 1 91.56 366 ALA B CA 1
ATOM 5683 C C . ALA B 1 366 ? 7.07 24.344 23.875 1 91.56 366 ALA B C 1
ATOM 5685 O O . ALA B 1 366 ? 5.895 24.359 23.484 1 91.56 366 ALA B O 1
ATOM 5686 N N . ALA B 1 367 ? 7.602 23.25 24.453 1 86.75 367 ALA B N 1
ATOM 5687 C CA . ALA B 1 367 ? 6.801 22.062 24.75 1 86.75 367 ALA B CA 1
ATOM 5688 C C . ALA B 1 367 ? 5.648 22.391 25.688 1 86.75 367 ALA B C 1
ATOM 5690 O O . ALA B 1 367 ? 4.551 21.844 25.562 1 86.75 367 ALA B O 1
ATOM 5691 N N . LYS B 1 368 ? 5.719 23.297 26.609 1 87.81 368 LYS B N 1
ATOM 5692 C CA . LYS B 1 368 ? 4.715 23.734 27.578 1 87.81 368 LYS B CA 1
ATOM 5693 C C . LYS B 1 368 ? 4.051 22.547 28.266 1 87.81 368 LYS B C 1
ATOM 5695 O O . LYS B 1 368 ? 2.826 22.516 28.406 1 87.81 368 LYS B O 1
ATOM 5700 N N . GLY B 1 369 ? 4.77 21.453 28.5 1 89.06 369 GLY B N 1
ATOM 5701 C CA . GLY B 1 369 ? 4.27 20.25 29.156 1 89.06 369 GLY B CA 1
ATOM 5702 C C . GLY B 1 369 ? 3.492 19.344 28.219 1 89.06 369 GLY B C 1
ATOM 5703 O O . GLY B 1 369 ? 2.945 18.328 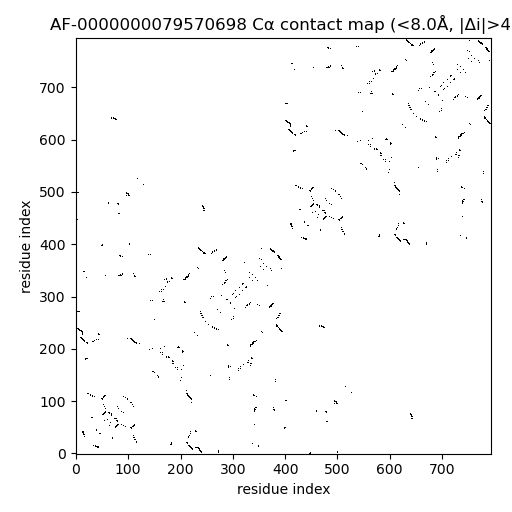28.641 1 89.06 369 GLY B O 1
ATOM 5704 N N . LYS B 1 370 ? 3.416 19.734 27 1 91.81 370 LYS B N 1
ATOM 5705 C CA . LYS B 1 370 ? 2.73 18.938 26 1 91.81 370 LYS B CA 1
ATOM 5706 C C . LYS B 1 370 ? 3.697 17.969 25.312 1 91.81 370 LYS B C 1
ATOM 5708 O O . LYS B 1 370 ? 4.898 18.234 25.234 1 91.81 370 LYS B O 1
ATOM 5713 N N . ARG B 1 371 ? 3.119 16.844 24.828 1 87.88 371 ARG B N 1
ATOM 5714 C CA . ARG B 1 371 ? 4.07 15.797 24.5 1 87.88 371 ARG B CA 1
ATOM 5715 C C . ARG B 1 371 ? 3.812 15.234 23.109 1 87.88 371 ARG B C 1
ATOM 5717 O O . ARG B 1 371 ? 4.582 14.414 22.609 1 87.88 371 ARG B O 1
ATOM 5724 N N . TYR B 1 372 ? 2.768 15.633 22.469 1 97.38 372 TYR B N 1
ATOM 5725 C CA . TYR B 1 372 ? 2.412 14.953 21.219 1 97.38 372 TYR B CA 1
ATOM 5726 C C . TYR B 1 372 ? 2.439 15.922 20.047 1 97.38 372 TYR B C 1
ATOM 5728 O O . TYR B 1 372 ? 2.141 17.109 20.203 1 97.38 372 TYR B O 1
ATOM 5736 N N . GLY B 1 373 ? 2.926 15.492 18.953 1 98.56 373 GLY B N 1
ATOM 5737 C CA . GLY B 1 373 ? 2.717 16.125 17.672 1 98.56 373 GLY B CA 1
ATOM 5738 C C . GLY B 1 373 ? 1.712 15.398 16.797 1 98.56 373 GLY B C 1
ATOM 5739 O O . GLY B 1 373 ? 1.68 14.172 16.781 1 98.56 373 GLY B O 1
ATOM 5740 N N . LEU B 1 374 ? 0.841 16.156 16.141 1 98.81 374 LEU B N 1
ATOM 5741 C CA . LEU B 1 374 ? -0.165 15.578 15.258 1 98.81 374 LEU B CA 1
ATOM 5742 C C . LEU B 1 374 ? 0.091 15.984 13.805 1 98.81 374 LEU B C 1
ATOM 5744 O O . LEU B 1 374 ? 0.424 17.141 13.531 1 98.81 374 LEU B O 1
ATOM 5748 N N . THR B 1 375 ? 0.028 15.047 12.898 1 98.88 375 THR B N 1
ATOM 5749 C CA . THR B 1 375 ? 0.046 15.344 11.469 1 98.88 375 THR B CA 1
ATOM 5750 C C . THR B 1 375 ? -1.26 14.906 10.812 1 98.88 375 THR B C 1
ATOM 5752 O O . THR B 1 375 ? -1.832 13.875 11.172 1 98.88 375 THR B O 1
ATOM 5755 N N . HIS B 1 376 ? -1.774 15.695 9.914 1 98.81 376 HIS B N 1
ATOM 5756 C CA . HIS B 1 376 ? -3.018 15.414 9.203 1 98.81 376 HIS B CA 1
ATOM 5757 C C . HIS B 1 376 ? -2.859 15.625 7.703 1 98.81 376 HIS B C 1
ATOM 5759 O O . HIS B 1 376 ? -2.322 16.656 7.273 1 98.81 376 HIS B O 1
ATOM 5765 N N . ASN B 1 377 ? -3.266 14.633 6.918 1 98.44 377 ASN B N 1
ATOM 5766 C CA . ASN B 1 377 ? -3.346 14.75 5.465 1 98.44 377 ASN B CA 1
ATOM 5767 C C . ASN B 1 377 ? -4.762 14.5 4.957 1 98.44 377 ASN B C 1
ATOM 5769 O O . ASN B 1 377 ? -5.453 13.609 5.457 1 98.44 377 ASN B O 1
ATOM 5773 N N . LEU B 1 378 ? -5.141 15.32 4.035 1 96.62 378 LEU B N 1
ATOM 5774 C CA . LEU B 1 378 ? -6.406 15.203 3.32 1 96.62 378 LEU B CA 1
ATOM 5775 C C . LEU B 1 378 ? -6.172 14.922 1.839 1 96.62 378 LEU B C 1
ATOM 5777 O O . LEU B 1 378 ? -5.41 15.633 1.18 1 96.62 378 LEU B O 1
ATOM 5781 N N . GLY B 1 379 ? -6.723 13.773 1.362 1 94.06 379 GLY B N 1
ATOM 5782 C CA . GLY B 1 379 ? -6.676 13.477 -0.06 1 94.06 379 GLY B CA 1
ATOM 5783 C C . GLY B 1 379 ? -8.031 13.547 -0.732 1 94.06 379 GLY B C 1
ATOM 5784 O O . GLY B 1 379 ? -9.016 13.016 -0.212 1 94.06 379 GLY B O 1
ATOM 5785 N N . GLY B 1 380 ? -8.07 14.18 -1.941 1 91.06 380 GLY B N 1
ATOM 5786 C CA . GLY B 1 380 ? -9.344 14.438 -2.592 1 91.06 380 GLY B CA 1
ATOM 5787 C C . GLY B 1 380 ? -9.922 15.797 -2.25 1 91.06 380 GLY B C 1
ATOM 5788 O O . GLY B 1 380 ? -9.18 16.766 -2.051 1 91.06 380 GLY B O 1
ATOM 5789 N N . GLY B 1 381 ? -11.242 15.93 -2.352 1 88.31 381 GLY B N 1
ATOM 5790 C CA . GLY B 1 381 ? -11.906 17.188 -2.068 1 88.31 381 GLY B CA 1
ATOM 5791 C C . GLY B 1 381 ? -13.195 17.031 -1.28 1 88.31 381 GLY B C 1
ATOM 5792 O O . GLY B 1 381 ? -13.586 15.906 -0.951 1 88.31 381 GLY B O 1
ATOM 5793 N N . PRO B 1 382 ? -13.758 18.141 -0.973 1 87.88 382 PRO B N 1
ATOM 5794 C CA . PRO B 1 382 ? -14.961 18.094 -0.144 1 87.88 382 PRO B CA 1
ATOM 5795 C C . PRO B 1 382 ? -16.031 17.156 -0.689 1 87.88 382 PRO B C 1
ATOM 5797 O O . PRO B 1 382 ? -16.422 17.266 -1.852 1 87.88 382 PRO B O 1
ATOM 5800 N N . GLY B 1 383 ? -16.469 16.234 0.158 1 87.38 383 GLY B N 1
ATOM 5801 C CA . GLY B 1 383 ? -17.5 15.281 -0.22 1 87.38 383 GLY B CA 1
ATOM 5802 C C . GLY B 1 383 ? -16.938 13.984 -0.769 1 87.38 383 GLY B C 1
ATOM 5803 O O . GLY B 1 383 ? -17.672 12.992 -0.896 1 87.38 383 GLY B O 1
ATOM 5804 N N . GLU B 1 384 ? -15.734 13.977 -1.127 1 90.75 384 GLU B N 1
ATOM 5805 C CA . GLU B 1 384 ? -15.062 12.797 -1.675 1 90.75 384 GLU B CA 1
ATOM 5806 C C . GLU B 1 384 ? -13.57 12.82 -1.359 1 90.75 384 GLU B C 1
ATOM 5808 O O . GLU B 1 384 ? -12.75 13.18 -2.215 1 90.75 384 GLU B O 1
ATOM 5813 N N . CYS B 1 385 ? -13.281 12.375 -0.142 1 94.31 385 CYS B N 1
ATOM 5814 C CA . CYS B 1 385 ? -11.875 12.484 0.223 1 94.31 385 CYS B CA 1
ATOM 5815 C C . CYS B 1 385 ? -11.477 11.375 1.188 1 94.31 385 CYS B C 1
ATOM 5817 O O . CYS B 1 385 ? -12.297 10.516 1.527 1 94.31 385 CYS B O 1
ATOM 5819 N N . VAL B 1 386 ? -10.227 11.258 1.398 1 97.25 386 VAL B N 1
ATOM 5820 C CA . VAL B 1 386 ? -9.625 10.43 2.434 1 97.25 386 VAL B CA 1
ATOM 5821 C C . VAL B 1 386 ? -8.898 11.305 3.449 1 97.25 386 VAL B C 1
ATOM 5823 O O . VAL B 1 386 ? -8.57 12.453 3.16 1 97.25 386 VAL B O 1
ATOM 5826 N N . SER B 1 387 ? -8.789 10.797 4.629 1 98.25 387 SER B N 1
ATOM 5827 C CA . SER B 1 387 ? -8.125 11.547 5.688 1 98.25 387 SER B CA 1
ATOM 5828 C C . SER B 1 387 ? -7.223 10.633 6.52 1 98.25 387 SER B C 1
ATOM 5830 O O . SER B 1 387 ? -7.582 9.492 6.812 1 98.25 387 SER B O 1
ATOM 5832 N N . PHE B 1 388 ? -6.051 11.133 6.801 1 98.69 388 PHE B N 1
ATOM 5833 C CA . PHE B 1 388 ? -5.09 10.438 7.652 1 98.69 388 PHE B CA 1
ATOM 5834 C C . PHE B 1 388 ? -4.676 11.32 8.828 1 98.69 388 PHE B C 1
ATOM 5836 O O . PHE B 1 388 ? -4.469 12.523 8.664 1 98.69 388 PHE B O 1
ATOM 5843 N N . VAL B 1 389 ? -4.594 10.742 10.055 1 98.75 389 VAL B N 1
ATOM 5844 C CA . VAL B 1 389 ? -4.07 11.422 11.234 1 98.75 389 VAL B CA 1
ATOM 5845 C C . VAL B 1 389 ? -3.029 10.539 11.922 1 98.75 389 VAL B C 1
ATOM 5847 O O . VAL B 1 389 ? -3.281 9.359 12.172 1 98.75 389 VAL B O 1
ATOM 5850 N N . ALA B 1 390 ? -1.882 11.055 12.148 1 98.81 390 ALA B N 1
ATOM 5851 C CA . ALA B 1 390 ? -0.875 10.406 12.984 1 98.81 390 ALA B CA 1
ATOM 5852 C C . ALA B 1 390 ? -0.559 11.25 14.219 1 98.81 390 ALA B C 1
ATOM 5854 O O . ALA B 1 390 ? -0.608 12.477 14.164 1 98.81 390 ALA B O 1
ATOM 5855 N N . ILE B 1 391 ? -0.342 10.594 15.312 1 98.81 391 ILE B N 1
ATOM 5856 C CA . ILE B 1 391 ? 0.144 11.227 16.531 1 98.81 391 ILE B CA 1
ATOM 5857 C C . ILE B 1 391 ? 1.445 10.562 16.969 1 98.81 391 ILE B C 1
ATOM 5859 O O . ILE B 1 391 ? 1.537 9.328 17.031 1 98.81 391 ILE B O 1
ATOM 5863 N N . VAL B 1 392 ? 2.467 11.359 17.234 1 98.81 392 VAL B N 1
ATOM 5864 C CA . VAL B 1 392 ? 3.764 10.875 17.703 1 98.81 392 VAL B CA 1
ATOM 5865 C C . VAL B 1 392 ? 4.164 11.602 18.984 1 98.81 392 VAL B C 1
ATOM 5867 O O . VAL B 1 392 ? 3.648 12.68 19.281 1 98.81 392 VAL B O 1
ATOM 5870 N N . GLY B 1 393 ? 4.996 10.977 19.766 1 98.19 393 GLY B N 1
ATOM 5871 C CA . GLY B 1 393 ? 5.48 11.547 21.016 1 98.19 393 GLY B CA 1
ATOM 5872 C C . GLY B 1 393 ? 6.898 11.133 21.344 1 98.19 393 GLY B C 1
ATOM 5873 O O . GLY B 1 393 ? 7.398 10.133 20.828 1 98.19 393 GLY B O 1
ATOM 5874 N N . ALA B 1 394 ? 7.523 11.836 22.25 1 96.31 394 ALA B N 1
ATOM 5875 C CA . ALA B 1 394 ? 8.938 11.648 22.562 1 96.31 394 ALA B CA 1
ATOM 5876 C C . ALA B 1 394 ? 9.117 10.594 23.656 1 96.31 394 ALA B C 1
ATOM 5878 O O . ALA B 1 394 ? 10.234 10.117 23.891 1 96.31 394 ALA B O 1
ATOM 5879 N N . GLU B 1 395 ? 8.016 10.227 24.297 1 95.06 395 GLU B N 1
ATOM 5880 C CA . GLU B 1 395 ? 8.094 9.25 25.391 1 95.06 395 GLU B CA 1
ATOM 5881 C C . GLU B 1 395 ? 7.012 8.188 25.25 1 95.06 395 GLU B C 1
ATOM 5883 O O . GLU B 1 395 ? 5.957 8.438 24.672 1 95.06 395 GLU B O 1
ATOM 5888 N N . GLN B 1 396 ? 7.359 7.023 25.781 1 93.88 396 GLN B N 1
ATOM 5889 C CA . GLN B 1 396 ? 6.336 5.984 25.828 1 93.88 396 GLN B CA 1
ATOM 5890 C C . GLN B 1 396 ? 5.297 6.297 26.906 1 93.88 396 GLN B C 1
ATOM 5892 O O . GLN B 1 396 ? 5.586 7.016 27.859 1 93.88 396 GLN B O 1
ATOM 5897 N N . GLY B 1 397 ? 4.051 5.797 26.688 1 87.44 397 GLY B N 1
ATOM 5898 C CA . GLY B 1 397 ? 2.971 6.004 27.641 1 87.44 397 GLY B CA 1
ATOM 5899 C C . GLY B 1 397 ? 1.97 7.051 27.188 1 87.44 397 GLY B C 1
ATOM 5900 O O . GLY B 1 397 ? 2.264 7.859 26.312 1 87.44 397 GLY B O 1
#

Radius of gyration: 26.17 Å; Cα contacts (8 Å, |Δi|>4): 2146; chains: 2; bounding box: 54×80×65 Å

Solvent-accessible surface area (backbone atoms only — not comparable to full-atom values): 37453 Å² total; per-residue (Å²): 130,76,66,63,28,55,52,53,42,28,19,37,44,21,47,18,61,45,59,22,29,80,58,84,88,53,54,62,48,51,35,46,48,52,4,48,50,41,14,31,60,58,29,68,49,62,75,85,65,47,51,33,38,19,34,5,27,70,71,64,57,62,34,23,45,52,55,22,35,55,67,53,31,86,40,40,27,41,46,21,26,29,32,49,37,24,4,9,40,48,10,41,51,52,43,50,24,34,29,48,30,50,27,37,63,29,34,34,20,31,12,33,19,47,48,68,83,69,66,51,91,58,90,72,69,86,67,55,89,57,93,68,74,68,78,78,68,52,70,60,55,55,56,36,49,32,55,65,33,38,23,64,76,59,70,43,58,64,68,54,48,51,52,27,31,31,48,48,36,28,53,21,20,48,28,0,35,74,26,94,42,22,49,37,55,53,69,53,55,52,67,59,50,66,65,40,61,72,73,33,85,86,30,27,59,66,32,43,39,46,82,18,20,26,11,9,20,39,32,38,29,35,34,90,54,30,66,81,57,30,94,72,35,35,25,36,26,18,70,20,48,8,16,22,31,49,48,32,82,74,33,84,80,52,62,53,59,66,52,68,22,41,36,52,8,36,52,48,18,27,61,38,50,69,50,87,49,53,46,76,45,30,36,31,34,30,52,56,27,53,28,32,62,48,39,44,43,43,33,30,43,60,48,60,28,57,85,81,36,30,48,61,40,51,71,67,38,36,36,36,71,88,29,73,32,20,46,21,60,56,3,33,25,42,16,17,31,40,13,40,3,8,37,34,37,41,42,48,47,51,42,55,26,41,71,62,70,62,37,58,78,94,64,47,56,75,48,86,90,28,58,29,33,35,34,38,27,59,11,74,46,79,40,40,31,34,15,35,24,37,32,33,22,60,57,82,127,132,75,66,65,28,54,53,53,41,29,18,38,46,22,48,18,60,45,58,22,29,82,59,84,90,51,52,62,47,51,36,46,47,53,5,46,50,41,13,31,60,60,27,69,50,61,76,84,64,48,46,34,39,19,34,4,28,68,71,62,57,63,35,23,44,53,57,22,36,55,67,53,30,88,41,42,29,40,44,22,26,29,32,50,37,25,4,10,41,47,8,42,52,52,44,50,25,34,30,47,32,50,27,36,64,28,34,33,20,31,14,32,20,47,47,69,83,67,67,51,91,59,90,72,68,83,67,58,90,57,94,67,74,70,78,80,68,51,70,61,56,56,55,36,47,32,55,62,32,38,23,65,75,59,71,43,58,62,67,55,47,51,50,26,30,29,49,48,37,29,50,20,20,46,27,0,35,73,26,93,41,22,50,38,55,52,69,53,55,54,68,59,50,66,65,39,61,72,73,34,83,86,30,26,60,67,31,43,40,46,80,17,21,26,12,8,20,39,31,36,29,35,34,93,53,31,67,84,58,31,94,72,34,36,24,37,26,19,70,20,48,8,17,22,30,50,46,31,83,76,34,83,81,53,63,53,58,65,54,68,23,41,36,51,9,38,52,46,19,26,60,37,52,69,51,87,49,52,45,75,45,30,37,32,34,29,52,57,27,53,28,34,63,49,39,43,44,43,33,29,44,60,48,59,28,57,86,81,36,29,49,60,41,51,69,68,38,36,36,35,72,87,27,74,33,20,48,21,62,55,3,34,23,43,16,17,32,39,13,40,3,9,37,35,37,42,41,47,47,51,43,55,26,41,70,62,70,63,36,58,77,96,65,48,55,74,47,86,89,28,56,29,32,36,34,37,30,58,11,75,46,80,40,39,31,32,14,36,23,37,32,34,22,62,56,80,126

InterPro domains:
  IPR002155 Thiolase [PIRSF000429] (7-390)
  IPR016039 Thiolase-like [G3DSA:3.40.47.10] (9-393)
  IPR016039 Thiolase-like [SSF53901] (8-383)
  IPR020616 Thiolase, N-terminal [PF00108] (10-223)
  IPR055140 Thiolase, C-terminal domain 2 [PF22691] (255-380)